Protein AF-0000000083013015 (afdb_homodimer)

Sequence (970 aa):
MKVFNDPIHGHIEIHPLLVRIIDTPQFQRLRYIKQLGGTYFVFPGASHNRFEHSIGVGYLAGCLVRALKERQPELDITQRDILCVEIAGLCHDLGHGPFSHMFDGRFIPLTHPDWKWKHETASVKMFEHLITSNKLEEVMESYGLVLEEDMDFIKEQIGGPTDEAACEISWPYRGRPKEKSFLYEVVANKKNGIDVDKWDYFARDCHHLGIQNNFDYKRLLKFIRVCEVKNQRHICTRDKEVGNLYDMFHTRNCLHRRAYQHKIGNIIEIMITEALLKADKFFKIEGSGGKQYQISTAVEDMEAYTKLTDNIYLEILHSSSPELKEAREILRKIERRELYKFLGETQPKTRSEIVQNNSLAESIAKSKPEKDPPNVELKAEDFVVDVINMDYGMKEQNPIDNVLFYCKADPSKAVKISKEQVSKLLPRTFAEQVIRVYCKHQDPDIVSAAKQYFIQWCIENNFTKPPVTNSLVIFIVLKALHVCPMKVFNDPIHGHIEIHPLLVRIIDTPQFQRLRYIKQLGGTYFVFPGASHNRFEHSIGVGYLAGCLVRALKERQPELDITQRDILCVEIAGLCHDLGHGPFSHMFDGRFIPLTHPDWKWKHETASVKMFEHLITSNKLEEVMESYGLVLEEDMDFIKEQIGGPTDEAACEISWPYRGRPKEKSFLYEVVANKKNGIDVDKWDYFARDCHHLGIQNNFDYKRLLKFIRVCEVKNQRHICTRDKEVGNLYDMFHTRNCLHRRAYQHKIGNIIEIMITEALLKADKFFKIEGSGGKQYQISTAVEDMEAYTKLTDNIYLEILHSSSPELKEAREILRKIERRELYKFLGETQPKTRSEIVQNNSLAESIAKSKPEKDPPNVELKAEDFVVDVINMDYGMKEQNPIDNVLFYCKADPSKAVKISKEQVSKLLPRTFAEQVIRVYCKHQDPDIVSAAKQYFIQWCIENNFTKPPVTNSLVIFIVLKALHVCP

InterPro domains:
  IPR003607 HD/PDEase domain [SM00471] (46-211)
  IPR003607 HD/PDEase domain [cd00077] (48-221)
  IPR006674 HD domain [PF01966] (50-145)
  IPR006674 HD domain [PS51831] (50-202)
  IPR050135 Deoxyguanosinetriphosphate triphosphohydrolase-like [PTHR11373] (2-463)

Structure (mmCIF, N/CA/C/O backbone):
data_AF-0000000083013015-model_v1
#
loop_
_entity.id
_entity.type
_entity.pdbx_description
1 polymer 'Deoxynucleoside triphosphate triphosphohydrolase SAMHD1'
#
loop_
_atom_site.group_PDB
_atom_site.id
_atom_site.type_symbol
_atom_site.label_atom_id
_atom_site.label_alt_id
_atom_site.label_comp_id
_atom_site.label_asym_id
_atom_site.label_entity_id
_atom_site.label_seq_id
_atom_site.pdbx_PDB_ins_code
_atom_site.Cartn_x
_atom_site.Cartn_y
_atom_site.Cartn_z
_atom_site.occupancy
_atom_site.B_iso_or_equiv
_atom_site.auth_seq_id
_atom_site.auth_comp_id
_atom_site.auth_asym_id
_atom_site.auth_atom_id
_atom_site.pdbx_PDB_model_num
ATOM 1 N N . MET A 1 1 ? -24.188 -7.949 -9.523 1 76.38 1 MET A N 1
ATOM 2 C CA . MET A 1 1 ? -22.781 -7.652 -9.797 1 76.38 1 MET A CA 1
ATOM 3 C C . MET A 1 1 ? -22.297 -6.488 -8.938 1 76.38 1 MET A C 1
ATOM 5 O O . MET A 1 1 ? -23.078 -5.594 -8.602 1 76.38 1 MET A O 1
ATOM 9 N N . LYS A 1 2 ? -21.109 -6.68 -8.43 1 86.31 2 LYS A N 1
ATOM 10 C CA . LYS A 1 2 ? -20.484 -5.625 -7.641 1 86.31 2 LYS A CA 1
ATOM 11 C C . LYS A 1 2 ? -19.391 -4.914 -8.438 1 86.31 2 LYS A C 1
ATOM 13 O O . LYS A 1 2 ? -18.625 -5.555 -9.156 1 86.31 2 LYS A O 1
ATOM 18 N N . VAL A 1 3 ? -19.406 -3.678 -8.375 1 89.31 3 VAL A N 1
ATOM 19 C CA . VAL A 1 3 ? -18.438 -2.885 -9.125 1 89.31 3 VAL A CA 1
ATOM 20 C C . VAL A 1 3 ? -17.312 -2.445 -8.203 1 89.31 3 VAL A C 1
ATOM 22 O O . VAL A 1 3 ? -17.547 -1.984 -7.09 1 89.31 3 VAL A O 1
ATOM 25 N N . PHE A 1 4 ? -16.109 -2.713 -8.641 1 91.75 4 PHE A N 1
ATOM 26 C CA . PHE A 1 4 ? -14.898 -2.229 -7.973 1 91.75 4 PHE A CA 1
ATOM 27 C C . PHE A 1 4 ? -14.203 -1.172 -8.82 1 91.75 4 PHE A C 1
ATOM 29 O O . PHE A 1 4 ? -14.172 -1.274 -10.047 1 91.75 4 PHE A O 1
ATOM 36 N N . ASN A 1 5 ? -13.688 -0.189 -8.164 1 91.81 5 ASN A N 1
ATOM 37 C CA . ASN A 1 5 ? -12.859 0.795 -8.852 1 91.81 5 ASN A CA 1
ATOM 38 C C . ASN A 1 5 ? -11.375 0.463 -8.734 1 91.81 5 ASN A C 1
ATOM 40 O O . ASN A 1 5 ? -10.773 0.66 -7.676 1 91.81 5 ASN A O 1
ATOM 44 N N . ASP A 1 6 ? -10.781 0.064 -9.82 1 94.56 6 ASP A N 1
ATOM 45 C CA . ASP A 1 6 ? -9.375 -0.314 -9.898 1 94.56 6 ASP A CA 1
ATOM 46 C C . ASP A 1 6 ? -8.578 0.706 -10.711 1 94.56 6 ASP A C 1
ATOM 48 O O . ASP A 1 6 ? -8.945 1.038 -11.836 1 94.56 6 ASP A O 1
ATOM 52 N N . PRO A 1 7 ? -7.547 1.209 -10.133 1 94.56 7 PRO A N 1
ATOM 53 C CA . PRO A 1 7 ? -6.793 2.236 -10.852 1 94.56 7 PRO A CA 1
ATOM 54 C C . PRO A 1 7 ? -6.141 1.707 -12.125 1 94.56 7 PRO A C 1
ATOM 56 O O . PRO A 1 7 ? -5.77 2.49 -13.008 1 94.56 7 PRO A O 1
ATOM 59 N N . ILE A 1 8 ? -5.992 0.431 -12.281 1 95.75 8 ILE A N 1
ATOM 60 C CA . ILE A 1 8 ? -5.324 -0.16 -13.438 1 95.75 8 ILE A CA 1
ATOM 61 C C . ILE A 1 8 ? -6.359 -0.514 -14.508 1 95.75 8 ILE A C 1
ATOM 63 O O . ILE A 1 8 ? -6.188 -0.176 -15.68 1 95.75 8 ILE A O 1
ATOM 67 N N . HIS A 1 9 ? -7.469 -1.139 -14.055 1 95.94 9 HIS A N 1
ATOM 68 C CA . HIS A 1 9 ? -8.406 -1.72 -15.008 1 95.94 9 HIS A CA 1
ATOM 69 C C . HIS A 1 9 ? -9.703 -0.914 -15.07 1 95.94 9 HIS A C 1
ATOM 71 O O . HIS A 1 9 ? -10.602 -1.229 -15.852 1 95.94 9 HIS A O 1
ATOM 77 N N . GLY A 1 10 ? -9.82 0.135 -14.25 1 93.56 10 GLY A N 1
ATOM 78 C CA . GLY A 1 10 ? -11.023 0.948 -14.25 1 93.56 10 GLY A CA 1
ATOM 79 C C . GLY A 1 10 ? -12.148 0.35 -13.422 1 93.56 10 GLY A C 1
ATOM 80 O O . GLY A 1 10 ? -11.898 -0.246 -12.375 1 93.56 10 GLY A O 1
ATOM 81 N N . HIS A 1 11 ? -13.359 0.567 -13.82 1 91.81 11 HIS A N 1
ATOM 82 C CA . HIS A 1 11 ? -14.516 -0.026 -13.164 1 91.81 11 HIS A CA 1
ATOM 83 C C . HIS A 1 11 ? -14.711 -1.478 -13.586 1 91.81 11 HIS A C 1
ATOM 85 O O . HIS A 1 11 ? -15.062 -1.749 -14.734 1 91.81 11 HIS A O 1
ATOM 91 N N . ILE A 1 12 ? -14.531 -2.318 -12.648 1 94.62 12 ILE A N 1
ATOM 92 C CA . ILE A 1 12 ? -14.641 -3.723 -13.023 1 94.62 12 ILE A CA 1
ATOM 93 C C . ILE A 1 12 ? -15.836 -4.359 -12.32 1 94.62 12 ILE A C 1
ATOM 95 O O . ILE A 1 12 ? -16.109 -4.059 -11.156 1 94.62 12 ILE A O 1
ATOM 99 N N . GLU A 1 13 ? -16.5 -5.145 -13.047 1 94.44 13 GLU A N 1
ATOM 100 C CA . GLU A 1 13 ? -17.641 -5.891 -12.516 1 94.44 13 GLU A CA 1
ATOM 101 C C . GLU A 1 13 ? -17.219 -7.301 -12.094 1 94.44 13 GLU A C 1
ATOM 103 O O . GLU A 1 13 ? -16.594 -8.031 -12.867 1 94.44 13 GLU A O 1
ATOM 108 N N . ILE A 1 14 ? -17.609 -7.648 -10.922 1 96.81 14 ILE A N 1
ATOM 109 C CA . ILE A 1 14 ? -17.234 -8.945 -10.367 1 96.81 14 ILE A CA 1
ATOM 110 C C . ILE A 1 14 ? -18.484 -9.766 -10.078 1 96.81 14 ILE A C 1
ATOM 112 O O . ILE A 1 14 ? -19.469 -9.242 -9.523 1 96.81 14 ILE A O 1
ATOM 116 N N . HIS A 1 15 ? -18.516 -11 -10.5 1 97.25 15 HIS A N 1
ATOM 117 C CA . HIS A 1 15 ? -19.625 -11.914 -10.266 1 97.25 15 HIS A CA 1
ATOM 118 C C . HIS A 1 15 ? -19.938 -12.047 -8.773 1 97.25 15 HIS A C 1
ATOM 120 O O . HIS A 1 15 ? -19.016 -12.094 -7.953 1 97.25 15 HIS A O 1
ATOM 126 N N . PRO A 1 16 ? -21.156 -12.156 -8.375 1 97 16 PRO A N 1
ATOM 127 C CA . PRO A 1 16 ? -21.531 -12.203 -6.957 1 97 16 PRO A CA 1
ATOM 128 C C . PRO A 1 16 ? -20.859 -13.352 -6.203 1 97 16 PRO A C 1
ATOM 130 O O . PRO A 1 16 ? -20.531 -13.211 -5.02 1 97 16 PRO A O 1
ATOM 133 N N . LEU A 1 17 ? -20.703 -14.461 -6.855 1 98.12 17 LEU A N 1
ATOM 134 C CA . LEU A 1 17 ? -20.031 -15.57 -6.191 1 98.12 17 LEU A CA 1
ATOM 135 C C . LEU A 1 17 ? -18.594 -15.203 -5.852 1 98.12 17 LEU A C 1
ATOM 137 O O . LEU A 1 17 ? -18.078 -15.586 -4.797 1 98.12 17 LEU A O 1
ATOM 141 N N . LEU A 1 18 ? -17.922 -14.492 -6.789 1 98.62 18 LEU A N 1
ATOM 142 C CA . LEU A 1 18 ? -16.562 -14.031 -6.512 1 98.62 18 LEU A CA 1
ATOM 143 C C . LEU A 1 18 ? -16.547 -13.07 -5.328 1 98.62 18 LEU A C 1
ATOM 145 O O . LEU A 1 18 ? -15.625 -13.086 -4.516 1 98.62 18 LEU A O 1
ATOM 149 N N . VAL A 1 19 ? -17.547 -12.266 -5.207 1 97.94 19 VAL A N 1
ATOM 150 C CA . VAL A 1 19 ? -17.656 -11.328 -4.09 1 97.94 19 VAL A CA 1
ATOM 151 C C . VAL A 1 19 ? -17.75 -12.102 -2.777 1 97.94 19 VAL A C 1
ATOM 153 O O . VAL A 1 19 ? -17.141 -11.719 -1.776 1 97.94 19 VAL A O 1
ATOM 156 N N . ARG A 1 20 ? -18.516 -13.195 -2.781 1 98 20 ARG A N 1
ATOM 157 C CA . ARG A 1 20 ? -18.625 -14.031 -1.593 1 98 20 ARG A CA 1
ATOM 158 C C . ARG A 1 20 ? -17.266 -14.594 -1.183 1 98 20 ARG A C 1
ATOM 160 O O . ARG A 1 20 ? -17 -14.766 0.007 1 98 20 ARG A O 1
ATOM 167 N N . ILE A 1 21 ? -16.484 -14.891 -2.15 1 98.69 21 ILE A N 1
ATOM 168 C CA . ILE A 1 21 ? -15.148 -15.43 -1.886 1 98.69 21 ILE A CA 1
ATOM 169 C C . ILE A 1 21 ? -14.242 -14.328 -1.352 1 98.69 21 ILE A C 1
ATOM 171 O O . ILE A 1 21 ? -13.484 -14.539 -0.408 1 98.69 21 ILE A O 1
ATOM 175 N N . ILE A 1 22 ? -14.336 -13.148 -1.95 1 98.38 22 ILE A N 1
ATOM 176 C CA . ILE A 1 22 ? -13.547 -12 -1.525 1 98.38 22 ILE A CA 1
ATOM 177 C C . ILE A 1 22 ? -13.859 -11.664 -0.067 1 98.38 22 ILE A C 1
ATOM 179 O O . ILE A 1 22 ? -12.961 -11.297 0.697 1 98.38 22 ILE A O 1
ATOM 183 N N . ASP A 1 23 ? -15.125 -11.883 0.312 1 97.62 23 ASP A N 1
ATOM 184 C CA . ASP A 1 23 ? -15.594 -11.508 1.644 1 97.62 23 ASP A CA 1
ATOM 185 C C . ASP A 1 23 ? -15.352 -12.633 2.645 1 97.62 23 ASP A C 1
ATOM 187 O O . ASP A 1 23 ? -16.266 -13.016 3.391 1 97.62 23 ASP A O 1
ATOM 191 N N . THR A 1 24 ? -14.242 -13.273 2.621 1 98.56 24 THR A N 1
ATOM 192 C CA . THR A 1 24 ? -13.781 -14.273 3.58 1 98.56 24 THR A CA 1
ATOM 193 C C . THR A 1 24 ? -12.469 -13.844 4.223 1 98.56 24 THR A C 1
ATOM 195 O O . THR A 1 24 ? -11.688 -13.109 3.617 1 98.56 24 THR A O 1
ATOM 198 N N . PRO A 1 25 ? -12.242 -14.25 5.484 1 98.12 25 PRO A N 1
ATOM 199 C CA . PRO A 1 25 ? -10.992 -13.883 6.16 1 98.12 25 PRO A CA 1
ATOM 200 C C . PRO A 1 25 ? -9.75 -14.328 5.395 1 98.12 25 PRO A C 1
ATOM 202 O O . PRO A 1 25 ? -8.742 -13.625 5.383 1 98.12 25 PRO A O 1
ATOM 205 N N . GLN A 1 26 ? -9.867 -15.547 4.738 1 98.62 26 GLN A N 1
ATOM 206 C CA . GLN A 1 26 ? -8.719 -16.094 4.023 1 98.62 26 GLN A CA 1
ATOM 207 C C . GLN A 1 26 ? -8.336 -15.211 2.838 1 98.62 26 GLN A C 1
ATOM 209 O O . GLN A 1 26 ? -7.152 -14.977 2.59 1 98.62 26 GLN A O 1
ATOM 214 N N . PHE A 1 27 ? -9.344 -14.703 2.1 1 98.81 27 PHE A N 1
ATOM 215 C CA . PHE A 1 27 ? -9.039 -13.828 0.974 1 98.81 27 PHE A CA 1
ATOM 216 C C . PHE A 1 27 ? -8.625 -12.445 1.459 1 98.81 27 PHE A C 1
ATOM 218 O O . PHE A 1 27 ? -7.684 -11.852 0.928 1 98.81 27 PHE A O 1
ATOM 225 N N . GLN A 1 28 ? -9.328 -11.883 2.486 1 98.5 28 GLN A N 1
ATOM 226 C CA . GLN A 1 28 ? -9.023 -10.562 3.029 1 98.5 28 GLN A CA 1
ATOM 227 C C . GLN A 1 28 ? -7.598 -10.508 3.572 1 98.5 28 GLN A C 1
ATOM 229 O O . GLN A 1 28 ? -6.969 -9.445 3.568 1 98.5 28 GLN A O 1
ATOM 234 N N . ARG A 1 29 ? -7.059 -11.656 3.949 1 98.44 29 ARG A N 1
ATOM 235 C CA . ARG A 1 29 ? -5.684 -11.781 4.422 1 98.44 29 ARG A CA 1
ATOM 236 C C . ARG A 1 29 ? -4.699 -11.203 3.41 1 98.44 29 ARG A C 1
ATOM 238 O O . ARG A 1 29 ? -3.674 -10.633 3.789 1 98.44 29 ARG A O 1
ATOM 245 N N . LEU A 1 30 ? -5.039 -11.273 2.166 1 98.56 30 LEU A N 1
ATOM 246 C CA . LEU A 1 30 ? -4.148 -10.859 1.089 1 98.56 30 LEU A CA 1
ATOM 247 C C . LEU A 1 30 ? -3.91 -9.352 1.133 1 98.56 30 LEU A C 1
ATOM 249 O O . LEU A 1 30 ? -2.951 -8.852 0.538 1 98.56 30 LEU A O 1
ATOM 253 N N . ARG A 1 31 ? -4.746 -8.539 1.916 1 98.12 31 ARG A N 1
ATOM 254 C CA . ARG A 1 31 ? -4.543 -7.109 2.105 1 98.12 31 ARG A CA 1
ATOM 255 C C . ARG A 1 31 ? -3.258 -6.836 2.881 1 98.12 31 ARG A C 1
ATOM 257 O O . ARG A 1 31 ? -2.723 -5.727 2.834 1 98.12 31 ARG A O 1
ATOM 264 N N . TYR A 1 32 ? -2.82 -7.871 3.555 1 98.25 32 TYR A N 1
ATOM 265 C CA . TYR A 1 32 ? -1.729 -7.66 4.496 1 98.25 32 TYR A CA 1
ATOM 266 C C . TYR A 1 32 ? -0.464 -8.375 4.035 1 98.25 32 TYR A C 1
ATOM 268 O O . TYR A 1 32 ? 0.434 -8.641 4.836 1 98.25 32 TYR A O 1
ATOM 276 N N . ILE A 1 33 ? -0.444 -8.734 2.752 1 98.5 33 ILE A N 1
ATOM 277 C CA . ILE A 1 33 ? 0.727 -9.344 2.127 1 98.5 33 ILE A CA 1
ATOM 278 C C . ILE A 1 33 ? 1.158 -8.508 0.922 1 98.5 33 ILE A C 1
ATOM 280 O O . ILE A 1 33 ? 0.434 -8.422 -0.072 1 98.5 33 ILE A O 1
ATOM 284 N N . LYS A 1 34 ? 2.334 -7.926 1.034 1 98.31 34 LYS A N 1
ATOM 285 C CA . LYS A 1 34 ? 2.85 -7.066 -0.03 1 98.31 34 LYS A CA 1
ATOM 286 C C . LYS A 1 34 ? 3.07 -7.859 -1.315 1 98.31 34 LYS A C 1
ATOM 288 O O . LYS A 1 34 ? 3.594 -8.977 -1.281 1 98.31 34 LYS A O 1
ATOM 293 N N . G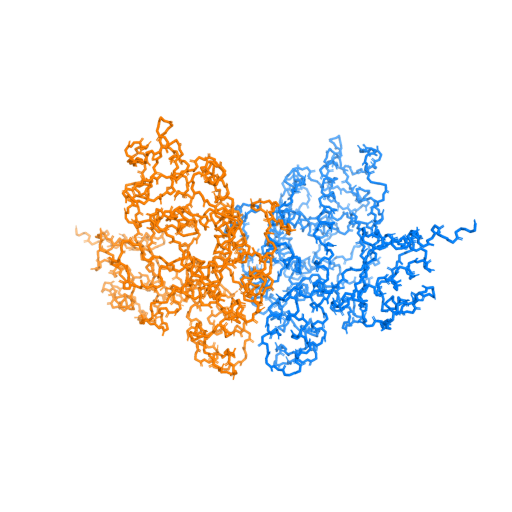LN A 1 35 ? 2.736 -7.23 -2.449 1 97.94 35 GLN A N 1
ATOM 294 C CA . GLN A 1 35 ? 2.961 -7.852 -3.75 1 97.94 35 GLN A CA 1
ATOM 295 C C . GLN A 1 35 ? 4.453 -7.992 -4.043 1 97.94 35 GLN A C 1
ATOM 297 O O . GLN A 1 35 ? 4.887 -8.992 -4.609 1 97.94 35 GLN A O 1
ATOM 302 N N . LEU A 1 36 ? 5.215 -6.957 -3.615 1 97.5 36 LEU A N 1
ATOM 303 C CA . LEU A 1 36 ? 6.629 -6.934 -3.971 1 97.5 36 LEU A CA 1
ATOM 304 C C . LEU A 1 36 ? 7.504 -7.109 -2.734 1 97.5 36 LEU A C 1
ATOM 306 O O . LEU A 1 36 ? 8.656 -6.664 -2.713 1 97.5 36 LEU A O 1
ATOM 310 N N . GLY A 1 37 ? 6.961 -7.609 -1.682 1 96.62 37 GLY A N 1
ATOM 311 C CA . GLY A 1 37 ? 7.707 -7.977 -0.491 1 96.62 37 GLY A CA 1
ATOM 312 C C . GLY A 1 37 ? 8.578 -6.855 0.038 1 96.62 37 GLY A C 1
ATOM 313 O O . GLY A 1 37 ? 8.102 -5.742 0.263 1 96.62 37 GLY A O 1
ATOM 314 N N . GLY A 1 38 ? 9.875 -7.109 0.119 1 95.94 38 GLY A N 1
ATOM 315 C CA . GLY A 1 38 ? 10.828 -6.176 0.693 1 95.94 38 GLY A CA 1
ATOM 316 C C . GLY A 1 38 ? 11.125 -4.992 -0.21 1 95.94 38 GLY A C 1
ATOM 317 O O . GLY A 1 38 ? 11.688 -3.988 0.235 1 95.94 38 GLY A O 1
ATOM 318 N N . THR A 1 39 ? 10.719 -5.051 -1.477 1 95.94 39 THR A N 1
ATOM 319 C CA . THR A 1 39 ? 10.961 -3.975 -2.43 1 95.94 39 THR A CA 1
ATOM 320 C C . THR A 1 39 ? 10.32 -2.674 -1.948 1 95.94 39 THR A C 1
ATOM 322 O O . THR A 1 39 ? 10.805 -1.585 -2.268 1 95.94 39 THR A O 1
ATOM 325 N N . TYR A 1 40 ? 9.305 -2.777 -1.104 1 97.12 40 TYR A N 1
ATOM 326 C CA . TYR A 1 40 ? 8.617 -1.61 -0.563 1 97.12 40 TYR A CA 1
ATOM 327 C C . TYR A 1 40 ? 9.562 -0.759 0.274 1 97.12 40 TYR A C 1
ATOM 329 O O . TYR A 1 40 ? 9.398 0.461 0.355 1 97.12 40 TYR A O 1
ATOM 337 N N . PHE A 1 41 ? 10.586 -1.358 0.828 1 96.62 41 PHE A N 1
ATOM 338 C CA . PHE A 1 41 ? 11.523 -0.641 1.683 1 96.62 41 PHE A CA 1
ATOM 339 C C . PHE A 1 41 ? 12.516 0.164 0.846 1 96.62 41 PHE A C 1
ATOM 341 O O . PHE A 1 41 ? 13.266 0.981 1.38 1 96.62 41 PHE A O 1
ATOM 348 N N . VAL A 1 42 ? 12.5 -0.015 -0.478 1 95.06 42 VAL A N 1
ATOM 349 C CA . VAL A 1 42 ? 13.422 0.679 -1.372 1 95.06 42 VAL A CA 1
ATOM 350 C C . VAL A 1 42 ? 12.641 1.636 -2.273 1 95.06 42 VAL A C 1
ATOM 352 O O . VAL A 1 42 ? 13.078 2.762 -2.518 1 95.06 42 VAL A O 1
ATOM 355 N N . PHE A 1 43 ? 11.523 1.141 -2.787 1 94.75 43 PHE A N 1
ATOM 356 C CA . PHE A 1 43 ? 10.648 1.932 -3.646 1 94.75 43 PHE A CA 1
ATOM 357 C C . PHE A 1 43 ? 9.375 2.336 -2.904 1 94.75 43 PHE A C 1
ATOM 359 O O . PHE A 1 43 ? 8.438 1.55 -2.807 1 94.75 43 PHE A O 1
ATOM 366 N N . PRO A 1 44 ? 9.258 3.525 -2.51 1 93.25 44 PRO A N 1
ATOM 367 C CA . PRO A 1 44 ? 8.109 3.932 -1.693 1 93.25 44 PRO A CA 1
ATOM 368 C C . PRO A 1 44 ? 6.777 3.711 -2.4 1 93.25 44 PRO A C 1
ATOM 370 O O . PRO A 1 44 ? 5.746 3.531 -1.744 1 93.25 44 PRO A O 1
ATOM 373 N N . GLY A 1 45 ? 6.762 3.656 -3.688 1 93.94 45 GLY A N 1
ATOM 374 C CA . GLY A 1 45 ? 5.523 3.451 -4.418 1 93.94 45 GLY A CA 1
ATOM 375 C C . GLY A 1 45 ? 5.066 2.004 -4.418 1 93.94 45 GLY A C 1
ATOM 376 O O . GLY A 1 45 ? 3.914 1.712 -4.754 1 93.94 45 GLY A O 1
ATOM 377 N N . ALA A 1 46 ? 5.898 1.067 -4.062 1 96.44 46 ALA A N 1
ATOM 378 C CA . ALA A 1 46 ? 5.582 -0.358 -4.109 1 96.44 46 ALA A CA 1
ATOM 379 C C . ALA A 1 46 ? 4.762 -0.778 -2.893 1 96.44 46 ALA A C 1
ATOM 381 O O . ALA A 1 46 ? 5.102 -1.751 -2.213 1 96.44 46 ALA A O 1
ATOM 382 N N . SER A 1 47 ? 3.676 -0.084 -2.619 1 97.19 47 SER A N 1
ATOM 383 C CA . SER A 1 47 ? 2.893 -0.277 -1.404 1 97.19 47 SER A CA 1
ATOM 384 C C . SER A 1 47 ? 1.731 -1.237 -1.643 1 97.19 47 SER A C 1
ATOM 386 O O . SER A 1 47 ? 1.074 -1.672 -0.695 1 97.19 47 SER A O 1
ATOM 388 N N . HIS A 1 48 ? 1.466 -1.661 -2.883 1 97.94 48 HIS A N 1
ATOM 389 C CA . HIS A 1 48 ? 0.296 -2.467 -3.211 1 97.94 48 HIS A CA 1
ATOM 390 C C . HIS A 1 48 ? 0.438 -3.889 -2.674 1 97.94 48 HIS A C 1
ATOM 392 O O . HIS A 1 48 ? 1.544 -4.324 -2.346 1 97.94 48 HIS A O 1
ATOM 398 N N . ASN A 1 49 ? -0.688 -4.566 -2.543 1 98.5 49 ASN A N 1
ATOM 399 C CA . ASN A 1 49 ? -0.768 -5.875 -1.905 1 98.5 49 ASN A CA 1
ATOM 400 C C . ASN A 1 49 ? -1.355 -6.922 -2.848 1 98.5 49 ASN A C 1
ATOM 402 O O . ASN A 1 49 ? -1.805 -6.594 -3.947 1 98.5 49 ASN A O 1
ATOM 406 N N . ARG A 1 50 ? -1.305 -8.148 -2.43 1 98.56 50 ARG A N 1
ATOM 407 C CA . ARG A 1 50 ? -1.763 -9.25 -3.264 1 98.56 50 ARG A CA 1
ATOM 408 C C . ARG A 1 50 ? -3.279 -9.234 -3.414 1 98.56 50 ARG A C 1
ATOM 410 O O . ARG A 1 50 ? -3.822 -9.805 -4.363 1 98.56 50 ARG A O 1
ATOM 417 N N . PHE A 1 51 ? -4.02 -8.57 -2.527 1 98.62 51 PHE A N 1
ATOM 418 C CA . PHE A 1 51 ? -5.473 -8.484 -2.588 1 98.62 51 PHE A CA 1
ATOM 419 C C . PHE A 1 51 ? -5.922 -7.879 -3.914 1 98.62 51 PHE A C 1
ATOM 421 O O . PHE A 1 51 ? -6.676 -8.508 -4.664 1 98.62 51 PHE A O 1
ATOM 428 N N . GLU A 1 52 ? -5.5 -6.648 -4.238 1 98.25 52 GLU A N 1
ATOM 429 C CA . GLU A 1 52 ? -5.934 -5.984 -5.465 1 98.25 52 GLU A CA 1
ATOM 430 C C . GLU A 1 52 ? -5.375 -6.691 -6.699 1 98.25 52 GLU A C 1
ATOM 432 O O . GLU A 1 52 ? -6.023 -6.723 -7.746 1 98.25 52 GLU A O 1
ATOM 437 N N . HIS A 1 53 ? -4.176 -7.273 -6.555 1 98.56 53 HIS A N 1
ATOM 438 C CA . HIS A 1 53 ? -3.643 -8.062 -7.652 1 98.56 53 HIS A CA 1
ATOM 439 C C . HIS A 1 53 ? -4.562 -9.234 -7.988 1 98.56 53 HIS A C 1
ATOM 441 O O . HIS A 1 53 ? -4.898 -9.453 -9.156 1 98.56 53 HIS A O 1
ATOM 447 N N . SER A 1 54 ? -4.977 -9.945 -6.973 1 98.75 54 SER A N 1
ATOM 448 C CA . SER A 1 54 ? -5.816 -11.125 -7.164 1 98.75 54 SER A CA 1
ATOM 449 C C . SER A 1 54 ? -7.156 -10.75 -7.789 1 98.75 54 SER A C 1
ATOM 451 O O . SER A 1 54 ? -7.672 -11.469 -8.641 1 98.75 54 SER A O 1
ATOM 453 N N . ILE A 1 55 ? -7.715 -9.648 -7.395 1 98.5 55 ILE A N 1
ATOM 454 C CA . ILE A 1 55 ? -8.969 -9.172 -7.965 1 98.5 55 ILE A CA 1
ATOM 455 C C . ILE A 1 55 ? -8.781 -8.875 -9.453 1 98.5 55 ILE A C 1
ATOM 457 O O . ILE A 1 55 ? -9.609 -9.266 -10.281 1 98.5 55 ILE A O 1
ATOM 461 N N . GLY A 1 56 ? -7.668 -8.195 -9.766 1 98.44 56 GLY A N 1
ATOM 462 C CA . GLY A 1 56 ? -7.367 -7.906 -11.164 1 98.44 56 GLY A CA 1
ATOM 463 C C . GLY A 1 56 ? -7.227 -9.148 -12.016 1 98.44 56 GLY A C 1
ATOM 464 O O . GLY A 1 56 ? -7.727 -9.203 -13.141 1 98.44 56 GLY A O 1
ATOM 465 N N . VAL A 1 57 ? -6.609 -10.156 -11.445 1 98.75 57 VAL A N 1
ATOM 466 C CA . VAL A 1 57 ? -6.387 -11.391 -12.188 1 98.75 57 VAL A CA 1
ATOM 467 C C . VAL A 1 57 ? -7.723 -12.102 -12.422 1 98.75 57 VAL A C 1
ATOM 469 O O . VAL A 1 57 ? -7.977 -12.602 -13.516 1 98.75 57 VAL A O 1
ATOM 472 N N . GLY A 1 58 ? -8.555 -12.195 -11.375 1 98.69 58 GLY A N 1
ATOM 473 C CA . GLY A 1 58 ? -9.883 -12.766 -11.555 1 98.69 58 GLY A CA 1
ATOM 474 C C . GLY A 1 58 ? -10.68 -12.07 -12.648 1 98.69 58 GLY A C 1
ATOM 475 O O . GLY A 1 58 ? -11.312 -12.734 -13.477 1 98.69 58 GLY A O 1
ATOM 476 N N . TYR A 1 59 ? -10.602 -10.766 -12.688 1 98.31 59 TYR A N 1
ATOM 477 C CA . TYR A 1 59 ? -11.297 -9.969 -13.695 1 98.31 59 TYR A CA 1
ATOM 478 C C . TYR A 1 59 ? -10.766 -10.266 -15.094 1 98.31 59 TYR A C 1
ATOM 480 O O . TYR A 1 59 ? -11.539 -10.516 -16.016 1 98.31 59 TYR A O 1
ATOM 488 N N . LEU A 1 60 ? -9.453 -10.266 -15.258 1 98.56 60 LEU A N 1
ATOM 489 C CA . LEU A 1 60 ? -8.828 -10.477 -16.562 1 98.56 60 LEU A CA 1
ATOM 490 C C . LEU A 1 60 ? -9.078 -11.891 -17.062 1 98.56 60 LEU A C 1
ATOM 492 O O . LEU A 1 60 ? -9.219 -12.109 -18.266 1 98.56 60 LEU A O 1
ATOM 496 N N . ALA A 1 61 ? -9.109 -12.844 -16.141 1 98.75 61 ALA A N 1
ATOM 497 C CA . ALA A 1 61 ? -9.422 -14.219 -16.516 1 98.75 61 ALA A CA 1
ATOM 498 C C . ALA A 1 61 ? -10.789 -14.305 -17.188 1 98.75 61 ALA A C 1
ATOM 500 O O . ALA A 1 61 ? -10.945 -14.93 -18.234 1 98.75 61 ALA A O 1
ATOM 501 N N . GLY A 1 62 ? -11.742 -13.641 -16.578 1 98.38 62 GLY A N 1
ATOM 502 C CA . GLY A 1 62 ? -13.07 -13.578 -17.172 1 98.38 62 GLY A CA 1
ATOM 503 C C . GLY A 1 62 ? -13.094 -12.891 -18.516 1 98.38 62 GLY A C 1
ATOM 504 O O . GLY A 1 62 ? -13.742 -13.359 -19.453 1 98.38 62 GLY A O 1
ATOM 505 N N . CYS A 1 63 ? -12.391 -11.82 -18.656 1 97.94 63 CYS A N 1
ATOM 506 C CA . CYS A 1 63 ? -12.32 -11.086 -19.906 1 97.94 63 CYS A CA 1
ATOM 507 C C . CYS A 1 63 ? -11.781 -11.961 -21.031 1 97.94 63 CYS A C 1
ATOM 509 O O . CYS A 1 63 ? -12.336 -11.984 -22.125 1 97.94 63 CYS A O 1
ATOM 511 N N . LEU A 1 64 ? -10.719 -12.672 -20.734 1 98.31 64 LEU A N 1
ATOM 512 C CA . LEU A 1 64 ? -10.07 -13.5 -21.75 1 98.31 64 LEU A CA 1
ATOM 513 C C . LEU A 1 64 ? -11 -14.609 -22.219 1 98.31 64 LEU A C 1
ATOM 515 O O . LEU A 1 64 ? -11.18 -14.805 -23.422 1 98.31 64 LEU A O 1
ATOM 519 N N . VAL A 1 65 ? -11.602 -15.312 -21.312 1 98.5 65 VAL A N 1
ATOM 520 C CA . VAL A 1 65 ? -12.422 -16.469 -21.672 1 98.5 65 VAL A CA 1
ATOM 521 C C . VAL A 1 65 ? -13.695 -16.016 -22.375 1 98.5 65 VAL A C 1
ATOM 523 O O . VAL A 1 65 ? -14.18 -16.672 -23.297 1 98.5 65 VAL A O 1
ATOM 526 N N . ARG A 1 66 ? -14.25 -14.875 -21.969 1 98 66 ARG A N 1
ATOM 527 C CA . ARG A 1 66 ? -15.43 -14.336 -22.641 1 98 66 ARG A CA 1
ATOM 528 C C . ARG A 1 66 ? -15.094 -13.898 -24.062 1 98 66 ARG A C 1
ATOM 530 O O . ARG A 1 66 ? -15.906 -14.055 -24.984 1 98 66 ARG A O 1
ATOM 537 N N . ALA A 1 67 ? -13.945 -13.344 -24.234 1 97.56 67 ALA A N 1
ATOM 538 C CA . ALA A 1 67 ? -13.508 -12.969 -25.578 1 97.56 67 ALA A CA 1
ATOM 539 C C . ALA A 1 67 ? -13.398 -14.195 -26.469 1 97.56 67 ALA A C 1
ATOM 541 O O . ALA A 1 67 ? -13.812 -14.148 -27.641 1 97.56 67 ALA A O 1
ATOM 542 N N . LEU A 1 68 ? -12.859 -15.273 -25.984 1 97.94 68 LEU A N 1
ATOM 543 C CA . LEU A 1 68 ? -12.742 -16.516 -26.75 1 97.94 68 LEU A CA 1
ATOM 544 C C . LEU A 1 68 ? -14.125 -17.078 -27.078 1 97.94 68 LEU A C 1
ATOM 546 O O . LEU A 1 68 ? -14.367 -17.547 -28.188 1 97.94 68 LEU A O 1
ATOM 550 N N . LYS A 1 69 ? -14.961 -17.078 -26.078 1 98.06 69 LYS A N 1
ATOM 551 C CA . LYS A 1 69 ? -16.312 -17.578 -26.266 1 98.06 69 LYS A CA 1
ATOM 552 C C . LYS A 1 69 ? -17.031 -16.828 -27.375 1 98.06 69 LYS A C 1
ATOM 554 O O . LYS A 1 69 ? -17.703 -17.438 -28.219 1 98.06 69 LYS A O 1
ATOM 559 N N . GLU A 1 70 ? -16.906 -15.562 -27.359 1 97.12 70 GLU A N 1
ATOM 560 C CA . GLU A 1 70 ? -17.578 -14.719 -28.344 1 97.12 70 GLU A CA 1
ATOM 561 C C . GLU A 1 70 ? -16.984 -14.938 -29.734 1 97.12 70 GLU A C 1
ATOM 563 O O . GLU A 1 70 ? -17.719 -15.031 -30.719 1 97.12 70 GLU A O 1
ATOM 568 N N . ARG A 1 71 ? -15.766 -15.086 -29.844 1 95.56 71 ARG A N 1
ATOM 569 C CA . ARG A 1 71 ? -15.062 -15.18 -31.125 1 95.56 71 ARG A CA 1
ATOM 570 C C . ARG A 1 71 ? -15.148 -16.594 -31.703 1 95.56 71 ARG A C 1
ATOM 572 O O . ARG A 1 71 ? -15.203 -16.766 -32.906 1 95.56 71 ARG A O 1
ATOM 579 N N . GLN A 1 72 ? -15.141 -17.594 -30.844 1 97.12 72 GLN A N 1
ATOM 580 C CA . GLN A 1 72 ? -15.156 -19 -31.266 1 97.12 72 GLN A CA 1
ATOM 581 C C . GLN A 1 72 ? -16.219 -19.781 -30.5 1 97.12 72 GLN A C 1
ATOM 583 O O . GLN A 1 72 ? -15.906 -20.609 -29.641 1 97.12 72 GLN A O 1
ATOM 588 N N . PRO A 1 73 ? -17.438 -19.594 -30.922 1 96.56 73 PRO A N 1
ATOM 589 C CA . PRO A 1 73 ? -18.531 -20.266 -30.219 1 96.56 73 PRO A CA 1
ATOM 590 C C . PRO A 1 73 ? -18.422 -21.797 -30.266 1 96.56 73 PRO A C 1
ATOM 592 O O . PRO A 1 73 ? -18.953 -22.484 -29.391 1 96.56 73 PRO A O 1
ATOM 595 N N . GLU A 1 74 ? -17.688 -22.312 -31.203 1 95.12 74 GLU A N 1
ATOM 596 C CA . GLU A 1 74 ? -17.547 -23.766 -31.391 1 95.12 74 GLU A CA 1
ATOM 597 C C . GLU A 1 74 ? -16.734 -24.375 -30.266 1 95.12 74 GLU A C 1
ATOM 599 O O . GLU A 1 74 ? -16.734 -25.609 -30.094 1 95.12 74 GLU A O 1
ATOM 604 N N . LEU A 1 75 ? -16.094 -23.547 -29.438 1 96.44 75 LEU A N 1
ATOM 605 C CA . LEU A 1 75 ? -15.297 -24.031 -28.328 1 96.44 75 LEU A CA 1
ATOM 606 C C . LEU A 1 75 ? -16.188 -24.516 -27.188 1 96.44 75 LEU A C 1
ATOM 608 O O . LEU A 1 75 ? -15.727 -25.219 -26.281 1 96.44 75 LEU A O 1
ATOM 612 N N . ASP A 1 76 ? -17.391 -24.125 -27.188 1 96.75 76 ASP A N 1
ATOM 613 C CA . ASP A 1 76 ? -18.406 -24.547 -26.219 1 96.75 76 ASP A CA 1
ATOM 614 C C . ASP A 1 76 ? -18 -24.188 -24.797 1 96.75 76 ASP A C 1
ATOM 616 O O . ASP A 1 76 ? -18 -25.047 -23.906 1 96.75 76 ASP A O 1
ATOM 620 N N . ILE A 1 77 ? -17.547 -23.016 -24.641 1 98.12 77 ILE A N 1
ATOM 621 C CA . ILE A 1 77 ? -17.266 -22.484 -23.312 1 98.12 77 ILE A CA 1
ATOM 622 C C . ILE A 1 77 ? -18.562 -22.203 -22.578 1 98.12 77 ILE A C 1
ATOM 624 O O . ILE A 1 77 ? -19.391 -21.422 -23.031 1 98.12 77 ILE A O 1
ATOM 628 N N . THR A 1 78 ? -18.781 -22.812 -21.438 1 97.56 78 THR A N 1
ATOM 629 C CA . THR A 1 78 ? -20 -22.625 -20.672 1 97.56 78 THR A CA 1
ATOM 630 C C . THR A 1 78 ? -19.828 -21.531 -19.625 1 97.56 78 THR A C 1
ATOM 632 O O . THR A 1 78 ? -18.703 -21.094 -19.344 1 97.56 78 THR A O 1
ATOM 635 N N . GLN A 1 79 ? -20.969 -21.125 -19.078 1 96.5 79 GLN A N 1
ATOM 636 C CA . GLN A 1 79 ? -20.906 -20.156 -17.984 1 96.5 79 GLN A CA 1
ATOM 637 C C . GLN A 1 79 ? -20.172 -20.75 -16.781 1 96.5 79 GLN A C 1
ATOM 639 O O . GLN A 1 79 ? -19.484 -20.016 -16.047 1 96.5 79 GLN A O 1
ATOM 644 N N . ARG A 1 80 ? -20.312 -22.047 -16.609 1 97.12 80 ARG A N 1
ATOM 645 C CA . ARG A 1 80 ? -19.594 -22.734 -15.555 1 97.12 80 ARG A CA 1
ATOM 646 C C . ARG A 1 80 ? -18.094 -22.656 -15.766 1 97.12 80 ARG A C 1
ATOM 648 O O . ARG A 1 80 ? -17.328 -22.438 -14.812 1 97.12 80 ARG A O 1
ATOM 655 N N . ASP A 1 81 ? -17.672 -22.812 -17 1 98.38 81 ASP A N 1
ATOM 656 C CA . ASP A 1 81 ? -16.25 -22.688 -17.328 1 98.38 81 ASP A CA 1
ATOM 657 C C . ASP A 1 81 ? -15.719 -21.297 -16.953 1 98.38 81 ASP A C 1
ATOM 659 O O . ASP A 1 81 ? -14.672 -21.188 -16.312 1 98.38 81 ASP A O 1
ATOM 663 N N . ILE A 1 82 ? -16.469 -20.297 -17.375 1 98.5 82 ILE A N 1
ATOM 664 C CA . ILE A 1 82 ? -16.062 -18.906 -17.156 1 98.5 82 ILE A CA 1
ATOM 665 C C . ILE A 1 82 ? -15.945 -18.641 -15.656 1 98.5 82 ILE A C 1
ATOM 667 O O . ILE A 1 82 ? -14.938 -18.094 -15.203 1 98.5 82 ILE A O 1
ATOM 671 N N . LEU A 1 83 ? -16.922 -19.031 -14.922 1 98.56 83 LEU A N 1
ATOM 672 C CA . LEU A 1 83 ? -16.953 -18.781 -13.484 1 98.56 83 LEU A CA 1
ATOM 673 C C . LEU A 1 83 ? -15.797 -19.484 -12.789 1 98.56 83 LEU A C 1
ATOM 675 O O . LEU A 1 83 ? -15.156 -18.922 -11.906 1 98.56 83 LEU A O 1
ATOM 679 N N . CYS A 1 84 ? -15.531 -20.688 -13.188 1 98.75 84 CYS A N 1
ATOM 680 C CA . CYS A 1 84 ? -14.445 -21.453 -12.586 1 98.75 84 CYS A CA 1
ATOM 681 C C . CYS A 1 84 ? -13.094 -20.812 -12.875 1 98.75 84 CYS A C 1
ATOM 683 O O . CYS A 1 84 ? -12.227 -20.75 -12 1 98.75 84 CYS A O 1
ATOM 685 N N . VAL A 1 85 ? -12.891 -20.359 -14.133 1 98.81 85 VAL A N 1
ATOM 686 C CA . VAL A 1 85 ? -11.625 -19.734 -14.508 1 98.81 85 VAL A CA 1
ATOM 687 C C . VAL A 1 85 ? -11.453 -18.422 -13.734 1 98.81 85 VAL A C 1
ATOM 689 O O . VAL A 1 85 ? -10.344 -18.094 -13.297 1 98.81 85 VAL A O 1
ATOM 692 N N . GLU A 1 86 ? -12.547 -17.688 -13.547 1 98.81 86 GLU A N 1
ATOM 693 C CA . GLU A 1 86 ? -12.516 -16.453 -12.75 1 98.81 86 GLU A CA 1
ATOM 694 C C . GLU A 1 86 ? -12.133 -16.75 -11.305 1 98.81 86 GLU A C 1
ATOM 696 O O . GLU A 1 86 ? -11.328 -16.031 -10.703 1 98.81 86 GLU A O 1
ATOM 701 N N . ILE A 1 87 ? -12.695 -17.781 -10.727 1 98.88 87 ILE A N 1
ATOM 702 C CA . ILE A 1 87 ? -12.398 -18.156 -9.352 1 98.88 87 ILE A CA 1
ATOM 703 C C . ILE A 1 87 ? -10.93 -18.562 -9.227 1 98.88 87 ILE A C 1
ATOM 705 O O . ILE A 1 87 ? -10.258 -18.188 -8.273 1 98.88 87 ILE A O 1
ATOM 709 N N . ALA A 1 88 ? -10.461 -19.344 -10.203 1 98.81 88 ALA A N 1
ATOM 710 C CA . ALA A 1 88 ? -9.062 -19.75 -10.188 1 98.81 88 ALA A CA 1
ATOM 711 C C . ALA A 1 88 ? -8.133 -18.547 -10.227 1 98.81 88 ALA A C 1
ATOM 713 O O . ALA A 1 88 ? -7.145 -18.484 -9.492 1 98.81 88 ALA A O 1
ATOM 714 N N . GLY A 1 89 ? -8.438 -17.609 -11.125 1 98.81 89 GLY A N 1
ATOM 715 C CA . GLY A 1 89 ? -7.656 -16.391 -11.188 1 98.81 89 GLY A CA 1
ATOM 716 C C . GLY A 1 89 ? -7.684 -15.594 -9.891 1 98.81 89 GLY A C 1
ATOM 717 O O . GLY A 1 89 ? -6.648 -15.117 -9.422 1 98.81 89 GLY A O 1
ATOM 718 N N . LEU A 1 90 ? -8.82 -15.492 -9.266 1 98.81 90 LEU A N 1
ATOM 719 C CA . LEU A 1 90 ? -9.023 -14.758 -8.016 1 98.81 90 LEU A CA 1
ATOM 720 C C . LEU A 1 90 ? -8.25 -15.398 -6.875 1 98.81 90 LEU A C 1
ATOM 722 O O . LEU A 1 90 ? -7.703 -14.703 -6.016 1 98.81 90 LEU A O 1
ATOM 726 N N . CYS A 1 91 ? -8.133 -16.719 -6.871 1 98.81 91 CYS A N 1
ATOM 727 C CA . CYS A 1 91 ? -7.672 -17.438 -5.691 1 98.81 91 CYS A CA 1
ATOM 728 C C . CYS A 1 91 ? -6.262 -17.984 -5.898 1 98.81 91 CYS A C 1
ATOM 730 O O . CYS A 1 91 ? -5.719 -18.656 -5.023 1 98.81 91 CYS A O 1
ATOM 732 N N . HIS A 1 92 ? -5.633 -17.719 -7.031 1 98.5 92 HIS A N 1
ATOM 733 C CA . HIS A 1 92 ? -4.375 -18.359 -7.398 1 98.5 92 HIS A CA 1
ATOM 734 C C . HIS A 1 92 ? -3.268 -18 -6.41 1 98.5 92 HIS A C 1
ATOM 736 O O . HIS A 1 92 ? -2.324 -18.766 -6.223 1 98.5 92 HIS A O 1
ATOM 742 N N . ASP A 1 93 ? -3.424 -16.844 -5.711 1 97.94 93 ASP A N 1
ATOM 743 C CA . ASP A 1 93 ? -2.354 -16.312 -4.871 1 97.94 93 ASP A CA 1
ATOM 744 C C . ASP A 1 93 ? -2.695 -16.453 -3.389 1 97.94 93 ASP A C 1
ATOM 746 O O . ASP A 1 93 ? -2.029 -15.875 -2.533 1 97.94 93 ASP A O 1
ATOM 750 N N . LEU A 1 94 ? -3.684 -17.266 -3.004 1 98.62 94 LEU A N 1
ATOM 751 C CA . LEU A 1 94 ? -4.156 -17.391 -1.63 1 98.62 94 LEU A CA 1
ATOM 752 C C . LEU A 1 94 ? -3.049 -17.922 -0.725 1 98.62 94 LEU A C 1
ATOM 754 O O . LEU A 1 94 ? -3.035 -17.641 0.476 1 98.62 94 LEU A O 1
ATOM 758 N N . GLY A 1 95 ? -2.129 -18.609 -1.301 1 98.19 95 GLY A N 1
ATOM 759 C CA . GLY A 1 95 ? -1.184 -19.375 -0.502 1 98.19 95 GLY A CA 1
ATOM 760 C C . GLY A 1 95 ? 0.11 -18.625 -0.235 1 98.19 95 GLY A C 1
ATOM 761 O O . GLY A 1 95 ? 1.017 -19.156 0.41 1 98.19 95 GLY A O 1
ATOM 762 N N . HIS A 1 96 ? 0.253 -17.375 -0.697 1 98.25 96 HIS A N 1
ATOM 763 C CA . HIS A 1 96 ? 1.461 -16.609 -0.417 1 98.25 96 HIS A CA 1
ATOM 764 C C . HIS A 1 96 ? 1.601 -16.328 1.075 1 98.25 96 HIS A C 1
ATOM 766 O O . HIS A 1 96 ? 0.607 -16.062 1.758 1 98.25 96 HIS A O 1
ATOM 772 N N . GLY A 1 97 ? 2.807 -16.453 1.596 1 97.94 97 GLY A N 1
ATOM 773 C CA . GLY A 1 97 ? 3.109 -16.094 2.973 1 97.94 97 GLY A CA 1
ATOM 774 C C . GLY A 1 97 ? 3.652 -14.688 3.119 1 97.94 97 GLY A C 1
ATOM 775 O O . GLY A 1 97 ? 3.557 -13.875 2.193 1 97.94 97 GLY A O 1
ATOM 776 N N . PRO A 1 98 ? 4.195 -14.383 4.336 1 98.12 98 PRO A N 1
ATOM 777 C CA . PRO A 1 98 ? 4.723 -13.047 4.59 1 98.12 98 PRO A CA 1
ATOM 778 C C . PRO A 1 98 ? 5.75 -12.602 3.553 1 98.12 98 PRO A C 1
ATOM 780 O O . PRO A 1 98 ? 6.633 -13.383 3.184 1 98.12 98 PRO A O 1
ATOM 783 N N . PHE A 1 99 ? 5.594 -11.406 3.027 1 97.94 99 PHE A N 1
ATOM 784 C CA . PHE A 1 99 ? 6.496 -10.773 2.074 1 97.94 99 PHE A CA 1
ATOM 785 C C . PHE A 1 99 ? 6.578 -11.586 0.785 1 97.94 99 PHE A C 1
ATOM 787 O O . PHE A 1 99 ? 7.613 -11.594 0.116 1 97.94 99 PHE A O 1
ATOM 794 N N . SER A 1 100 ? 5.527 -12.359 0.502 1 97 100 SER A N 1
ATOM 795 C CA . SER A 1 100 ? 5.27 -13.008 -0.781 1 97 100 SER A CA 1
ATOM 796 C C . SER A 1 100 ? 6.379 -14 -1.13 1 97 100 SER A C 1
ATOM 798 O O . SER A 1 100 ? 6.613 -14.961 -0.395 1 97 100 SER A O 1
ATOM 800 N N . HIS A 1 101 ? 7.203 -13.742 -2.162 1 94.19 101 HIS A N 1
ATOM 801 C CA . HIS A 1 101 ? 8.148 -14.719 -2.689 1 94.19 101 HIS A CA 1
ATOM 802 C C . HIS A 1 101 ? 9.336 -14.891 -1.751 1 94.19 101 HIS A C 1
ATOM 804 O O . HIS A 1 101 ? 10.039 -15.906 -1.811 1 94.19 101 HIS A O 1
ATOM 810 N N . MET A 1 102 ? 9.57 -13.953 -0.895 1 95.69 102 MET A N 1
ATOM 811 C CA . MET A 1 102 ? 10.609 -14.141 0.113 1 95.69 102 MET A CA 1
ATOM 812 C C . MET A 1 102 ? 10.32 -15.375 0.966 1 95.69 102 MET A C 1
ATOM 814 O O . MET A 1 102 ? 11.242 -16.109 1.337 1 95.69 102 MET A O 1
ATOM 818 N N . PHE A 1 103 ? 9.055 -15.625 1.245 1 97.19 103 PHE A N 1
ATOM 819 C CA . PHE A 1 103 ? 8.641 -16.703 2.127 1 97.19 103 PHE A CA 1
ATOM 820 C C . PHE A 1 103 ? 8.906 -18.062 1.481 1 97.19 103 PHE A C 1
ATOM 822 O O . PHE A 1 103 ? 9.547 -18.922 2.082 1 97.19 103 PHE A O 1
ATOM 829 N N . ASP A 1 104 ? 8.453 -18.344 0.271 1 92.75 104 ASP A N 1
ATOM 830 C CA . ASP A 1 104 ? 8.602 -19.641 -0.371 1 92.75 104 ASP A CA 1
ATOM 831 C C . ASP A 1 104 ? 9.984 -19.781 -1.005 1 92.75 104 ASP A C 1
ATOM 833 O O . ASP A 1 104 ? 10.5 -20.891 -1.144 1 92.75 104 ASP A O 1
ATOM 837 N N . GLY A 1 105 ? 10.609 -18.625 -1.35 1 91.56 105 GLY A N 1
ATOM 838 C CA . GLY A 1 105 ? 11.875 -18.688 -2.07 1 91.56 105 GLY A CA 1
ATOM 839 C C . GLY A 1 105 ? 13.086 -18.656 -1.16 1 91.56 105 GLY A C 1
ATOM 840 O O . GLY A 1 105 ? 14.164 -19.109 -1.543 1 91.56 105 GLY A O 1
ATOM 841 N N . ARG A 1 106 ? 12.945 -18.109 0.035 1 93.38 106 ARG A N 1
ATOM 842 C CA . ARG A 1 106 ? 14.094 -17.984 0.924 1 93.38 106 ARG A CA 1
ATOM 843 C C . ARG A 1 106 ? 13.812 -18.641 2.271 1 93.38 106 ARG A C 1
ATOM 845 O O . ARG A 1 106 ? 14.523 -19.562 2.68 1 93.38 106 ARG A O 1
ATOM 852 N N . PHE A 1 107 ? 12.781 -18.328 2.963 1 97 107 PHE A N 1
ATOM 853 C CA . PHE A 1 107 ? 12.547 -18.734 4.344 1 97 107 PHE A CA 1
ATOM 854 C C . PHE A 1 107 ? 12.266 -20.234 4.438 1 97 107 PHE A C 1
ATOM 856 O O . PHE A 1 107 ? 12.914 -20.938 5.211 1 97 107 PHE A O 1
ATOM 863 N N . ILE A 1 108 ? 11.32 -20.734 3.627 1 96.5 108 ILE A N 1
ATOM 864 C CA . ILE A 1 108 ? 10.891 -22.125 3.729 1 96.5 108 ILE A CA 1
ATOM 865 C C . ILE A 1 108 ? 12.039 -23.047 3.332 1 96.5 108 ILE A C 1
ATOM 867 O O . ILE A 1 108 ? 12.336 -24.016 4.039 1 96.5 108 ILE A O 1
ATOM 871 N N . PRO A 1 109 ? 12.75 -22.719 2.227 1 93.12 109 PRO A N 1
ATOM 872 C CA . PRO A 1 109 ? 13.852 -23.609 1.86 1 93.12 109 PRO A CA 1
ATOM 873 C C . PRO A 1 109 ? 14.945 -23.656 2.928 1 93.12 109 PRO A C 1
ATOM 875 O O . PRO A 1 109 ? 15.617 -24.688 3.08 1 93.12 109 PRO A O 1
ATOM 878 N N . LEU A 1 110 ? 15.133 -22.609 3.672 1 92.44 110 LEU A N 1
ATOM 879 C CA . LEU A 1 110 ? 16.156 -22.562 4.703 1 92.44 110 LEU A CA 1
ATOM 880 C C . LEU A 1 110 ? 15.703 -23.297 5.961 1 92.44 110 LEU A C 1
ATOM 882 O O . LEU A 1 110 ? 16.516 -23.906 6.66 1 92.44 110 LEU A O 1
ATOM 886 N N . THR A 1 111 ? 14.414 -23.219 6.254 1 95.44 111 THR A N 1
ATOM 887 C CA . THR A 1 111 ? 13.883 -23.875 7.445 1 95.44 111 THR A CA 1
ATOM 888 C C . THR A 1 111 ? 13.602 -25.344 7.168 1 95.44 111 THR A C 1
ATOM 890 O O . THR A 1 111 ? 13.773 -26.188 8.047 1 95.44 111 THR A O 1
ATOM 893 N N . HIS A 1 112 ? 13.148 -25.609 5.969 1 94.75 112 HIS A N 1
ATOM 894 C CA . HIS A 1 112 ? 12.828 -26.969 5.543 1 94.75 112 HIS A CA 1
ATOM 895 C C . HIS A 1 112 ? 13.406 -27.266 4.164 1 94.75 112 HIS A C 1
ATOM 897 O O . HIS A 1 112 ? 12.672 -27.281 3.174 1 94.75 112 HIS A O 1
ATOM 903 N N . PRO A 1 113 ? 14.633 -27.578 4.102 1 90.38 113 PRO A N 1
ATOM 904 C CA . PRO A 1 113 ? 15.312 -27.766 2.816 1 90.38 113 PRO A CA 1
ATOM 905 C C . PRO A 1 113 ? 14.75 -28.953 2.023 1 90.38 113 PRO A C 1
ATOM 907 O O . PRO A 1 113 ? 14.844 -28.969 0.794 1 90.38 113 PRO A O 1
ATOM 910 N N . ASP A 1 114 ? 14.109 -29.797 2.67 1 91.69 114 ASP A N 1
ATOM 911 C CA . ASP A 1 114 ? 13.625 -31 1.996 1 91.69 114 ASP A CA 1
ATOM 912 C C . ASP A 1 114 ? 12.203 -30.812 1.481 1 91.69 114 ASP A C 1
ATOM 914 O O . ASP A 1 114 ? 11.68 -31.672 0.759 1 91.69 114 ASP A O 1
ATOM 918 N N . TRP A 1 115 ? 11.688 -29.703 1.9 1 90.38 115 TRP A N 1
ATOM 919 C CA . TRP A 1 115 ? 10.32 -29.453 1.466 1 90.38 115 TRP A CA 1
ATOM 920 C C . TRP A 1 115 ? 10.289 -28.875 0.056 1 90.38 115 TRP A C 1
ATOM 922 O O . TRP A 1 115 ? 11.086 -27.984 -0.274 1 90.38 115 TRP A O 1
ATOM 932 N N . LYS A 1 116 ? 9.617 -29.484 -0.872 1 86.38 116 LYS A N 1
ATOM 933 C CA . LYS A 1 116 ? 9.328 -28.859 -2.16 1 86.38 116 LYS A CA 1
ATOM 934 C C . LYS A 1 116 ? 8.039 -28.062 -2.107 1 86.38 116 LYS A C 1
ATOM 936 O O . LYS A 1 116 ? 7.066 -28.391 -2.789 1 86.38 116 LYS A O 1
ATOM 941 N N . TRP A 1 117 ? 8.039 -27.078 -1.346 1 90 117 TRP A N 1
ATOM 942 C CA . TRP A 1 117 ? 6.832 -26.297 -1.08 1 90 117 TRP A CA 1
ATOM 943 C C . TRP A 1 117 ? 6.816 -25.016 -1.916 1 90 117 TRP A C 1
ATOM 945 O O . TRP A 1 117 ? 7.844 -24.344 -2.059 1 90 117 TRP A O 1
ATOM 955 N N . LYS A 1 118 ? 5.699 -24.703 -2.553 1 90.62 118 LYS A N 1
ATOM 956 C CA . LYS A 1 118 ? 5.453 -23.469 -3.291 1 90.62 118 LYS A CA 1
ATOM 957 C C . LYS A 1 118 ? 4.121 -22.844 -2.883 1 90.62 118 LYS A C 1
ATOM 959 O O . LYS A 1 118 ? 3.244 -23.531 -2.354 1 90.62 118 LYS A O 1
ATOM 964 N N . HIS A 1 119 ? 3.975 -21.562 -3.078 1 93.19 119 HIS A N 1
ATOM 965 C CA . HIS A 1 119 ? 2.752 -20.875 -2.688 1 93.19 119 HIS A CA 1
ATOM 966 C C . HIS A 1 119 ? 1.543 -21.422 -3.436 1 93.19 119 HIS A C 1
ATOM 968 O O . HIS A 1 119 ? 0.419 -21.375 -2.932 1 93.19 119 HIS A O 1
ATOM 974 N N . GLU A 1 120 ? 1.739 -22.047 -4.629 1 91.88 120 GLU A N 1
ATOM 975 C CA . GLU A 1 120 ? 0.628 -22.609 -5.387 1 91.88 120 GLU A CA 1
ATOM 976 C C . GLU A 1 120 ? -0.01 -23.781 -4.637 1 91.88 120 GLU A C 1
ATOM 978 O O . GLU A 1 120 ? -1.235 -23.906 -4.605 1 91.88 120 GLU A O 1
ATOM 983 N N . THR A 1 121 ? 0.832 -24.625 -4.082 1 90.62 121 THR A N 1
ATOM 984 C CA . THR A 1 121 ? 0.331 -25.734 -3.281 1 90.62 121 THR A CA 1
ATOM 985 C C . THR A 1 121 ? -0.494 -25.219 -2.102 1 90.62 121 THR A C 1
ATOM 987 O O . THR A 1 121 ? -1.574 -25.75 -1.823 1 90.62 121 THR A O 1
ATOM 990 N N . ALA A 1 122 ? 0.015 -24.234 -1.448 1 95.62 122 ALA A N 1
ATOM 991 C CA . ALA A 1 122 ? -0.694 -23.656 -0.313 1 95.62 122 ALA A CA 1
ATOM 992 C C . ALA A 1 122 ? -1.973 -22.953 -0.767 1 95.62 122 ALA A C 1
ATOM 994 O O . ALA A 1 122 ? -2.969 -22.938 -0.039 1 95.62 122 ALA A O 1
ATOM 995 N N . SER A 1 123 ? -1.94 -22.375 -1.977 1 97.94 123 SER A N 1
ATOM 996 C CA . SER A 1 123 ? -3.131 -21.719 -2.498 1 97.94 123 SER A CA 1
ATOM 997 C C . SER A 1 123 ? -4.281 -22.703 -2.674 1 97.94 123 SER A C 1
ATOM 999 O O . SER A 1 123 ? -5.434 -22.375 -2.377 1 97.94 123 SER A O 1
ATOM 1001 N N . VAL A 1 124 ? -3.953 -23.891 -3.156 1 97.31 124 VAL A N 1
ATOM 1002 C CA . VAL A 1 124 ? -4.973 -24.922 -3.336 1 97.31 124 VAL A CA 1
ATOM 1003 C C . VAL A 1 124 ? -5.559 -25.312 -1.98 1 97.31 124 VAL A C 1
ATOM 1005 O O . VAL A 1 124 ? -6.781 -25.375 -1.82 1 97.31 124 VAL A O 1
ATOM 1008 N N . LYS A 1 125 ? -4.691 -25.547 -1.015 1 97.75 125 LYS A N 1
ATOM 1009 C CA . LYS A 1 125 ? -5.145 -25.922 0.321 1 97.75 125 LYS A CA 1
ATOM 1010 C C . LYS A 1 125 ? -5.957 -24.797 0.963 1 97.75 125 LYS A C 1
ATOM 1012 O O . LYS A 1 125 ? -6.98 -25.062 1.6 1 97.75 125 LYS A O 1
ATOM 1017 N N . MET A 1 126 ? -5.516 -23.594 0.853 1 98.62 126 MET A N 1
ATOM 1018 C CA . MET A 1 126 ? -6.215 -22.453 1.417 1 98.62 126 MET A CA 1
ATOM 1019 C C . MET A 1 126 ? -7.578 -22.266 0.756 1 98.62 126 MET A C 1
ATOM 1021 O O . MET A 1 126 ? -8.547 -21.875 1.415 1 98.62 126 MET A O 1
ATOM 1025 N N . PHE A 1 127 ? -7.625 -22.547 -0.572 1 98.56 127 PHE A N 1
ATOM 1026 C CA . PHE A 1 127 ? -8.891 -22.453 -1.285 1 98.56 127 PHE A CA 1
ATOM 1027 C C . PHE A 1 127 ? -9.906 -23.438 -0.718 1 98.56 127 PHE A C 1
ATOM 1029 O O . PHE A 1 127 ? -11.055 -23.078 -0.458 1 98.56 127 PHE A O 1
ATOM 1036 N N . GLU A 1 128 ? -9.453 -24.609 -0.513 1 97.94 128 GLU A N 1
ATOM 1037 C CA . GLU A 1 128 ? -10.328 -25.609 0.08 1 97.94 128 GLU A CA 1
ATOM 1038 C C . GLU A 1 128 ? -10.797 -25.188 1.471 1 97.94 128 GLU A C 1
ATOM 1040 O O . GLU A 1 128 ? -11.977 -25.312 1.798 1 97.94 128 GLU A O 1
ATOM 1045 N N . HIS A 1 129 ? -9.875 -24.75 2.217 1 98.44 129 HIS A N 1
ATOM 1046 C CA . HIS A 1 129 ? -10.195 -24.281 3.566 1 98.44 129 HIS A CA 1
ATOM 1047 C C . HIS A 1 129 ? -11.172 -23.125 3.539 1 98.44 129 HIS A C 1
ATOM 1049 O O . HIS A 1 129 ? -12.109 -23.078 4.344 1 98.44 129 HIS A O 1
ATOM 1055 N N . LEU A 1 130 ? -10.922 -22.219 2.67 1 98.56 130 LEU A N 1
ATOM 1056 C CA . LEU A 1 130 ? -11.773 -21.047 2.488 1 98.56 130 LEU A CA 1
ATOM 1057 C C . LEU A 1 130 ? -13.211 -21.453 2.207 1 98.56 130 LEU A C 1
ATOM 1059 O O . LEU A 1 130 ? -14.141 -20.922 2.826 1 98.56 130 LEU A O 1
ATOM 1063 N N . ILE A 1 131 ? -13.43 -22.391 1.307 1 98.38 131 ILE A N 1
ATOM 1064 C CA . ILE A 1 131 ? -14.758 -22.844 0.912 1 98.38 131 ILE A CA 1
ATOM 1065 C C . ILE A 1 131 ? -15.43 -23.562 2.084 1 98.38 131 ILE A C 1
ATOM 1067 O O . ILE A 1 131 ? -16.578 -23.25 2.428 1 98.38 131 ILE A O 1
ATOM 1071 N N . THR A 1 132 ? -14.695 -24.438 2.732 1 97.81 132 THR A N 1
ATOM 1072 C CA . THR A 1 132 ? -15.281 -25.281 3.768 1 97.81 132 THR A CA 1
ATOM 1073 C C . THR A 1 132 ? -15.547 -24.484 5.035 1 97.81 132 THR A C 1
ATOM 1075 O O . THR A 1 132 ? -16.625 -24.594 5.637 1 97.81 132 THR A O 1
ATOM 1078 N N . SER A 1 133 ? -14.578 -23.656 5.441 1 97.38 133 SER A N 1
ATOM 1079 C CA . SER A 1 133 ? -14.688 -22.922 6.703 1 97.38 133 SER A CA 1
ATOM 1080 C C . SER A 1 133 ? -15.766 -21.859 6.629 1 97.38 133 SER A C 1
ATOM 1082 O O . SER A 1 133 ? -16.328 -21.469 7.652 1 97.38 133 SER A O 1
ATOM 1084 N N . ASN A 1 134 ? -16.078 -21.438 5.438 1 97.94 134 ASN A N 1
ATOM 1085 C CA . ASN A 1 134 ? -17.109 -20.406 5.277 1 97.94 134 ASN A CA 1
ATOM 1086 C C . ASN A 1 134 ? -18.391 -20.984 4.684 1 97.94 134 ASN A C 1
ATOM 1088 O O . ASN A 1 134 ? -19.312 -20.234 4.352 1 97.94 134 ASN A O 1
ATOM 1092 N N . LYS A 1 135 ? -18.453 -22.281 4.477 1 97.38 135 LYS A N 1
ATOM 1093 C CA . LYS A 1 135 ? -19.625 -23.016 4.008 1 97.38 135 LYS A CA 1
ATOM 1094 C C . LYS A 1 135 ? -20.141 -22.422 2.699 1 97.38 135 LYS A C 1
ATOM 1096 O O . LYS A 1 135 ? -21.328 -22.109 2.58 1 97.38 135 LYS A O 1
ATOM 1101 N N . LEU A 1 136 ? -19.266 -22.312 1.743 1 98.19 136 LEU A N 1
ATOM 1102 C CA . LEU A 1 136 ? -19.625 -21.672 0.485 1 98.19 136 LEU A CA 1
ATOM 1103 C C . LEU A 1 136 ? -20.125 -22.688 -0.529 1 98.19 136 LEU A C 1
ATOM 1105 O O . LEU A 1 136 ? -20.531 -22.328 -1.634 1 98.19 136 LEU A O 1
ATOM 1109 N N . GLU A 1 137 ? -20.172 -23.969 -0.175 1 98.12 137 GLU A N 1
ATOM 1110 C CA . GLU A 1 137 ? -20.531 -25.031 -1.104 1 98.12 137 GLU A CA 1
ATOM 1111 C C . GLU A 1 137 ? -21.938 -24.812 -1.656 1 98.12 137 GLU A C 1
ATOM 1113 O O . GLU A 1 137 ? -22.156 -24.891 -2.869 1 98.12 137 GLU A O 1
ATOM 1118 N N . GLU A 1 138 ? -22.844 -24.516 -0.803 1 97.25 138 GLU A N 1
ATOM 1119 C CA . GLU A 1 138 ? -24.234 -24.359 -1.215 1 97.25 138 GLU A CA 1
ATOM 1120 C C . GLU A 1 138 ? -24.406 -23.172 -2.16 1 97.25 138 GLU A C 1
ATOM 1122 O O . GLU A 1 138 ? -25.156 -23.25 -3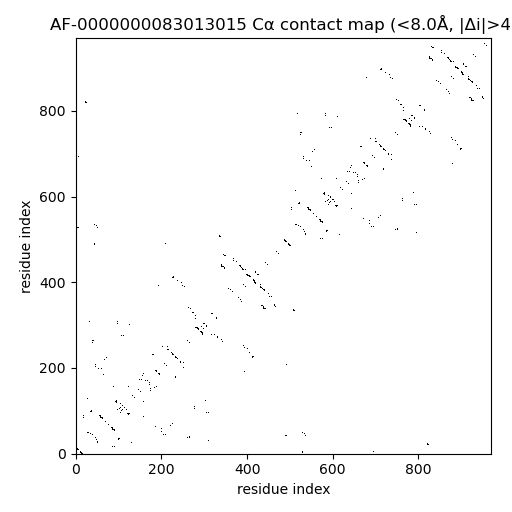.137 1 97.25 138 GLU A O 1
ATOM 1127 N N . VAL A 1 139 ? -23.75 -22.125 -1.8 1 97.19 139 VAL A N 1
ATOM 1128 C CA . VAL A 1 139 ? -23.859 -20.922 -2.633 1 97.19 139 VAL A CA 1
ATOM 1129 C C . VAL A 1 139 ? -23.219 -21.188 -3.998 1 97.19 139 VAL A C 1
ATOM 1131 O O . VAL A 1 139 ? -23.734 -20.734 -5.023 1 97.19 139 VAL A O 1
ATOM 1134 N N . MET A 1 140 ? -22.125 -21.891 -4.074 1 98.19 140 MET A N 1
ATOM 1135 C CA . MET A 1 140 ? -21.5 -22.25 -5.34 1 98.19 140 MET A CA 1
ATOM 1136 C C . MET A 1 140 ? -22.453 -23.062 -6.207 1 98.19 140 MET A C 1
ATOM 1138 O O . MET A 1 140 ? -22.562 -22.812 -7.406 1 98.19 140 MET A O 1
ATOM 1142 N N . GLU A 1 141 ? -23.156 -23.984 -5.598 1 98.19 141 GLU A N 1
ATOM 1143 C CA . GLU A 1 141 ? -24.125 -24.812 -6.316 1 98.19 141 GLU A CA 1
ATOM 1144 C C . GLU A 1 141 ? -25.297 -23.969 -6.812 1 98.19 141 GLU A C 1
ATOM 1146 O O . GLU A 1 141 ? -25.828 -24.219 -7.902 1 98.19 141 GLU A O 1
ATOM 1151 N N . SER A 1 142 ? -25.672 -23.016 -5.992 1 97.75 142 SER A N 1
ATOM 1152 C CA . SER A 1 142 ? -26.797 -22.172 -6.363 1 97.75 142 SER A CA 1
ATOM 1153 C C . SER A 1 142 ? -26.484 -21.328 -7.594 1 97.75 142 SER A C 1
ATOM 1155 O O . SER A 1 142 ? -27.391 -20.906 -8.32 1 97.75 142 SER A O 1
ATOM 1157 N N . TYR A 1 143 ? -25.219 -21.156 -7.863 1 97 143 TYR A N 1
ATOM 1158 C CA . TYR A 1 143 ? -24.812 -20.391 -9.039 1 97 143 TYR A CA 1
ATOM 1159 C C . TYR A 1 143 ? -24.469 -21.328 -10.195 1 97 143 TYR A C 1
ATOM 1161 O O . TYR A 1 143 ? -23.875 -20.906 -11.188 1 97 143 TYR A O 1
ATOM 1169 N N . GLY A 1 144 ? -24.766 -22.641 -10.016 1 96.81 144 GLY A N 1
ATOM 1170 C CA . GLY A 1 144 ? -24.719 -23.562 -11.141 1 96.81 144 GLY A CA 1
ATOM 1171 C C . GLY A 1 144 ? -23.469 -24.422 -11.18 1 96.81 144 GLY A C 1
ATOM 1172 O O . GLY A 1 144 ? -23.266 -25.188 -12.125 1 96.81 144 GLY A O 1
ATOM 1173 N N . LEU A 1 145 ? -22.656 -24.359 -10.227 1 98.06 145 LEU A N 1
ATOM 1174 C CA . LEU A 1 145 ? -21.438 -25.156 -10.219 1 98.06 145 LEU A CA 1
ATOM 1175 C C . LEU A 1 145 ?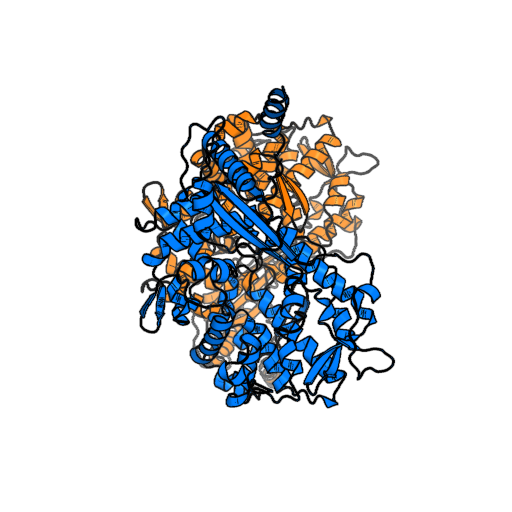 -21.734 -26.594 -9.805 1 98.06 145 LEU A C 1
ATOM 1177 O O . LEU A 1 145 ? -22.625 -26.828 -8.984 1 98.06 145 LEU A O 1
ATOM 1181 N N . VAL A 1 146 ? -21.062 -27.469 -10.422 1 97.94 146 VAL A N 1
ATOM 1182 C CA . VAL A 1 146 ? -21.031 -28.875 -10.031 1 97.94 146 VAL A CA 1
ATOM 1183 C C . VAL A 1 146 ? -19.734 -29.172 -9.266 1 97.94 146 VAL A C 1
ATOM 1185 O O . VAL A 1 146 ? -18.688 -29.391 -9.875 1 97.94 146 VAL A O 1
ATOM 1188 N N . LEU A 1 147 ? -19.828 -29.219 -7.996 1 96.5 147 LEU A N 1
ATOM 1189 C CA . LEU A 1 147 ? -18.672 -29.172 -7.113 1 96.5 147 LEU A CA 1
ATOM 1190 C C . LEU A 1 147 ? -17.734 -30.344 -7.387 1 96.5 147 LEU A C 1
ATOM 1192 O O . LEU A 1 147 ? -16.5 -30.172 -7.371 1 96.5 147 LEU A O 1
ATOM 1196 N N . GLU A 1 148 ? -18.188 -31.531 -7.68 1 92.19 148 GLU A N 1
ATOM 1197 C CA . GLU A 1 148 ? -17.359 -32.719 -7.918 1 92.19 148 GLU A CA 1
ATOM 1198 C C . GLU A 1 148 ? -16.391 -32.469 -9.078 1 92.19 148 GLU A C 1
ATOM 1200 O O . GLU A 1 148 ? -15.258 -32.938 -9.039 1 92.19 148 GLU A O 1
ATOM 1205 N N . GLU A 1 149 ? -16.812 -31.719 -10 1 95.25 149 GLU A N 1
ATOM 1206 C CA . GLU A 1 149 ? -16.016 -31.469 -11.203 1 95.25 149 GLU A CA 1
ATOM 1207 C C . GLU A 1 149 ? -15.32 -30.109 -11.125 1 95.25 149 GLU A C 1
ATOM 1209 O O . GLU A 1 149 ? -14.133 -30 -11.438 1 95.25 149 GLU A O 1
ATOM 1214 N N . ASP A 1 150 ? -16.062 -29.141 -10.711 1 97.75 150 ASP A N 1
ATOM 1215 C CA . ASP A 1 150 ? -15.602 -27.766 -10.812 1 97.75 150 ASP A CA 1
ATOM 1216 C C . ASP A 1 150 ? -14.523 -27.469 -9.773 1 97.75 150 ASP A C 1
ATOM 1218 O O . ASP A 1 150 ? -13.609 -26.672 -10.016 1 97.75 150 ASP A O 1
ATOM 1222 N N . MET A 1 151 ? -14.578 -28.125 -8.617 1 97.5 151 MET A N 1
ATOM 1223 C CA . MET A 1 151 ? -13.539 -27.953 -7.613 1 97.5 151 MET A CA 1
ATOM 1224 C C . MET A 1 151 ? -12.188 -28.438 -8.141 1 97.5 151 MET A C 1
ATOM 1226 O O . MET A 1 151 ? -11.172 -27.766 -7.941 1 97.5 151 MET A O 1
ATOM 1230 N N . ASP A 1 152 ? -12.219 -29.531 -8.781 1 96.25 152 ASP A N 1
ATOM 1231 C CA . ASP A 1 152 ? -10.984 -30.062 -9.383 1 96.25 152 ASP A CA 1
ATOM 1232 C C . ASP A 1 152 ? -10.453 -29.109 -10.453 1 96.25 152 ASP A C 1
ATOM 1234 O O . ASP A 1 152 ? -9.258 -28.828 -10.508 1 96.25 152 ASP A O 1
ATOM 1238 N N . PHE A 1 153 ? -11.352 -28.703 -11.312 1 97.25 153 PHE A N 1
ATOM 1239 C CA . PHE A 1 153 ? -10.977 -27.797 -12.398 1 97.25 153 PHE A CA 1
ATOM 1240 C C . PHE A 1 153 ? -10.312 -26.547 -11.859 1 97.25 153 PHE A C 1
ATOM 1242 O O . PHE A 1 153 ? -9.266 -26.125 -12.344 1 97.25 153 PHE A O 1
ATOM 1249 N N . ILE A 1 154 ? -10.906 -25.922 -10.805 1 98.25 154 ILE A N 1
ATOM 1250 C CA . ILE A 1 154 ? -10.391 -24.688 -10.211 1 98.25 154 ILE A CA 1
ATOM 1251 C C . ILE A 1 154 ? -9.016 -24.953 -9.586 1 98.25 154 ILE A C 1
ATOM 1253 O O . ILE A 1 154 ? -8.055 -24.234 -9.852 1 98.25 154 ILE A O 1
ATOM 1257 N N . LYS A 1 155 ? -8.898 -26.016 -8.805 1 97.25 155 LYS A N 1
ATOM 1258 C CA . LYS A 1 155 ? -7.652 -26.359 -8.125 1 97.25 155 LYS A CA 1
ATOM 1259 C C . LYS A 1 155 ? -6.535 -26.641 -9.125 1 97.25 155 LYS A C 1
ATOM 1261 O O . LYS A 1 155 ? -5.391 -26.234 -8.914 1 97.25 155 LYS A O 1
ATOM 1266 N N . GLU A 1 156 ? -6.859 -27.297 -10.242 1 95.81 156 GLU A N 1
ATOM 1267 C CA . GLU A 1 156 ? -5.875 -27.656 -11.258 1 95.81 156 GLU A CA 1
ATOM 1268 C C . GLU A 1 156 ? -5.332 -26.422 -11.969 1 95.81 156 GLU A C 1
ATOM 1270 O O . GLU A 1 156 ? -4.168 -26.391 -12.375 1 95.81 156 GLU A O 1
ATOM 1275 N N . GLN A 1 157 ? -6.172 -25.422 -12.109 1 96.44 157 GLN A N 1
ATOM 1276 C CA . GLN A 1 157 ? -5.715 -24.172 -12.719 1 96.44 157 GLN A CA 1
ATOM 1277 C C . GLN A 1 157 ? -4.75 -23.438 -11.797 1 96.44 157 GLN A C 1
ATOM 1279 O O . GLN A 1 157 ? -3.855 -22.734 -12.266 1 96.44 157 GLN A O 1
ATOM 1284 N N . ILE A 1 158 ? -4.902 -23.625 -10.477 1 95.5 158 ILE A N 1
ATOM 1285 C CA . ILE A 1 158 ? -4.094 -22.922 -9.484 1 95.5 158 ILE A CA 1
ATOM 1286 C C . ILE A 1 158 ? -2.771 -23.656 -9.289 1 95.5 158 ILE A C 1
ATOM 1288 O O . ILE A 1 158 ? -1.699 -23.062 -9.359 1 95.5 158 ILE A O 1
ATOM 1292 N N . GLY A 1 159 ? -2.818 -24.969 -9.117 1 91.62 159 GLY A N 1
ATOM 1293 C CA . GLY A 1 159 ? -1.648 -25.719 -8.68 1 91.62 159 GLY A CA 1
ATOM 1294 C C . GLY A 1 159 ? -1.151 -26.703 -9.727 1 91.62 159 GLY A C 1
ATOM 1295 O O . GLY A 1 159 ? -0.074 -27.281 -9.57 1 91.62 159 GLY A O 1
ATOM 1296 N N . GLY A 1 160 ? -1.868 -26.859 -10.789 1 87.25 160 GLY A N 1
ATOM 1297 C CA . GLY A 1 160 ? -1.513 -27.891 -11.75 1 87.25 160 GLY A CA 1
ATOM 1298 C C . GLY A 1 160 ? -2.172 -29.234 -11.461 1 87.25 160 GLY A C 1
ATOM 1299 O O . GLY A 1 160 ? -3.033 -29.328 -10.586 1 87.25 160 GLY A O 1
ATOM 1300 N N . PRO A 1 161 ? -1.761 -30.188 -12.25 1 81.38 161 PRO A N 1
ATOM 1301 C CA . PRO A 1 161 ? -2.41 -31.484 -12.078 1 81.38 161 PRO A CA 1
ATOM 1302 C C . PRO A 1 161 ? -2.143 -32.094 -10.703 1 81.38 161 PRO A C 1
ATOM 1304 O O . PRO A 1 161 ? -1.048 -31.953 -10.156 1 81.38 161 PRO A O 1
ATOM 1307 N N . THR A 1 162 ? -3.08 -32.562 -10.039 1 66.75 162 THR A N 1
ATOM 1308 C CA . THR A 1 162 ? -3.021 -33.094 -8.688 1 66.75 162 THR A CA 1
ATOM 1309 C C . THR A 1 162 ? -2.244 -34.406 -8.664 1 66.75 162 THR A C 1
ATOM 1311 O O . THR A 1 162 ? -1.601 -34.75 -7.66 1 66.75 162 THR A O 1
ATOM 1314 N N . ASP A 1 163 ? -2.453 -35.219 -9.695 1 58.81 163 ASP A N 1
ATOM 1315 C CA . ASP A 1 163 ? -1.856 -36.562 -9.688 1 58.81 163 ASP A CA 1
ATOM 1316 C C . ASP A 1 163 ? -0.557 -36.594 -10.484 1 58.81 163 ASP A C 1
ATOM 1318 O O . ASP A 1 163 ? -0.567 -36.375 -11.703 1 58.81 163 ASP A O 1
ATOM 1322 N N . GLU A 1 164 ? 0.577 -36.438 -9.758 1 54.94 164 GLU A N 1
ATOM 1323 C CA . GLU A 1 164 ? 1.904 -36.531 -10.359 1 54.94 164 GLU A CA 1
ATOM 1324 C C . GLU A 1 164 ? 2.01 -37.719 -11.297 1 54.94 164 GLU A C 1
ATOM 1326 O O . GLU A 1 164 ? 2.713 -37.688 -12.312 1 54.94 164 GLU A O 1
ATOM 1331 N N . ALA A 1 165 ? 1.51 -38.844 -10.836 1 50.72 165 ALA A N 1
ATOM 1332 C CA . ALA A 1 165 ? 1.608 -40.125 -11.555 1 50.72 165 ALA A CA 1
ATOM 1333 C C . ALA A 1 165 ? 0.939 -40.031 -12.922 1 50.72 165 ALA A C 1
ATOM 1335 O O . ALA A 1 165 ? 1.234 -40.812 -13.82 1 50.72 165 ALA A O 1
ATOM 1336 N N . ALA A 1 166 ? 0.014 -39.25 -13.039 1 51.44 166 ALA A N 1
ATOM 1337 C CA . ALA A 1 166 ? -0.746 -39.156 -14.281 1 51.44 166 ALA A CA 1
ATOM 1338 C C . ALA A 1 166 ? 0.053 -38.406 -15.344 1 51.44 166 ALA A C 1
ATOM 1340 O O . ALA A 1 166 ? -0.412 -38.219 -16.469 1 51.44 166 ALA A O 1
ATOM 1341 N N . CYS A 1 167 ? 1.136 -37.781 -14.883 1 51.41 167 CYS A N 1
ATOM 1342 C CA . CYS A 1 167 ? 1.949 -37.031 -15.828 1 51.41 167 CYS A CA 1
ATOM 1343 C C . CYS A 1 167 ? 2.305 -37.875 -17.047 1 51.41 167 CYS A C 1
ATOM 1345 O O . CYS A 1 167 ? 2.752 -37.375 -18.062 1 51.41 167 CYS A O 1
ATOM 1347 N N . GLU A 1 168 ? 2.121 -39.219 -16.734 1 50.84 168 GLU A N 1
ATOM 1348 C CA . GLU A 1 168 ? 2.463 -40.094 -17.859 1 50.84 168 GLU A CA 1
ATOM 1349 C C . GLU A 1 168 ? 1.277 -40.25 -18.812 1 50.84 168 GLU A C 1
ATOM 1351 O O . GLU A 1 168 ? 1.427 -40.781 -19.906 1 50.84 168 GLU A O 1
ATOM 1356 N N . ILE A 1 169 ? 0.138 -39.844 -18.297 1 61.94 169 ILE A N 1
ATOM 1357 C CA . ILE A 1 169 ? -1.012 -40.031 -19.172 1 61.94 169 ILE A CA 1
ATOM 1358 C C . ILE A 1 169 ? -1.185 -38.781 -20.047 1 61.94 169 ILE A C 1
ATOM 1360 O O . ILE A 1 169 ? -0.801 -37.656 -19.641 1 61.94 169 ILE A O 1
ATOM 1364 N N . SER A 1 170 ? -1.664 -38.844 -21.281 1 69.38 170 SER A N 1
ATOM 1365 C CA . SER A 1 170 ? -1.787 -37.844 -22.344 1 69.38 170 SER A CA 1
ATOM 1366 C C . SER A 1 170 ? -2.527 -36.594 -21.844 1 69.38 170 SER A C 1
ATOM 1368 O O . SER A 1 170 ? -2.145 -35.469 -22.156 1 69.38 170 SER A O 1
ATOM 1370 N N . TRP A 1 171 ? -3.523 -36.781 -20.891 1 84.69 171 TRP A N 1
ATOM 1371 C CA . TRP A 1 171 ? -4.25 -35.656 -20.312 1 84.69 171 TRP A CA 1
ATOM 1372 C C . TRP A 1 171 ? -4.449 -35.844 -18.812 1 84.69 171 TRP A C 1
ATOM 1374 O O . TRP A 1 171 ? -5.422 -36.469 -18.391 1 84.69 171 TRP A O 1
ATOM 1384 N N . PRO A 1 172 ? -3.629 -35.219 -17.984 1 85.94 172 PRO A N 1
ATOM 1385 C CA . PRO A 1 172 ? -3.586 -35.531 -16.547 1 85.94 172 PRO A CA 1
ATOM 1386 C C . PRO A 1 172 ? -4.633 -34.75 -15.75 1 85.94 172 PRO A C 1
ATOM 1388 O O . PRO A 1 172 ? -4.715 -34.906 -14.531 1 85.94 172 PRO A O 1
ATOM 1391 N N . TYR A 1 173 ? -5.492 -34 -16.375 1 90.31 173 TYR A N 1
ATOM 1392 C CA . TYR A 1 173 ? -6.441 -33.125 -15.68 1 90.31 173 TYR A CA 1
ATOM 1393 C C . TYR A 1 173 ? -7.805 -33.812 -15.578 1 90.31 173 TYR A C 1
ATOM 1395 O O . TYR A 1 173 ? -8.258 -34.469 -16.516 1 90.31 173 TYR A O 1
ATOM 1403 N N . ARG A 1 174 ? -8.5 -33.688 -14.516 1 91.06 174 ARG A N 1
ATOM 1404 C CA . ARG A 1 174 ? -9.789 -34.344 -14.266 1 91.06 174 ARG A CA 1
ATOM 1405 C C . ARG A 1 174 ? -10.93 -33.344 -14.461 1 91.06 174 ARG A C 1
ATOM 1407 O O . ARG A 1 174 ? -12.047 -33.719 -14.812 1 91.06 174 ARG A O 1
ATOM 1414 N N . GLY A 1 175 ? -10.656 -32.125 -14.266 1 94.06 175 GLY A N 1
ATOM 1415 C CA . GLY A 1 175 ? -11.703 -31.109 -14.195 1 94.06 175 GLY A CA 1
ATOM 1416 C C . GLY A 1 175 ? -12.406 -30.891 -15.516 1 94.06 175 GLY A C 1
ATOM 1417 O O . GLY A 1 175 ? -13.617 -30.656 -15.555 1 94.06 175 GLY A O 1
ATOM 1418 N N . ARG A 1 176 ? -11.664 -30.938 -16.547 1 95.25 176 ARG A N 1
ATOM 1419 C CA . ARG A 1 176 ? -12.203 -30.766 -17.891 1 95.25 176 ARG A CA 1
ATOM 1420 C C . ARG A 1 176 ? -11.523 -31.719 -18.875 1 95.25 176 ARG A C 1
ATOM 1422 O O . ARG A 1 176 ? -10.375 -32.125 -18.656 1 95.25 176 ARG A O 1
ATOM 1429 N N . PRO A 1 177 ? -12.266 -32.031 -19.953 1 93.12 177 PRO A N 1
ATOM 1430 C CA . PRO A 1 177 ? -11.656 -32.875 -20.969 1 93.12 177 PRO A CA 1
ATOM 1431 C C . PRO A 1 177 ? -10.609 -32.156 -21.812 1 93.12 177 PRO A C 1
ATOM 1433 O O . PRO A 1 177 ? -10.492 -30.938 -21.734 1 93.12 177 PRO A O 1
ATOM 1436 N N . LYS A 1 178 ? -9.953 -32.875 -22.562 1 92.06 178 LYS A N 1
ATOM 1437 C CA . LYS A 1 178 ? -8.828 -32.406 -23.359 1 92.06 178 LYS A CA 1
ATOM 1438 C C . LYS A 1 178 ? -9.273 -31.344 -24.359 1 92.06 178 LYS A C 1
ATOM 1440 O O . LYS A 1 178 ? -8.5 -30.453 -24.703 1 92.06 178 LYS A O 1
ATOM 1445 N N . GLU A 1 179 ? -10.523 -31.391 -24.812 1 92.56 179 GLU A N 1
ATOM 1446 C CA . GLU A 1 179 ? -11.07 -30.422 -25.75 1 92.56 179 GLU A CA 1
ATOM 1447 C C . GLU A 1 179 ? -11.086 -29.016 -25.156 1 92.56 179 GLU A C 1
ATOM 1449 O O . GLU A 1 179 ? -11.164 -28.016 -25.875 1 92.56 179 GLU A O 1
ATOM 1454 N N . LYS A 1 180 ? -10.938 -28.984 -23.859 1 95.62 180 LYS A N 1
ATOM 1455 C CA . LYS A 1 180 ? -10.938 -27.688 -23.188 1 95.62 180 LYS A CA 1
ATOM 1456 C C . LYS A 1 180 ? -9.57 -27.375 -22.578 1 95.62 180 LYS A C 1
ATOM 1458 O O . LYS A 1 180 ? -9.477 -26.625 -21.609 1 95.62 180 LYS A O 1
ATOM 1463 N N . SER A 1 181 ? -8.531 -27.938 -23.172 1 93.81 181 SER A N 1
ATOM 1464 C CA . SER A 1 181 ? -7.172 -27.812 -22.672 1 93.81 181 SER A CA 1
ATOM 1465 C C . SER A 1 181 ? -6.742 -26.344 -22.625 1 93.81 181 SER A C 1
ATOM 1467 O O . SER A 1 181 ? -5.992 -25.938 -21.719 1 93.81 181 SER A O 1
ATOM 1469 N N . PHE A 1 182 ? -7.254 -25.453 -23.531 1 95.88 182 PHE A N 1
ATOM 1470 C CA . PHE A 1 182 ? -6.863 -24.047 -23.609 1 95.88 182 PHE A CA 1
ATOM 1471 C C . PHE A 1 182 ? -7.266 -23.297 -22.359 1 95.88 182 PHE A C 1
ATOM 1473 O O . PHE A 1 182 ? -6.66 -22.281 -22.016 1 95.88 182 PHE A O 1
ATOM 1480 N N . LEU A 1 183 ? -8.219 -23.781 -21.609 1 97.75 183 LEU A N 1
ATOM 1481 C CA . LEU A 1 183 ? -8.672 -23.109 -20.391 1 97.75 183 LEU A CA 1
ATOM 1482 C C . LEU A 1 183 ? -7.609 -23.172 -19.312 1 97.75 183 LEU A C 1
ATOM 1484 O O . LEU A 1 183 ? -7.551 -22.297 -18.438 1 97.75 183 LEU A O 1
ATOM 1488 N N . TYR A 1 184 ? -6.754 -24.156 -19.344 1 95.88 184 TYR A N 1
ATOM 1489 C CA . TYR A 1 184 ? -5.707 -24.344 -18.344 1 95.88 184 TYR A CA 1
ATOM 1490 C C . TYR A 1 184 ? -4.523 -23.422 -18.625 1 95.88 184 TYR A C 1
ATOM 1492 O O . TYR A 1 184 ? -3.582 -23.359 -17.828 1 95.88 184 TYR A O 1
ATOM 1500 N N . GLU A 1 185 ? -4.582 -22.672 -19.703 1 95.69 185 GLU A N 1
ATOM 1501 C CA . GLU A 1 185 ? -3.512 -21.75 -20.062 1 95.69 185 GLU A CA 1
ATOM 1502 C C . GLU A 1 185 ? -3.855 -20.312 -19.672 1 95.69 185 GLU A C 1
ATOM 1504 O O . GLU A 1 185 ? -3.043 -19.406 -19.859 1 95.69 185 GLU A O 1
ATOM 1509 N N . VAL A 1 186 ? -5.004 -20.109 -19.062 1 97.94 186 VAL A N 1
ATOM 1510 C CA . VAL A 1 186 ? -5.523 -18.766 -18.859 1 97.94 186 VAL A CA 1
ATOM 1511 C C . VAL A 1 186 ? -4.871 -18.141 -17.625 1 97.94 186 VAL A C 1
ATOM 1513 O O . VAL A 1 186 ? -4.297 -17.047 -17.688 1 97.94 186 VAL A O 1
ATOM 1516 N N . VAL A 1 187 ? -4.891 -18.844 -16.5 1 97.56 187 VAL A N 1
ATOM 1517 C CA . VAL A 1 187 ? -4.43 -18.297 -15.234 1 97.56 187 VAL A CA 1
ATOM 1518 C C . VAL A 1 187 ? -2.922 -18.5 -15.094 1 97.56 187 VAL A C 1
ATOM 1520 O O . VAL A 1 187 ? -2.201 -17.594 -14.664 1 97.56 187 VAL A O 1
ATOM 1523 N N . ALA A 1 188 ? -2.473 -19.656 -15.438 1 91.88 188 ALA A N 1
ATOM 1524 C CA . ALA A 1 188 ? -1.059 -20.016 -15.398 1 91.88 188 ALA A CA 1
ATOM 1525 C C . ALA A 1 188 ? -0.66 -20.812 -16.625 1 91.88 188 ALA A C 1
ATOM 1527 O O . ALA A 1 188 ? -0.964 -22 -16.719 1 91.88 188 ALA A O 1
ATOM 1528 N N . ASN A 1 189 ? 0.029 -20.188 -17.484 1 91.06 189 ASN A N 1
ATOM 1529 C CA . ASN A 1 189 ? 0.476 -20.859 -18.703 1 91.06 189 ASN A CA 1
ATOM 1530 C C . ASN A 1 189 ? 1.93 -21.312 -18.578 1 91.06 189 ASN A C 1
ATOM 1532 O O . ASN A 1 189 ? 2.848 -20.531 -18.844 1 91.06 189 ASN A O 1
ATOM 1536 N N . LYS A 1 190 ? 2.125 -22.484 -18.344 1 81 190 LYS A N 1
ATOM 1537 C CA . LYS A 1 190 ? 3.467 -23.031 -18.141 1 81 190 LYS A CA 1
ATOM 1538 C C . LYS A 1 190 ? 4.176 -23.266 -19.469 1 81 190 LYS A C 1
ATOM 1540 O O . LYS A 1 190 ? 5.395 -23.438 -19.5 1 81 190 LYS A O 1
ATOM 1545 N N . LYS A 1 191 ? 3.449 -23.188 -20.516 1 82.19 191 LYS A N 1
ATOM 1546 C CA . LYS A 1 191 ? 4.008 -23.484 -21.844 1 82.19 191 LYS A CA 1
ATOM 1547 C C . LYS A 1 191 ? 4.777 -22.281 -22.391 1 82.19 191 LYS A C 1
ATOM 1549 O O . LYS A 1 191 ? 5.891 -22.438 -22.891 1 82.19 191 LYS A O 1
ATOM 1554 N N . ASN A 1 192 ? 4.145 -21.094 -22.297 1 84.94 192 ASN A N 1
ATOM 1555 C CA . ASN A 1 192 ? 4.805 -19.922 -22.875 1 84.94 192 ASN A CA 1
ATOM 1556 C C . ASN A 1 192 ? 4.871 -18.766 -21.891 1 84.94 192 ASN A C 1
ATOM 1558 O O . ASN A 1 192 ? 5.5 -17.734 -22.188 1 84.94 192 ASN A O 1
ATOM 1562 N N . GLY A 1 193 ? 4.23 -18.906 -20.766 1 86.5 193 GLY A N 1
ATOM 1563 C CA . GLY A 1 193 ? 4.34 -17.906 -19.719 1 86.5 193 GLY A CA 1
ATOM 1564 C C . GLY A 1 193 ? 3.426 -16.719 -19.953 1 86.5 193 GLY A C 1
ATOM 1565 O O . GLY A 1 193 ? 3.49 -15.719 -19.219 1 86.5 193 GLY A O 1
ATOM 1566 N N . ILE A 1 194 ? 2.607 -16.734 -20.953 1 91.38 194 ILE A N 1
ATOM 1567 C CA . ILE A 1 194 ? 1.689 -15.641 -21.234 1 91.38 194 ILE A CA 1
ATOM 1568 C C . ILE A 1 194 ? 0.322 -15.945 -20.625 1 91.38 194 ILE A C 1
ATOM 1570 O O . ILE A 1 194 ? -0.462 -16.703 -21.188 1 91.38 194 ILE A O 1
ATOM 1574 N N . ASP A 1 195 ? 0.067 -15.352 -19.562 1 95.25 195 ASP A N 1
ATOM 1575 C CA . ASP A 1 195 ? -1.188 -15.586 -18.844 1 95.25 195 ASP A CA 1
ATOM 1576 C C . ASP A 1 195 ? -1.685 -14.312 -18.172 1 95.25 195 ASP A C 1
ATOM 1578 O O . ASP A 1 195 ? -1.004 -13.281 -18.203 1 95.25 195 ASP A O 1
ATOM 1582 N N . VAL A 1 196 ? -2.859 -14.352 -17.641 1 98.06 196 VAL A N 1
ATOM 1583 C CA . VAL A 1 196 ? -3.514 -13.141 -17.141 1 98.06 196 VAL A CA 1
ATOM 1584 C C . VAL A 1 196 ? -2.859 -12.695 -15.844 1 98.06 196 VAL A C 1
ATOM 1586 O O . VAL A 1 196 ? -2.938 -11.516 -15.477 1 98.06 196 VAL A O 1
ATOM 1589 N N . ASP A 1 197 ? -2.27 -13.633 -15.055 1 97.31 197 ASP A N 1
ATOM 1590 C CA . ASP A 1 197 ? -1.478 -13.25 -13.891 1 97.31 197 ASP A CA 1
ATOM 1591 C C . ASP A 1 197 ? -0.421 -12.211 -14.266 1 97.31 197 ASP A C 1
ATOM 1593 O O . ASP A 1 197 ? -0.339 -11.148 -13.648 1 97.31 197 ASP A O 1
ATOM 1597 N N . LYS A 1 198 ? 0.298 -12.461 -15.312 1 95.94 198 LYS A N 1
ATOM 1598 C CA . LYS A 1 198 ? 1.363 -11.578 -15.773 1 95.94 198 LYS A CA 1
ATOM 1599 C C . LYS A 1 198 ? 0.792 -10.281 -16.344 1 95.94 198 LYS A C 1
ATOM 1601 O O . LYS A 1 198 ? 1.39 -9.211 -16.188 1 95.94 198 LYS A O 1
ATOM 1606 N N . TRP A 1 199 ? -0.35 -10.445 -17.062 1 97.31 199 TRP A N 1
ATOM 1607 C CA . TRP A 1 199 ? -0.979 -9.234 -17.578 1 97.31 199 TRP A CA 1
ATOM 1608 C C . TRP A 1 199 ? -1.224 -8.234 -16.453 1 97.31 199 TRP A C 1
ATOM 1610 O O . TRP A 1 199 ? -0.926 -7.043 -16.594 1 97.31 199 TRP A O 1
ATOM 1620 N N . ASP A 1 200 ? -1.691 -8.734 -15.391 1 98.06 200 ASP A N 1
ATOM 1621 C CA . ASP A 1 200 ? -2.057 -7.84 -14.297 1 98.06 200 ASP A CA 1
ATOM 1622 C C . ASP A 1 200 ? -0.813 -7.281 -13.609 1 98.06 200 ASP A C 1
ATOM 1624 O O . ASP A 1 200 ? -0.684 -6.07 -13.438 1 98.06 200 ASP A O 1
ATOM 1628 N N . TYR A 1 201 ? 0.123 -8.188 -13.109 1 96.62 201 TYR A N 1
ATOM 1629 C CA . TYR A 1 201 ? 1.172 -7.648 -12.25 1 96.62 201 TYR A CA 1
ATOM 1630 C C . TYR A 1 201 ? 2.166 -6.82 -13.047 1 96.62 201 TYR A C 1
ATOM 1632 O O . TYR A 1 201 ? 2.811 -5.914 -12.508 1 96.62 201 TYR A O 1
ATOM 1640 N N . PHE A 1 202 ? 2.281 -7.023 -14.391 1 96.75 202 PHE A N 1
ATOM 1641 C CA . PHE A 1 202 ? 3.102 -6.105 -15.172 1 96.75 202 PHE A CA 1
ATOM 1642 C C . PHE A 1 202 ? 2.508 -4.699 -15.156 1 96.75 202 PHE A C 1
ATOM 1644 O O . PHE A 1 202 ? 3.221 -3.723 -14.93 1 96.75 202 PHE A O 1
ATOM 1651 N N . ALA A 1 203 ? 1.223 -4.633 -15.43 1 97.5 203 ALA A N 1
ATOM 1652 C CA . ALA A 1 203 ? 0.558 -3.33 -15.445 1 97.5 203 ALA A CA 1
ATOM 1653 C C . ALA A 1 203 ? 0.555 -2.697 -14.055 1 97.5 203 ALA A C 1
ATOM 1655 O O . ALA A 1 203 ? 0.864 -1.514 -13.906 1 97.5 203 ALA A O 1
ATOM 1656 N N . ARG A 1 204 ? 0.244 -3.471 -13.062 1 98 204 ARG A N 1
ATOM 1657 C CA . ARG A 1 204 ? 0.09 -2.979 -11.695 1 98 204 ARG A CA 1
ATOM 1658 C C . ARG A 1 204 ? 1.439 -2.605 -11.094 1 98 204 ARG A C 1
ATOM 1660 O O . ARG A 1 204 ? 1.577 -1.55 -10.477 1 98 204 ARG A O 1
ATOM 1667 N N . ASP A 1 205 ? 2.438 -3.475 -11.188 1 97.88 205 ASP A N 1
ATOM 1668 C CA . ASP A 1 205 ? 3.77 -3.174 -10.672 1 97.88 205 ASP A CA 1
ATOM 1669 C C . ASP A 1 205 ? 4.352 -1.936 -11.344 1 97.88 205 ASP A C 1
ATOM 1671 O O . ASP A 1 205 ? 4.953 -1.085 -10.688 1 97.88 205 ASP A O 1
ATOM 1675 N N . CYS A 1 206 ? 4.223 -1.848 -12.695 1 97.31 206 CYS A N 1
ATOM 1676 C CA . CYS A 1 206 ? 4.699 -0.673 -13.414 1 97.31 206 CYS A CA 1
ATOM 1677 C C . CYS A 1 206 ? 4.043 0.596 -12.883 1 97.31 206 CYS A C 1
ATOM 1679 O O . CYS A 1 206 ? 4.715 1.609 -12.68 1 97.31 206 CYS A O 1
ATOM 1681 N N . HIS A 1 207 ? 2.76 0.522 -12.672 1 96.75 207 HIS A N 1
ATOM 1682 C CA . HIS A 1 207 ? 1.988 1.648 -12.156 1 96.75 207 HIS A CA 1
ATOM 1683 C C . HIS A 1 207 ? 2.521 2.111 -10.805 1 96.75 207 HIS A C 1
ATOM 1685 O O . HIS A 1 207 ? 2.717 3.309 -10.586 1 96.75 207 HIS A O 1
ATOM 1691 N N . HIS A 1 208 ? 2.846 1.244 -9.945 1 97 208 HIS A N 1
ATOM 1692 C CA . HIS A 1 208 ? 3.236 1.563 -8.578 1 97 208 HIS A CA 1
ATOM 1693 C C . HIS A 1 208 ? 4.711 1.946 -8.5 1 97 208 HIS A C 1
ATOM 1695 O O . HIS A 1 208 ? 5.105 2.74 -7.645 1 97 208 HIS A O 1
ATOM 1701 N N . LEU A 1 209 ? 5.504 1.45 -9.398 1 96.44 209 LEU A N 1
ATOM 1702 C CA . LEU A 1 209 ? 6.941 1.706 -9.375 1 96.44 209 LEU A CA 1
ATOM 1703 C C . LEU A 1 209 ? 7.285 2.916 -10.234 1 96.44 209 LEU A C 1
ATOM 1705 O O . LEU A 1 209 ? 8.422 3.404 -10.203 1 96.44 209 LEU A O 1
ATOM 1709 N N . GLY A 1 210 ? 6.344 3.418 -10.992 1 94.38 210 GLY A N 1
ATOM 1710 C CA . GLY A 1 210 ? 6.609 4.52 -11.906 1 94.38 210 GLY A CA 1
ATOM 1711 C C . GLY A 1 210 ? 7.418 4.105 -13.125 1 94.38 210 GLY A C 1
ATOM 1712 O O . GLY A 1 210 ? 8.281 4.852 -13.586 1 94.38 210 GLY A O 1
ATOM 1713 N N . ILE A 1 211 ? 7.207 2.891 -13.523 1 92.94 211 ILE A N 1
ATOM 1714 C CA . ILE A 1 211 ? 7.852 2.354 -14.719 1 92.94 211 ILE A CA 1
ATOM 1715 C C . ILE A 1 211 ? 6.84 2.283 -15.859 1 92.94 211 ILE A C 1
ATOM 1717 O O . ILE A 1 211 ? 5.656 2.031 -15.633 1 92.94 211 ILE A O 1
ATOM 1721 N N . GLN A 1 212 ? 7.281 2.504 -17 1 91.25 212 GLN A N 1
ATOM 1722 C CA . GLN A 1 212 ? 6.395 2.455 -18.156 1 91.25 212 GLN A CA 1
ATOM 1723 C C . GLN A 1 212 ? 6.059 1.014 -18.531 1 91.25 212 GLN A C 1
ATOM 1725 O O . GLN A 1 212 ? 6.945 0.158 -18.578 1 91.25 212 GLN A O 1
ATOM 1730 N N . ASN A 1 213 ? 4.828 0.754 -18.703 1 93 213 ASN A N 1
ATOM 1731 C CA . ASN A 1 213 ? 4.348 -0.531 -19.188 1 93 213 ASN A CA 1
ATOM 1732 C C . ASN A 1 213 ? 4.121 -0.498 -20.703 1 93 213 ASN A C 1
ATOM 1734 O O . ASN A 1 213 ? 3.18 0.14 -21.172 1 93 213 ASN A O 1
ATOM 1738 N N . ASN A 1 214 ? 4.906 -1.225 -21.438 1 90.88 214 ASN A N 1
ATOM 1739 C CA . ASN A 1 214 ? 4.824 -1.18 -22.891 1 90.88 214 ASN A CA 1
ATOM 1740 C C . ASN A 1 214 ? 3.951 -2.307 -23.438 1 90.88 214 ASN A C 1
ATOM 1742 O O . ASN A 1 214 ? 3.729 -2.395 -24.641 1 90.88 214 ASN A O 1
ATOM 1746 N N . PHE A 1 215 ? 3.496 -3.164 -22.609 1 92.94 215 PHE A N 1
ATOM 1747 C CA . PHE A 1 215 ? 2.646 -4.281 -23.016 1 92.94 215 PHE A CA 1
ATOM 1748 C C . PHE A 1 215 ? 1.175 -3.896 -22.938 1 92.94 215 PHE A C 1
ATOM 1750 O O . PHE A 1 215 ? 0.72 -3.373 -21.922 1 92.94 215 PHE A O 1
ATOM 1757 N N . ASP A 1 216 ? 0.474 -4.125 -23.969 1 92.75 216 ASP A N 1
ATOM 1758 C CA . ASP A 1 216 ? -0.95 -3.812 -24.047 1 92.75 216 ASP A CA 1
ATOM 1759 C C . ASP A 1 216 ? -1.788 -5.086 -24.125 1 92.75 216 ASP A C 1
ATOM 1761 O O . ASP A 1 216 ? -2.061 -5.598 -25.203 1 92.75 216 ASP A O 1
ATOM 1765 N N . TYR A 1 217 ? -2.305 -5.523 -23.047 1 93.56 217 TYR A N 1
ATOM 1766 C CA . TYR A 1 217 ? -3.066 -6.77 -23.031 1 93.56 217 TYR A CA 1
ATOM 1767 C C . TYR A 1 217 ? -4.43 -6.582 -23.688 1 93.56 217 TYR A C 1
ATOM 1769 O O . TYR A 1 217 ? -5.047 -7.551 -24.141 1 93.56 217 TYR A O 1
ATOM 1777 N N . LYS A 1 218 ? -4.984 -5.375 -23.719 1 93.38 218 LYS A N 1
ATOM 1778 C CA . LYS A 1 218 ? -6.27 -5.133 -24.359 1 93.38 218 LYS A CA 1
ATOM 1779 C C . LYS A 1 218 ? -6.203 -5.414 -25.859 1 93.38 218 LYS A C 1
ATOM 1781 O O . LYS A 1 218 ? -7.141 -5.965 -26.438 1 93.38 218 LYS A O 1
ATOM 1786 N N . ARG A 1 219 ? -5.094 -4.98 -26.391 1 91.94 219 ARG A N 1
ATOM 1787 C CA . ARG A 1 219 ? -4.883 -5.266 -27.797 1 91.94 219 ARG A CA 1
ATOM 1788 C C . ARG A 1 219 ? -4.738 -6.766 -28.047 1 91.94 219 ARG A C 1
ATOM 1790 O O . ARG A 1 219 ? -5.285 -7.297 -29.016 1 91.94 219 ARG A O 1
ATOM 1797 N N . LEU A 1 220 ? -4.008 -7.418 -27.203 1 92.88 220 LEU A N 1
ATOM 1798 C CA . LEU A 1 220 ? -3.834 -8.859 -27.328 1 92.88 220 LEU A CA 1
ATOM 1799 C C . LEU A 1 220 ? -5.18 -9.578 -27.266 1 92.88 220 LEU A C 1
ATOM 1801 O O . LEU A 1 220 ? -5.414 -10.523 -28.031 1 92.88 220 LEU A O 1
ATOM 1805 N N . LEU A 1 221 ? -6.059 -9.102 -26.453 1 94.88 221 LEU A N 1
ATOM 1806 C CA . LEU A 1 221 ? -7.379 -9.695 -26.25 1 94.88 221 LEU A CA 1
ATOM 1807 C C . LEU A 1 221 ? -8.195 -9.648 -27.547 1 94.88 221 LEU A C 1
ATOM 1809 O O . LEU A 1 221 ? -9.031 -10.523 -27.781 1 94.88 221 LEU A O 1
ATOM 1813 N N . LYS A 1 222 ? -7.895 -8.734 -28.359 1 93.44 222 LYS A N 1
ATOM 1814 C CA . LYS A 1 222 ? -8.641 -8.578 -29.609 1 93.44 222 LYS A CA 1
ATOM 1815 C C . LYS A 1 222 ? -8.211 -9.609 -30.641 1 93.44 222 LYS A C 1
ATOM 1817 O O . LYS A 1 222 ? -8.945 -9.891 -31.594 1 93.44 222 LYS A O 1
ATOM 1822 N N . PHE A 1 223 ? -7.043 -10.203 -30.406 1 92.62 223 PHE A N 1
ATOM 1823 C CA . PHE A 1 223 ? -6.5 -11.039 -31.469 1 92.62 223 PHE A CA 1
ATOM 1824 C C . PHE A 1 223 ? -6.215 -12.445 -30.969 1 92.62 223 PHE A C 1
ATOM 1826 O O . PHE A 1 223 ? -5.512 -13.219 -31.625 1 92.62 223 PHE A O 1
ATOM 1833 N N . ILE A 1 224 ? -6.703 -12.789 -29.812 1 94.44 224 ILE A N 1
ATOM 1834 C CA . ILE A 1 224 ? -6.449 -14.125 -29.266 1 94.44 224 ILE A CA 1
ATOM 1835 C C . ILE A 1 224 ? -7.453 -15.117 -29.844 1 94.44 224 ILE A C 1
ATOM 1837 O O . ILE A 1 224 ? -8.609 -14.766 -30.094 1 94.44 224 ILE A O 1
ATOM 1841 N N . ARG A 1 225 ? -7 -16.312 -30.156 1 95.12 225 ARG A N 1
ATOM 1842 C CA . ARG A 1 225 ? -7.82 -17.406 -30.641 1 95.12 225 ARG A CA 1
ATOM 1843 C C . ARG A 1 225 ? -7.281 -18.75 -30.156 1 95.12 225 ARG A C 1
ATOM 1845 O O . ARG A 1 225 ? -6.137 -18.844 -29.703 1 95.12 225 ARG A O 1
ATOM 1852 N N . VAL A 1 226 ? -8.141 -19.75 -30.188 1 96.19 226 VAL A N 1
ATOM 1853 C CA . VAL A 1 226 ? -7.723 -21.109 -29.844 1 96.19 226 VAL A CA 1
ATOM 1854 C C . VAL A 1 226 ? -7.488 -21.906 -31.125 1 96.19 226 VAL A C 1
ATOM 1856 O O . VAL A 1 226 ? -8.328 -21.922 -32.031 1 96.19 226 VAL A O 1
ATOM 1859 N N . CYS A 1 227 ? -6.359 -22.484 -31.219 1 94.25 227 CYS A N 1
ATOM 1860 C CA . CYS A 1 227 ? -6.02 -23.344 -32.344 1 94.25 227 CYS A CA 1
ATOM 1861 C C . CYS A 1 227 ? -5.688 -24.75 -31.875 1 94.25 227 CYS A C 1
ATOM 1863 O O . CYS A 1 227 ? -5.289 -24.953 -30.734 1 94.25 227 CYS A O 1
ATOM 1865 N N . GLU A 1 228 ? -5.898 -25.672 -32.75 1 91.06 228 GLU A N 1
ATOM 1866 C CA . GLU A 1 228 ? -5.578 -27.062 -32.438 1 91.06 228 GLU A CA 1
ATOM 1867 C C . GLU A 1 228 ? -4.188 -27.438 -32.938 1 91.06 228 GLU A C 1
ATOM 1869 O O . GLU A 1 228 ? -3.877 -27.25 -34.125 1 91.06 228 GLU A O 1
ATOM 1874 N N . VAL A 1 229 ? -3.393 -27.781 -32 1 87 229 VAL A N 1
ATOM 1875 C CA . VAL A 1 229 ? -2.043 -28.25 -32.312 1 87 229 VAL A CA 1
ATOM 1876 C C . VAL A 1 229 ? -1.801 -29.594 -31.641 1 87 229 VAL A C 1
ATOM 1878 O O . VAL A 1 229 ? -1.922 -29.734 -30.422 1 87 229 VAL A O 1
ATOM 1881 N N . LYS A 1 230 ? -1.386 -30.609 -32.438 1 82.38 230 LYS A N 1
ATOM 1882 C CA . LYS A 1 230 ? -1.083 -31.953 -31.922 1 82.38 230 LYS A CA 1
ATOM 1883 C C . LYS A 1 230 ? -2.199 -32.469 -31.016 1 82.38 230 LYS A C 1
ATOM 1885 O O . LYS A 1 230 ? -1.944 -32.875 -29.891 1 82.38 230 LYS A O 1
ATOM 1890 N N . ASN A 1 231 ? -3.34 -32.312 -31.359 1 82.81 231 ASN A N 1
ATOM 1891 C CA . ASN A 1 231 ? -4.535 -32.844 -30.719 1 82.81 231 ASN A CA 1
ATOM 1892 C C . ASN A 1 231 ? -4.824 -32.156 -29.391 1 82.81 231 ASN A C 1
ATOM 1894 O O . ASN A 1 231 ? -5.398 -32.75 -28.484 1 82.81 231 ASN A O 1
ATOM 1898 N N . GLN A 1 232 ? -4.285 -31 -29.281 1 87.56 232 GLN A N 1
ATOM 1899 C CA . GLN A 1 232 ? -4.609 -30.172 -28.141 1 87.56 232 GLN A CA 1
ATOM 1900 C C . GLN A 1 232 ? -4.945 -28.75 -28.578 1 87.56 232 GLN A C 1
ATOM 1902 O O . GLN A 1 232 ? -4.457 -28.266 -29.594 1 87.56 232 GLN A O 1
ATOM 1907 N N . ARG A 1 233 ? -5.789 -28.172 -27.875 1 93.12 233 ARG A N 1
ATOM 1908 C CA . ARG A 1 233 ? -6.176 -26.797 -28.172 1 93.12 233 ARG A CA 1
ATOM 1909 C C . ARG A 1 233 ? -5.363 -25.812 -27.344 1 93.12 233 ARG A C 1
ATOM 1911 O O . ARG A 1 233 ? -5.191 -26 -26.125 1 93.12 233 ARG A O 1
ATOM 1918 N N . HIS A 1 234 ? -4.836 -24.844 -28.016 1 93.75 234 HIS A N 1
ATOM 1919 C CA . HIS A 1 234 ? -3.975 -23.844 -27.391 1 93.75 234 HIS A CA 1
ATOM 1920 C C . HIS A 1 234 ? -4.422 -22.438 -27.719 1 93.75 234 HIS A C 1
ATOM 1922 O O . HIS A 1 234 ? -4.953 -22.188 -28.797 1 93.75 234 HIS A O 1
ATOM 1928 N N . ILE A 1 235 ? -4.207 -21.547 -26.75 1 94.81 235 ILE A N 1
ATOM 1929 C CA . ILE A 1 235 ? -4.438 -20.125 -27.016 1 94.81 235 ILE A CA 1
ATOM 1930 C C . ILE A 1 235 ? -3.318 -19.562 -27.891 1 94.81 235 ILE A C 1
ATOM 1932 O O . ILE A 1 235 ? -2.137 -19.734 -27.578 1 94.81 235 ILE A O 1
ATOM 1936 N N . CYS A 1 236 ? -3.666 -18.969 -28.953 1 93.69 236 CYS A N 1
ATOM 1937 C CA . CYS A 1 236 ? -2.736 -18.375 -29.906 1 93.69 236 CYS A CA 1
ATOM 1938 C C . CYS A 1 236 ? -3.066 -16.906 -30.141 1 93.69 236 CYS A C 1
ATOM 1940 O O . CYS A 1 236 ? -4.152 -16.453 -29.797 1 93.69 236 CYS A O 1
ATOM 1942 N N . THR A 1 237 ? -2.1 -16.203 -30.578 1 91.5 237 THR A N 1
ATOM 1943 C CA . THR A 1 237 ? -2.326 -14.812 -30.938 1 91.5 237 THR A CA 1
ATOM 1944 C C . THR A 1 237 ? -1.908 -14.562 -32.375 1 91.5 237 THR A C 1
ATOM 1946 O O . THR A 1 237 ? -1.239 -15.398 -33 1 91.5 237 THR A O 1
ATOM 1949 N N . ARG A 1 238 ? -2.396 -13.562 -32.969 1 91.5 238 ARG A N 1
ATOM 1950 C CA . ARG A 1 238 ? -2.094 -13.211 -34.344 1 91.5 238 ARG A CA 1
ATOM 1951 C C . ARG A 1 238 ? -0.61 -12.898 -34.5 1 91.5 238 ARG A C 1
ATOM 1953 O O . ARG A 1 238 ? 0.017 -12.32 -33.625 1 91.5 238 ARG A O 1
ATOM 1960 N N . ASP A 1 239 ? -0.082 -13.188 -35.625 1 88.5 239 ASP A N 1
ATOM 1961 C CA . ASP A 1 239 ? 1.333 -13 -35.906 1 88.5 239 ASP A CA 1
ATOM 1962 C C . ASP A 1 239 ? 1.728 -11.531 -35.812 1 88.5 239 ASP A C 1
ATOM 1964 O O . ASP A 1 239 ? 2.832 -11.211 -35.375 1 88.5 239 ASP A O 1
ATOM 1968 N N . LYS A 1 240 ? 0.888 -10.641 -36.125 1 86.81 240 LYS A N 1
ATOM 1969 C CA . LYS A 1 240 ? 1.196 -9.211 -36.094 1 86.81 240 LYS A CA 1
ATOM 1970 C C . LYS A 1 240 ? 1.428 -8.727 -34.656 1 86.81 240 LYS A C 1
ATOM 1972 O O . LYS A 1 240 ? 1.973 -7.645 -34.438 1 86.81 240 LYS A O 1
ATOM 1977 N N . GLU A 1 241 ? 0.98 -9.523 -33.688 1 90.12 241 GLU A N 1
ATOM 1978 C CA . GLU A 1 241 ? 1.1 -9.133 -32.281 1 90.12 241 GLU A CA 1
ATOM 1979 C C . GLU A 1 241 ? 2.451 -9.539 -31.719 1 90.12 241 GLU A C 1
ATOM 1981 O O . GLU A 1 241 ? 2.693 -9.391 -30.516 1 90.12 241 GLU A O 1
ATOM 1986 N N . VAL A 1 242 ? 3.307 -10.023 -32.531 1 87.44 242 VAL A N 1
ATOM 1987 C CA . VAL A 1 242 ? 4.605 -10.5 -32.062 1 87.44 242 VAL A CA 1
ATOM 1988 C C . VAL A 1 242 ? 5.371 -9.359 -31.406 1 87.44 242 VAL A C 1
ATOM 1990 O O . VAL A 1 242 ? 6.07 -9.562 -30.406 1 87.44 242 VAL A O 1
ATOM 1993 N N . GLY A 1 243 ? 5.27 -8.164 -31.953 1 86.06 243 GLY A N 1
ATOM 1994 C CA . GLY A 1 243 ? 5.906 -7.008 -31.344 1 86.06 243 GLY A CA 1
ATOM 1995 C C . GLY A 1 243 ? 5.398 -6.707 -29.953 1 86.06 243 GLY A C 1
ATOM 1996 O O . GLY A 1 243 ? 6.188 -6.398 -29.047 1 86.06 243 GLY A O 1
ATOM 1997 N N . ASN A 1 244 ? 4.145 -6.809 -29.797 1 91 244 ASN A N 1
ATOM 1998 C CA . ASN A 1 244 ? 3.516 -6.598 -28.484 1 91 244 ASN A CA 1
ATOM 1999 C C . ASN A 1 244 ? 4 -7.613 -27.453 1 91 244 ASN A C 1
ATOM 2001 O O . ASN A 1 244 ? 4.223 -7.266 -26.297 1 91 244 ASN A O 1
ATOM 2005 N N . LEU A 1 245 ? 4.188 -8.797 -27.859 1 89.56 245 LEU A N 1
ATOM 2006 C CA . LEU A 1 245 ? 4.668 -9.836 -26.953 1 89.56 245 LEU A CA 1
ATOM 2007 C C . LEU A 1 245 ? 6.125 -9.602 -26.578 1 89.56 245 LEU A C 1
ATOM 2009 O O . LEU A 1 245 ? 6.523 -9.844 -25.438 1 89.56 245 LEU A O 1
ATOM 2013 N N . TYR A 1 246 ? 6.906 -9.164 -27.516 1 85.56 246 TYR A N 1
ATOM 2014 C CA . TYR A 1 246 ? 8.281 -8.797 -27.188 1 85.56 246 TYR A CA 1
ATOM 2015 C C . TYR A 1 246 ? 8.305 -7.66 -26.172 1 85.56 246 TYR A C 1
ATOM 2017 O O . TYR A 1 246 ? 9.156 -7.637 -25.281 1 85.56 246 TYR A O 1
ATOM 2025 N N . ASP A 1 247 ? 7.391 -6.711 -26.328 1 89.31 247 ASP A N 1
ATOM 2026 C CA . ASP A 1 247 ? 7.27 -5.633 -25.359 1 89.31 247 ASP A CA 1
ATOM 2027 C C . ASP A 1 247 ? 6.941 -6.18 -23.969 1 89.31 247 ASP A C 1
ATOM 2029 O O . ASP A 1 247 ? 7.414 -5.652 -22.953 1 89.31 247 ASP A O 1
ATOM 2033 N N . MET A 1 248 ? 6.145 -7.176 -23.953 1 91.25 248 MET A N 1
ATOM 2034 C CA . MET A 1 248 ? 5.801 -7.816 -22.688 1 91.25 248 MET A CA 1
ATOM 2035 C C . MET A 1 248 ? 7.043 -8.383 -22 1 91.25 248 MET A C 1
ATOM 2037 O O . MET A 1 248 ? 7.27 -8.141 -20.812 1 91.25 248 MET A O 1
ATOM 2041 N N . PHE A 1 249 ? 7.77 -9.156 -22.719 1 85.06 249 PHE A N 1
ATOM 2042 C CA . PHE A 1 249 ? 8.961 -9.781 -22.156 1 85.06 249 PHE A CA 1
ATOM 2043 C C . PHE A 1 249 ? 10.008 -8.727 -21.797 1 85.06 249 PHE A C 1
ATOM 2045 O O . PHE A 1 249 ? 10.75 -8.891 -20.828 1 85.06 249 PHE A O 1
ATOM 2052 N N . HIS A 1 250 ? 10.039 -7.641 -22.547 1 85.19 250 HIS A N 1
ATOM 2053 C CA . HIS A 1 250 ? 10.914 -6.523 -22.203 1 85.19 250 HIS A CA 1
ATOM 2054 C C . HIS A 1 250 ? 10.492 -5.891 -20.875 1 85.19 250 HIS A C 1
ATOM 2056 O O . HIS A 1 250 ? 11.352 -5.543 -20.062 1 85.19 250 HIS A O 1
ATOM 2062 N N . THR A 1 251 ? 9.219 -5.719 -20.75 1 91.5 251 THR A N 1
ATOM 2063 C CA . THR A 1 251 ? 8.695 -5.191 -19.5 1 91.5 251 THR A CA 1
ATOM 2064 C C . THR A 1 251 ? 9.094 -6.082 -18.328 1 91.5 251 THR A C 1
ATOM 2066 O O . THR A 1 251 ? 9.5 -5.586 -17.281 1 91.5 251 THR A O 1
ATOM 2069 N N . ARG A 1 252 ? 9.016 -7.359 -18.484 1 89.75 252 ARG A N 1
ATOM 2070 C CA . ARG A 1 252 ? 9.438 -8.305 -17.469 1 89.75 252 ARG A CA 1
ATOM 2071 C C . ARG A 1 252 ? 10.906 -8.102 -17.109 1 89.75 252 ARG A C 1
ATOM 2073 O O . ARG A 1 252 ? 11.266 -8.07 -15.922 1 89.75 252 ARG A O 1
ATOM 2080 N N . ASN A 1 253 ? 11.68 -8.031 -18.094 1 84 253 ASN A N 1
ATOM 2081 C CA . ASN A 1 253 ? 13.109 -7.844 -17.875 1 84 253 ASN A CA 1
ATOM 2082 C C . ASN A 1 253 ? 13.398 -6.543 -17.141 1 84 253 ASN A C 1
ATOM 2084 O O . ASN A 1 253 ? 14.258 -6.504 -16.25 1 84 253 ASN A O 1
ATOM 2088 N N . CYS A 1 254 ? 12.734 -5.5 -17.547 1 87.81 254 CYS A N 1
ATOM 2089 C CA . CYS A 1 254 ? 12.906 -4.203 -16.922 1 87.81 254 CYS A CA 1
ATOM 2090 C C . CYS A 1 254 ? 12.531 -4.262 -15.438 1 87.81 254 CYS A C 1
ATOM 2092 O O . CYS A 1 254 ? 13.258 -3.752 -14.586 1 87.81 254 CYS A O 1
ATOM 2094 N N . LEU A 1 255 ? 11.461 -4.883 -15.172 1 93 255 LEU A N 1
ATOM 2095 C CA . LEU A 1 255 ? 11 -5.008 -13.797 1 93 255 LEU A CA 1
ATOM 2096 C C . LEU A 1 255 ? 11.977 -5.824 -12.961 1 93 255 LEU A C 1
ATOM 2098 O O . LEU A 1 255 ? 12.242 -5.492 -11.805 1 93 255 LEU A O 1
ATOM 2102 N N . HIS A 1 256 ? 12.484 -6.859 -13.508 1 88.81 256 HIS A N 1
ATOM 2103 C CA . HIS A 1 256 ? 13.438 -7.699 -12.789 1 88.81 256 HIS A CA 1
ATOM 2104 C C . HIS A 1 256 ? 14.727 -6.941 -12.5 1 88.81 256 HIS A C 1
ATOM 2106 O O . HIS A 1 256 ? 15.227 -6.965 -11.367 1 88.81 256 HIS A O 1
ATOM 2112 N N . ARG A 1 257 ? 15.195 -6.234 -13.422 1 83.69 257 ARG A N 1
ATOM 2113 C CA . ARG A 1 257 ? 16.469 -5.535 -13.289 1 83.69 257 ARG A CA 1
ATOM 2114 C C . ARG A 1 257 ? 16.344 -4.328 -12.367 1 83.69 257 ARG A C 1
ATOM 2116 O O . ARG A 1 257 ? 17.234 -4.059 -11.562 1 83.69 257 ARG A O 1
ATOM 2123 N N . ARG A 1 258 ? 15.289 -3.73 -12.477 1 88.31 258 ARG A N 1
ATOM 2124 C CA . ARG A 1 258 ? 15.172 -2.447 -11.797 1 88.31 258 ARG A CA 1
ATOM 2125 C C . ARG A 1 258 ? 14.586 -2.619 -10.398 1 88.31 258 ARG A C 1
ATOM 2127 O O . ARG A 1 258 ? 14.898 -1.85 -9.484 1 88.31 258 ARG A O 1
ATOM 2134 N N . ALA A 1 259 ? 13.742 -3.656 -10.281 1 93.25 259 ALA A N 1
ATOM 2135 C CA . ALA A 1 259 ? 13 -3.682 -9.023 1 93.25 259 ALA A CA 1
ATOM 2136 C C . ALA A 1 259 ? 13.109 -5.051 -8.352 1 93.25 259 ALA A C 1
ATOM 2138 O O . ALA A 1 259 ? 13.609 -5.164 -7.234 1 93.25 259 ALA A O 1
ATOM 2139 N N . TYR A 1 260 ? 12.727 -6.125 -9.047 1 93.06 260 TYR A N 1
ATOM 2140 C CA . TYR A 1 260 ? 12.594 -7.438 -8.422 1 93.06 260 TYR A CA 1
ATOM 2141 C C . TYR A 1 260 ? 13.93 -7.91 -7.859 1 93.06 260 TYR A C 1
ATOM 2143 O O . TYR A 1 260 ? 13.969 -8.586 -6.828 1 93.06 260 TYR A O 1
ATOM 2151 N N . GLN A 1 261 ? 15.016 -7.523 -8.531 1 90.69 261 GLN A N 1
ATOM 2152 C CA . GLN A 1 261 ? 16.328 -8 -8.117 1 90.69 261 GLN A CA 1
ATOM 2153 C C . GLN A 1 261 ? 17.219 -6.848 -7.648 1 90.69 261 GLN A C 1
ATOM 2155 O O . GLN A 1 261 ? 18.438 -6.914 -7.758 1 90.69 261 GLN A O 1
ATOM 2160 N N . HIS A 1 262 ? 16.578 -5.785 -7.25 1 91.44 262 HIS A N 1
ATOM 2161 C CA . HIS A 1 262 ? 17.328 -4.664 -6.707 1 91.44 262 HIS A CA 1
ATOM 2162 C C . HIS A 1 262 ? 18.188 -5.098 -5.527 1 91.44 262 HIS A C 1
ATOM 2164 O O . HIS A 1 262 ? 17.719 -5.789 -4.625 1 91.44 262 HIS A O 1
ATOM 2170 N N . LYS A 1 263 ? 19.438 -4.758 -5.512 1 90.06 263 LYS A N 1
ATOM 2171 C CA . LYS A 1 263 ? 20.406 -5.262 -4.543 1 90.06 263 LYS A CA 1
ATOM 2172 C C . LYS A 1 263 ? 19.984 -4.926 -3.117 1 90.06 263 LYS A C 1
ATOM 2174 O O . LYS A 1 263 ? 20.125 -5.754 -2.213 1 90.06 263 LYS A O 1
ATOM 2179 N N . ILE A 1 264 ? 19.484 -3.676 -2.922 1 93.25 264 ILE A N 1
ATOM 2180 C CA . ILE A 1 264 ? 19.109 -3.258 -1.577 1 93.25 264 ILE A CA 1
ATOM 2181 C C . ILE A 1 264 ? 17.828 -3.99 -1.15 1 93.25 264 ILE A C 1
ATOM 2183 O O . ILE A 1 264 ? 17.688 -4.383 0.011 1 93.25 264 ILE A O 1
ATOM 2187 N N . GLY A 1 265 ? 16.875 -4.168 -2.08 1 94.38 265 GLY A N 1
ATOM 2188 C CA . GLY A 1 265 ? 15.688 -4.949 -1.787 1 94.38 265 GLY A CA 1
ATOM 2189 C C . GLY A 1 265 ? 16 -6.375 -1.369 1 94.38 265 GLY A C 1
ATOM 2190 O O . GLY A 1 265 ? 15.414 -6.883 -0.41 1 94.38 265 GLY A O 1
ATOM 2191 N N . ASN A 1 266 ? 16.906 -6.941 -2.041 1 93.94 266 ASN A N 1
ATOM 2192 C CA . ASN A 1 266 ? 17.312 -8.312 -1.744 1 93.94 266 ASN A CA 1
ATOM 2193 C C . ASN A 1 266 ? 17.969 -8.422 -0.37 1 93.94 266 ASN A C 1
ATOM 2195 O O . ASN A 1 266 ? 17.719 -9.375 0.367 1 93.94 266 ASN A O 1
ATOM 2199 N N . ILE A 1 267 ? 18.781 -7.422 -0.046 1 95.31 267 ILE A N 1
ATOM 2200 C CA . ILE A 1 267 ? 19.469 -7.43 1.246 1 95.31 267 ILE A CA 1
ATOM 2201 C C . ILE A 1 267 ? 18.438 -7.328 2.369 1 95.31 267 ILE A C 1
ATOM 2203 O O . ILE A 1 267 ? 18.562 -8.008 3.393 1 95.31 267 ILE A O 1
ATOM 2207 N N . ILE A 1 268 ? 17.5 -6.531 2.195 1 97.5 268 ILE A N 1
ATOM 2208 C CA . ILE A 1 268 ? 16.469 -6.359 3.207 1 97.5 268 ILE A CA 1
ATOM 2209 C C . ILE A 1 268 ? 15.688 -7.664 3.375 1 97.5 268 ILE A C 1
ATOM 2211 O O . ILE A 1 268 ? 15.414 -8.094 4.5 1 97.5 268 ILE A O 1
ATOM 2215 N N . GLU A 1 269 ? 15.375 -8.32 2.287 1 97.56 269 GLU A N 1
ATOM 2216 C CA . GLU A 1 269 ? 14.664 -9.594 2.363 1 97.56 269 GLU A CA 1
ATOM 2217 C C . GLU A 1 269 ? 15.523 -10.664 3.041 1 97.56 269 GLU A C 1
ATOM 2219 O O . GLU A 1 269 ? 15 -11.5 3.781 1 97.56 269 GLU A O 1
ATOM 2224 N N . ILE A 1 270 ? 16.797 -10.625 2.76 1 96.56 270 ILE A N 1
ATOM 2225 C CA . ILE A 1 270 ? 17.703 -11.562 3.406 1 96.56 270 ILE A CA 1
ATOM 2226 C C . ILE A 1 270 ? 17.719 -11.312 4.914 1 96.56 270 ILE A C 1
ATOM 2228 O O . ILE A 1 270 ? 17.641 -12.258 5.703 1 96.56 270 ILE A O 1
ATOM 2232 N N . MET A 1 271 ? 17.828 -10.07 5.301 1 98 271 MET A N 1
ATOM 2233 C CA . MET A 1 271 ? 17.844 -9.711 6.719 1 98 271 MET A CA 1
ATOM 2234 C C . MET A 1 271 ? 16.516 -10.086 7.387 1 98 271 MET A C 1
ATOM 2236 O O . MET A 1 271 ? 16.516 -10.609 8.5 1 98 271 MET A O 1
ATOM 2240 N N . ILE A 1 272 ? 15.359 -9.836 6.719 1 98.75 272 ILE A N 1
ATOM 2241 C CA . ILE A 1 272 ? 14.062 -10.242 7.258 1 98.75 272 ILE A CA 1
ATOM 2242 C C . ILE A 1 272 ? 14.023 -11.758 7.418 1 98.75 272 ILE A C 1
ATOM 2244 O O . ILE A 1 272 ? 13.539 -12.266 8.43 1 98.75 272 ILE A O 1
ATOM 2248 N N . THR A 1 273 ? 14.5 -12.461 6.402 1 98.25 273 THR A N 1
ATOM 2249 C CA . THR A 1 273 ? 14.539 -13.914 6.461 1 98.25 273 THR A CA 1
ATOM 2250 C C . THR A 1 273 ? 15.336 -14.391 7.672 1 98.25 273 THR A C 1
ATOM 2252 O O . THR A 1 273 ? 14.891 -15.289 8.398 1 98.25 273 THR A O 1
ATOM 2255 N N . GLU A 1 274 ? 16.531 -13.781 7.875 1 97.56 274 GLU A N 1
ATOM 2256 C CA . GLU A 1 274 ? 17.344 -14.133 9.023 1 97.56 274 GLU A CA 1
ATOM 2257 C C . GLU A 1 274 ? 16.609 -13.883 10.336 1 97.56 274 GLU A C 1
ATOM 2259 O O . GLU A 1 274 ? 16.688 -14.688 11.266 1 97.56 274 GLU A O 1
ATOM 2264 N N . ALA A 1 275 ? 15.914 -12.758 10.406 1 98.62 275 ALA A N 1
ATOM 2265 C CA . ALA A 1 275 ? 15.141 -12.445 11.609 1 98.62 275 ALA A CA 1
ATOM 2266 C C . ALA A 1 275 ? 14.055 -13.492 11.852 1 98.62 275 ALA A C 1
ATOM 2268 O O . ALA A 1 275 ? 13.852 -13.938 12.984 1 98.62 275 ALA A O 1
ATOM 2269 N N . LEU A 1 276 ? 13.344 -13.914 10.82 1 98.69 276 LEU A N 1
ATOM 2270 C CA . LEU A 1 276 ? 12.281 -14.906 10.945 1 98.69 276 LEU A CA 1
ATOM 2271 C C . LEU A 1 276 ? 12.844 -16.266 11.359 1 98.69 276 LEU A C 1
ATOM 2273 O O . LEU A 1 276 ? 12.203 -16.984 12.117 1 98.69 276 LEU A O 1
ATOM 2277 N N . LEU A 1 277 ? 14.031 -16.578 10.797 1 98.25 277 LEU A N 1
ATOM 2278 C CA . LEU A 1 277 ? 14.68 -17.828 11.172 1 98.25 277 LEU A CA 1
ATOM 2279 C C . LEU A 1 277 ? 14.977 -17.859 12.664 1 98.25 277 LEU A C 1
ATOM 2281 O O . LEU A 1 277 ? 14.727 -18.875 13.336 1 98.25 277 LEU A O 1
ATOM 2285 N N . LYS A 1 278 ? 15.508 -16.75 13.156 1 98.19 278 LYS A N 1
ATOM 2286 C CA . LYS A 1 278 ? 15.859 -16.656 14.578 1 98.19 278 LYS A CA 1
ATOM 2287 C C . LYS A 1 278 ? 14.602 -16.656 15.445 1 98.19 278 LYS A C 1
ATOM 2289 O O . LYS A 1 278 ? 14.656 -17.062 16.609 1 98.19 278 LYS A O 1
ATOM 2294 N N . ALA A 1 279 ? 13.445 -16.219 14.891 1 98.56 279 ALA A N 1
ATOM 2295 C CA . ALA A 1 279 ? 12.203 -16.125 15.648 1 98.56 279 ALA A CA 1
ATOM 2296 C C . ALA A 1 279 ? 11.383 -17.406 15.539 1 98.56 279 ALA A C 1
ATOM 2298 O O . ALA A 1 279 ? 10.453 -17.625 16.328 1 98.56 279 ALA A O 1
ATOM 2299 N N . ASP A 1 280 ? 11.625 -18.297 14.602 1 98.38 280 ASP A N 1
ATOM 2300 C CA . ASP A 1 280 ? 10.758 -19.391 14.164 1 98.38 280 ASP A CA 1
ATOM 2301 C C . ASP A 1 280 ? 10.391 -20.297 15.336 1 98.38 280 ASP A C 1
ATOM 2303 O O . ASP A 1 280 ? 9.211 -20.625 15.523 1 98.38 280 ASP A O 1
ATOM 2307 N N . LYS A 1 281 ? 11.344 -20.625 16.188 1 96.19 281 LYS A N 1
ATOM 2308 C CA . LYS A 1 281 ? 11.109 -21.578 17.266 1 96.19 281 LYS A CA 1
ATOM 2309 C C . LYS A 1 281 ? 10.336 -20.953 18.406 1 96.19 281 LYS A C 1
ATOM 2311 O O . LYS A 1 281 ? 9.727 -21.656 19.219 1 96.19 281 LYS A O 1
ATOM 2316 N N . PHE A 1 282 ? 10.312 -19.641 18.469 1 97.12 282 PHE A N 1
ATOM 2317 C CA . PHE A 1 282 ? 9.797 -18.969 19.656 1 97.12 282 PHE A CA 1
ATOM 2318 C C . PHE A 1 282 ? 8.461 -18.297 19.359 1 97.12 282 PHE A C 1
ATOM 2320 O O . PHE A 1 282 ? 7.672 -18.047 20.266 1 97.12 282 PHE A O 1
ATOM 2327 N N . PHE A 1 283 ? 8.227 -17.984 18.125 1 95.5 283 PHE A N 1
ATOM 2328 C CA . PHE A 1 283 ? 6.98 -17.328 17.734 1 95.5 283 PHE A CA 1
ATOM 2329 C C . PHE A 1 283 ? 5.875 -18.359 17.531 1 95.5 283 PHE A C 1
ATOM 2331 O O . PHE A 1 283 ? 6.031 -19.312 16.766 1 95.5 283 PHE A O 1
ATOM 2338 N N . LYS A 1 284 ? 4.785 -18.172 18.203 1 95.31 284 LYS A N 1
ATOM 2339 C CA . LYS A 1 284 ? 3.725 -19.172 18.156 1 95.31 284 LYS A CA 1
ATOM 2340 C C . LYS A 1 284 ? 2.465 -18.625 17.5 1 95.31 284 LYS A C 1
ATOM 2342 O O . LYS A 1 284 ? 2.074 -17.484 17.766 1 95.31 284 LYS A O 1
ATOM 2347 N N . ILE A 1 285 ? 1.861 -19.422 16.641 1 96.56 285 ILE A N 1
ATOM 2348 C CA . ILE A 1 285 ? 0.625 -19.094 15.938 1 96.56 285 ILE A CA 1
ATOM 2349 C C . ILE A 1 285 ? -0.428 -20.156 16.219 1 96.56 285 ILE A C 1
ATOM 2351 O O . ILE A 1 285 ? -0.212 -21.344 15.945 1 96.56 285 ILE A O 1
ATOM 2355 N N . GLU A 1 286 ? -1.514 -19.797 16.734 1 96.25 286 GLU A N 1
ATOM 2356 C CA . GLU A 1 286 ? -2.57 -20.75 17.078 1 96.25 286 GLU A CA 1
ATOM 2357 C C . GLU A 1 286 ? -3.33 -21.188 15.828 1 96.25 286 GLU A C 1
ATOM 2359 O O . GLU A 1 286 ? -3.729 -20.359 15.008 1 96.25 286 GLU A O 1
ATOM 2364 N N . GLY A 1 287 ? -3.473 -22.484 15.641 1 96.75 287 GLY A N 1
ATOM 2365 C CA . GLY A 1 287 ? -4.207 -23.031 14.516 1 96.75 287 GLY A CA 1
ATOM 2366 C C . GLY A 1 287 ? -5.438 -23.812 14.938 1 96.75 287 GLY A C 1
ATOM 2367 O O . GLY A 1 287 ? -6.121 -23.438 15.891 1 96.75 287 GLY A O 1
ATOM 2368 N N . SER A 1 288 ? -5.801 -24.797 14.141 1 96.56 288 SER A N 1
ATOM 2369 C CA . SER A 1 288 ? -6.984 -25.625 14.375 1 96.56 288 SER A CA 1
ATOM 2370 C C . SER A 1 288 ? -6.895 -26.359 15.703 1 96.56 288 SER A C 1
ATOM 2372 O O . SER A 1 288 ? -5.844 -26.922 16.031 1 96.56 288 SER A O 1
ATOM 2374 N N . GLY A 1 289 ? -7.984 -26.359 16.469 1 94.5 289 GLY A N 1
ATOM 2375 C CA . GLY A 1 289 ? -8.055 -27.062 17.734 1 94.5 289 GLY A CA 1
ATOM 2376 C C . GLY A 1 289 ? -7.184 -26.453 18.812 1 94.5 289 GLY A C 1
ATOM 2377 O O . GLY A 1 289 ? -6.918 -27.094 19.828 1 94.5 289 GLY A O 1
ATOM 2378 N N . GLY A 1 290 ? -6.574 -25.297 18.562 1 93.69 290 GLY A N 1
ATOM 2379 C CA . GLY A 1 290 ? -5.758 -24.625 19.547 1 93.69 290 GLY A CA 1
ATOM 2380 C C . GLY A 1 290 ? -4.297 -25.016 19.5 1 93.69 290 GLY A C 1
ATOM 2381 O O . GLY A 1 290 ? -3.484 -24.531 20.281 1 93.69 290 GLY A O 1
ATOM 2382 N N . LYS A 1 291 ? -4.004 -25.844 18.516 1 96.81 291 LYS A N 1
ATOM 2383 C CA . LYS A 1 291 ? -2.617 -26.266 18.359 1 96.81 291 LYS A CA 1
ATOM 2384 C C . LYS A 1 291 ? -1.722 -25.094 17.984 1 96.81 291 LYS A C 1
ATOM 2386 O O . LYS A 1 291 ? -2.115 -24.234 17.188 1 96.81 291 LYS A O 1
ATOM 2391 N N . GLN A 1 292 ? -0.522 -25.047 18.578 1 96.94 292 GLN A N 1
ATOM 2392 C CA . GLN A 1 292 ? 0.423 -23.969 18.328 1 96.94 292 GLN A CA 1
ATOM 2393 C C . GLN A 1 292 ? 1.422 -24.359 17.234 1 96.94 292 GLN A C 1
ATOM 2395 O O . GLN A 1 292 ? 1.94 -25.484 17.234 1 96.94 292 GLN A O 1
ATOM 2400 N N . TYR A 1 293 ? 1.651 -23.5 16.328 1 98 293 TYR A N 1
ATOM 2401 C CA . TYR A 1 293 ? 2.6 -23.703 15.242 1 98 293 TYR A CA 1
ATOM 2402 C C . TYR A 1 293 ? 3.689 -22.625 15.258 1 98 293 TYR A C 1
ATOM 2404 O O . TYR A 1 293 ? 3.516 -21.562 15.859 1 98 293 TYR A O 1
ATOM 2412 N N . GLN A 1 294 ? 4.789 -22.969 14.68 1 97.88 294 GLN A N 1
ATOM 2413 C CA . GLN A 1 294 ? 5.844 -22 14.414 1 97.88 294 GLN A CA 1
ATOM 2414 C C . GLN A 1 294 ? 5.586 -21.25 13.109 1 97.88 294 GLN A C 1
ATOM 2416 O O . GLN A 1 294 ? 4.594 -21.5 12.422 1 97.88 294 GLN A O 1
ATOM 2421 N N . ILE A 1 295 ? 6.445 -20.297 12.836 1 98.19 295 ILE A N 1
ATOM 2422 C CA . ILE A 1 295 ? 6.305 -19.547 11.586 1 98.19 295 ILE A CA 1
ATOM 2423 C C . ILE A 1 295 ? 6.438 -20.516 10.398 1 98.19 295 ILE A C 1
ATOM 2425 O O . ILE A 1 295 ? 5.617 -20.484 9.484 1 98.19 295 ILE A O 1
ATOM 2429 N N . SER A 1 296 ? 7.414 -21.422 10.398 1 97.56 296 SER A N 1
ATOM 2430 C CA . SER A 1 296 ? 7.746 -22.312 9.289 1 97.56 296 SER A CA 1
ATOM 2431 C C . SER A 1 296 ? 6.742 -23.453 9.18 1 97.56 296 SER A C 1
ATOM 2433 O O . SER A 1 296 ? 6.523 -23.984 8.086 1 97.56 296 SER A O 1
ATOM 2435 N N . THR A 1 297 ? 6.086 -23.812 10.25 1 97.62 297 THR A N 1
ATOM 2436 C CA . THR A 1 297 ? 5.199 -24.969 10.219 1 97.62 297 THR A CA 1
ATOM 2437 C C . THR A 1 297 ? 3.744 -24.531 10.086 1 97.62 297 THR A C 1
ATOM 2439 O O . THR A 1 297 ? 2.854 -25.359 9.906 1 97.62 297 THR A O 1
ATOM 2442 N N . ALA A 1 298 ? 3.49 -23.25 10.164 1 97.44 298 ALA A N 1
ATOM 2443 C CA . ALA A 1 298 ? 2.127 -22.734 10.039 1 97.44 298 ALA A CA 1
ATOM 2444 C C . ALA A 1 298 ? 1.506 -23.141 8.703 1 97.44 298 ALA A C 1
ATOM 2446 O O . ALA A 1 298 ? 0.284 -23.266 8.594 1 97.44 298 ALA A O 1
ATOM 2447 N N . VAL A 1 299 ? 2.283 -23.406 7.668 1 96.81 299 VAL A N 1
ATOM 2448 C CA . VAL A 1 299 ? 1.807 -23.75 6.332 1 96.81 299 VAL A CA 1
ATOM 2449 C C . VAL A 1 299 ? 1.103 -25.094 6.363 1 96.81 299 VAL A C 1
ATOM 2451 O O . VAL A 1 299 ? 0.357 -25.438 5.441 1 96.81 299 VAL A O 1
ATOM 2454 N N . GLU A 1 300 ? 1.288 -25.844 7.406 1 96.25 300 GLU A N 1
ATOM 2455 C CA . GLU A 1 300 ? 0.689 -27.172 7.531 1 96.25 300 GLU A CA 1
ATOM 2456 C C . GLU A 1 300 ? -0.765 -27.078 7.988 1 96.25 300 GLU A C 1
ATOM 2458 O O . GLU A 1 300 ? -1.513 -28.047 7.891 1 96.25 300 GLU A O 1
ATOM 2463 N N . ASP A 1 301 ? -1.145 -25.953 8.5 1 98.25 301 ASP A N 1
ATOM 2464 C CA . ASP A 1 301 ? -2.496 -25.719 9 1 98.25 301 ASP A CA 1
ATOM 2465 C C . ASP A 1 301 ? -3.057 -24.406 8.484 1 98.25 301 ASP A C 1
ATOM 2467 O O . ASP A 1 301 ? -2.584 -23.328 8.859 1 98.25 301 ASP A O 1
ATOM 2471 N N . MET A 1 302 ? -4.113 -24.469 7.715 1 98.31 302 MET A N 1
ATOM 2472 C CA . MET A 1 302 ? -4.613 -23.281 7.016 1 98.31 302 MET A CA 1
ATOM 2473 C C . MET A 1 302 ? -5.258 -22.297 7.988 1 98.31 302 MET A C 1
ATOM 2475 O O . MET A 1 302 ? -5.355 -21.109 7.703 1 98.31 302 MET A O 1
ATOM 2479 N N . GLU A 1 303 ? -5.746 -22.781 9.125 1 97.94 303 GLU A N 1
ATOM 2480 C CA . GLU A 1 303 ? -6.23 -21.859 10.141 1 97.94 303 GLU A CA 1
ATOM 2481 C C . GLU A 1 303 ? -5.09 -21 10.695 1 97.94 303 GLU A C 1
ATOM 2483 O O . GLU A 1 303 ? -5.234 -19.797 10.852 1 97.94 303 GLU A O 1
ATOM 2488 N N . ALA A 1 304 ? -3.982 -21.672 11.047 1 98.25 304 ALA A N 1
ATOM 2489 C CA . ALA A 1 304 ? -2.793 -20.953 11.492 1 98.25 304 ALA A CA 1
ATOM 2490 C C . ALA A 1 304 ? -2.24 -20.062 10.383 1 98.25 304 ALA A C 1
ATOM 2492 O O . ALA A 1 304 ? -1.891 -18.906 10.617 1 98.25 304 ALA A O 1
ATOM 2493 N N . TYR A 1 305 ? -2.209 -20.641 9.18 1 98.31 305 TYR A N 1
ATOM 2494 C CA . TYR A 1 305 ? -1.6 -19.953 8.047 1 98.31 305 TYR A CA 1
ATOM 2495 C C . TYR A 1 305 ? -2.396 -18.703 7.684 1 98.31 305 TYR A C 1
ATOM 2497 O O . TYR A 1 305 ? -1.83 -17.719 7.207 1 98.31 305 TYR A O 1
ATOM 2505 N N . THR A 1 306 ? -3.715 -18.672 7.922 1 98.19 306 THR A N 1
ATOM 2506 C CA . THR A 1 306 ? -4.574 -17.516 7.645 1 98.19 306 THR A CA 1
ATOM 2507 C C . THR A 1 306 ? -4.176 -16.328 8.5 1 98.19 306 THR A C 1
ATOM 2509 O O . THR A 1 306 ? -4.457 -15.18 8.148 1 98.19 306 THR A O 1
ATOM 2512 N N . LYS A 1 307 ? -3.459 -16.578 9.586 1 97.81 307 LYS A N 1
ATOM 2513 C CA . LYS A 1 307 ? -3.086 -15.508 10.516 1 97.81 307 LYS A CA 1
ATOM 2514 C C . LYS A 1 307 ? -1.695 -14.969 10.195 1 97.81 307 LYS A C 1
ATOM 2516 O O . LYS A 1 307 ? -1.273 -13.953 10.766 1 97.81 307 LYS A O 1
ATOM 2521 N N . LEU A 1 308 ? -0.99 -15.641 9.32 1 97.88 308 LEU A N 1
ATOM 2522 C CA . LEU A 1 308 ? 0.398 -15.297 9.047 1 97.88 308 LEU A CA 1
ATOM 2523 C C . LEU A 1 308 ? 0.488 -14.312 7.875 1 97.88 308 LEU A C 1
ATOM 2525 O O . LEU A 1 308 ? 0.157 -14.664 6.742 1 97.88 308 LEU A O 1
ATOM 2529 N N . THR A 1 309 ? 0.871 -13.086 8.102 1 98.12 309 THR A N 1
ATOM 2530 C CA . THR A 1 309 ? 1 -12.016 7.117 1 98.12 309 THR A CA 1
ATOM 2531 C C . THR A 1 309 ? 2.279 -11.219 7.352 1 98.12 309 THR A C 1
ATOM 2533 O O . THR A 1 309 ? 3.104 -11.594 8.195 1 98.12 309 THR A O 1
ATOM 2536 N N . ASP A 1 310 ? 2.484 -10.102 6.641 1 98.38 310 ASP A N 1
ATOM 2537 C CA . ASP A 1 310 ? 3.66 -9.25 6.809 1 98.38 310 ASP A CA 1
ATOM 2538 C C . ASP A 1 310 ? 3.709 -8.656 8.211 1 98.38 310 ASP A C 1
ATOM 2540 O O . ASP A 1 310 ? 4.758 -8.18 8.656 1 98.38 310 ASP A O 1
ATOM 2544 N N . ASN A 1 311 ? 2.623 -8.742 8.883 1 97.19 311 ASN A N 1
ATOM 2545 C CA . ASN A 1 311 ? 2.502 -8.133 10.203 1 97.19 311 ASN A CA 1
ATOM 2546 C C . ASN A 1 311 ? 3.426 -8.797 11.219 1 97.19 311 ASN A C 1
ATOM 2548 O O . ASN A 1 311 ? 3.699 -8.234 12.281 1 97.19 311 ASN A O 1
ATOM 2552 N N . ILE A 1 312 ? 3.861 -9.984 10.906 1 97.94 312 ILE A N 1
ATOM 2553 C CA . ILE A 1 312 ? 4.777 -10.703 11.789 1 97.94 312 ILE A CA 1
ATOM 2554 C C . ILE A 1 312 ? 6.035 -9.859 12.016 1 97.94 312 ILE A C 1
ATOM 2556 O O . ILE A 1 312 ? 6.652 -9.93 13.078 1 97.94 312 ILE A O 1
ATOM 2560 N N . TYR A 1 313 ? 6.426 -9.062 11.008 1 98.38 313 TYR A N 1
ATOM 2561 C CA . TYR A 1 313 ? 7.559 -8.148 11.102 1 98.38 313 TYR A CA 1
ATOM 2562 C C . TYR A 1 313 ? 7.43 -7.238 12.32 1 98.38 313 TYR A C 1
ATOM 2564 O O . TYR A 1 313 ? 8.344 -7.172 13.148 1 98.38 313 TYR A O 1
ATOM 2572 N N . LEU A 1 314 ? 6.301 -6.582 12.469 1 98 314 LEU A N 1
ATOM 2573 C CA . LEU A 1 314 ? 6.086 -5.621 13.547 1 98 314 LEU A CA 1
ATOM 2574 C C . LEU A 1 314 ? 5.887 -6.34 14.875 1 98 314 LEU A C 1
ATOM 2576 O O . LEU A 1 314 ? 6.289 -5.828 15.93 1 98 314 LEU A O 1
ATOM 2580 N N . GLU A 1 315 ? 5.242 -7.52 14.836 1 96.88 315 GLU A N 1
ATOM 2581 C CA . GLU A 1 315 ? 5.043 -8.289 16.062 1 96.88 315 GLU A CA 1
ATOM 2582 C C . GLU A 1 315 ? 6.379 -8.664 16.688 1 96.88 315 GLU A C 1
ATOM 2584 O O . GLU A 1 315 ? 6.527 -8.617 17.922 1 96.88 315 GLU A O 1
ATOM 2589 N N . ILE A 1 316 ? 7.285 -9.047 15.836 1 98 316 ILE A N 1
ATOM 2590 C CA . ILE A 1 316 ? 8.617 -9.391 16.328 1 98 316 ILE A CA 1
ATOM 2591 C C . ILE A 1 316 ? 9.352 -8.125 16.75 1 98 316 ILE A C 1
ATOM 2593 O O . ILE A 1 316 ? 9.938 -8.062 17.844 1 98 316 ILE A O 1
ATOM 2597 N N . LEU A 1 317 ? 9.312 -7.074 15.938 1 98.06 317 LEU A N 1
ATOM 2598 C CA . LEU A 1 317 ? 10.031 -5.82 16.141 1 98.06 317 LEU A CA 1
ATOM 2599 C C . LEU A 1 317 ? 9.672 -5.207 17.5 1 98.06 317 LEU A C 1
ATOM 2601 O O . LEU A 1 317 ? 10.531 -4.656 18.188 1 98.06 317 LEU A O 1
ATOM 2605 N N . HIS A 1 318 ? 8.383 -5.328 17.891 1 95.56 318 HIS A N 1
ATOM 2606 C CA . HIS A 1 318 ? 7.926 -4.617 19.078 1 95.56 318 HIS A CA 1
ATOM 2607 C C . HIS A 1 318 ? 7.695 -5.574 20.25 1 95.56 318 HIS A C 1
ATOM 2609 O O . HIS A 1 318 ? 7.156 -5.18 21.281 1 95.56 318 HIS A O 1
ATOM 2615 N N . SER A 1 319 ? 8.086 -6.816 20.062 1 94.19 319 SER A N 1
ATOM 2616 C CA . SER A 1 319 ? 7.973 -7.797 21.141 1 94.19 319 SER A CA 1
ATOM 2617 C C . SER A 1 319 ? 8.945 -7.484 22.266 1 94.19 319 SER A C 1
ATOM 2619 O O . SER A 1 319 ? 10.016 -6.926 22.047 1 94.19 319 SER A O 1
ATOM 2621 N N . SER A 1 320 ? 8.57 -7.828 23.453 1 91.69 320 SER A N 1
ATOM 2622 C CA . SER A 1 320 ? 9.445 -7.664 24.609 1 91.69 320 SER A CA 1
ATOM 2623 C C . SER A 1 320 ? 10.047 -9 25.047 1 91.69 320 SER A C 1
ATOM 2625 O O . SER A 1 320 ? 10.812 -9.055 26.016 1 91.69 320 SER A O 1
ATOM 2627 N N . SER A 1 321 ? 9.727 -10.094 24.344 1 93.94 321 SER A N 1
ATOM 2628 C CA . SER A 1 321 ? 10.234 -11.414 24.703 1 93.94 321 SER A CA 1
ATOM 2629 C C . SER A 1 321 ? 11.75 -11.492 24.562 1 93.94 321 SER A C 1
ATOM 2631 O O . SER A 1 321 ? 12.289 -11.141 23.5 1 93.94 321 SER A O 1
ATOM 2633 N N . PRO A 1 322 ? 12.43 -11.969 25.547 1 96.56 322 PRO A N 1
ATOM 2634 C CA . PRO A 1 322 ? 13.883 -12.086 25.438 1 96.56 322 PRO A CA 1
ATOM 2635 C C . PRO A 1 322 ? 14.32 -13.062 24.359 1 96.56 322 PRO A C 1
ATOM 2637 O O . PRO A 1 322 ? 15.383 -12.883 23.75 1 96.56 322 PRO A O 1
ATOM 2640 N N . GLU A 1 323 ? 13.477 -14.039 24.109 1 97.44 323 GLU A N 1
ATOM 2641 C CA . GLU A 1 323 ? 13.805 -15.062 23.125 1 97.44 323 GLU A CA 1
ATOM 2642 C C . GLU A 1 323 ? 13.844 -14.484 21.703 1 97.44 323 GLU A C 1
ATOM 2644 O O . GLU A 1 323 ? 14.508 -15.039 20.828 1 97.44 323 GLU A O 1
ATOM 2649 N N . LEU A 1 324 ? 13.203 -13.352 21.516 1 97.88 324 LEU A N 1
ATOM 2650 C CA . LEU A 1 324 ? 13.125 -12.766 20.172 1 97.88 324 LEU A CA 1
ATOM 2651 C C . LEU A 1 324 ? 14.117 -11.625 20.031 1 97.88 324 LEU A C 1
ATOM 2653 O O . LEU A 1 324 ? 14.062 -10.867 19.062 1 97.88 324 LEU A O 1
ATOM 2657 N N . LYS A 1 325 ? 15.031 -11.469 20.969 1 97.88 325 LYS A N 1
ATOM 2658 C CA . LYS A 1 325 ? 15.961 -10.344 21 1 97.88 325 LYS A CA 1
ATOM 2659 C C . LYS A 1 325 ? 16.812 -10.297 19.734 1 97.88 325 LYS A C 1
ATOM 2661 O O . LYS A 1 325 ? 16.969 -9.234 19.125 1 97.88 325 LYS A O 1
ATOM 2666 N N . GLU A 1 326 ? 17.391 -11.445 19.359 1 97.44 326 GLU A N 1
ATOM 2667 C CA . GLU A 1 326 ? 18.25 -11.477 18.188 1 97.44 326 GLU A CA 1
ATOM 2668 C C . GLU A 1 326 ? 17.484 -11.094 16.922 1 97.44 326 GLU A C 1
ATOM 2670 O O . GLU A 1 326 ? 18 -10.344 16.078 1 97.44 326 GLU A O 1
ATOM 2675 N N . ALA A 1 327 ? 16.281 -11.664 16.75 1 98.5 327 ALA A N 1
ATOM 2676 C CA . ALA A 1 327 ? 15.438 -11.328 15.617 1 98.5 327 ALA A CA 1
ATOM 2677 C C . ALA A 1 327 ? 15.078 -9.844 15.617 1 98.5 327 ALA A C 1
ATOM 2679 O O . ALA A 1 327 ? 15.148 -9.18 14.586 1 98.5 327 ALA A O 1
ATOM 2680 N N . ARG A 1 328 ? 14.719 -9.32 16.75 1 98.19 328 ARG A N 1
ATOM 2681 C CA . ARG A 1 328 ? 14.336 -7.926 16.922 1 98.19 328 ARG A CA 1
ATOM 2682 C C . ARG A 1 328 ? 15.484 -6.992 16.547 1 98.19 328 ARG A C 1
ATOM 2684 O O . ARG A 1 328 ? 15.258 -5.961 15.906 1 98.19 328 ARG A O 1
ATOM 2691 N N . GLU A 1 329 ? 16.703 -7.344 16.938 1 97.81 329 GLU A N 1
ATOM 2692 C CA . GLU A 1 329 ? 17.875 -6.512 16.656 1 97.81 329 GLU A CA 1
ATOM 2693 C C . GLU A 1 329 ? 18.109 -6.391 15.148 1 97.81 329 GLU A C 1
ATOM 2695 O O . GLU A 1 329 ? 18.469 -5.324 14.656 1 97.81 329 GLU A O 1
ATOM 2700 N N . ILE A 1 330 ? 17.922 -7.465 14.43 1 98.12 330 ILE A N 1
ATOM 2701 C CA . ILE A 1 330 ? 18.094 -7.434 12.984 1 98.12 330 ILE A CA 1
ATOM 2702 C C . ILE A 1 330 ? 17.047 -6.5 12.367 1 98.12 330 ILE A C 1
ATOM 2704 O O . ILE A 1 330 ? 17.375 -5.688 11.5 1 98.12 330 ILE A O 1
ATOM 2708 N N . LEU A 1 331 ? 15.789 -6.625 12.812 1 98.69 331 LEU A N 1
ATOM 2709 C CA . LEU A 1 331 ? 14.719 -5.789 12.273 1 98.69 331 LEU A CA 1
ATOM 2710 C C . LEU A 1 331 ? 14.945 -4.324 12.641 1 98.69 331 LEU A C 1
ATOM 2712 O O . LEU A 1 331 ? 14.641 -3.43 11.844 1 98.69 331 LEU A O 1
ATOM 2716 N N . ARG A 1 332 ? 15.461 -4.039 13.844 1 98.06 332 ARG A N 1
ATOM 2717 C CA . ARG A 1 332 ? 15.797 -2.676 14.242 1 98.06 332 ARG A CA 1
ATOM 2718 C C . ARG A 1 332 ? 16.859 -2.082 13.32 1 98.06 332 ARG A C 1
ATOM 2720 O O . ARG A 1 332 ? 16.812 -0.892 13 1 98.06 332 ARG A O 1
ATOM 2727 N N . LYS A 1 333 ? 17.828 -2.922 12.914 1 97.94 333 LYS A N 1
ATOM 2728 C CA . LYS A 1 333 ? 18.844 -2.475 11.953 1 97.94 333 LYS A CA 1
ATOM 2729 C C . LYS A 1 333 ? 18.188 -2.047 10.641 1 97.94 333 LYS A C 1
ATOM 2731 O O . LYS A 1 333 ? 18.609 -1.052 10.039 1 97.94 333 LYS A O 1
ATOM 2736 N N . ILE A 1 334 ? 17.219 -2.789 10.18 1 98.06 334 ILE A N 1
ATOM 2737 C CA . ILE A 1 334 ? 16.516 -2.447 8.945 1 98.06 334 ILE A CA 1
ATOM 2738 C C . ILE A 1 334 ? 15.82 -1.094 9.102 1 98.06 334 ILE A C 1
ATOM 2740 O O . ILE A 1 334 ? 15.922 -0.235 8.219 1 98.06 334 ILE A O 1
ATOM 2744 N N . GLU A 1 335 ? 15.156 -0.867 10.297 1 97.31 335 GLU A N 1
ATOM 2745 C CA . GLU A 1 335 ? 14.438 0.378 10.555 1 97.31 335 GLU A CA 1
ATOM 2746 C C . GLU A 1 335 ? 15.391 1.572 10.562 1 97.31 335 GLU A C 1
ATOM 2748 O O . GLU A 1 335 ? 15 2.686 10.203 1 97.31 335 GLU A O 1
ATOM 2753 N N . ARG A 1 336 ? 16.609 1.336 10.914 1 96.81 336 ARG A N 1
ATOM 2754 C CA . ARG A 1 336 ? 17.609 2.398 10.984 1 96.81 336 ARG A CA 1
ATOM 2755 C C . ARG A 1 336 ? 18.453 2.43 9.727 1 96.81 336 ARG A C 1
ATOM 2757 O O . ARG A 1 336 ? 19.438 3.186 9.648 1 96.81 336 ARG A O 1
ATOM 2764 N N . ARG A 1 337 ? 18.172 1.553 8.812 1 96 337 ARG A N 1
ATOM 2765 C CA . ARG A 1 337 ? 18.875 1.427 7.531 1 96 337 ARG A CA 1
ATOM 2766 C C . ARG A 1 337 ? 20.328 1.039 7.734 1 96 337 ARG A C 1
ATOM 2768 O O . ARG A 1 337 ? 21.203 1.513 7.012 1 96 337 ARG A O 1
ATOM 2775 N N . GLU A 1 338 ? 20.594 0.328 8.789 1 96.75 338 GLU A N 1
ATOM 2776 C CA . GLU A 1 338 ? 21.891 -0.307 8.992 1 96.75 338 GLU A CA 1
ATOM 2777 C C . GLU A 1 338 ? 21.938 -1.676 8.32 1 96.75 338 GLU A C 1
ATOM 2779 O O . GLU A 1 338 ? 22.062 -2.701 8.992 1 96.75 338 GLU A O 1
ATOM 2784 N N . LEU A 1 339 ? 22.016 -1.614 7.012 1 96.88 339 LEU A N 1
ATOM 2785 C CA . LEU A 1 339 ? 21.891 -2.818 6.195 1 96.88 339 LEU A CA 1
ATOM 2786 C C . LEU A 1 339 ? 23.25 -3.467 5.977 1 96.88 339 LEU A C 1
ATOM 2788 O O . LEU A 1 339 ? 24.281 -2.807 6.102 1 96.88 339 LEU A O 1
ATOM 2792 N N . TYR A 1 340 ? 23.203 -4.73 5.73 1 96.31 340 TYR A N 1
ATOM 2793 C CA . TYR A 1 340 ? 24.438 -5.398 5.328 1 96.31 340 TYR A CA 1
ATOM 2794 C C . TYR A 1 340 ? 25.062 -4.703 4.125 1 96.31 340 TYR A C 1
ATOM 2796 O O . TYR A 1 340 ? 24.344 -4.242 3.227 1 96.31 340 TYR A O 1
ATOM 2804 N N . LYS A 1 341 ? 26.328 -4.645 4.113 1 95.06 341 LYS A N 1
ATOM 2805 C CA . LYS A 1 341 ? 27.031 -3.852 3.111 1 95.06 341 LYS A CA 1
ATOM 2806 C C . LYS A 1 341 ? 27.281 -4.664 1.845 1 95.06 341 LYS A C 1
ATOM 2808 O O . LYS A 1 341 ? 27.75 -5.801 1.915 1 95.06 341 LYS A O 1
ATOM 2813 N N . PHE A 1 342 ? 26.969 -4.082 0.732 1 92.62 342 PHE A N 1
ATOM 2814 C CA . PHE A 1 342 ? 27.188 -4.699 -0.57 1 92.62 342 PHE A CA 1
ATOM 2815 C C . PHE A 1 342 ? 28.672 -4.672 -0.932 1 92.62 342 PHE A C 1
ATOM 2817 O O . PHE A 1 342 ? 29.281 -3.602 -1.012 1 92.62 342 PHE A O 1
ATOM 2824 N N . LEU A 1 343 ? 29.281 -5.77 -1.204 1 92.38 343 LEU A N 1
ATOM 2825 C CA . LEU A 1 343 ? 30.703 -5.844 -1.505 1 92.38 343 LEU A CA 1
ATOM 2826 C C . LEU A 1 343 ? 30.938 -5.801 -3.01 1 92.38 343 LEU A C 1
ATOM 2828 O O . LEU A 1 343 ? 31.984 -5.309 -3.463 1 92.38 343 LEU A O 1
ATOM 2832 N N . GLY A 1 344 ? 30.031 -6.336 -3.732 1 90.5 344 GLY A N 1
ATOM 2833 C CA . GLY A 1 344 ? 30.156 -6.379 -5.18 1 90.5 344 GLY A CA 1
ATOM 2834 C C . GLY A 1 344 ? 29.375 -7.52 -5.812 1 90.5 344 GLY A C 1
ATOM 2835 O O . GLY A 1 344 ? 28.703 -8.281 -5.117 1 90.5 344 GLY A O 1
ATOM 2836 N N . GLU A 1 345 ? 29.391 -7.523 -7.082 1 90.5 345 GLU A N 1
ATOM 2837 C CA . GLU A 1 345 ? 28.734 -8.586 -7.84 1 90.5 345 GLU A CA 1
ATOM 2838 C C . GLU A 1 345 ? 29.688 -9.211 -8.852 1 90.5 345 GLU A C 1
ATOM 2840 O O . GLU A 1 345 ? 30.641 -8.562 -9.297 1 90.5 345 GLU A O 1
ATOM 2845 N N . THR A 1 346 ? 29.578 -10.453 -9.109 1 87.25 346 THR A N 1
ATOM 2846 C CA . THR A 1 346 ? 30.406 -11.164 -10.078 1 87.25 346 THR A CA 1
ATOM 2847 C C . THR A 1 346 ? 29.547 -12.141 -10.891 1 87.25 346 THR A C 1
ATOM 2849 O O . THR A 1 346 ? 28.359 -12.32 -10.609 1 87.25 346 THR A O 1
ATOM 2852 N N . GLN A 1 347 ? 30.109 -12.562 -11.977 1 85.19 347 GLN A N 1
ATOM 2853 C CA . GLN A 1 347 ? 29.453 -13.539 -12.844 1 85.19 347 GLN A CA 1
ATOM 2854 C C . GLN A 1 347 ? 30.406 -14.672 -13.211 1 85.19 347 GLN A C 1
ATOM 2856 O O . GLN A 1 347 ? 31.609 -14.445 -13.43 1 85.19 347 GLN A O 1
ATOM 2861 N N . PRO A 1 348 ? 29.828 -15.836 -13.172 1 79.31 348 PRO A N 1
ATOM 2862 C CA . PRO A 1 348 ? 30.672 -16.938 -13.656 1 79.31 348 PRO A CA 1
ATOM 2863 C C . PRO A 1 348 ? 30.984 -16.828 -15.141 1 79.31 348 PRO A C 1
ATOM 2865 O O . PRO A 1 348 ? 30.141 -16.375 -15.93 1 79.31 348 PRO A O 1
ATOM 2868 N N . LYS A 1 349 ? 32.25 -17 -15.562 1 68.88 349 LYS A N 1
ATOM 2869 C CA . LYS A 1 349 ? 32.625 -16.922 -16.969 1 68.88 349 LYS A CA 1
ATOM 2870 C C . LYS A 1 349 ? 32.094 -18.109 -17.766 1 68.88 349 LYS A C 1
ATOM 2872 O O . LYS A 1 349 ? 31.781 -17.984 -18.938 1 68.88 349 LYS A O 1
ATOM 2877 N N . THR A 1 350 ? 32.062 -19.219 -17.016 1 63.06 350 THR A N 1
ATOM 2878 C CA . THR A 1 350 ? 31.562 -20.406 -17.719 1 63.06 350 THR A CA 1
ATOM 2879 C C . THR A 1 350 ? 30.078 -20.625 -17.438 1 63.06 350 THR A C 1
ATOM 2881 O O . THR A 1 350 ? 29.531 -20.078 -16.469 1 63.06 350 THR A O 1
ATOM 2884 N N . ARG A 1 351 ? 29.375 -21.188 -18.422 1 60.69 351 ARG A N 1
ATOM 2885 C CA . ARG A 1 351 ? 27.922 -21.422 -18.422 1 60.69 351 ARG A CA 1
ATOM 2886 C C . ARG A 1 351 ? 27.516 -22.281 -17.234 1 60.69 351 ARG A C 1
ATOM 2888 O O . ARG A 1 351 ? 26.359 -22.719 -17.141 1 60.69 351 ARG A O 1
ATOM 2895 N N . SER A 1 352 ? 28.406 -22.5 -16.281 1 61.78 352 SER A N 1
ATOM 2896 C CA . SER A 1 352 ? 27.984 -23.375 -15.188 1 61.78 352 SER A CA 1
ATOM 2897 C C . SER A 1 352 ? 27.156 -22.625 -14.156 1 61.78 352 SER A C 1
ATOM 2899 O O . SER A 1 352 ? 27.531 -21.531 -13.727 1 61.78 352 SER A O 1
ATOM 2901 N N . GLU A 1 353 ? 26 -23.062 -13.969 1 70.31 353 GLU A N 1
ATOM 2902 C CA . GLU A 1 353 ? 25.062 -22.5 -13.008 1 70.31 353 GLU A CA 1
ATOM 2903 C C . GLU A 1 353 ? 25.531 -22.734 -11.57 1 70.31 353 GLU A C 1
ATOM 2905 O O . GLU A 1 353 ? 25.844 -23.875 -11.203 1 70.31 353 GLU A O 1
ATOM 2910 N N . ILE A 1 354 ? 25.891 -21.672 -10.875 1 75.06 354 ILE A N 1
ATOM 2911 C CA . ILE A 1 354 ? 26.234 -21.75 -9.461 1 75.06 354 ILE A CA 1
ATOM 2912 C C . ILE A 1 354 ? 24.953 -21.891 -8.625 1 75.06 354 ILE A C 1
ATOM 2914 O O . ILE A 1 354 ? 23.984 -21.156 -8.844 1 75.06 354 ILE A O 1
ATOM 2918 N N . VAL A 1 355 ? 24.984 -22.922 -7.859 1 74.75 355 VAL A N 1
ATOM 2919 C CA . VAL A 1 355 ? 23.828 -23.172 -7.008 1 74.75 355 VAL A CA 1
ATOM 2920 C C . VAL A 1 355 ? 24.031 -22.484 -5.656 1 74.75 355 VAL A C 1
ATOM 2922 O O . VAL A 1 355 ? 25.109 -22.547 -5.07 1 74.75 355 VAL A O 1
ATOM 2925 N N . GLN A 1 356 ? 23 -21.797 -5.242 1 77 356 GLN A N 1
ATOM 2926 C CA . GLN A 1 356 ? 23.016 -21.172 -3.918 1 77 356 GLN A CA 1
ATOM 2927 C C . GLN A 1 356 ? 23.234 -22.219 -2.826 1 77 356 GLN A C 1
ATOM 2929 O O . GLN A 1 356 ? 22.5 -23.203 -2.734 1 77 356 GLN A O 1
ATOM 2934 N N . ASN A 1 357 ? 24.359 -22.047 -2.152 1 77.19 357 ASN A N 1
ATOM 2935 C CA . ASN A 1 357 ? 24.641 -22.953 -1.044 1 77.19 357 ASN A CA 1
ATOM 2936 C C . ASN A 1 357 ? 25.469 -22.281 0.04 1 77.19 357 ASN A C 1
ATOM 2938 O O . ASN A 1 357 ? 26.078 -21.234 -0.202 1 77.19 357 ASN A O 1
ATOM 2942 N N . ASN A 1 358 ? 25.375 -22.812 1.141 1 75.62 358 ASN A N 1
ATOM 2943 C CA . ASN A 1 358 ? 26.094 -22.281 2.291 1 75.62 358 ASN A CA 1
ATOM 2944 C C . ASN A 1 358 ? 27.609 -22.375 2.098 1 75.62 358 ASN A C 1
ATOM 2946 O O . ASN A 1 358 ? 28.359 -21.656 2.754 1 75.62 358 ASN A O 1
ATOM 2950 N N . SER A 1 359 ? 28.016 -23.062 1.195 1 84.12 359 SER A N 1
ATOM 2951 C CA . SER A 1 359 ? 29.438 -23.297 1 1 84.12 359 SER A CA 1
ATOM 2952 C C . SER A 1 359 ? 30.109 -22.094 0.323 1 84.12 359 SER A C 1
ATOM 2954 O O . SER A 1 359 ? 31.328 -21.938 0.392 1 84.12 359 SER A O 1
ATOM 2956 N N . LEU A 1 360 ? 29.312 -21.344 -0.238 1 89.62 360 LEU A N 1
ATOM 2957 C CA . LEU A 1 360 ? 29.875 -20.203 -0.945 1 89.62 360 LEU A CA 1
ATOM 2958 C C . LEU A 1 360 ? 30.469 -19.203 0.034 1 89.62 360 LEU A C 1
ATOM 2960 O O . LEU A 1 360 ? 31.578 -18.703 -0.191 1 89.62 360 LEU A O 1
ATOM 2964 N N . ALA A 1 361 ? 29.781 -18.969 1.058 1 92.12 361 ALA A N 1
ATOM 2965 C CA . ALA A 1 361 ? 30.281 -18.047 2.076 1 92.12 361 ALA A CA 1
ATOM 2966 C C . ALA A 1 361 ? 31.562 -18.594 2.717 1 92.12 361 ALA A C 1
ATOM 2968 O O . ALA A 1 361 ? 32.469 -17.828 3.021 1 92.12 361 ALA A O 1
ATOM 2969 N N . GLU A 1 362 ? 31.562 -19.859 2.932 1 93.06 362 GLU A N 1
ATOM 2970 C CA . GLU A 1 362 ? 32.75 -20.5 3.48 1 93.06 362 GLU A CA 1
ATOM 2971 C C . GLU A 1 362 ? 33.938 -20.359 2.531 1 93.06 362 GLU A C 1
ATOM 2973 O O . GLU A 1 362 ? 35.062 -20.141 2.971 1 93.06 362 GLU A O 1
ATOM 2978 N N . SER A 1 363 ? 33.625 -20.562 1.287 1 93.06 363 SER A N 1
ATOM 2979 C CA . SER A 1 363 ? 34.656 -20.453 0.276 1 93.06 363 SER A CA 1
ATOM 2980 C C . SER A 1 363 ? 35.25 -19.047 0.244 1 93.06 363 SER A C 1
ATOM 2982 O O . SER A 1 363 ? 36.469 -18.875 0.059 1 93.06 363 SER A O 1
ATOM 2984 N N . ILE A 1 364 ? 34.469 -18.078 0.469 1 94 364 ILE A N 1
ATOM 2985 C CA . ILE A 1 364 ? 34.938 -16.688 0.477 1 94 364 ILE A CA 1
ATOM 2986 C C . ILE A 1 364 ? 35.781 -16.438 1.721 1 94 364 ILE A C 1
ATOM 2988 O O . ILE A 1 364 ? 36.844 -15.805 1.642 1 94 364 ILE A O 1
ATOM 2992 N N . ALA A 1 365 ? 35.344 -16.938 2.805 1 94.38 365 ALA A N 1
ATOM 2993 C CA . ALA A 1 365 ? 36.031 -16.766 4.066 1 94.38 365 ALA A CA 1
ATOM 2994 C C . ALA A 1 365 ? 37.406 -17.422 4.023 1 94.38 365 ALA A C 1
ATOM 2996 O O . ALA A 1 365 ? 38.344 -16.984 4.719 1 94.38 365 ALA A O 1
ATOM 2997 N N . LYS A 1 366 ? 37.562 -18.391 3.223 1 93.12 366 LYS A N 1
ATOM 2998 C CA . LYS A 1 366 ? 38.812 -19.109 3.098 1 93.12 366 LYS A CA 1
ATOM 2999 C C . LYS A 1 366 ? 39.75 -18.438 2.094 1 93.12 366 LYS A C 1
ATOM 3001 O O . LYS A 1 366 ? 40.906 -18.781 1.997 1 93.12 366 LYS A O 1
ATOM 3006 N N . SER A 1 367 ? 39.25 -17.469 1.387 1 93.25 367 SER A N 1
ATOM 3007 C CA . SER A 1 367 ? 40 -16.797 0.349 1 93.25 367 SER A CA 1
ATOM 3008 C C . SER A 1 367 ? 40.688 -15.539 0.89 1 93.25 367 SER A C 1
ATOM 3010 O O . SER A 1 367 ? 40.562 -14.461 0.305 1 93.25 367 SER A O 1
ATOM 3012 N N . LYS A 1 368 ? 41.344 -15.711 1.964 1 91.56 368 LYS A N 1
ATOM 3013 C CA . LYS A 1 368 ? 42.125 -14.594 2.473 1 91.56 368 LYS A CA 1
ATOM 3014 C C . LYS A 1 368 ? 43.312 -14.281 1.55 1 91.56 368 LYS A C 1
ATOM 3016 O O . LYS A 1 368 ? 44.062 -15.172 1.175 1 91.56 368 LYS A O 1
ATOM 3021 N N . PRO A 1 369 ? 43.344 -12.977 1.191 1 90.25 369 PRO A N 1
ATOM 3022 C CA . PRO A 1 369 ? 44.5 -12.641 0.318 1 90.25 369 PRO A CA 1
ATOM 3023 C C . PRO A 1 369 ? 45.844 -12.977 0.942 1 90.25 369 PRO A C 1
ATOM 3025 O O . PRO A 1 369 ? 46.031 -12.773 2.143 1 90.25 369 PRO A O 1
ATOM 3028 N N . GLU A 1 370 ? 46.75 -13.461 0.107 1 86.38 370 GLU A N 1
ATOM 3029 C CA . GLU A 1 370 ? 48.094 -13.828 0.574 1 86.38 370 GLU A CA 1
ATOM 3030 C C . GLU A 1 370 ? 49.031 -12.617 0.577 1 86.38 370 GLU A C 1
ATOM 3032 O O . GLU A 1 370 ? 49.844 -12.461 1.482 1 86.38 370 GLU A O 1
ATOM 3037 N N . LYS A 1 371 ? 48.75 -11.891 -0.461 1 82.44 371 LYS A N 1
ATOM 3038 C CA . LYS A 1 371 ? 49.562 -10.688 -0.567 1 82.44 371 LYS A CA 1
ATOM 3039 C C . LYS A 1 371 ? 48.938 -9.539 0.228 1 82.44 371 LYS A C 1
ATOM 3041 O O . LYS A 1 371 ? 47.844 -9.07 -0.09 1 82.44 371 LYS A O 1
ATOM 3046 N N . ASP A 1 372 ? 49.531 -9.016 1.3 1 84 372 ASP A N 1
ATOM 3047 C CA . ASP A 1 372 ? 49.094 -7.906 2.135 1 84 372 ASP A CA 1
ATOM 3048 C C . ASP A 1 372 ? 47.719 -8.195 2.75 1 84 372 ASP A C 1
ATOM 3050 O O . ASP A 1 372 ? 46.75 -7.465 2.51 1 84 372 ASP A O 1
ATOM 3054 N N . PRO A 1 373 ? 47.75 -9.25 3.451 1 86.62 373 PRO A N 1
ATOM 3055 C CA . PRO A 1 373 ? 46.438 -9.641 4.039 1 86.62 373 PRO A CA 1
ATOM 3056 C C . PRO A 1 373 ? 45.906 -8.594 5 1 86.62 373 PRO A C 1
ATOM 3058 O O . PRO A 1 373 ? 46.656 -7.957 5.73 1 86.62 373 PRO A O 1
ATOM 3061 N N . PRO A 1 374 ? 44.625 -8.367 4.863 1 89.88 374 PRO A N 1
ATOM 3062 C CA . PRO A 1 374 ? 44.031 -7.449 5.836 1 89.88 374 PRO A CA 1
ATOM 3063 C C . PRO A 1 374 ? 44.188 -7.938 7.273 1 89.88 374 PRO A C 1
ATOM 3065 O O . PRO A 1 374 ? 44.312 -9.141 7.512 1 89.88 374 PRO A O 1
ATOM 3068 N N . ASN A 1 375 ? 44.125 -7.039 8.227 1 88.06 375 ASN A N 1
ATOM 3069 C CA . ASN A 1 375 ? 44.312 -7.34 9.641 1 88.06 375 ASN A CA 1
ATOM 3070 C C . ASN A 1 375 ? 43.031 -7.855 10.289 1 88.06 375 ASN A C 1
ATOM 3072 O O . ASN A 1 375 ? 42.969 -7.957 11.516 1 88.06 375 ASN A O 1
ATOM 3076 N N . VAL A 1 376 ? 42.062 -8.211 9.555 1 91.75 376 VAL A N 1
ATOM 3077 C CA . VAL A 1 376 ? 40.781 -8.695 10.07 1 91.75 376 VAL A CA 1
ATOM 3078 C C . VAL A 1 376 ? 40.531 -10.117 9.586 1 91.75 376 VAL A C 1
ATOM 3080 O O . VAL A 1 376 ? 40.75 -10.43 8.414 1 91.75 376 VAL A O 1
ATOM 3083 N N . GLU A 1 377 ? 40.281 -10.977 10.516 1 92 377 GLU A N 1
ATOM 3084 C CA . GLU A 1 377 ? 39.875 -12.336 10.164 1 92 377 GLU A CA 1
ATOM 3085 C C . GLU A 1 377 ? 38.375 -12.453 10.039 1 92 377 GLU A C 1
ATOM 3087 O O . GLU A 1 377 ? 37.625 -12.141 10.984 1 92 377 GLU A O 1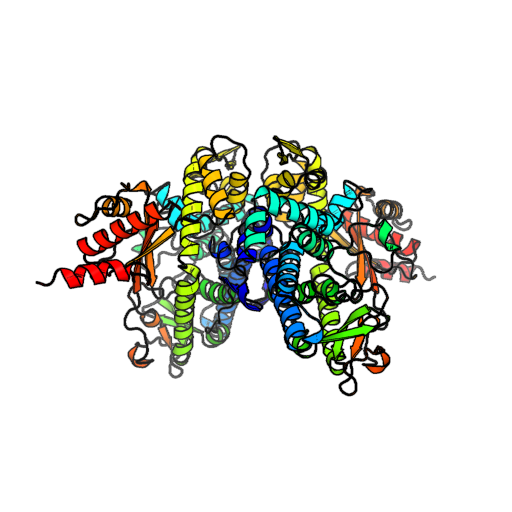
ATOM 3092 N N . LEU A 1 378 ? 38 -12.875 8.906 1 94.56 378 LEU A N 1
ATOM 3093 C CA . LEU A 1 378 ? 36.562 -12.977 8.648 1 94.56 378 LEU A CA 1
ATOM 3094 C C . LEU A 1 378 ? 36.125 -14.43 8.531 1 94.56 378 LEU A C 1
ATOM 3096 O O . LEU A 1 378 ? 36.906 -15.281 8.086 1 94.56 378 LEU A O 1
ATOM 3100 N N . LYS A 1 379 ? 34.969 -14.672 9.055 1 94.69 379 LYS A N 1
ATOM 3101 C CA . LYS A 1 379 ? 34.375 -16 9 1 94.69 379 LYS A CA 1
ATOM 3102 C C . LYS A 1 379 ? 33.219 -16.047 8.008 1 94.69 379 LYS A C 1
ATOM 3104 O O . LYS A 1 379 ? 32.781 -15.016 7.5 1 94.69 379 LYS A O 1
ATOM 3109 N N . ALA A 1 380 ? 32.781 -17.266 7.746 1 94.19 380 ALA A N 1
ATOM 3110 C CA . ALA A 1 380 ? 31.703 -17.469 6.785 1 94.19 380 ALA A CA 1
ATOM 3111 C C . ALA A 1 380 ? 30.438 -16.688 7.191 1 94.19 380 ALA A C 1
ATOM 3113 O O . ALA A 1 380 ? 29.719 -16.172 6.336 1 94.19 380 ALA A O 1
ATOM 3114 N N . GLU A 1 381 ? 30.25 -16.547 8.477 1 91.69 381 GLU A N 1
ATOM 3115 C CA . GLU A 1 381 ? 29.031 -15.922 9.008 1 91.69 381 GLU A CA 1
ATOM 3116 C C . GLU A 1 381 ? 29.031 -14.414 8.75 1 91.69 381 GLU A C 1
ATOM 3118 O O . GLU A 1 381 ? 28 -13.766 8.844 1 91.69 381 GLU A O 1
ATOM 3123 N N . ASP A 1 382 ? 30.156 -13.938 8.406 1 94.56 382 ASP A N 1
ATOM 3124 C CA . ASP A 1 382 ? 30.281 -12.5 8.164 1 94.56 382 ASP A CA 1
ATOM 3125 C C . ASP A 1 382 ? 29.812 -12.148 6.75 1 94.56 382 ASP A C 1
ATOM 3127 O O . ASP A 1 382 ? 29.609 -10.969 6.434 1 94.56 382 ASP A O 1
ATOM 3131 N N . PHE A 1 383 ? 29.656 -13.195 5.941 1 94.5 383 PHE A N 1
ATOM 3132 C CA . PHE A 1 383 ? 29.328 -12.977 4.535 1 94.5 383 PHE A CA 1
ATOM 3133 C C . PHE A 1 383 ? 27.922 -13.477 4.223 1 94.5 383 PHE A C 1
ATOM 3135 O O . PHE A 1 383 ? 27.453 -14.43 4.848 1 94.5 383 PHE A O 1
ATOM 3142 N N . VAL A 1 384 ? 27.297 -12.812 3.363 1 93.25 384 VAL A N 1
ATOM 3143 C CA . VAL A 1 384 ? 26.047 -13.266 2.76 1 93.25 384 VAL A CA 1
ATOM 3144 C C . VAL A 1 384 ? 26.203 -13.336 1.241 1 93.25 384 VAL A C 1
ATOM 3146 O O . VAL A 1 384 ? 26.641 -12.375 0.612 1 93.25 384 VAL A O 1
ATOM 3149 N N . VAL A 1 385 ? 25.953 -14.469 0.66 1 92.56 385 VAL A N 1
ATOM 3150 C CA . VAL A 1 385 ? 26.031 -14.648 -0.786 1 92.56 385 VAL A CA 1
ATOM 3151 C C . VAL A 1 385 ? 24.641 -14.812 -1.373 1 92.56 385 VAL A C 1
ATOM 3153 O O . VAL A 1 385 ? 23.844 -15.609 -0.875 1 92.56 385 VAL A O 1
ATOM 3156 N N . ASP A 1 386 ? 24.312 -14.016 -2.354 1 91.12 386 ASP A N 1
ATOM 3157 C CA . ASP A 1 386 ? 23.016 -14.055 -3.047 1 91.12 386 ASP A CA 1
ATOM 3158 C C . ASP A 1 386 ? 23.203 -14.398 -4.523 1 91.12 386 ASP A C 1
ATOM 3160 O O . ASP A 1 386 ? 23.766 -13.602 -5.285 1 91.12 386 ASP A O 1
ATOM 3164 N N . VAL A 1 387 ? 22.766 -15.547 -4.918 1 89 387 VAL A N 1
ATOM 3165 C CA . VAL A 1 387 ? 22.844 -15.961 -6.316 1 89 387 VAL A CA 1
ATOM 3166 C C . VAL A 1 387 ? 21.531 -15.633 -7.023 1 89 387 VAL A C 1
ATOM 3168 O O . VAL A 1 387 ? 20.469 -16.141 -6.645 1 89 387 VAL A O 1
ATOM 3171 N N . ILE A 1 388 ? 21.578 -14.844 -7.973 1 86 388 ILE A N 1
ATOM 3172 C CA . ILE A 1 388 ? 20.391 -14.344 -8.656 1 86 388 ILE A CA 1
ATOM 3173 C C . ILE A 1 388 ? 20.375 -14.852 -10.102 1 86 388 ILE A C 1
ATOM 3175 O O . ILE A 1 388 ? 21.359 -14.711 -10.82 1 86 388 ILE A O 1
ATOM 3179 N N . ASN A 1 389 ? 19.312 -15.359 -10.469 1 79.06 389 ASN A N 1
ATOM 3180 C CA . ASN A 1 389 ? 19.094 -15.766 -11.852 1 79.06 389 ASN A CA 1
ATOM 3181 C C . ASN A 1 389 ? 18.094 -14.852 -12.547 1 79.06 389 ASN A C 1
ATOM 3183 O O . ASN A 1 389 ? 16.969 -14.68 -12.07 1 79.06 389 ASN A O 1
ATOM 3187 N N . MET A 1 390 ? 18.547 -14.219 -13.578 1 74.88 390 MET A N 1
ATOM 3188 C CA . MET A 1 390 ? 17.672 -13.352 -14.352 1 74.88 390 MET A CA 1
ATOM 3189 C C . MET A 1 390 ? 17.422 -13.922 -15.742 1 74.88 390 MET A C 1
ATOM 3191 O O . MET A 1 390 ? 18.375 -14.352 -16.422 1 74.88 390 MET A O 1
ATOM 3195 N N . ASP A 1 391 ? 16.203 -14.094 -16.047 1 72.75 391 ASP A N 1
ATOM 3196 C CA . ASP A 1 391 ? 15.898 -14.594 -17.391 1 72.75 391 ASP A CA 1
ATOM 3197 C C . ASP A 1 391 ? 14.648 -13.93 -17.938 1 72.75 391 ASP A C 1
ATOM 3199 O O . ASP A 1 391 ? 14 -13.125 -17.266 1 72.75 391 ASP A O 1
ATOM 3203 N N . TYR A 1 392 ? 14.445 -14.133 -19.172 1 67.44 392 TYR A N 1
ATOM 3204 C CA . TYR A 1 392 ? 13.289 -13.57 -19.859 1 67.44 392 TYR A CA 1
ATOM 3205 C C . TYR A 1 392 ? 12.062 -14.453 -19.672 1 67.44 392 TYR A C 1
ATOM 3207 O O . TYR A 1 392 ? 11.148 -14.445 -20.5 1 67.44 392 TYR A O 1
ATOM 3215 N N . GLY A 1 393 ? 12.07 -15.25 -18.656 1 66.56 393 GLY A N 1
ATOM 3216 C CA . GLY A 1 393 ? 10.883 -16.016 -18.312 1 66.56 393 GLY A CA 1
ATOM 3217 C C . GLY A 1 393 ? 11.008 -17.484 -18.656 1 66.56 393 GLY A C 1
ATOM 3218 O O . GLY A 1 393 ? 10.242 -18.312 -18.156 1 66.56 393 GLY A O 1
ATOM 3219 N N . MET A 1 394 ? 11.875 -17.797 -19.562 1 69.69 394 MET A N 1
ATOM 3220 C CA . MET A 1 394 ? 12.055 -19.188 -19.969 1 69.69 394 MET A CA 1
ATOM 3221 C C . MET A 1 394 ? 13.531 -19.578 -19.922 1 69.69 394 MET A C 1
ATOM 3223 O O . MET A 1 394 ? 14.062 -20.125 -20.891 1 69.69 394 MET A O 1
ATOM 3227 N N . LYS A 1 395 ? 14.102 -19.172 -18.844 1 66.12 395 LYS A N 1
ATOM 3228 C CA . LYS A 1 395 ? 15.508 -19.516 -18.625 1 66.12 395 LYS A CA 1
ATOM 3229 C C . LYS A 1 395 ? 16.359 -19.078 -19.828 1 66.12 395 LYS A C 1
ATOM 3231 O O . LYS A 1 395 ? 16.281 -17.938 -20.266 1 66.12 395 LYS A O 1
ATOM 3236 N N . GLU A 1 396 ? 17.016 -19.969 -20.453 1 68.31 396 GLU A N 1
ATOM 3237 C CA . GLU A 1 396 ? 17.953 -19.625 -21.516 1 68.31 396 GLU A CA 1
ATOM 3238 C C . GLU A 1 396 ? 17.25 -19.547 -22.859 1 68.31 396 GLU A C 1
ATOM 3240 O O . GLU A 1 396 ? 17.797 -19 -23.828 1 68.31 396 GLU A O 1
ATOM 3245 N N . GLN A 1 397 ? 15.984 -19.844 -22.859 1 72.5 397 GLN A N 1
ATOM 3246 C CA . GLN A 1 397 ? 15.281 -19.922 -24.141 1 72.5 397 GLN A CA 1
ATOM 3247 C C . GLN A 1 397 ? 14.57 -18.609 -24.453 1 72.5 397 GLN A C 1
ATOM 3249 O O . GLN A 1 397 ? 14.227 -17.859 -23.547 1 72.5 397 GLN A O 1
ATOM 3254 N N . ASN A 1 398 ? 14.562 -18.359 -25.75 1 72.88 398 ASN A N 1
ATOM 3255 C CA . ASN A 1 398 ? 13.688 -17.281 -26.219 1 72.88 398 ASN A CA 1
ATOM 3256 C C . ASN A 1 398 ? 12.219 -17.578 -25.922 1 72.88 398 ASN A C 1
ATOM 3258 O O . ASN A 1 398 ? 11.68 -18.578 -26.406 1 72.88 398 ASN A O 1
ATOM 3262 N N . PRO A 1 399 ? 11.641 -16.766 -25.156 1 77.5 399 PRO A N 1
ATOM 3263 C CA . PRO A 1 399 ? 10.266 -17.078 -24.766 1 77.5 399 PRO A CA 1
ATOM 3264 C C . PRO A 1 399 ? 9.297 -17.094 -25.953 1 77.5 399 PRO A C 1
ATOM 3266 O O . PRO A 1 399 ? 8.281 -17.781 -25.906 1 77.5 399 PRO A O 1
ATOM 3269 N N . ILE A 1 400 ? 9.586 -16.359 -26.953 1 79.06 400 ILE A N 1
ATOM 3270 C CA . ILE A 1 400 ? 8.703 -16.25 -28.109 1 79.06 400 ILE A CA 1
ATOM 3271 C C . ILE A 1 400 ? 8.695 -17.578 -28.875 1 79.06 400 ILE A C 1
ATOM 3273 O O . ILE A 1 400 ? 7.723 -17.891 -29.562 1 79.06 400 ILE A O 1
ATOM 3277 N N . ASP A 1 401 ? 9.75 -18.297 -28.672 1 78.94 401 ASP A N 1
ATOM 3278 C CA . ASP A 1 401 ? 9.852 -19.578 -29.391 1 78.94 401 ASP A CA 1
ATOM 3279 C C . ASP A 1 401 ? 8.773 -20.547 -28.922 1 78.94 401 ASP A C 1
ATOM 3281 O O . ASP A 1 401 ? 8.445 -21.5 -29.625 1 78.94 401 ASP A O 1
ATOM 3285 N N . ASN A 1 402 ? 8.25 -20.281 -27.859 1 78.19 402 ASN A N 1
ATOM 3286 C CA . ASN A 1 402 ? 7.238 -21.172 -27.312 1 78.19 402 ASN A CA 1
ATOM 3287 C C . ASN A 1 402 ? 5.828 -20.625 -27.5 1 78.19 402 ASN A C 1
ATOM 3289 O O . ASN A 1 402 ? 4.867 -21.172 -26.969 1 78.19 402 ASN A O 1
ATOM 3293 N N . VAL A 1 403 ? 5.773 -19.609 -28.297 1 85.12 403 VAL A N 1
ATOM 3294 C CA . VAL A 1 403 ? 4.473 -18.984 -28.531 1 85.12 403 VAL A CA 1
ATOM 3295 C C . VAL A 1 403 ? 3.91 -19.438 -29.875 1 85.12 403 VAL A C 1
ATOM 3297 O O . VAL A 1 403 ? 4.648 -19.547 -30.859 1 85.12 403 VAL A O 1
ATOM 3300 N N . LEU A 1 404 ? 2.637 -19.75 -29.891 1 85.88 404 LEU A N 1
ATOM 3301 C CA . LEU A 1 404 ? 1.943 -20.109 -31.125 1 85.88 404 LEU A CA 1
ATOM 3302 C C . LEU A 1 404 ? 1.177 -18.906 -31.688 1 85.88 404 LEU A C 1
ATOM 3304 O O . LEU A 1 404 ? 0.445 -18.25 -30.953 1 85.88 404 LEU A O 1
ATOM 3308 N N . PHE A 1 405 ? 1.423 -18.734 -32.969 1 86.38 405 PHE A N 1
ATOM 3309 C CA . PHE A 1 405 ? 0.76 -17.641 -33.656 1 86.38 405 PHE A CA 1
ATOM 3310 C C . PHE A 1 405 ? -0.196 -18.172 -34.719 1 86.38 405 PHE A C 1
ATOM 3312 O O . PHE A 1 405 ? -0.133 -19.359 -35.094 1 86.38 405 PHE A O 1
ATOM 3319 N N . TYR A 1 406 ? -1.148 -17.453 -35.031 1 85.06 406 TYR A N 1
ATOM 3320 C CA . TYR A 1 406 ? -1.923 -17.734 -36.25 1 85.06 406 TYR A CA 1
ATOM 3321 C C . TYR A 1 406 ? -1.849 -16.578 -37.25 1 85.06 406 TYR A C 1
ATOM 3323 O O . TYR A 1 406 ? -1.445 -15.469 -36.875 1 85.06 406 TYR A O 1
ATOM 3331 N N . CYS A 1 407 ? -2.146 -16.844 -38.531 1 84.44 407 CYS A N 1
ATOM 3332 C CA . CYS A 1 407 ? -2.125 -15.812 -39.562 1 84.44 407 CYS A CA 1
ATOM 3333 C C . CYS A 1 407 ? -3.535 -15.492 -40.031 1 84.44 407 CYS A C 1
ATOM 3335 O O . CYS A 1 407 ? -4.441 -16.312 -39.906 1 84.44 407 CYS A O 1
ATOM 3337 N N . LYS A 1 408 ? -3.674 -14.352 -40.594 1 80.75 408 LYS A N 1
ATOM 3338 C CA . LYS A 1 408 ? -4.969 -13.898 -41.094 1 80.75 408 LYS A CA 1
ATOM 3339 C C . LYS A 1 408 ? -5.492 -14.836 -42.188 1 80.75 408 LYS A C 1
ATOM 3341 O O . LYS A 1 408 ? -6.699 -15.07 -42.281 1 80.75 408 LYS A O 1
ATOM 3346 N N . ALA A 1 409 ? -4.605 -15.414 -42.875 1 79.31 409 ALA A N 1
ATOM 3347 C CA . ALA A 1 409 ? -4.965 -16.281 -44 1 79.31 409 ALA A CA 1
ATOM 3348 C C . ALA A 1 409 ? -5.566 -17.594 -43.531 1 79.31 409 ALA A C 1
ATOM 3350 O O . ALA A 1 409 ? -6.473 -18.141 -44.156 1 79.31 409 ALA A O 1
ATOM 3351 N N . ASP A 1 410 ? -5.039 -18.062 -42.406 1 81.75 410 ASP A N 1
ATOM 3352 C CA . ASP A 1 410 ? -5.57 -19.297 -41.812 1 81.75 410 ASP A CA 1
ATOM 3353 C C . ASP A 1 410 ? -5.625 -19.203 -40.312 1 81.75 410 ASP A C 1
ATOM 3355 O O . ASP A 1 410 ? -4.727 -19.688 -39.594 1 81.75 410 ASP A O 1
ATOM 3359 N N . PRO A 1 411 ? -6.656 -18.766 -39.844 1 83.69 411 PRO A N 1
ATOM 3360 C CA . PRO A 1 411 ? -6.781 -18.516 -38.406 1 83.69 411 PRO A CA 1
ATOM 3361 C C . PRO A 1 411 ? -6.871 -19.812 -37.594 1 83.69 411 PRO A C 1
ATOM 3363 O O . PRO A 1 411 ? -6.805 -19.766 -36.344 1 83.69 411 PRO A O 1
ATOM 3366 N N . SER A 1 412 ? -6.984 -20.891 -38.219 1 82.69 412 SER A N 1
ATOM 3367 C CA . SER A 1 412 ? -7.145 -22.156 -37.5 1 82.69 412 SER A CA 1
ATOM 3368 C C . SER A 1 412 ? -5.805 -22.859 -37.312 1 82.69 412 SER A C 1
ATOM 3370 O O . SER A 1 412 ? -5.691 -23.781 -36.5 1 82.69 412 SER A O 1
ATOM 3372 N N . LYS A 1 413 ? -4.836 -22.312 -38.062 1 82.94 413 LYS A N 1
ATOM 3373 C CA . LYS A 1 413 ? -3.537 -22.984 -38.031 1 82.94 413 LYS A CA 1
ATOM 3374 C C . LYS A 1 413 ? -2.535 -22.188 -37.188 1 82.94 413 LYS A C 1
ATOM 3376 O O . LYS A 1 413 ? -2.363 -20.984 -37.406 1 82.94 413 LYS A O 1
ATOM 3381 N N . ALA A 1 414 ? -1.946 -22.922 -36.312 1 87.44 414 ALA A N 1
ATOM 3382 C CA . ALA A 1 414 ? -0.927 -22.297 -35.469 1 87.44 414 ALA A CA 1
ATOM 3383 C C . ALA A 1 414 ? 0.445 -22.359 -36.125 1 87.44 414 ALA A C 1
ATOM 3385 O O . ALA A 1 414 ? 0.786 -23.359 -36.781 1 87.44 414 ALA A O 1
ATOM 3386 N N . VAL A 1 415 ? 1.193 -21.344 -36.062 1 83.06 415 VAL A N 1
ATOM 3387 C CA . VAL A 1 415 ? 2.547 -21.281 -36.594 1 83.06 415 VAL A CA 1
ATOM 3388 C C . VAL A 1 415 ? 3.504 -20.734 -35.531 1 83.06 415 VAL A C 1
ATOM 3390 O O . VAL A 1 415 ? 3.078 -20.094 -34.594 1 83.06 415 VAL A O 1
ATOM 3393 N N . LYS A 1 416 ? 4.738 -21.094 -35.656 1 83.06 416 LYS A N 1
ATOM 3394 C CA . LYS A 1 416 ? 5.781 -20.531 -34.812 1 83.06 416 LYS A CA 1
ATOM 3395 C C . LYS A 1 416 ? 6.566 -19.453 -35.562 1 83.06 416 LYS A C 1
ATOM 3397 O O . LYS A 1 416 ? 6.73 -19.531 -36.781 1 83.06 416 LYS A O 1
ATOM 3402 N N . ILE A 1 417 ? 6.875 -18.469 -34.875 1 77.81 417 ILE A N 1
ATOM 3403 C CA . ILE A 1 417 ? 7.676 -17.391 -35.469 1 77.81 417 ILE A CA 1
ATOM 3404 C C . ILE A 1 417 ? 9.055 -17.375 -34.812 1 77.81 417 ILE A C 1
ATOM 3406 O O . ILE A 1 417 ? 9.172 -17.406 -33.594 1 77.81 417 ILE A O 1
ATOM 3410 N N . SER A 1 418 ? 10.078 -17.406 -35.594 1 70.56 418 SER A N 1
ATOM 3411 C CA . SER A 1 418 ? 11.438 -17.375 -35.094 1 70.56 418 SER A CA 1
ATOM 3412 C C . SER A 1 418 ? 11.922 -15.938 -34.875 1 70.56 418 SER A C 1
ATOM 3414 O O . SER A 1 418 ? 11.367 -15.008 -35.469 1 70.56 418 SER A O 1
ATOM 3416 N N . LYS A 1 419 ? 12.914 -15.812 -34.062 1 69.19 419 LYS A N 1
ATOM 3417 C CA . LYS A 1 419 ? 13.5 -14.516 -33.719 1 69.19 419 LYS A CA 1
ATOM 3418 C C . LYS A 1 419 ? 13.969 -13.789 -34.969 1 69.19 419 LYS A C 1
ATOM 3420 O O . LYS A 1 419 ? 13.828 -12.57 -35.094 1 69.19 419 LYS A O 1
ATOM 3425 N N . GLU A 1 420 ? 14.469 -14.531 -35.844 1 62.06 420 GLU A N 1
ATOM 3426 C CA . GLU A 1 420 ? 15.031 -13.969 -37.062 1 62.06 420 GLU A CA 1
ATOM 3427 C C . GLU A 1 420 ? 13.938 -13.328 -37.906 1 62.06 420 GLU A C 1
ATOM 3429 O O . GLU A 1 420 ? 14.211 -12.406 -38.688 1 62.06 420 GLU A O 1
ATOM 3434 N N . GLN A 1 421 ? 12.82 -13.727 -37.656 1 61.62 421 GLN A N 1
ATOM 3435 C CA . GLN A 1 421 ? 11.688 -13.234 -38.438 1 61.62 421 GLN A CA 1
ATOM 3436 C C . GLN A 1 421 ? 11.156 -11.93 -37.844 1 61.62 421 GLN A C 1
ATOM 3438 O O . GLN A 1 421 ? 10.398 -11.211 -38.5 1 61.62 421 GLN A O 1
ATOM 3443 N N . VAL A 1 422 ? 11.602 -11.703 -36.656 1 61.12 422 VAL A N 1
ATOM 3444 C CA . VAL A 1 422 ? 11.039 -10.531 -36 1 61.12 422 VAL A CA 1
ATOM 3445 C C . VAL A 1 422 ? 12.016 -9.359 -36.094 1 61.12 422 VAL A C 1
ATOM 3447 O O . VAL A 1 422 ? 11.672 -8.297 -36.625 1 61.12 422 VAL A O 1
ATOM 3450 N N . SER A 1 423 ? 13.125 -9.398 -35.375 1 54.41 423 SER A N 1
ATOM 3451 C CA . SER A 1 423 ? 14.109 -8.328 -35.406 1 54.41 423 SER A CA 1
ATOM 3452 C C . SER A 1 423 ? 15.516 -8.859 -35.125 1 54.41 423 SER A C 1
ATOM 3454 O O . SER A 1 423 ? 15.688 -9.812 -34.344 1 54.41 423 SER A O 1
ATOM 3456 N N . LYS A 1 424 ? 16.438 -8.398 -35.719 1 48.84 424 LYS A N 1
ATOM 3457 C CA . LYS A 1 424 ? 17.844 -8.695 -35.469 1 48.84 424 LYS A CA 1
ATOM 3458 C C . LYS A 1 424 ? 18.328 -8.016 -34.188 1 48.84 424 LYS A C 1
ATOM 3460 O O . LYS A 1 424 ? 19.438 -8.273 -33.75 1 48.84 424 LYS A O 1
ATOM 3465 N N . LEU A 1 425 ? 17.516 -7.199 -33.594 1 46.62 425 LEU A N 1
ATOM 3466 C CA . LEU A 1 425 ? 17.938 -6.387 -32.469 1 46.62 425 LEU A CA 1
ATOM 3467 C C . LEU A 1 425 ? 17.531 -7.039 -31.156 1 46.62 425 LEU A C 1
ATOM 3469 O O . LEU A 1 425 ? 17.656 -6.434 -30.094 1 46.62 425 LEU A O 1
ATOM 3473 N N . LEU A 1 426 ? 17.172 -8.305 -31.297 1 58.44 426 LEU A N 1
ATOM 3474 C CA . LEU A 1 426 ? 16.766 -8.984 -30.062 1 58.44 426 LEU A CA 1
ATOM 3475 C C . LEU A 1 426 ? 17.984 -9.523 -29.312 1 58.44 426 LEU A C 1
ATOM 3477 O O . LEU A 1 426 ? 19.047 -9.758 -29.922 1 58.44 426 LEU A O 1
ATOM 3481 N N . PRO A 1 427 ? 17.891 -9.641 -27.938 1 60.31 427 PRO A N 1
ATOM 3482 C CA . PRO A 1 427 ? 19.016 -10.117 -27.141 1 60.31 427 PRO A CA 1
ATOM 3483 C C . PRO A 1 427 ? 19.5 -11.492 -27.578 1 60.31 427 PRO A C 1
ATOM 3485 O O . PRO A 1 427 ? 18.719 -12.32 -28.031 1 60.31 427 PRO A O 1
ATOM 3488 N N . ARG A 1 428 ? 20.828 -11.641 -27.516 1 56.94 428 ARG A N 1
ATOM 3489 C CA . ARG A 1 428 ? 21.438 -12.922 -27.844 1 56.94 428 ARG A CA 1
ATOM 3490 C C . ARG A 1 428 ? 21.234 -13.93 -26.719 1 56.94 428 ARG A C 1
ATOM 3492 O O . ARG A 1 428 ? 21.062 -15.125 -26.969 1 56.94 428 ARG A O 1
ATOM 3499 N N . THR A 1 429 ? 21.297 -13.445 -25.484 1 66.25 429 THR A N 1
ATOM 3500 C CA . THR A 1 429 ? 21.109 -14.32 -24.328 1 66.25 429 THR A CA 1
ATOM 3501 C C . THR A 1 429 ? 19.906 -13.867 -23.5 1 66.25 429 THR A C 1
ATOM 3503 O O . THR A 1 429 ? 19.672 -12.664 -23.344 1 66.25 429 THR A O 1
ATOM 3506 N N . PHE A 1 430 ? 19.312 -14.953 -23.047 1 67.88 430 PHE A N 1
ATOM 3507 C CA . PHE A 1 430 ? 18.047 -14.641 -22.391 1 67.88 430 PHE A CA 1
ATOM 3508 C C . PHE A 1 430 ? 18.141 -14.914 -20.891 1 67.88 430 PHE A C 1
ATOM 3510 O O . PHE A 1 430 ? 17.125 -14.906 -20.203 1 67.88 430 PHE A O 1
ATOM 3517 N N . ALA A 1 431 ? 19.406 -15.297 -20.469 1 72.25 431 ALA A N 1
ATOM 3518 C CA . ALA A 1 431 ? 19.562 -15.562 -19.031 1 72.25 431 ALA A CA 1
ATOM 3519 C C . ALA A 1 431 ? 20.938 -15.117 -18.547 1 72.25 431 ALA A C 1
ATOM 3521 O O . ALA A 1 431 ? 21.906 -15.086 -19.312 1 72.25 431 ALA A O 1
ATOM 3522 N N . GLU A 1 432 ? 20.984 -14.609 -17.406 1 77.19 432 GLU A N 1
ATOM 3523 C CA . GLU A 1 432 ? 22.219 -14.227 -16.734 1 77.19 432 GLU A CA 1
ATOM 3524 C C . GLU A 1 432 ? 22.172 -14.523 -15.25 1 77.19 432 GLU A C 1
ATOM 3526 O O . GLU A 1 432 ? 21.109 -14.43 -14.633 1 77.19 432 GLU A O 1
ATOM 3531 N N . GLN A 1 433 ? 23.25 -15.125 -14.82 1 83 433 GLN A N 1
ATOM 3532 C CA . GLN A 1 433 ? 23.359 -15.352 -13.383 1 83 433 GLN A CA 1
ATOM 3533 C C . GLN A 1 433 ? 24.359 -14.383 -12.742 1 83 433 GLN A C 1
ATOM 3535 O O . GLN A 1 433 ? 25.438 -14.141 -13.289 1 83 433 GLN A O 1
ATOM 3540 N N . VAL A 1 434 ? 23.953 -13.805 -11.68 1 85.81 434 VAL A N 1
ATOM 3541 C CA . VAL A 1 434 ? 24.797 -12.852 -10.961 1 85.81 434 VAL A CA 1
ATOM 3542 C C . VAL A 1 434 ? 24.938 -13.281 -9.508 1 85.81 434 VAL A C 1
ATOM 3544 O O . VAL A 1 434 ? 23.969 -13.742 -8.883 1 85.81 434 VAL A O 1
ATOM 3547 N N . ILE A 1 435 ? 26.156 -13.266 -9.047 1 89.25 435 ILE A N 1
ATOM 3548 C CA . ILE A 1 435 ? 26.422 -13.562 -7.645 1 89.25 435 ILE A CA 1
ATOM 3549 C C . ILE A 1 435 ? 26.766 -12.273 -6.898 1 89.25 435 ILE A C 1
ATOM 3551 O O . ILE A 1 435 ? 27.719 -11.578 -7.254 1 89.25 435 ILE A O 1
ATOM 3555 N N . ARG A 1 436 ? 25.984 -12.008 -5.914 1 92.44 436 ARG A N 1
ATOM 3556 C CA . ARG A 1 436 ? 26.219 -10.828 -5.086 1 92.44 436 ARG A CA 1
ATOM 3557 C C . ARG A 1 436 ? 26.672 -11.227 -3.686 1 92.44 436 ARG A C 1
ATOM 3559 O O . ARG A 1 436 ? 26.172 -12.203 -3.123 1 92.44 436 ARG A O 1
ATOM 3566 N N . VAL A 1 437 ? 27.641 -10.523 -3.205 1 93.81 437 VAL A N 1
ATOM 3567 C CA . VAL A 1 437 ? 28.188 -10.82 -1.881 1 93.81 437 VAL A CA 1
ATOM 3568 C C . VAL A 1 437 ? 28.047 -9.602 -0.978 1 93.81 437 VAL A C 1
ATOM 3570 O O . VAL A 1 437 ? 28.25 -8.469 -1.421 1 93.81 437 VAL A O 1
ATOM 3573 N N . TYR A 1 438 ? 27.656 -9.891 0.268 1 94.31 438 TYR A N 1
ATOM 3574 C CA . TYR A 1 438 ? 27.453 -8.836 1.253 1 94.31 438 TYR A CA 1
ATOM 3575 C C . TYR A 1 438 ? 28.219 -9.133 2.535 1 94.31 438 TYR A C 1
ATOM 3577 O O . TYR A 1 438 ? 28.562 -10.289 2.811 1 94.31 438 TYR A O 1
ATOM 3585 N N . CYS A 1 439 ? 28.562 -8.102 3.227 1 95.75 439 CYS A N 1
ATOM 3586 C CA . CYS A 1 439 ? 29.172 -8.188 4.543 1 95.75 439 CYS A CA 1
ATOM 3587 C C . CYS A 1 439 ? 28.203 -7.742 5.633 1 95.75 439 CYS A C 1
ATOM 3589 O O . CYS A 1 439 ? 27.594 -6.684 5.52 1 95.75 439 CYS A O 1
ATOM 3591 N N . LYS A 1 440 ? 28.078 -8.477 6.723 1 94.25 440 LYS A N 1
ATOM 3592 C CA . LYS A 1 440 ? 27.109 -8.195 7.773 1 94.25 440 LYS A CA 1
ATOM 3593 C C . LYS A 1 440 ? 27.578 -7.059 8.672 1 94.25 440 LYS A C 1
ATOM 3595 O O . LYS A 1 440 ? 26.797 -6.496 9.445 1 94.25 440 LYS A O 1
ATOM 3600 N N . HIS A 1 441 ? 28.812 -6.688 8.508 1 92.56 441 HIS A N 1
ATOM 3601 C CA . HIS A 1 441 ? 29.391 -5.664 9.375 1 92.56 441 HIS A CA 1
ATOM 3602 C C . HIS A 1 441 ? 29.281 -4.281 8.75 1 92.56 441 HIS A C 1
ATOM 3604 O O . HIS A 1 441 ? 29.203 -4.152 7.523 1 92.56 441 HIS A O 1
ATOM 3610 N N . GLN A 1 442 ? 29.312 -3.281 9.68 1 91.38 442 GLN A N 1
ATOM 3611 C CA . GLN A 1 442 ? 29.219 -1.897 9.227 1 91.38 442 GLN A CA 1
ATOM 3612 C C . GLN A 1 442 ? 30.578 -1.208 9.297 1 91.38 442 GLN A C 1
ATOM 3614 O O . GLN A 1 442 ? 30.797 -0.185 8.648 1 91.38 442 GLN A O 1
ATOM 3619 N N . ASP A 1 443 ? 31.438 -1.758 10.062 1 92.44 443 ASP A N 1
ATOM 3620 C CA . ASP A 1 443 ? 32.75 -1.165 10.242 1 92.44 443 ASP A CA 1
ATOM 3621 C C . ASP A 1 443 ? 33.5 -1.091 8.922 1 92.44 443 ASP A C 1
ATOM 3623 O O . ASP A 1 443 ? 33.719 -2.111 8.266 1 92.44 443 ASP A O 1
ATOM 3627 N N . PRO A 1 444 ? 33.969 0.096 8.578 1 92.31 444 PRO A N 1
ATOM 3628 C CA . PRO A 1 444 ? 34.594 0.283 7.277 1 92.31 444 PRO A CA 1
ATOM 3629 C C . PRO A 1 444 ? 35.844 -0.587 7.098 1 92.31 444 PRO A C 1
ATOM 3631 O O . PRO A 1 444 ? 36.125 -1.041 5.984 1 92.31 444 PRO A O 1
ATOM 3634 N N . ASP A 1 445 ? 36.562 -0.805 8.18 1 92.88 445 ASP A N 1
ATOM 3635 C CA . ASP A 1 445 ? 37.75 -1.624 8.094 1 92.88 445 ASP A CA 1
ATOM 3636 C C . ASP A 1 445 ? 37.406 -3.084 7.812 1 92.88 445 ASP A C 1
ATOM 3638 O O . ASP A 1 445 ? 38.094 -3.746 7.02 1 92.88 445 ASP A O 1
ATOM 3642 N N . ILE A 1 446 ? 36.406 -3.469 8.461 1 93.81 446 ILE A N 1
ATOM 3643 C CA . ILE A 1 446 ? 35.969 -4.848 8.266 1 93.81 446 ILE A CA 1
ATOM 3644 C C . ILE A 1 446 ? 35.406 -5.012 6.859 1 93.81 446 ILE A C 1
ATOM 3646 O O . ILE A 1 446 ? 35.656 -6.016 6.191 1 93.81 446 ILE A O 1
ATOM 3650 N N . VAL A 1 447 ? 34.656 -4.062 6.418 1 94.31 447 VAL A N 1
ATOM 3651 C CA . VAL A 1 447 ? 34.062 -4.098 5.094 1 94.31 447 VAL A CA 1
ATOM 3652 C C . VAL A 1 447 ? 35.125 -4.113 4.02 1 94.31 447 VAL A C 1
ATOM 3654 O O . VAL A 1 447 ? 35.031 -4.836 3.029 1 94.31 447 VAL A O 1
ATOM 3657 N N . SER A 1 448 ? 36.125 -3.295 4.25 1 92.44 448 SER A N 1
ATOM 3658 C CA . SER A 1 448 ? 37.25 -3.26 3.314 1 92.44 448 SER A CA 1
ATOM 3659 C C . SER A 1 448 ? 37.969 -4.609 3.248 1 92.44 448 SER A C 1
ATOM 3661 O O . SER A 1 448 ? 38.312 -5.074 2.164 1 92.44 448 SER A O 1
ATOM 3663 N N . ALA A 1 449 ? 38.156 -5.152 4.391 1 94.12 449 ALA A N 1
ATOM 3664 C CA . ALA A 1 449 ? 38.781 -6.48 4.441 1 94.12 449 ALA A CA 1
ATOM 3665 C C . ALA A 1 449 ? 37.906 -7.508 3.717 1 94.12 449 ALA A C 1
ATOM 3667 O O . ALA A 1 449 ? 38.406 -8.352 2.975 1 94.12 449 ALA A O 1
ATOM 3668 N N . ALA A 1 450 ? 36.656 -7.469 3.988 1 95 450 ALA A N 1
ATOM 3669 C CA . ALA A 1 450 ? 35.688 -8.391 3.363 1 95 450 ALA A CA 1
ATOM 3670 C C . ALA A 1 450 ? 35.75 -8.273 1.843 1 95 450 ALA A C 1
ATOM 3672 O O . ALA A 1 450 ? 35.625 -9.273 1.134 1 95 450 ALA A O 1
ATOM 3673 N N . LYS A 1 451 ? 35.875 -7.078 1.377 1 93.19 451 LYS A N 1
ATOM 3674 C CA . LYS A 1 451 ? 35.969 -6.848 -0.062 1 93.19 451 LYS A CA 1
ATOM 3675 C C . LYS A 1 451 ? 37.219 -7.516 -0.644 1 93.19 451 LYS A C 1
ATOM 3677 O O . LYS A 1 451 ? 37.156 -8.07 -1.745 1 93.19 451 LYS A O 1
ATOM 3682 N N . GLN A 1 452 ? 38.281 -7.422 0.08 1 92.06 452 GLN A N 1
ATOM 3683 C CA . GLN A 1 452 ? 39.5 -8.062 -0.365 1 92.06 452 GLN A CA 1
ATOM 3684 C C . GLN A 1 452 ? 39.344 -9.578 -0.436 1 92.06 452 GLN A C 1
ATOM 3686 O O . GLN A 1 452 ? 39.844 -10.211 -1.376 1 92.06 452 GLN A O 1
ATOM 3691 N N . TYR A 1 453 ? 38.688 -10.117 0.594 1 94.12 453 TYR A N 1
ATOM 3692 C CA . TYR A 1 453 ? 38.406 -11.547 0.582 1 94.12 453 TYR A CA 1
ATOM 3693 C C . TYR A 1 453 ? 37.594 -11.93 -0.66 1 94.12 453 TYR A C 1
ATOM 3695 O O . TYR A 1 453 ? 37.906 -12.93 -1.315 1 94.12 453 TYR A O 1
ATOM 3703 N N . PHE A 1 454 ? 36.625 -11.18 -0.954 1 93.62 454 PHE A N 1
ATOM 3704 C CA . PHE A 1 454 ? 35.719 -11.438 -2.078 1 93.62 454 PHE A CA 1
ATOM 3705 C C . PHE A 1 454 ? 36.5 -11.367 -3.398 1 93.62 454 PHE A C 1
ATOM 3707 O O . PHE A 1 454 ? 36.312 -12.227 -4.266 1 93.62 454 PHE A O 1
ATOM 3714 N N . ILE A 1 455 ? 37.281 -10.352 -3.58 1 90 455 ILE A N 1
ATOM 3715 C CA . ILE A 1 455 ? 38.062 -10.18 -4.797 1 90 455 ILE A CA 1
ATOM 3716 C C . ILE A 1 455 ? 39 -11.383 -4.992 1 90 455 ILE A C 1
ATOM 3718 O O . ILE A 1 455 ? 39.094 -11.922 -6.098 1 90 455 ILE A O 1
ATOM 3722 N N . GLN A 1 456 ? 39.656 -11.766 -3.936 1 91.19 456 GLN A N 1
ATOM 3723 C CA . GLN A 1 456 ? 40.5 -12.938 -3.998 1 91.19 456 GLN A CA 1
ATOM 3724 C C . GLN A 1 456 ? 39.75 -14.18 -4.406 1 91.19 456 GLN A C 1
ATOM 3726 O O . GLN A 1 456 ? 40.219 -14.992 -5.195 1 91.19 456 GLN A O 1
ATOM 3731 N N . TRP A 1 457 ? 38.562 -14.305 -3.832 1 92.75 457 TRP A N 1
ATOM 3732 C CA . TRP A 1 457 ? 37.688 -15.43 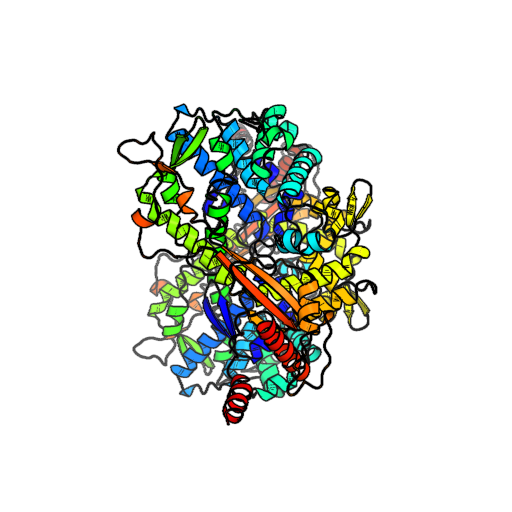-4.156 1 92.75 457 TRP A CA 1
ATOM 3733 C C . TRP A 1 457 ? 37.344 -15.43 -5.637 1 92.75 457 TRP A C 1
ATOM 3735 O O . TRP A 1 457 ? 37.312 -16.484 -6.273 1 92.75 457 TRP A O 1
ATOM 3745 N N . CYS A 1 458 ? 37.094 -14.312 -6.191 1 90.19 458 CYS A N 1
ATOM 3746 C CA . CYS A 1 458 ? 36.75 -14.188 -7.609 1 90.19 458 CYS A CA 1
ATOM 3747 C C . CYS A 1 458 ? 37.938 -14.594 -8.477 1 90.19 458 CYS A C 1
ATOM 3749 O O . CYS A 1 458 ? 37.781 -15.242 -9.508 1 90.19 458 CYS A O 1
ATOM 3751 N N . ILE A 1 459 ? 39.094 -14.203 -8.031 1 86 459 ILE A N 1
ATOM 3752 C CA . ILE A 1 459 ? 40.312 -14.523 -8.766 1 86 459 ILE A CA 1
ATOM 3753 C C . ILE A 1 459 ? 40.531 -16.031 -8.758 1 86 459 ILE A C 1
ATOM 3755 O O . ILE A 1 459 ? 40.812 -16.641 -9.797 1 86 459 ILE A O 1
ATOM 3759 N N . GLU A 1 460 ? 40.344 -16.594 -7.652 1 89 460 GLU A N 1
ATOM 3760 C CA . GLU A 1 460 ? 40.594 -18.031 -7.484 1 89 460 GLU A CA 1
ATOM 3761 C C . GLU A 1 460 ? 39.594 -18.859 -8.281 1 89 460 GLU A C 1
ATOM 3763 O O . GLU A 1 460 ? 39.906 -19.953 -8.734 1 89 460 GLU A O 1
ATOM 3768 N N . ASN A 1 461 ? 38.406 -18.391 -8.438 1 87.31 461 ASN A N 1
ATOM 3769 C CA . ASN A 1 461 ? 37.344 -19.141 -9.117 1 87.31 461 ASN A CA 1
ATOM 3770 C C . ASN A 1 461 ? 37.156 -18.672 -10.555 1 87.31 461 ASN A C 1
ATOM 3772 O O . ASN A 1 461 ? 36.25 -19.109 -11.242 1 87.31 461 ASN A O 1
ATOM 3776 N N . ASN A 1 462 ? 37.906 -17.75 -11.031 1 83.56 462 ASN A N 1
ATOM 3777 C CA . ASN A 1 462 ? 37.906 -17.219 -12.383 1 83.56 462 ASN A CA 1
ATOM 3778 C C . ASN A 1 462 ? 36.562 -16.547 -12.711 1 83.56 462 ASN A C 1
ATOM 3780 O O . ASN A 1 462 ? 35.969 -16.844 -13.742 1 83.56 462 ASN A O 1
ATOM 3784 N N . PHE A 1 463 ? 36.062 -15.859 -11.734 1 85.12 463 PHE A N 1
ATOM 3785 C CA . PHE A 1 463 ? 34.844 -15.047 -11.93 1 85.12 463 PHE A CA 1
ATOM 3786 C C . PHE A 1 463 ? 35.219 -13.625 -12.336 1 85.12 463 PHE A C 1
ATOM 3788 O O . PHE A 1 463 ? 36.375 -13.227 -12.227 1 85.12 463 PHE A O 1
ATOM 3795 N N . THR A 1 464 ? 34.281 -12.93 -12.867 1 79.5 464 THR A N 1
ATOM 3796 C CA . THR A 1 464 ? 34.562 -11.539 -13.219 1 79.5 464 THR A CA 1
ATOM 3797 C C . THR A 1 464 ? 34.812 -10.711 -11.969 1 79.5 464 THR A C 1
ATOM 3799 O O . THR A 1 464 ? 34.188 -10.93 -10.93 1 79.5 464 THR A O 1
ATOM 3802 N N . LYS A 1 465 ? 35.812 -9.75 -12.055 1 73.69 465 LYS A N 1
ATOM 3803 C CA . LYS A 1 465 ? 36.125 -8.891 -10.922 1 73.69 465 LYS A CA 1
ATOM 3804 C C . LYS A 1 465 ? 35.094 -7.805 -10.727 1 73.69 465 LYS A C 1
ATOM 3806 O O . LYS A 1 465 ? 34.656 -7.18 -11.695 1 73.69 465 LYS A O 1
ATOM 3811 N N . PRO A 1 466 ? 34.594 -7.781 -9.578 1 75.25 466 PRO A N 1
ATOM 3812 C CA . PRO A 1 466 ? 33.625 -6.711 -9.32 1 75.25 466 PRO A CA 1
ATOM 3813 C C . PRO A 1 466 ? 34.188 -5.324 -9.641 1 75.25 466 PRO A C 1
ATOM 3815 O O . PRO A 1 466 ? 35.344 -5.066 -9.414 1 75.25 466 PRO A O 1
ATOM 3818 N N . PRO A 1 467 ? 33.344 -4.555 -10.547 1 56.56 467 PRO A N 1
ATOM 3819 C CA . PRO A 1 467 ? 33.875 -3.217 -10.852 1 56.56 467 PRO A CA 1
ATOM 3820 C C . PRO A 1 467 ? 34.281 -2.445 -9.602 1 56.56 467 PRO A C 1
ATOM 3822 O O . PRO A 1 467 ? 33.625 -2.516 -8.57 1 56.56 467 PRO A O 1
ATOM 3825 N N . VAL A 1 468 ? 35.562 -2.338 -9.453 1 48.03 468 VAL A N 1
ATOM 3826 C CA . VAL A 1 468 ? 36.094 -1.586 -8.328 1 48.03 468 VAL A CA 1
ATOM 3827 C C . VAL A 1 468 ? 35.5 -0.184 -8.297 1 48.03 468 VAL A C 1
ATOM 3829 O O . VAL A 1 468 ? 35.531 0.53 -9.305 1 48.03 468 VAL A O 1
ATOM 3832 N N . THR A 1 469 ? 34.531 -0.024 -7.715 1 44.31 469 THR A N 1
ATOM 3833 C CA . THR A 1 469 ? 34.25 1.39 -7.516 1 44.31 469 THR A CA 1
ATOM 3834 C C . THR A 1 469 ? 35.5 2.178 -7.23 1 44.31 469 THR A C 1
ATOM 3836 O O . THR A 1 469 ? 36.5 1.616 -6.758 1 44.31 469 THR A O 1
ATOM 3839 N N . ASN A 1 470 ? 35.625 3.434 -7.742 1 36.44 470 ASN A N 1
ATOM 3840 C CA . ASN A 1 470 ? 36.781 4.336 -7.781 1 36.44 470 ASN A CA 1
ATOM 3841 C C . ASN A 1 470 ? 37.625 4.223 -6.52 1 36.44 470 ASN A C 1
ATOM 3843 O O . ASN A 1 470 ? 38.781 4.594 -6.52 1 36.44 470 ASN A O 1
ATOM 3847 N N . SER A 1 471 ? 37.156 3.996 -5.355 1 35.44 471 SER A N 1
ATOM 3848 C CA . SER A 1 471 ? 38.156 4.277 -4.348 1 35.44 471 SER A CA 1
ATOM 3849 C C . SER A 1 471 ? 39.219 3.176 -4.309 1 35.44 471 SER A C 1
ATOM 3851 O O . SER A 1 471 ? 40.344 3.395 -3.824 1 35.44 471 SER A O 1
ATOM 3853 N N . LEU A 1 472 ? 38.875 1.929 -4.59 1 34.88 472 LEU A N 1
ATOM 3854 C CA . LEU A 1 472 ? 39.875 0.888 -4.352 1 34.88 472 LEU A CA 1
ATOM 3855 C C . LEU A 1 472 ? 40.688 0.624 -5.605 1 34.88 472 LEU A C 1
ATOM 3857 O O . LEU A 1 472 ? 41.656 -0.162 -5.574 1 34.88 472 LEU A O 1
ATOM 3861 N N . VAL A 1 473 ? 40.312 0.966 -6.785 1 34.56 473 VAL A N 1
ATOM 3862 C CA . VAL A 1 473 ? 41.156 0.747 -7.957 1 34.56 473 VAL A CA 1
ATOM 3863 C C . VAL A 1 473 ? 42.5 1.426 -7.758 1 34.56 473 VAL A C 1
ATOM 3865 O O . VAL A 1 473 ? 43.531 0.988 -8.312 1 34.56 473 VAL A O 1
ATOM 3868 N N . ILE A 1 474 ? 42.469 2.547 -7.031 1 33.59 474 ILE A N 1
ATOM 3869 C CA . ILE A 1 474 ? 43.781 3.215 -6.957 1 33.59 474 ILE A CA 1
ATOM 3870 C C . ILE A 1 474 ? 44.781 2.293 -6.285 1 33.59 474 ILE A C 1
ATOM 3872 O O . ILE A 1 474 ? 45.938 2.219 -6.715 1 33.59 474 ILE A O 1
ATOM 3876 N N . PHE A 1 475 ? 44.281 1.472 -5.379 1 31.81 475 PHE A N 1
ATOM 3877 C CA . PHE A 1 475 ? 45.344 0.805 -4.641 1 31.81 475 PHE A CA 1
ATOM 3878 C C . PHE A 1 475 ? 45.875 -0.407 -5.406 1 31.81 475 PHE A C 1
ATOM 3880 O O . PHE A 1 475 ? 47.062 -0.684 -5.406 1 31.81 475 PHE A O 1
ATOM 3887 N N . ILE A 1 476 ? 44.969 -1.104 -6.113 1 34.12 476 ILE A N 1
ATOM 3888 C CA . ILE A 1 476 ? 45.469 -2.338 -6.703 1 34.12 476 ILE A CA 1
ATOM 3889 C C . ILE A 1 476 ? 46.219 -2.021 -7.996 1 34.12 476 ILE A C 1
ATOM 3891 O O . ILE A 1 476 ? 47.281 -2.598 -8.266 1 34.12 476 ILE A O 1
ATOM 3895 N N . VAL A 1 477 ? 45.719 -1.104 -8.805 1 33.12 477 VAL A N 1
ATOM 3896 C CA . VAL A 1 477 ? 46.438 -0.808 -10.031 1 33.12 477 VAL A CA 1
ATOM 3897 C C . VAL A 1 477 ? 47.812 -0.191 -9.688 1 33.12 477 VAL A C 1
ATOM 3899 O O . VAL A 1 477 ? 48.812 -0.49 -10.336 1 33.12 477 VAL A O 1
ATOM 3902 N N . LEU A 1 478 ? 47.812 0.581 -8.625 1 32.31 478 LEU A N 1
ATOM 3903 C CA . LEU A 1 478 ? 49.125 1.163 -8.312 1 32.31 478 LEU A CA 1
ATOM 3904 C C . LEU A 1 478 ? 50.125 0.085 -7.883 1 32.31 478 LEU A C 1
ATOM 3906 O O . LEU A 1 478 ? 51.312 0.246 -8.055 1 32.31 478 LEU A O 1
ATOM 3910 N N . LYS A 1 479 ? 49.594 -0.874 -7.262 1 33.69 479 LYS A N 1
ATOM 3911 C CA . LYS A 1 479 ? 50.594 -1.875 -6.844 1 33.69 479 LYS A CA 1
ATOM 3912 C C . LYS A 1 479 ? 50.938 -2.82 -7.992 1 33.69 479 LYS A C 1
ATOM 3914 O O . LYS A 1 479 ? 52 -3.402 -8.016 1 33.69 479 LYS A O 1
ATOM 3919 N N . ALA A 1 480 ? 50 -3.064 -8.891 1 31.97 480 ALA A N 1
ATOM 3920 C CA . ALA A 1 480 ? 50.344 -3.959 -9.992 1 31.97 480 ALA A CA 1
ATOM 3921 C C . ALA A 1 480 ? 51.312 -3.297 -10.953 1 31.97 480 ALA A C 1
ATOM 3923 O O . ALA A 1 480 ? 52.094 -3.979 -11.617 1 31.97 480 ALA A O 1
ATOM 3924 N N . LEU A 1 481 ? 51.219 -2.006 -11.156 1 33.75 481 LEU A N 1
ATOM 3925 C CA . LEU A 1 481 ? 52.219 -1.387 -12 1 33.75 481 LEU A CA 1
ATOM 3926 C C . LEU A 1 481 ? 53.625 -1.521 -11.375 1 33.75 481 LEU A C 1
ATOM 3928 O O . LEU A 1 481 ? 54.625 -1.449 -12.07 1 33.75 481 LEU A O 1
ATOM 3932 N N . HIS A 1 482 ? 53.688 -1.578 -10.047 1 30.67 482 HIS A N 1
ATOM 3933 C CA . HIS A 1 482 ? 55.062 -1.596 -9.555 1 30.67 482 HIS A CA 1
ATOM 3934 C C . HIS A 1 482 ? 55.656 -2.99 -9.664 1 30.67 482 HIS A C 1
ATOM 3936 O O . HIS A 1 482 ? 56.812 -3.193 -9.312 1 30.67 482 HIS A O 1
ATOM 3942 N N . VAL A 1 483 ? 54.844 -4.051 -9.891 1 28.05 483 VAL A N 1
ATOM 3943 C CA . VAL A 1 483 ? 55.562 -5.324 -9.844 1 28.05 483 VAL A CA 1
ATOM 3944 C C . VAL A 1 483 ? 56.062 -5.676 -11.234 1 28.05 483 VAL A C 1
ATOM 3946 O O . VAL A 1 483 ? 56.562 -6.789 -11.461 1 28.05 483 VAL A O 1
ATOM 3949 N N . CYS A 1 484 ? 55.719 -4.855 -12.227 1 26.53 484 CYS A N 1
ATOM 3950 C CA . CYS A 1 484 ? 56.5 -5.277 -13.383 1 26.53 484 CYS A CA 1
ATOM 3951 C C . CYS A 1 484 ? 57.969 -4.961 -13.18 1 26.53 484 CYS A C 1
ATOM 3953 O O . CYS A 1 484 ? 58.312 -3.83 -12.852 1 26.53 484 CYS A O 1
ATOM 3955 N N . PRO A 1 485 ? 58.875 -5.953 -13.055 1 28.44 485 PRO A N 1
ATOM 3956 C CA . PRO A 1 485 ? 60.281 -5.578 -13.258 1 28.44 485 PRO A CA 1
ATOM 3957 C C . PRO A 1 485 ? 60.469 -4.793 -14.547 1 28.44 485 PRO A C 1
ATOM 3959 O O . PRO A 1 485 ? 59.719 -4.945 -15.508 1 28.44 485 PRO A O 1
ATOM 3962 N N . MET B 1 1 ? 23.453 13.258 -2.074 1 76.38 1 MET B N 1
ATOM 3963 C CA . MET B 1 1 ? 22.031 13.227 -2.359 1 76.38 1 MET B CA 1
ATOM 3964 C C . MET B 1 1 ? 21.562 11.812 -2.701 1 76.38 1 MET B C 1
ATOM 3966 O O . MET B 1 1 ? 22.328 11.023 -3.258 1 76.38 1 MET B O 1
ATOM 3970 N N . LYS B 1 2 ? 20.438 11.492 -2.143 1 86.31 2 LYS B N 1
ATOM 3971 C CA . LYS B 1 2 ? 19.844 10.188 -2.424 1 86.31 2 LYS B CA 1
ATOM 3972 C C . LYS B 1 2 ? 18.641 10.328 -3.363 1 86.31 2 LYS B C 1
ATOM 3974 O O . LYS B 1 2 ? 17.844 11.258 -3.232 1 86.31 2 LYS B O 1
ATOM 3979 N N . VAL B 1 3 ? 18.609 9.508 -4.293 1 89.38 3 VAL B N 1
ATOM 3980 C CA . VAL B 1 3 ? 17.531 9.562 -5.281 1 89.38 3 VAL B CA 1
ATOM 3981 C C . VAL B 1 3 ? 16.469 8.516 -4.949 1 89.38 3 VAL B C 1
ATOM 3983 O O . VAL B 1 3 ? 16.797 7.367 -4.652 1 89.38 3 VAL B O 1
ATOM 3986 N N . PHE B 1 4 ? 15.25 8.969 -4.875 1 91.94 4 PHE B N 1
ATOM 3987 C CA . PHE B 1 4 ? 14.094 8.086 -4.73 1 91.94 4 PHE B CA 1
ATOM 3988 C C . PHE B 1 4 ? 13.266 8.07 -6.008 1 91.94 4 PHE B C 1
ATOM 3990 O O . PHE B 1 4 ? 13.117 9.094 -6.672 1 91.94 4 PHE B O 1
ATOM 3997 N N . ASN B 1 5 ? 12.766 6.918 -6.332 1 92 5 ASN B N 1
ATOM 3998 C CA . ASN B 1 5 ? 11.828 6.809 -7.445 1 92 5 ASN B CA 1
ATOM 3999 C C . ASN B 1 5 ? 10.383 6.852 -6.965 1 92 5 ASN B C 1
ATOM 4001 O O . ASN B 1 5 ? 9.883 5.871 -6.406 1 92 5 ASN B O 1
ATOM 4005 N N . ASP B 1 6 ? 9.703 7.922 -7.273 1 94.56 6 ASP B N 1
ATOM 4006 C CA . ASP B 1 6 ? 8.312 8.148 -6.887 1 94.56 6 ASP B CA 1
ATOM 4007 C C . ASP B 1 6 ? 7.395 8.109 -8.102 1 94.56 6 ASP B C 1
ATOM 4009 O O . ASP B 1 6 ? 7.633 8.805 -9.094 1 94.56 6 ASP B O 1
ATOM 4013 N N . PRO B 1 7 ? 6.406 7.301 -8.039 1 94.62 7 PRO B N 1
ATOM 4014 C CA . PRO B 1 7 ? 5.531 7.191 -9.211 1 94.62 7 PRO B CA 1
ATOM 4015 C C . PRO B 1 7 ? 4.781 8.484 -9.508 1 94.62 7 PRO B C 1
ATOM 4017 O O . PRO B 1 7 ? 4.293 8.672 -10.625 1 94.62 7 PRO B O 1
ATOM 4020 N N . ILE B 1 8 ? 4.68 9.398 -8.586 1 95.81 8 ILE B N 1
ATOM 4021 C CA . ILE B 1 8 ? 3.932 10.633 -8.766 1 95.81 8 ILE B CA 1
ATOM 4022 C C . ILE B 1 8 ? 4.867 11.742 -9.25 1 95.81 8 ILE B C 1
ATOM 4024 O O . ILE B 1 8 ? 4.566 12.445 -10.219 1 95.81 8 ILE B O 1
ATOM 4028 N N . HIS B 1 9 ? 6.055 11.828 -8.602 1 95.94 9 HIS B N 1
ATOM 4029 C CA . HIS B 1 9 ? 6.922 12.977 -8.828 1 95.94 9 HIS B CA 1
ATOM 4030 C C . HIS B 1 9 ? 8.164 12.586 -9.617 1 95.94 9 HIS B C 1
ATOM 4032 O O . HIS B 1 9 ? 8.992 13.438 -9.938 1 95.94 9 HIS B O 1
ATOM 4038 N N . GLY B 1 10 ? 8.312 11.289 -9.953 1 93.69 10 GLY B N 1
ATOM 4039 C CA . GLY B 1 10 ? 9.477 10.844 -10.703 1 93.69 10 GLY B CA 1
ATOM 4040 C C . GLY B 1 10 ? 10.703 10.625 -9.836 1 93.69 10 GLY B C 1
ATOM 4041 O O . GLY B 1 10 ? 10.586 10.156 -8.703 1 93.69 10 GLY B O 1
ATOM 4042 N N . HIS B 1 11 ? 11.859 10.867 -10.367 1 91.94 11 HIS B N 1
ATOM 4043 C CA . HIS B 1 11 ? 13.102 10.773 -9.609 1 91.94 11 HIS B CA 1
ATOM 4044 C C . HIS B 1 11 ? 13.32 12.023 -8.75 1 91.94 11 HIS B C 1
ATOM 4046 O O . HIS B 1 11 ? 13.57 13.109 -9.281 1 91.94 11 HIS B O 1
ATOM 4052 N N . ILE B 1 12 ? 13.273 11.789 -7.496 1 94.69 12 ILE B N 1
ATOM 4053 C CA . ILE B 1 12 ? 13.406 12.961 -6.637 1 94.69 12 ILE B CA 1
ATOM 4054 C C . ILE B 1 12 ? 14.695 12.859 -5.824 1 94.69 12 ILE B C 1
ATOM 4056 O O . ILE B 1 12 ? 15.062 11.773 -5.367 1 94.69 12 ILE B O 1
ATOM 4060 N N . GLU B 1 13 ? 15.32 13.953 -5.73 1 94.38 13 GLU B N 1
ATOM 4061 C CA . GLU B 1 13 ? 16.531 14.047 -4.93 1 94.38 13 GLU B CA 1
ATOM 4062 C C . GLU B 1 13 ? 16.234 14.57 -3.529 1 94.38 13 GLU B C 1
ATOM 4064 O O . GLU B 1 13 ? 15.578 15.602 -3.375 1 94.38 13 GLU B O 1
ATOM 4069 N N . ILE B 1 14 ? 16.75 13.891 -2.57 1 96.75 14 ILE B N 1
ATOM 4070 C CA . ILE B 1 14 ? 16.5 14.25 -1.178 1 96.75 14 ILE B CA 1
ATOM 4071 C C . ILE B 1 14 ? 17.812 14.586 -0.485 1 96.75 14 ILE B C 1
ATOM 4073 O O . ILE B 1 14 ? 18.812 13.875 -0.655 1 96.75 14 ILE B O 1
ATOM 4077 N N . HIS B 1 15 ? 17.859 15.688 0.222 1 97.25 15 HIS B N 1
ATOM 4078 C CA . HIS B 1 15 ? 19.031 16.125 0.971 1 97.25 15 HIS B CA 1
ATOM 4079 C C . HIS B 1 15 ? 19.484 15.055 1.955 1 97.25 15 HIS B C 1
ATOM 4081 O O . HIS B 1 15 ? 18.656 14.391 2.586 1 97.25 15 HIS B O 1
ATOM 4087 N N . PRO B 1 16 ? 20.75 14.859 2.174 1 97 16 PRO B N 1
ATOM 4088 C CA . PRO B 1 16 ? 21.266 13.797 3.041 1 97 16 PRO B CA 1
ATOM 4089 C C . PRO B 1 16 ? 20.734 13.883 4.465 1 97 16 PRO B C 1
ATOM 4091 O O . PRO B 1 16 ? 20.516 12.852 5.113 1 97 16 PRO B O 1
ATOM 4094 N N . LEU B 1 17 ? 20.562 15.078 4.953 1 98.12 17 LEU B N 1
ATOM 4095 C CA . LEU B 1 17 ? 20 15.211 6.293 1 98.12 17 LEU B CA 1
ATOM 4096 C C . LEU B 1 17 ? 18.594 14.641 6.359 1 98.12 17 LEU B C 1
ATOM 4098 O O . LEU B 1 17 ? 18.203 14.039 7.359 1 98.12 17 LEU B O 1
ATOM 4102 N N . LEU B 1 18 ? 17.797 14.914 5.297 1 98.62 18 LEU B N 1
ATOM 4103 C CA . LEU B 1 18 ? 16.469 14.344 5.238 1 98.62 18 LEU B CA 1
ATOM 4104 C C . LEU B 1 18 ? 16.516 12.82 5.207 1 98.62 18 LEU B C 1
ATOM 4106 O O . LEU B 1 18 ? 15.68 12.148 5.816 1 98.62 18 LEU B O 1
ATOM 4110 N N . VAL B 1 19 ? 17.484 12.273 4.547 1 97.94 19 VAL B N 1
ATOM 4111 C CA . VAL B 1 19 ? 17.641 10.82 4.492 1 97.94 19 VAL B CA 1
ATOM 4112 C C . VAL B 1 19 ? 17.922 10.273 5.891 1 97.94 19 VAL B C 1
ATOM 4114 O O . VAL B 1 19 ? 17.391 9.227 6.27 1 97.94 19 VAL B O 1
ATOM 4117 N N . ARG B 1 20 ? 18.734 10.992 6.676 1 98 20 ARG B N 1
ATOM 4118 C CA . ARG B 1 20 ? 19 10.594 8.055 1 98 20 ARG B CA 1
ATOM 4119 C C . ARG B 1 20 ? 17.719 10.555 8.875 1 98 20 ARG B C 1
ATOM 4121 O O . ARG B 1 20 ? 17.578 9.711 9.766 1 98 20 ARG B O 1
ATOM 4128 N N . ILE B 1 21 ? 16.844 11.461 8.602 1 98.69 21 ILE B N 1
ATOM 4129 C CA . ILE B 1 21 ? 15.578 11.523 9.312 1 98.69 21 ILE B CA 1
ATOM 4130 C C . ILE B 1 21 ? 14.68 10.375 8.867 1 98.69 21 ILE B C 1
ATOM 4132 O O . ILE B 1 21 ? 14.023 9.734 9.688 1 98.69 21 ILE B O 1
ATOM 4136 N N . ILE B 1 22 ? 14.664 10.117 7.57 1 98.38 22 ILE B N 1
ATOM 4137 C CA . ILE B 1 22 ? 13.859 9.031 7.012 1 98.38 22 ILE B CA 1
ATOM 4138 C C . ILE B 1 22 ? 14.305 7.699 7.617 1 98.38 22 ILE B C 1
ATOM 4140 O O . ILE B 1 22 ? 13.469 6.828 7.887 1 98.38 22 ILE B O 1
ATOM 4144 N N . ASP B 1 23 ? 15.617 7.594 7.879 1 97.62 23 ASP B N 1
ATOM 4145 C CA . ASP B 1 23 ? 16.203 6.344 8.359 1 97.62 23 ASP B CA 1
ATOM 4146 C C . ASP B 1 23 ? 16.109 6.25 9.883 1 97.62 23 ASP B C 1
ATOM 4148 O O . ASP B 1 23 ? 17.094 5.953 10.555 1 97.62 23 ASP B O 1
ATOM 4152 N N . THR B 1 24 ? 15.031 6.594 10.484 1 98.56 24 THR B N 1
ATOM 4153 C CA . THR B 1 24 ? 14.719 6.441 11.898 1 98.56 24 THR B CA 1
ATOM 4154 C C . THR B 1 24 ? 13.453 5.605 12.086 1 98.56 24 THR B C 1
ATOM 4156 O O . THR B 1 24 ? 12.578 5.586 11.219 1 98.56 24 THR B O 1
ATOM 4159 N N . PRO B 1 25 ? 13.367 4.863 13.203 1 98.12 25 PRO B N 1
ATOM 4160 C CA . PRO B 1 25 ? 12.18 4.047 13.453 1 98.12 25 PRO B CA 1
ATOM 4161 C C . PRO B 1 25 ? 10.891 4.867 13.461 1 98.12 25 PRO B C 1
ATOM 4163 O O . PRO B 1 25 ? 9.844 4.387 13 1 98.12 25 PRO B O 1
ATOM 4166 N N . GLN B 1 26 ? 11 6.137 13.992 1 98.62 26 GLN B N 1
ATOM 4167 C CA . GLN B 1 26 ? 9.812 6.984 14.094 1 98.62 26 GLN B CA 1
ATOM 4168 C C . GLN B 1 26 ? 9.273 7.348 12.719 1 98.62 26 GLN B C 1
ATOM 4170 O O . GLN B 1 26 ? 8.062 7.336 12.492 1 98.62 26 GLN B O 1
ATOM 4175 N N . PHE B 1 27 ? 10.18 7.656 11.766 1 98.81 27 PHE B N 1
ATOM 4176 C CA . PHE B 1 27 ? 9.719 7.984 10.414 1 98.81 27 PHE B CA 1
ATOM 4177 C C . PHE B 1 27 ? 9.289 6.727 9.672 1 98.81 27 PHE B C 1
ATOM 4179 O O . PHE B 1 27 ? 8.273 6.73 8.977 1 98.81 27 PHE B O 1
ATOM 4186 N N . GLN B 1 28 ? 10.062 5.605 9.789 1 98.44 28 GLN B N 1
ATOM 4187 C CA . GLN B 1 28 ? 9.75 4.348 9.117 1 98.44 28 GLN B CA 1
ATOM 4188 C C . GLN B 1 28 ? 8.383 3.82 9.547 1 98.44 28 GLN B C 1
ATOM 4190 O O . GLN B 1 28 ? 7.707 3.139 8.773 1 98.44 28 GLN B O 1
ATOM 4195 N N . ARG B 1 29 ? 7.941 4.211 10.734 1 98.44 29 ARG B N 1
ATOM 4196 C CA . ARG B 1 29 ? 6.629 3.848 11.258 1 98.44 29 ARG B CA 1
ATOM 4197 C C . ARG B 1 29 ? 5.523 4.234 10.281 1 98.44 29 ARG B C 1
ATOM 4199 O O . ARG B 1 29 ? 4.512 3.541 10.172 1 98.44 29 ARG B O 1
ATOM 4206 N N . LEU B 1 30 ? 5.734 5.277 9.539 1 98.56 30 LEU B N 1
ATOM 4207 C CA . LEU B 1 30 ? 4.719 5.82 8.648 1 98.56 30 LEU B CA 1
ATOM 4208 C C . LEU B 1 30 ? 4.41 4.844 7.516 1 98.56 30 LEU B C 1
ATOM 4210 O O . LEU B 1 30 ? 3.375 4.957 6.855 1 98.56 30 LEU B O 1
ATOM 4214 N N . ARG B 1 31 ? 5.281 3.771 7.27 1 98.12 31 ARG B N 1
ATOM 4215 C CA . ARG B 1 31 ? 5.031 2.727 6.281 1 98.12 31 ARG B CA 1
ATOM 4216 C C . ARG B 1 31 ? 3.818 1.888 6.672 1 98.12 31 ARG B C 1
ATOM 4218 O O . ARG B 1 31 ? 3.229 1.21 5.828 1 98.12 31 ARG B O 1
ATOM 4225 N N . TYR B 1 32 ? 3.498 1.976 7.941 1 98.25 32 TYR B N 1
ATOM 4226 C CA . TYR B 1 32 ? 2.496 1.054 8.469 1 98.25 32 TYR B CA 1
ATOM 4227 C C . TYR B 1 32 ? 1.228 1.798 8.867 1 98.25 32 TYR B C 1
ATOM 4229 O O . TYR B 1 32 ? 0.43 1.293 9.664 1 98.25 32 TYR B O 1
ATOM 4237 N N . ILE B 1 33 ? 1.099 3.025 8.367 1 98.5 33 ILE B N 1
ATOM 4238 C CA . ILE B 1 33 ? -0.099 3.83 8.578 1 98.5 33 ILE B CA 1
ATOM 4239 C C . ILE B 1 33 ? -0.688 4.242 7.23 1 98.5 33 ILE B C 1
ATOM 4241 O O . ILE B 1 33 ? -0.07 5.004 6.48 1 98.5 33 ILE B O 1
ATOM 4245 N N . LYS B 1 34 ? -1.869 3.736 6.949 1 98.31 34 LYS B N 1
ATOM 4246 C CA . LYS B 1 34 ? -2.531 4.012 5.676 1 98.31 34 LYS B CA 1
ATOM 4247 C C . LYS B 1 34 ? -2.84 5.5 5.531 1 98.31 34 LYS B C 1
ATOM 4249 O O . LYS B 1 34 ? -3.297 6.141 6.48 1 98.31 34 LYS B O 1
ATOM 4254 N N . GLN B 1 35 ? -2.656 6.02 4.309 1 97.94 35 GLN B N 1
ATOM 4255 C CA . GLN B 1 35 ? -2.98 7.41 4.02 1 97.94 35 GLN B CA 1
ATOM 4256 C C . GLN B 1 35 ? -4.484 7.656 4.102 1 97.94 35 GLN B C 1
ATOM 4258 O O . GLN B 1 35 ? -4.922 8.703 4.59 1 97.94 35 GLN B O 1
ATOM 4263 N N . LEU B 1 36 ? -5.246 6.637 3.633 1 97.44 36 LEU B N 1
ATOM 4264 C CA . LEU B 1 36 ? -6.691 6.832 3.539 1 97.44 36 LEU B CA 1
ATOM 4265 C C . LEU B 1 36 ? -7.426 5.93 4.523 1 97.44 36 LEU B C 1
ATOM 4267 O O . LEU B 1 36 ? -8.586 5.574 4.297 1 97.44 36 LEU B O 1
ATOM 4271 N N . GLY B 1 37 ? -6.754 5.441 5.508 1 96.62 37 GLY B N 1
ATOM 4272 C CA . GLY B 1 37 ? -7.359 4.699 6.602 1 96.62 37 GLY B CA 1
ATOM 4273 C C . GLY B 1 37 ? -8.227 3.547 6.133 1 96.62 37 GLY B C 1
ATOM 4274 O O . GLY B 1 37 ? -7.781 2.705 5.348 1 96.62 37 GLY B O 1
ATOM 4275 N N . GLY B 1 38 ? -9.492 3.576 6.516 1 96 38 GLY B N 1
ATOM 4276 C CA . GLY B 1 38 ? -10.43 2.5 6.23 1 96 38 GLY B CA 1
ATOM 4277 C C . GLY B 1 38 ? -10.867 2.465 4.777 1 96 38 GLY B C 1
ATOM 4278 O O . GLY B 1 38 ? -11.43 1.468 4.32 1 96 38 GLY B O 1
ATOM 4279 N N . THR B 1 39 ? -10.594 3.514 4.012 1 95.94 39 THR B N 1
ATOM 4280 C CA . THR B 1 39 ? -10.984 3.582 2.604 1 95.94 39 THR B CA 1
ATOM 4281 C C . THR B 1 39 ? -10.359 2.43 1.817 1 95.94 39 THR B C 1
ATOM 4283 O O . THR B 1 39 ? -10.922 1.984 0.814 1 95.94 39 THR B O 1
ATOM 4286 N N . TYR B 1 40 ? -9.258 1.881 2.301 1 97.19 40 TYR B N 1
ATOM 4287 C CA . TYR B 1 40 ? -8.57 0.768 1.647 1 97.19 40 TYR B CA 1
ATOM 4288 C C . TYR B 1 40 ? -9.477 -0.461 1.587 1 97.19 40 TYR B C 1
ATOM 4290 O O . TYR B 1 40 ? -9.367 -1.271 0.664 1 97.19 40 TYR B O 1
ATOM 4298 N N . PHE B 1 41 ? -10.414 -0.574 2.502 1 96.62 41 PHE B N 1
ATOM 4299 C CA . PHE B 1 41 ? -11.297 -1.734 2.557 1 96.62 41 PHE B CA 1
ATOM 4300 C C . PHE B 1 41 ? -12.398 -1.626 1.511 1 96.62 41 PHE B C 1
ATOM 4302 O O . PHE B 1 41 ? -13.133 -2.588 1.271 1 96.62 41 PHE B O 1
ATOM 4309 N N . VAL B 1 42 ? -12.508 -0.471 0.843 1 95.06 42 VAL B N 1
ATOM 4310 C CA . VAL B 1 42 ? -13.547 -0.246 -0.161 1 95.06 42 VAL B CA 1
ATOM 4311 C C . VAL B 1 42 ? -12.906 -0.095 -1.539 1 95.06 42 VAL B C 1
ATOM 4313 O O . VAL B 1 42 ? -13.422 -0.624 -2.529 1 95.06 42 VAL B O 1
ATOM 4316 N N . PHE B 1 43 ? -11.82 0.663 -1.576 1 94.75 43 PHE B N 1
ATOM 4317 C CA . PHE B 1 43 ? -11.07 0.889 -2.807 1 94.75 43 PHE B CA 1
ATOM 4318 C C . PHE B 1 43 ? -9.75 0.12 -2.791 1 94.75 43 PHE B C 1
ATOM 4320 O O . PHE B 1 43 ? -8.773 0.576 -2.203 1 94.75 43 PHE B O 1
ATOM 4327 N N . PRO B 1 44 ? -9.648 -0.918 -3.494 1 93.25 44 PRO B N 1
ATOM 4328 C CA . PRO B 1 44 ? -8.445 -1.754 -3.424 1 93.25 44 PRO B CA 1
ATOM 4329 C C . PRO B 1 44 ? -7.184 -1 -3.82 1 93.25 44 PRO B C 1
ATOM 4331 O O . PRO B 1 44 ? -6.082 -1.359 -3.389 1 93.25 44 PRO B O 1
ATOM 4334 N N . GLY B 1 45 ? -7.297 0.049 -4.566 1 94 45 GLY B N 1
ATOM 4335 C CA . GLY B 1 45 ? -6.125 0.807 -4.977 1 94 45 GLY B CA 1
ATOM 4336 C C . GLY B 1 45 ? -5.598 1.726 -3.891 1 94 45 GLY B C 1
ATOM 4337 O O . GLY B 1 45 ? -4.473 2.223 -3.982 1 94 45 GLY B O 1
ATOM 4338 N N . ALA B 1 46 ? -6.344 1.976 -2.844 1 96.44 46 ALA B N 1
ATOM 4339 C CA . ALA B 1 46 ? -5.969 2.908 -1.786 1 96.44 46 ALA B CA 1
ATOM 4340 C C . ALA B 1 46 ? -5.012 2.254 -0.792 1 96.44 46 ALA B C 1
ATOM 4342 O O . ALA B 1 46 ? -5.234 2.311 0.42 1 96.44 46 ALA B O 1
ATOM 4343 N N . SER B 1 47 ? -3.932 1.673 -1.288 1 97.19 47 SER B N 1
ATOM 4344 C CA . SER B 1 47 ? -3.02 0.881 -0.469 1 97.19 47 SER B CA 1
ATOM 4345 C C . SER B 1 47 ? -1.846 1.722 0.022 1 97.19 47 SER B C 1
ATOM 4347 O O . SER B 1 47 ? -1.079 1.284 0.882 1 97.19 47 SER B O 1
ATOM 4349 N N . HIS B 1 48 ? -1.688 2.967 -0.433 1 98 48 HIS B N 1
ATOM 4350 C CA . HIS B 1 48 ? -0.52 3.781 -0.119 1 98 48 HIS B CA 1
ATOM 4351 C C . HIS B 1 48 ? -0.539 4.234 1.337 1 98 48 HIS B C 1
ATOM 4353 O O . HIS B 1 48 ? -1.585 4.195 1.989 1 98 48 HIS B O 1
ATOM 4359 N N . ASN B 1 49 ? 0.622 4.605 1.834 1 98.5 49 ASN B N 1
ATOM 4360 C CA . ASN B 1 49 ? 0.83 4.918 3.244 1 98.5 49 ASN B CA 1
ATOM 4361 C C . ASN B 1 49 ? 1.37 6.336 3.43 1 98.5 49 ASN B C 1
ATOM 4363 O O . ASN B 1 49 ? 1.696 7.012 2.453 1 98.5 49 ASN B O 1
ATOM 4367 N N . ARG B 1 50 ? 1.416 6.758 4.652 1 98.56 50 ARG B N 1
ATOM 4368 C CA . ARG B 1 50 ? 1.843 8.117 4.961 1 98.56 50 ARG B CA 1
ATOM 4369 C C . ARG B 1 50 ? 3.334 8.297 4.699 1 98.56 50 ARG B C 1
ATOM 4371 O O . ARG B 1 50 ? 3.807 9.422 4.512 1 98.56 50 ARG B O 1
ATOM 4378 N N . PHE B 1 51 ? 4.121 7.234 4.652 1 98.62 51 PHE B N 1
ATOM 4379 C CA . PHE B 1 51 ? 5.555 7.297 4.398 1 98.62 51 PHE B CA 1
ATOM 4380 C C . PHE B 1 51 ? 5.84 7.98 3.068 1 98.62 51 PHE B C 1
ATOM 4382 O O . PHE B 1 51 ? 6.551 8.992 3.023 1 98.62 51 PHE B O 1
ATOM 4389 N N . GLU B 1 52 ? 5.324 7.449 1.946 1 98.25 52 GLU B N 1
ATOM 4390 C CA . GLU B 1 52 ? 5.602 8.023 0.633 1 98.25 52 GLU B CA 1
ATOM 4391 C C . GLU B 1 52 ? 4.965 9.398 0.485 1 98.25 52 GLU B C 1
ATOM 4393 O O . GLU B 1 52 ? 5.504 10.273 -0.199 1 98.25 52 GLU B O 1
ATOM 4398 N N . HIS B 1 53 ? 3.818 9.594 1.152 1 98.56 53 HIS B N 1
ATOM 4399 C CA . HIS B 1 53 ? 3.215 10.922 1.152 1 98.56 53 HIS B CA 1
ATOM 4400 C C . HIS B 1 53 ? 4.152 11.953 1.772 1 98.56 53 HIS B C 1
ATOM 4402 O O . HIS B 1 53 ? 4.379 13.016 1.195 1 98.56 53 HIS B O 1
ATOM 4408 N N . SER B 1 54 ? 4.703 11.609 2.904 1 98.75 54 SER B N 1
ATOM 4409 C CA . SER B 1 54 ? 5.578 12.531 3.625 1 98.75 54 SER B CA 1
ATOM 4410 C C . SER B 1 54 ? 6.832 12.844 2.816 1 98.75 54 SER B C 1
ATOM 4412 O O . SER B 1 54 ? 7.293 13.992 2.803 1 98.75 54 SER B O 1
ATOM 4414 N N . ILE B 1 55 ? 7.363 11.891 2.145 1 98.5 55 ILE B N 1
ATOM 4415 C CA . ILE B 1 55 ? 8.531 12.102 1.297 1 98.5 55 ILE B CA 1
ATOM 4416 C C . ILE B 1 55 ? 8.18 13.07 0.172 1 98.5 55 ILE B C 1
ATOM 4418 O O . ILE B 1 55 ? 8.945 14 -0.115 1 98.5 55 ILE B O 1
ATOM 4422 N N . GLY B 1 56 ? 7.016 12.844 -0.444 1 98.44 56 GLY B N 1
ATOM 4423 C CA . GLY B 1 56 ? 6.566 13.742 -1.497 1 98.44 56 GLY B CA 1
ATOM 4424 C C . GLY B 1 56 ? 6.406 15.18 -1.03 1 98.44 56 GLY B C 1
ATOM 4425 O O . GLY B 1 56 ? 6.793 16.109 -1.733 1 98.44 56 GLY B O 1
ATOM 4426 N N . VAL B 1 57 ? 5.906 15.32 0.166 1 98.75 57 VAL B N 1
ATOM 4427 C CA . VAL B 1 57 ? 5.672 16.656 0.705 1 98.75 57 VAL B CA 1
ATOM 4428 C C . VAL B 1 57 ? 7.008 17.344 0.979 1 98.75 57 VAL B C 1
ATOM 4430 O O . VAL B 1 57 ? 7.176 18.531 0.682 1 98.75 57 VAL B O 1
ATOM 4433 N N . GLY B 1 58 ? 7.945 16.625 1.61 1 98.62 58 GLY B N 1
ATOM 4434 C CA . GLY B 1 58 ? 9.273 17.188 1.811 1 98.62 58 GLY B CA 1
ATOM 4435 C C . GLY B 1 58 ? 9.93 17.641 0.522 1 98.62 58 GLY B C 1
ATOM 4436 O O . GLY B 1 58 ? 10.516 18.734 0.469 1 98.62 58 GLY B O 1
ATOM 4437 N N . TYR B 1 59 ? 9.789 16.906 -0.528 1 98.19 59 TYR B N 1
ATOM 4438 C CA . TYR B 1 59 ? 10.344 17.234 -1.838 1 98.19 59 TYR B CA 1
ATOM 4439 C C . TYR B 1 59 ? 9.695 18.484 -2.412 1 98.19 59 TYR B C 1
ATOM 4441 O O . TYR B 1 59 ? 10.391 19.406 -2.861 1 98.19 59 TYR B O 1
ATOM 4449 N N . LEU B 1 60 ? 8.352 18.531 -2.369 1 98.56 60 LEU B N 1
ATOM 4450 C CA . LEU B 1 60 ? 7.605 19.656 -2.939 1 98.56 60 LEU B CA 1
ATOM 4451 C C . LEU B 1 60 ? 7.875 20.938 -2.166 1 98.56 60 LEU B C 1
ATOM 4453 O O . LEU B 1 60 ? 7.898 22.031 -2.75 1 98.56 60 LEU B O 1
ATOM 4457 N N . ALA B 1 61 ? 8.047 20.797 -0.857 1 98.75 61 ALA B N 1
ATOM 4458 C CA . ALA B 1 61 ? 8.383 21.953 -0.047 1 98.75 61 ALA B CA 1
ATOM 4459 C C . ALA B 1 61 ? 9.688 22.594 -0.522 1 98.75 61 ALA B C 1
ATOM 4461 O O . ALA B 1 61 ? 9.766 23.812 -0.685 1 98.75 61 ALA B O 1
ATOM 4462 N N . GLY B 1 62 ? 10.656 21.75 -0.772 1 98.31 62 GLY B N 1
ATOM 4463 C CA . GLY B 1 62 ? 11.914 22.25 -1.309 1 98.31 62 GLY B CA 1
ATOM 4464 C C . GLY B 1 62 ? 11.773 22.875 -2.684 1 98.31 62 GLY B C 1
ATOM 4465 O O . GLY B 1 62 ? 12.352 23.922 -2.953 1 98.31 62 GLY B O 1
ATOM 4466 N N . CYS B 1 63 ? 11.008 22.281 -3.531 1 97.88 63 CYS B N 1
ATOM 4467 C CA . CYS B 1 63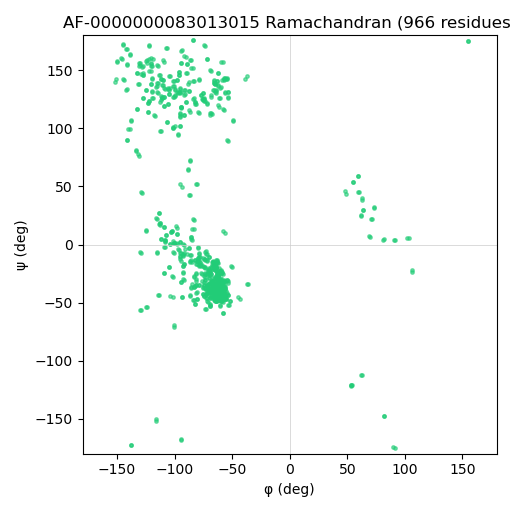 ? 10.781 22.812 -4.875 1 97.88 63 CYS B CA 1
ATOM 4468 C C . CYS B 1 63 ? 10.18 24.203 -4.824 1 97.88 63 CYS B C 1
ATOM 4470 O O . CYS B 1 63 ? 10.625 25.109 -5.539 1 97.88 63 CYS B O 1
ATOM 4472 N N . LEU B 1 64 ? 9.195 24.359 -3.98 1 98.31 64 LEU B N 1
ATOM 4473 C CA . LEU B 1 64 ? 8.484 25.641 -3.891 1 98.31 64 LEU B CA 1
ATOM 4474 C C . LEU B 1 64 ? 9.414 26.734 -3.4 1 98.31 64 LEU B C 1
ATOM 4476 O O . LEU B 1 64 ? 9.492 27.812 -4.008 1 98.31 64 LEU B O 1
ATOM 4480 N N . VAL B 1 65 ? 10.141 26.5 -2.369 1 98.5 65 VAL B N 1
ATOM 4481 C CA . VAL B 1 65 ? 10.977 27.531 -1.759 1 98.5 65 VAL B CA 1
ATOM 4482 C C . VAL B 1 65 ? 12.156 27.844 -2.676 1 98.5 65 VAL B C 1
ATOM 4484 O O . VAL B 1 65 ? 12.578 29 -2.768 1 98.5 65 VAL B O 1
ATOM 4487 N N . ARG B 1 66 ? 12.68 26.859 -3.361 1 98 66 ARG B N 1
ATOM 4488 C CA . ARG B 1 66 ? 13.758 27.109 -4.312 1 98 66 ARG B CA 1
ATOM 4489 C C . ARG B 1 66 ? 13.258 27.938 -5.496 1 98 66 ARG B C 1
ATOM 4491 O O . ARG B 1 66 ? 13.984 28.781 -6.012 1 98 66 ARG B O 1
ATOM 4498 N N . ALA B 1 67 ? 12.078 27.656 -5.922 1 97.5 67 ALA B N 1
ATOM 4499 C CA . ALA B 1 67 ? 11.5 28.453 -7 1 97.5 67 ALA B CA 1
ATOM 4500 C C . ALA B 1 67 ? 11.359 29.922 -6.586 1 97.5 67 ALA B C 1
ATOM 4502 O O . ALA B 1 67 ? 11.648 30.828 -7.371 1 97.5 67 ALA B O 1
ATOM 4503 N N . LEU B 1 68 ? 10.93 30.188 -5.387 1 97.88 68 LEU B N 1
ATOM 4504 C CA . LEU B 1 68 ? 10.797 31.547 -4.871 1 97.88 68 LEU B CA 1
ATOM 4505 C C . LEU B 1 68 ? 12.164 32.219 -4.758 1 97.88 68 LEU B C 1
ATOM 4507 O O . LEU B 1 68 ? 12.312 33.406 -5.109 1 97.88 68 LEU B O 1
ATOM 4511 N N . LYS B 1 69 ? 13.078 31.484 -4.238 1 98.06 69 LYS B N 1
ATOM 4512 C CA . LYS B 1 69 ? 14.43 32 -4.086 1 98.06 69 LYS B CA 1
ATOM 4513 C C . LYS B 1 69 ? 15 32.438 -5.426 1 98.06 69 LYS B C 1
ATOM 4515 O O . LYS B 1 69 ? 15.617 33.531 -5.523 1 98.06 69 LYS B O 1
ATOM 4520 N N . GLU B 1 70 ? 14.82 31.641 -6.387 1 97.12 70 GLU B N 1
ATOM 4521 C CA . GLU B 1 70 ? 15.344 31.922 -7.719 1 97.12 70 GLU B CA 1
ATOM 4522 C C . GLU B 1 70 ? 14.633 33.125 -8.344 1 97.12 70 GLU B C 1
ATOM 4524 O O . GLU B 1 70 ? 15.273 34 -8.945 1 97.12 70 GLU B O 1
ATOM 4529 N N . ARG B 1 71 ? 13.422 33.25 -8.195 1 95.44 71 ARG B N 1
ATOM 4530 C CA . ARG B 1 71 ? 12.602 34.281 -8.836 1 95.44 71 ARG B CA 1
ATOM 4531 C C . ARG B 1 71 ? 12.695 35.594 -8.086 1 95.44 71 ARG B C 1
ATOM 4533 O O . ARG B 1 71 ? 12.648 36.656 -8.703 1 95.44 71 ARG B O 1
ATOM 4540 N N . GLN B 1 72 ? 12.812 35.562 -6.77 1 97.12 72 GLN B N 1
ATOM 4541 C CA . GLN B 1 72 ? 12.859 36.75 -5.926 1 97.12 72 GLN B CA 1
ATOM 4542 C C . GLN B 1 72 ? 14.031 36.688 -4.949 1 97.12 72 GLN B C 1
ATOM 4544 O O . GLN B 1 72 ? 13.836 36.5 -3.746 1 97.12 72 GLN B O 1
ATOM 4549 N N . PRO B 1 73 ? 15.188 36.938 -5.484 1 96.5 73 PRO B N 1
ATOM 4550 C CA . PRO B 1 73 ? 16.375 36.875 -4.641 1 96.5 73 PRO B CA 1
ATOM 4551 C C . PRO B 1 73 ? 16.328 37.844 -3.465 1 96.5 73 PRO B C 1
ATOM 4553 O O . PRO B 1 73 ? 16.984 37.625 -2.439 1 96.5 73 PRO B O 1
ATOM 4556 N N . GLU B 1 74 ? 15.531 38.875 -3.555 1 95.12 74 GLU B N 1
ATOM 4557 C CA . GLU B 1 74 ? 15.445 39.906 -2.525 1 95.12 74 GLU B CA 1
ATOM 4558 C C . GLU B 1 74 ? 14.773 39.375 -1.265 1 95.12 74 GLU B C 1
ATOM 4560 O O . GLU B 1 74 ? 14.852 40 -0.203 1 95.12 74 GLU B O 1
ATOM 4565 N N . LEU B 1 75 ? 14.18 38.188 -1.349 1 96.44 75 LEU B N 1
ATOM 4566 C CA . LEU B 1 75 ? 13.523 37.562 -0.194 1 96.44 75 LEU B CA 1
ATOM 4567 C C . LEU B 1 75 ? 14.547 37.031 0.793 1 96.44 75 LEU B C 1
ATOM 4569 O O . LEU B 1 75 ? 14.211 36.719 1.938 1 96.44 75 LEU B O 1
ATOM 4573 N N . ASP B 1 76 ? 15.727 36.844 0.366 1 96.75 76 ASP B N 1
ATOM 4574 C CA . ASP B 1 76 ? 16.844 36.406 1.19 1 96.75 76 ASP B CA 1
ATOM 4575 C C . ASP B 1 76 ? 16.562 35.031 1.824 1 96.75 76 ASP B C 1
ATOM 4577 O O . ASP B 1 76 ? 16.703 34.875 3.037 1 96.75 76 ASP B O 1
ATOM 4581 N N . ILE B 1 77 ? 16.078 34.156 1.049 1 98.19 77 ILE B N 1
ATOM 4582 C CA . ILE B 1 77 ? 15.898 32.781 1.482 1 98.19 77 ILE B CA 1
ATOM 4583 C C . ILE B 1 77 ? 17.25 32.094 1.588 1 98.19 77 ILE B C 1
ATOM 4585 O O . ILE B 1 77 ? 18 32 0.606 1 98.19 77 ILE B O 1
ATOM 4589 N N . THR B 1 78 ? 17.609 31.578 2.727 1 97.62 78 THR B N 1
ATOM 4590 C CA . THR B 1 78 ? 18.891 30.922 2.936 1 97.62 78 THR B CA 1
ATOM 4591 C C . THR B 1 78 ? 18.766 29.422 2.742 1 97.62 78 THR B C 1
ATOM 4593 O O . THR B 1 78 ? 17.656 28.891 2.672 1 97.62 78 THR B O 1
ATOM 4596 N N . GLN B 1 79 ? 19.938 28.797 2.637 1 96.5 79 GLN B N 1
ATOM 4597 C CA . GLN B 1 79 ? 19.938 27.344 2.561 1 96.5 79 GLN B CA 1
ATOM 4598 C C . GLN B 1 79 ? 19.359 26.719 3.828 1 96.5 79 GLN B C 1
ATOM 4600 O O . GLN B 1 79 ? 18.719 25.672 3.773 1 96.5 79 GLN B O 1
ATOM 4605 N N . ARG B 1 80 ? 19.578 27.391 4.926 1 97.12 80 ARG B N 1
ATOM 4606 C CA . ARG B 1 80 ? 19 26.969 6.195 1 97.12 80 ARG B CA 1
ATOM 4607 C C . ARG B 1 80 ? 17.484 27 6.148 1 97.12 80 ARG B C 1
ATOM 4609 O O . ARG B 1 80 ? 16.812 26.094 6.641 1 97.12 80 ARG B O 1
ATOM 4616 N N . ASP B 1 81 ? 16.938 28.047 5.551 1 98.38 81 ASP B N 1
ATOM 4617 C CA . ASP B 1 81 ? 15.5 28.156 5.398 1 98.38 81 ASP B CA 1
ATOM 4618 C C . ASP B 1 81 ? 14.938 26.984 4.594 1 98.38 81 ASP B C 1
ATOM 4620 O O . ASP B 1 81 ? 13.953 26.359 5 1 98.38 81 ASP B O 1
ATOM 4624 N N . ILE B 1 82 ? 15.602 26.719 3.49 1 98.5 82 ILE B N 1
ATOM 4625 C CA . ILE B 1 82 ? 15.148 25.672 2.578 1 98.5 82 ILE B CA 1
ATOM 4626 C C . ILE B 1 82 ? 15.156 24.328 3.291 1 98.5 82 ILE B C 1
ATOM 4628 O O . ILE B 1 82 ? 14.172 23.578 3.246 1 98.5 82 ILE B O 1
ATOM 4632 N N . LEU B 1 83 ? 16.219 24.047 3.951 1 98.5 83 LEU B N 1
ATOM 4633 C CA . LEU B 1 83 ? 16.391 22.766 4.633 1 98.5 83 LEU B CA 1
ATOM 4634 C C . LEU B 1 83 ? 15.336 22.609 5.734 1 98.5 83 LEU B C 1
ATOM 4636 O O . LEU B 1 83 ? 14.758 21.531 5.891 1 98.5 83 LEU B O 1
ATOM 4640 N N . CYS B 1 84 ? 15.086 23.641 6.445 1 98.75 84 CYS B N 1
ATOM 4641 C CA . CYS B 1 84 ? 14.102 23.594 7.523 1 98.75 84 CYS B CA 1
ATOM 4642 C C . CYS B 1 84 ? 12.703 23.359 6.977 1 98.75 84 CYS B C 1
ATOM 4644 O O . CYS B 1 84 ? 11.922 22.594 7.551 1 98.75 84 CYS B O 1
ATOM 4646 N N . VAL B 1 85 ? 12.359 24.062 5.883 1 98.81 85 VAL B N 1
ATOM 4647 C CA . VAL B 1 85 ? 11.039 23.906 5.285 1 98.81 85 VAL B CA 1
ATOM 4648 C C . VAL B 1 85 ? 10.875 22.469 4.754 1 98.81 85 VAL B C 1
ATOM 4650 O O . VAL B 1 85 ? 9.805 21.875 4.879 1 98.81 85 VAL B O 1
ATOM 4653 N N . GLU B 1 86 ? 11.953 21.922 4.18 1 98.81 86 GLU B N 1
ATOM 4654 C CA . GLU B 1 86 ? 11.938 20.531 3.711 1 98.81 86 GLU B CA 1
ATOM 4655 C C . GLU B 1 86 ? 11.711 19.562 4.867 1 98.81 86 GLU B C 1
ATOM 4657 O O . GLU B 1 86 ? 10.938 18.609 4.746 1 98.81 86 GLU B O 1
ATOM 4662 N N . ILE B 1 87 ? 12.383 19.781 5.973 1 98.88 87 ILE B N 1
ATOM 4663 C CA . ILE B 1 87 ? 12.242 18.938 7.145 1 98.88 87 ILE B CA 1
ATOM 4664 C C . ILE B 1 87 ? 10.82 19.016 7.68 1 98.88 87 ILE B C 1
ATOM 4666 O O . ILE B 1 87 ? 10.219 18 8.031 1 98.88 87 ILE B O 1
ATOM 4670 N N . ALA B 1 88 ? 10.289 20.234 7.734 1 98.81 88 ALA B N 1
ATOM 4671 C CA . ALA B 1 88 ? 8.922 20.406 8.203 1 98.81 88 ALA B CA 1
ATOM 4672 C C . ALA B 1 88 ? 7.938 19.641 7.324 1 98.81 88 ALA B C 1
ATOM 4674 O O . ALA B 1 88 ? 7.023 18.984 7.828 1 98.81 88 ALA B O 1
ATOM 4675 N N . GLY B 1 89 ? 8.109 19.781 6.016 1 98.81 89 GLY B N 1
ATOM 4676 C CA . GLY B 1 89 ? 7.266 19.031 5.102 1 98.81 89 GLY B CA 1
ATOM 4677 C C . GLY B 1 89 ? 7.383 17.531 5.277 1 98.81 89 GLY B C 1
ATOM 4678 O O . GLY B 1 89 ? 6.371 16.828 5.293 1 98.81 89 GLY B O 1
ATOM 4679 N N . LEU B 1 90 ? 8.57 17.031 5.461 1 98.81 90 LEU B N 1
ATOM 4680 C CA . LEU B 1 90 ? 8.852 15.609 5.629 1 98.81 90 LEU B CA 1
ATOM 4681 C C . LEU B 1 90 ? 8.227 15.078 6.91 1 98.81 90 LEU B C 1
ATOM 4683 O O . LEU B 1 90 ? 7.738 13.945 6.945 1 98.81 90 LEU B O 1
ATOM 4687 N N . CYS B 1 91 ? 8.18 15.898 7.961 1 98.81 91 CYS B N 1
ATOM 4688 C CA . CYS B 1 91 ? 7.871 15.391 9.297 1 98.81 91 CYS B CA 1
ATOM 4689 C C . CYS B 1 91 ? 6.477 15.828 9.734 1 98.81 91 CYS B C 1
ATOM 4691 O O . CYS B 1 91 ? 6.055 15.531 10.852 1 98.81 91 CYS B O 1
ATOM 4693 N N . HIS B 1 92 ? 5.727 16.516 8.898 1 98.5 92 HIS B N 1
ATOM 4694 C CA . HIS B 1 92 ? 4.469 17.141 9.297 1 98.5 92 HIS B CA 1
ATOM 4695 C C . HIS B 1 92 ? 3.451 16.078 9.734 1 98.5 92 HIS B C 1
ATOM 4697 O O . HIS B 1 92 ? 2.57 16.375 10.547 1 98.5 92 HIS B O 1
ATOM 4703 N N . ASP B 1 93 ? 3.621 14.82 9.234 1 97.94 93 ASP B N 1
ATOM 4704 C CA . ASP B 1 93 ? 2.617 13.789 9.445 1 97.94 93 ASP B CA 1
ATOM 4705 C C . ASP B 1 93 ? 3.111 12.727 10.43 1 97.94 93 ASP B C 1
ATOM 4707 O O . ASP B 1 93 ? 2.51 11.664 10.555 1 97.94 93 ASP B O 1
ATOM 4711 N N . LEU B 1 94 ? 4.172 12.977 11.195 1 98.62 94 LEU B N 1
ATOM 4712 C CA . LEU B 1 94 ? 4.781 12 12.094 1 98.62 94 LEU B CA 1
ATOM 4713 C C . LEU B 1 94 ? 3.801 11.562 13.172 1 98.62 94 LEU B C 1
ATOM 4715 O O . LEU B 1 94 ? 3.895 10.445 13.688 1 98.62 94 LEU B O 1
ATOM 4719 N N . GLY B 1 95 ? 2.861 12.391 13.445 1 98.19 95 GLY B N 1
ATOM 4720 C CA . GLY B 1 95 ? 2.041 12.188 14.633 1 98.19 95 GLY B CA 1
ATOM 4721 C C . GLY B 1 95 ? 0.746 11.453 14.344 1 98.19 95 GLY B C 1
ATOM 4722 O O . GLY B 1 95 ? -0.063 11.234 15.242 1 98.19 95 GLY B O 1
ATOM 4723 N N . HIS B 1 96 ? 0.5 11.031 13.094 1 98.31 96 HIS B N 1
ATOM 4724 C CA . HIS B 1 96 ? -0.711 10.281 12.781 1 98.31 96 HIS B CA 1
ATOM 4725 C C . HIS B 1 96 ? -0.718 8.93 13.484 1 98.31 96 HIS B C 1
ATOM 4727 O O . HIS B 1 96 ? 0.323 8.281 13.602 1 98.31 96 HIS B O 1
ATOM 4733 N N . GLY B 1 97 ? -1.867 8.547 14.023 1 97.94 97 GLY B N 1
ATOM 4734 C CA . GLY B 1 97 ? -2.051 7.234 14.617 1 97.94 97 GLY B CA 1
ATOM 4735 C C . GLY B 1 97 ? -2.643 6.219 13.664 1 97.94 97 GLY B C 1
ATOM 4736 O O . GLY B 1 97 ? -2.678 6.445 12.453 1 97.94 97 GLY B O 1
ATOM 4737 N N . PRO B 1 98 ? -3.074 5.051 14.227 1 98.19 98 PRO B N 1
ATOM 4738 C CA . PRO B 1 98 ? -3.637 3.992 13.383 1 98.19 98 PRO B CA 1
ATOM 4739 C C . PRO B 1 98 ? -4.785 4.484 12.5 1 98.19 98 PRO B C 1
ATOM 4741 O O . PRO B 1 98 ? -5.664 5.211 12.977 1 98.19 98 PRO B O 1
ATOM 4744 N N . PHE B 1 99 ? -4.742 4.168 11.227 1 97.94 99 PHE B N 1
ATOM 4745 C CA . PHE B 1 99 ? -5.766 4.477 10.234 1 97.94 99 PHE B CA 1
ATOM 4746 C C . PHE B 1 99 ? -5.934 5.984 10.086 1 97.94 99 PHE B C 1
ATOM 4748 O O . PHE B 1 99 ? -7.031 6.465 9.797 1 97.94 99 PHE B O 1
ATOM 4755 N N . SER B 1 100 ? -4.883 6.738 10.422 1 97 100 SER B N 1
ATOM 4756 C CA . SER B 1 100 ? -4.727 8.156 10.117 1 97 100 SER B CA 1
ATOM 4757 C C . SER B 1 100 ? -5.812 8.984 10.789 1 97 100 SER B C 1
ATOM 4759 O O . SER B 1 100 ? -5.934 8.984 12.016 1 97 100 SER B O 1
ATOM 4761 N N . HIS B 1 101 ? -6.742 9.602 10.039 1 94.12 101 HIS B N 1
ATOM 4762 C CA . HIS B 1 101 ? -7.688 10.578 10.578 1 94.12 101 HIS B CA 1
ATOM 4763 C C . HIS B 1 101 ? -8.766 9.891 11.414 1 94.12 101 HIS B C 1
ATOM 4765 O O . HIS B 1 101 ? -9.414 10.531 12.242 1 94.12 101 HIS B O 1
ATOM 4771 N N . MET B 1 102 ? -8.961 8.625 11.219 1 95.75 102 MET B N 1
ATOM 4772 C CA . MET B 1 102 ? -9.883 7.902 12.094 1 95.75 102 MET B CA 1
ATOM 4773 C C . MET B 1 102 ? -9.453 8.008 13.547 1 95.75 102 MET B C 1
ATOM 4775 O O . MET B 1 102 ? -10.297 8.133 14.438 1 95.75 102 MET B O 1
ATOM 4779 N N . PHE B 1 103 ? -8.148 8.008 13.789 1 97.19 103 PHE B N 1
ATOM 4780 C CA . PHE B 1 103 ? -7.594 8.008 15.141 1 97.19 103 PHE B CA 1
ATOM 4781 C C . PHE B 1 103 ? -7.855 9.344 15.836 1 97.19 103 PHE B C 1
ATOM 4783 O O . PHE B 1 103 ? -8.383 9.375 16.953 1 97.19 103 PHE B O 1
ATOM 4790 N N . ASP B 1 104 ? -7.512 10.477 15.266 1 92.81 104 ASP B N 1
ATOM 4791 C CA . ASP B 1 104 ? -7.668 11.781 15.906 1 92.81 104 ASP B CA 1
ATOM 4792 C C . ASP B 1 104 ? -9.094 12.297 15.766 1 92.81 104 ASP B C 1
ATOM 4794 O O . ASP B 1 104 ? -9.57 13.07 16.609 1 92.81 104 ASP B O 1
ATOM 4798 N N . GLY B 1 105 ? -9.812 11.82 14.711 1 91.56 105 GLY B N 1
ATOM 4799 C CA . GLY B 1 105 ? -11.133 12.367 14.445 1 91.56 105 GLY B CA 1
ATOM 4800 C C . GLY B 1 105 ? -12.242 11.578 15.109 1 91.56 105 GLY B C 1
ATOM 4801 O O . GLY B 1 105 ? -13.336 12.102 15.336 1 91.56 105 GLY B O 1
ATOM 4802 N N . ARG B 1 106 ? -12.008 10.305 15.391 1 93.38 106 ARG B N 1
ATOM 4803 C CA . ARG B 1 106 ? -13.062 9.477 15.961 1 93.38 106 ARG B CA 1
ATOM 4804 C C . ARG B 1 106 ? -12.625 8.844 17.266 1 93.38 106 ARG B C 1
ATOM 4806 O O . ARG B 1 106 ? -13.242 9.062 18.312 1 93.38 106 ARG B O 1
ATOM 4813 N N . PHE B 1 107 ? -11.547 8.156 17.344 1 97.06 107 PHE B N 1
ATOM 4814 C CA . PHE B 1 107 ? -11.156 7.336 18.469 1 97.06 107 PHE B CA 1
ATOM 4815 C C . PHE B 1 107 ? -10.797 8.203 19.672 1 97.06 107 PHE B C 1
ATOM 4817 O O . PHE B 1 107 ? -11.336 8.008 20.766 1 97.06 107 PHE B O 1
ATOM 4824 N N . ILE B 1 108 ? -9.906 9.195 19.484 1 96.5 108 ILE B N 1
ATOM 4825 C CA . ILE B 1 108 ? -9.406 9.992 20.594 1 96.5 108 ILE B CA 1
ATOM 4826 C C . ILE B 1 108 ? -10.547 10.82 21.188 1 96.5 108 ILE B C 1
ATOM 4828 O O . ILE B 1 108 ? -10.727 10.852 22.406 1 96.5 108 ILE B O 1
ATOM 4832 N N . PRO B 1 109 ? -11.375 11.445 20.328 1 93.12 109 PRO B N 1
ATOM 4833 C CA . PRO B 1 109 ? -12.469 12.234 20.906 1 93.12 109 PRO B CA 1
ATOM 4834 C C . PRO B 1 109 ? -13.445 11.375 21.719 1 93.12 109 PRO B C 1
ATOM 4836 O O . PRO B 1 109 ? -14.047 11.859 22.672 1 93.12 109 PRO B O 1
ATOM 4839 N N . LEU B 1 110 ? -13.602 10.133 21.359 1 92.38 110 LEU B N 1
ATOM 4840 C CA . LEU B 1 110 ? -14.523 9.25 22.062 1 92.38 110 LEU B CA 1
ATOM 4841 C C . LEU B 1 110 ? -13.906 8.742 23.359 1 92.38 110 LEU B C 1
ATOM 4843 O O . LEU B 1 110 ? -14.617 8.531 24.344 1 92.38 110 LEU B O 1
ATOM 4847 N N . THR B 1 111 ? -12.602 8.523 23.359 1 95.44 111 THR B N 1
ATOM 4848 C CA . THR B 1 111 ? -11.93 8.016 24.547 1 95.44 111 THR B CA 1
ATOM 4849 C C . THR B 1 111 ? -11.609 9.156 25.516 1 95.44 111 THR B C 1
ATOM 4851 O O . THR B 1 111 ? -11.641 8.984 26.734 1 95.44 111 THR B O 1
ATOM 4854 N N . HIS B 1 112 ? -11.258 10.281 24.922 1 94.75 112 HIS B N 1
ATOM 4855 C CA . HIS B 1 112 ? -10.922 11.469 25.703 1 94.75 112 HIS B CA 1
ATOM 4856 C C . HIS B 1 112 ? -11.617 12.711 25.141 1 94.75 112 HIS B C 1
ATOM 4858 O O . HIS B 1 112 ? -10.984 13.531 24.484 1 94.75 112 HIS B O 1
ATOM 4864 N N . PRO B 1 113 ? -12.836 12.891 25.469 1 90.38 113 PRO B N 1
ATOM 4865 C CA . PRO B 1 113 ? -13.625 13.984 24.906 1 90.38 113 PRO B CA 1
ATOM 4866 C C . PRO B 1 113 ? -13.086 15.359 25.281 1 90.38 113 PRO B C 1
ATOM 4868 O O . PRO B 1 113 ? -13.305 16.328 24.547 1 90.38 113 PRO B O 1
ATOM 4871 N N . ASP B 1 114 ? -12.344 15.414 26.297 1 91.62 114 ASP B N 1
ATOM 4872 C CA . ASP B 1 114 ? -11.875 16.703 26.781 1 91.62 114 ASP B CA 1
ATOM 4873 C C . ASP B 1 114 ? -10.523 17.062 26.172 1 91.62 114 ASP B C 1
ATOM 4875 O O . ASP B 1 114 ? -10.031 18.188 26.344 1 91.62 114 ASP B O 1
ATOM 4879 N N . TRP B 1 115 ? -10.031 16.078 25.484 1 90.38 115 TRP B N 1
ATOM 4880 C CA . TRP B 1 115 ? -8.727 16.328 24.875 1 90.38 115 TRP B CA 1
ATOM 4881 C C . TRP B 1 115 ? -8.867 17.078 23.562 1 90.38 115 TRP B C 1
ATOM 4883 O O . TRP B 1 115 ? -9.742 16.75 22.75 1 90.38 115 TRP B O 1
ATOM 4893 N N . LYS B 1 116 ? -8.258 18.203 23.422 1 86.38 116 LYS B N 1
ATOM 4894 C CA . LYS B 1 116 ? -8.133 18.844 22.109 1 86.38 116 LYS B CA 1
ATOM 4895 C C . LYS B 1 116 ? -6.887 18.359 21.375 1 86.38 116 LYS B C 1
ATOM 4897 O O . LYS B 1 116 ? -5.973 19.156 21.125 1 86.38 116 LYS B O 1
ATOM 4902 N N . TRP B 1 117 ? -6.852 17.156 21.062 1 90 117 TRP B N 1
ATOM 4903 C CA . TRP B 1 117 ? -5.668 16.516 20.5 1 90 117 TRP B CA 1
ATOM 4904 C C . TRP B 1 117 ? -5.793 16.391 18.984 1 90 117 TRP B C 1
ATOM 4906 O O . TRP B 1 117 ? -6.859 16.047 18.469 1 90 117 TRP B O 1
ATOM 4916 N N . LYS B 1 118 ? -4.758 16.766 18.25 1 90.75 118 LYS B N 1
ATOM 4917 C CA . LYS B 1 118 ? -4.645 16.594 16.797 1 90.75 118 LYS B CA 1
ATOM 4918 C C . LYS B 1 118 ? -3.309 15.953 16.422 1 90.75 118 LYS B C 1
ATOM 4920 O O . LYS B 1 118 ? -2.348 16.016 17.203 1 90.75 118 LYS B O 1
ATOM 4925 N N . HIS B 1 119 ? -3.242 15.32 15.281 1 93.12 119 HIS B N 1
ATOM 4926 C CA . HIS B 1 119 ? -2.02 14.648 14.859 1 93.12 119 HIS B CA 1
ATOM 4927 C C . HIS B 1 119 ? -0.869 15.641 14.711 1 93.12 119 HIS B C 1
ATOM 4929 O O . HIS B 1 119 ? 0.297 15.273 14.875 1 93.12 119 HIS B O 1
ATOM 4935 N N . GLU B 1 120 ? -1.157 16.953 14.484 1 91.81 120 GLU B N 1
ATOM 4936 C CA . GLU B 1 120 ? -0.103 17.953 14.352 1 91.81 120 GLU B CA 1
ATOM 4937 C C . GLU B 1 120 ? 0.663 18.125 15.664 1 91.81 120 GLU B C 1
ATOM 4939 O O . GLU B 1 120 ? 1.891 18.234 15.656 1 91.81 120 GLU B O 1
ATOM 4944 N N . THR B 1 121 ? -0.069 18.156 16.75 1 90.69 121 THR B N 1
ATOM 4945 C CA . THR B 1 121 ? 0.562 18.234 18.062 1 90.69 121 THR B CA 1
ATOM 4946 C C . THR B 1 121 ? 1.475 17.047 18.297 1 90.69 121 THR B C 1
ATOM 4948 O O . THR B 1 121 ? 2.602 17.203 18.781 1 90.69 121 THR B O 1
ATOM 4951 N N . ALA B 1 122 ? 0.983 15.883 17.984 1 95.62 122 ALA B N 1
ATOM 4952 C CA . ALA B 1 122 ? 1.773 14.672 18.141 1 95.62 122 ALA B CA 1
ATOM 4953 C C . ALA B 1 122 ? 2.965 14.656 17.188 1 95.62 122 ALA B C 1
ATOM 4955 O O . ALA B 1 122 ? 4.027 14.125 17.531 1 95.62 122 ALA B O 1
ATOM 4956 N N . SER B 1 123 ? 2.783 15.25 16 1 97.94 123 SER B N 1
ATOM 4957 C CA . SER B 1 123 ? 3.885 15.305 15.047 1 97.94 123 SER B CA 1
ATOM 4958 C C . SER B 1 123 ? 5.055 16.109 15.594 1 97.94 123 SER B C 1
ATOM 4960 O O . SER B 1 123 ? 6.215 15.742 15.414 1 97.94 123 SER B O 1
ATOM 4962 N N . VAL B 1 124 ? 4.738 17.219 16.266 1 97.31 124 VAL B N 1
ATOM 4963 C CA . VAL B 1 124 ? 5.781 18.047 16.859 1 97.31 124 VAL B CA 1
ATOM 4964 C C . VAL B 1 124 ? 6.516 17.25 17.938 1 97.31 124 VAL B C 1
ATOM 4966 O O . VAL B 1 124 ? 7.75 17.234 17.969 1 97.31 124 VAL B O 1
ATOM 4969 N N . LYS B 1 125 ? 5.762 16.594 18.797 1 97.75 125 LYS B N 1
ATOM 4970 C CA . LYS B 1 125 ? 6.363 15.812 19.875 1 97.75 125 LYS B CA 1
ATOM 4971 C C . LYS B 1 125 ? 7.184 14.656 19.312 1 97.75 125 LYS B C 1
ATOM 4973 O O . LYS B 1 125 ? 8.273 14.359 19.797 1 97.75 125 LYS B O 1
ATOM 4978 N N . MET B 1 126 ? 6.672 13.961 18.344 1 98.62 126 MET B N 1
ATOM 4979 C CA . MET B 1 126 ? 7.367 12.844 17.719 1 98.62 126 MET B CA 1
ATOM 4980 C C . MET B 1 126 ? 8.648 13.312 17.031 1 98.62 126 MET B C 1
ATOM 4982 O O . MET B 1 126 ? 9.656 12.602 17.031 1 98.62 126 MET B O 1
ATOM 4986 N N . PHE B 1 127 ? 8.578 14.531 16.438 1 98.56 127 PHE B N 1
ATOM 4987 C CA . PHE B 1 127 ? 9.766 15.094 15.797 1 98.56 127 PHE B CA 1
ATOM 4988 C C . PHE B 1 127 ? 10.875 15.312 16.812 1 98.56 127 PHE B C 1
ATOM 4990 O O . PHE B 1 127 ? 12.023 14.945 16.578 1 98.56 127 PHE B O 1
ATOM 4997 N N . GLU B 1 128 ? 10.5 15.859 17.906 1 97.94 128 GLU B N 1
ATOM 4998 C CA . GLU B 1 128 ? 11.477 16.062 18.969 1 97.94 128 GLU B CA 1
ATOM 4999 C C . GLU B 1 128 ? 12.055 14.734 19.453 1 97.94 128 GLU B C 1
ATOM 5001 O O . GLU B 1 128 ? 13.273 14.609 19.625 1 97.94 128 GLU B O 1
ATOM 5006 N N . HIS B 1 129 ? 11.203 13.82 19.656 1 98.44 129 HIS B N 1
ATOM 5007 C CA . HIS B 1 129 ? 11.625 12.5 20.094 1 98.44 129 HIS B CA 1
ATOM 5008 C C . HIS B 1 129 ? 12.539 11.844 19.062 1 98.44 129 HIS B C 1
ATOM 5010 O O . HIS B 1 129 ? 13.547 11.227 19.422 1 98.44 129 HIS B O 1
ATOM 5016 N N . LEU B 1 130 ? 12.164 11.953 17.844 1 98.56 130 LEU B N 1
ATOM 5017 C CA . LEU B 1 130 ? 12.93 11.414 16.734 1 98.56 130 LEU B CA 1
ATOM 5018 C C . LEU B 1 130 ? 14.359 11.961 16.734 1 98.56 130 LEU B C 1
ATOM 5020 O O . LEU B 1 130 ? 15.32 11.195 16.609 1 98.56 130 LEU B O 1
ATOM 5024 N N . ILE B 1 131 ? 14.523 13.258 16.906 1 98.38 131 ILE B N 1
ATOM 5025 C CA . ILE B 1 131 ? 15.828 13.914 16.875 1 98.38 131 ILE B CA 1
ATOM 5026 C C . ILE B 1 131 ? 16.641 13.469 18.094 1 98.38 131 ILE B C 1
ATOM 5028 O O . ILE B 1 131 ? 17.812 13.07 17.953 1 98.38 131 ILE B O 1
ATOM 5032 N N . THR B 1 132 ? 16.016 13.469 19.25 1 97.75 132 THR B N 1
ATOM 5033 C CA . THR B 1 132 ? 16.75 13.211 20.484 1 97.75 132 THR B CA 1
ATOM 5034 C C . THR B 1 132 ? 17.094 11.734 20.609 1 97.75 132 THR B C 1
ATOM 5036 O O . THR B 1 132 ? 18.234 11.383 20.969 1 97.75 132 THR B O 1
ATOM 5039 N N . SER B 1 133 ? 16.141 10.852 20.312 1 97.31 133 SER B N 1
ATOM 5040 C CA . SER B 1 133 ? 16.344 9.422 20.5 1 97.31 133 SER B CA 1
ATOM 5041 C C . SER B 1 133 ? 17.359 8.867 19.516 1 97.31 133 SER B C 1
ATOM 5043 O O . SER B 1 133 ? 18 7.855 19.797 1 97.31 133 SER B O 1
ATOM 5045 N N . ASN B 1 134 ? 17.531 9.555 18.422 1 97.94 134 ASN B N 1
ATOM 5046 C CA . ASN B 1 134 ? 18.484 9.094 17.422 1 97.94 134 ASN B CA 1
ATOM 5047 C C . ASN B 1 134 ? 19.734 9.977 17.375 1 97.94 134 ASN B C 1
ATOM 5049 O O . ASN B 1 134 ? 20.578 9.82 16.5 1 97.94 134 ASN B O 1
ATOM 5053 N N . LYS B 1 135 ? 19.828 10.945 18.266 1 97.38 135 LYS B N 1
ATOM 5054 C CA . LYS B 1 135 ? 20.984 11.82 18.438 1 97.38 135 LYS B CA 1
ATOM 5055 C C . LYS B 1 135 ? 21.344 12.508 17.109 1 97.38 135 LYS B C 1
ATOM 5057 O O . LYS B 1 135 ? 22.5 12.469 16.688 1 97.38 135 LYS B O 1
ATOM 5062 N N . LEU B 1 136 ? 20.359 13.148 16.531 1 98.19 136 LEU B N 1
ATOM 5063 C CA . LEU B 1 136 ? 20.562 13.75 15.211 1 98.19 136 LEU B CA 1
ATOM 5064 C C . LEU B 1 136 ? 21 15.203 15.336 1 98.19 136 LEU B C 1
ATOM 5066 O O . LEU B 1 136 ? 21.281 15.859 14.336 1 98.19 136 LEU B O 1
ATOM 5070 N N . GLU B 1 137 ? 21.141 15.719 16.547 1 98.06 137 GLU B N 1
ATOM 5071 C CA . GLU B 1 137 ? 21.469 17.125 16.781 1 98.06 137 GLU B CA 1
ATOM 5072 C C . GLU B 1 137 ? 22.797 17.5 16.141 1 98.06 137 GLU B C 1
ATOM 5074 O O . GLU B 1 137 ? 22.891 18.5 15.422 1 98.06 137 GLU B O 1
ATOM 5079 N N . GLU B 1 138 ? 23.766 16.688 16.328 1 97.19 138 GLU B N 1
ATOM 5080 C CA . GLU B 1 138 ? 25.109 16.969 15.812 1 97.19 138 GLU B CA 1
ATOM 5081 C C . GLU B 1 138 ? 25.109 16.984 14.281 1 97.19 138 GLU B C 1
ATOM 5083 O O . GLU B 1 138 ? 25.766 17.828 13.672 1 97.19 138 GLU B O 1
ATOM 5088 N N . VAL B 1 139 ? 24.453 16.031 13.758 1 97.19 139 VAL B N 1
ATOM 5089 C CA . VAL B 1 139 ? 24.422 15.938 12.305 1 97.19 139 VAL B CA 1
ATOM 5090 C C . VAL B 1 139 ? 23.672 17.141 11.727 1 97.19 139 VAL B C 1
ATOM 5092 O O . VAL B 1 139 ? 24.062 17.688 10.695 1 97.19 139 VAL B O 1
ATOM 5095 N N . MET B 1 140 ? 22.609 17.578 12.336 1 98.19 140 MET B N 1
ATOM 5096 C CA . MET B 1 140 ? 21.875 18.766 11.914 1 98.19 140 MET B CA 1
ATOM 5097 C C . MET B 1 140 ? 22.766 19.984 11.922 1 98.19 140 MET B C 1
ATOM 5099 O O . MET B 1 140 ? 22.766 20.781 10.984 1 98.19 140 MET B O 1
ATOM 5103 N N . GLU B 1 141 ? 23.578 20.109 12.945 1 98.19 141 GLU B N 1
ATOM 5104 C CA . GLU B 1 141 ? 24.516 21.234 13.055 1 98.19 141 GLU B CA 1
ATOM 5105 C C . GLU B 1 141 ? 25.594 21.172 11.984 1 98.19 141 GLU B C 1
ATOM 5107 O O . GLU B 1 141 ? 26.016 22.203 11.453 1 98.19 141 GLU B O 1
ATOM 5112 N N . SER B 1 142 ? 26 19.953 11.703 1 97.75 142 SER B N 1
ATOM 5113 C CA . SER B 1 142 ? 27.031 19.781 10.703 1 97.75 142 SER B CA 1
ATOM 5114 C C . SER B 1 142 ? 26.562 20.203 9.32 1 97.75 142 SER B C 1
ATOM 5116 O O . SER B 1 142 ? 27.359 20.547 8.453 1 97.75 142 SER B O 1
ATOM 5118 N N . TYR B 1 143 ? 25.266 20.234 9.133 1 96.94 143 TYR B N 1
ATOM 5119 C CA . TYR B 1 143 ? 24.719 20.672 7.852 1 96.94 143 TYR B CA 1
ATOM 5120 C C . TYR B 1 143 ? 24.297 22.141 7.906 1 96.94 143 TYR B C 1
ATOM 5122 O O . TYR B 1 143 ? 23.578 22.625 7.027 1 96.94 143 TYR B O 1
ATOM 5130 N N . GLY B 1 144 ? 24.656 22.828 9.023 1 96.75 144 GLY B N 1
ATOM 5131 C CA . GLY B 1 144 ? 24.562 24.281 9.047 1 96.75 144 GLY B CA 1
ATOM 5132 C C . GLY B 1 144 ? 23.359 24.781 9.828 1 96.75 144 GLY B C 1
ATOM 5133 O O . GLY B 1 144 ? 23.094 25.984 9.867 1 96.75 144 GLY B O 1
ATOM 5134 N N . LEU B 1 145 ? 22.641 23.953 10.445 1 98.06 145 LEU B N 1
ATOM 5135 C CA . LEU B 1 145 ? 21.469 24.375 11.203 1 98.06 145 LEU B CA 1
ATOM 5136 C C . LEU B 1 145 ? 21.875 24.953 12.555 1 98.06 145 LEU B C 1
ATOM 5138 O O . LEU B 1 145 ? 22.859 24.5 13.156 1 98.06 145 LEU B O 1
ATOM 5142 N N . VAL B 1 146 ? 21.188 25.953 12.914 1 97.94 146 VAL B N 1
ATOM 5143 C CA . VAL B 1 146 ? 21.266 26.516 14.258 1 97.94 146 VAL B CA 1
ATOM 5144 C C . VAL B 1 146 ? 20.062 26.047 15.086 1 97.94 146 VAL B C 1
ATOM 5146 O O . VAL B 1 146 ? 18.969 26.609 14.992 1 97.94 146 VAL B O 1
ATOM 5149 N N . LEU B 1 147 ? 20.281 25.078 15.906 1 96.5 147 LEU B N 1
ATOM 5150 C CA . LEU B 1 147 ? 19.219 24.297 16.531 1 96.5 147 LEU B CA 1
ATOM 5151 C C . LEU B 1 147 ? 18.312 25.188 17.359 1 96.5 147 LEU B C 1
ATOM 5153 O O . LEU B 1 147 ? 17.094 25.016 17.375 1 96.5 147 LEU B O 1
ATOM 5157 N N . GLU B 1 148 ? 18.797 26.188 18.062 1 92.12 148 GLU B N 1
ATOM 5158 C CA . GLU B 1 148 ? 18.031 27.062 18.922 1 92.12 148 GLU B CA 1
ATOM 5159 C C . GLU B 1 148 ? 16.938 27.797 18.141 1 92.12 148 GLU B C 1
ATOM 5161 O O . GLU B 1 148 ? 15.836 28.016 18.656 1 92.12 148 GLU B O 1
ATOM 5166 N N . GLU B 1 149 ? 17.203 28.047 16.906 1 95.25 149 GLU B N 1
ATOM 5167 C CA . GLU B 1 149 ? 16.281 28.797 16.062 1 95.25 149 GLU B CA 1
ATOM 5168 C C . GLU B 1 149 ? 15.531 27.859 15.117 1 95.25 149 GLU B C 1
ATOM 5170 O O . GLU B 1 149 ? 14.312 27.969 14.961 1 95.25 149 GLU B O 1
ATOM 5175 N N . ASP B 1 150 ? 16.266 26.969 14.539 1 97.75 150 ASP B N 1
ATOM 5176 C CA . ASP B 1 150 ? 15.727 26.172 13.445 1 97.75 150 ASP B CA 1
ATOM 5177 C C . ASP B 1 150 ? 14.742 25.125 13.961 1 97.75 150 ASP B C 1
ATOM 5179 O O . ASP B 1 150 ? 13.773 24.781 13.281 1 97.75 150 ASP B O 1
ATOM 5183 N N . MET B 1 151 ? 14.953 24.641 15.188 1 97.44 151 MET B N 1
ATOM 5184 C CA . MET B 1 151 ? 14.008 23.688 15.766 1 97.44 151 MET B CA 1
ATOM 5185 C C . MET B 1 151 ? 12.633 24.328 15.953 1 97.44 151 MET B C 1
ATOM 5187 O O . MET B 1 151 ? 11.609 23.719 15.648 1 97.44 151 MET B O 1
ATOM 5191 N N . ASP B 1 152 ? 12.656 25.531 16.422 1 96.25 152 ASP B N 1
ATOM 5192 C CA . ASP B 1 152 ? 11.398 26.25 16.578 1 96.25 152 ASP B CA 1
ATOM 5193 C C . ASP B 1 152 ? 10.719 26.484 15.234 1 96.25 152 ASP B C 1
ATOM 5195 O O . ASP B 1 152 ? 9.508 26.297 15.102 1 96.25 152 ASP B O 1
ATOM 5199 N N . PHE B 1 153 ? 11.508 26.953 14.289 1 97.25 153 PHE B N 1
ATOM 5200 C CA . PHE B 1 153 ? 10.984 27.219 12.961 1 97.25 153 PHE B CA 1
ATOM 5201 C C . PHE B 1 153 ? 10.328 25.984 12.367 1 97.25 153 PHE B C 1
ATOM 5203 O O . PHE B 1 153 ? 9.211 26.062 11.844 1 97.25 153 PHE B O 1
ATOM 5210 N N . ILE B 1 154 ? 10.984 24.797 12.461 1 98.25 154 ILE B N 1
ATOM 5211 C CA . ILE B 1 154 ? 10.469 23.547 11.922 1 98.25 154 ILE B CA 1
ATOM 5212 C C . ILE B 1 154 ? 9.18 23.156 12.648 1 98.25 154 ILE B C 1
ATOM 5214 O O . ILE B 1 154 ? 8.164 22.875 12.008 1 98.25 154 ILE B O 1
ATOM 5218 N N . LYS B 1 155 ? 9.188 23.203 13.977 1 97.25 155 LYS B N 1
ATOM 5219 C CA . LYS B 1 155 ? 8.031 22.812 14.781 1 97.25 155 LYS B CA 1
ATOM 5220 C C . LYS B 1 155 ? 6.84 23.719 14.5 1 97.25 155 LYS B C 1
ATOM 5222 O O . LYS B 1 155 ? 5.703 23.25 14.422 1 97.25 155 LYS B O 1
ATOM 5227 N N . GLU B 1 156 ? 7.078 25.016 14.289 1 95.88 156 GLU B N 1
ATOM 5228 C CA . GLU B 1 156 ? 6.02 25.984 14.047 1 95.88 156 GLU B CA 1
ATOM 5229 C C . GLU B 1 156 ? 5.344 25.75 12.695 1 95.88 156 GLU B C 1
ATOM 5231 O O . GLU B 1 156 ? 4.145 26 12.547 1 95.88 156 GLU B O 1
ATOM 5236 N N . GLN B 1 157 ? 6.117 25.281 11.75 1 96.56 157 GLN B N 1
ATOM 5237 C CA . GLN B 1 157 ? 5.539 24.969 10.445 1 96.56 157 GLN B CA 1
ATOM 5238 C C . GLN B 1 157 ? 4.637 23.75 10.523 1 96.56 157 GLN B C 1
ATOM 5240 O O . GLN B 1 157 ? 3.67 23.625 9.766 1 96.56 157 GLN B O 1
ATOM 5245 N N . ILE B 1 158 ? 4.93 22.844 11.461 1 95.5 158 ILE B N 1
ATOM 5246 C CA . ILE B 1 158 ? 4.188 21.594 11.609 1 95.5 158 ILE B CA 1
ATOM 5247 C C . ILE B 1 158 ? 2.93 21.828 12.438 1 95.5 158 ILE B C 1
ATOM 5249 O O . ILE B 1 158 ? 1.826 21.453 12.023 1 95.5 158 ILE B O 1
ATOM 5253 N N . GLY B 1 159 ? 3.053 22.5 13.555 1 91.62 159 GLY B N 1
ATOM 5254 C CA . GLY B 1 159 ? 1.968 22.578 14.523 1 91.62 159 GLY B CA 1
ATOM 5255 C C . GLY B 1 159 ? 1.424 23.984 14.703 1 91.62 159 GLY B C 1
ATOM 5256 O O . GLY B 1 159 ? 0.398 24.172 15.359 1 91.62 159 GLY B O 1
ATOM 5257 N N . GLY B 1 160 ? 2.045 24.953 14.125 1 87.12 160 GLY B N 1
ATOM 5258 C CA . GLY B 1 160 ? 1.649 26.328 14.375 1 87.12 160 GLY B CA 1
ATOM 5259 C C . GLY B 1 160 ? 2.402 26.953 15.523 1 87.12 160 GLY B C 1
ATOM 5260 O O . GLY B 1 160 ? 3.346 26.375 16.062 1 87.12 160 GLY B O 1
ATOM 5261 N N . PRO B 1 161 ? 1.974 28.156 15.82 1 81 161 PRO B N 1
ATOM 5262 C CA . PRO B 1 161 ? 2.703 28.859 16.875 1 81 161 PRO B CA 1
ATOM 5263 C C . PRO B 1 161 ? 2.598 28.156 18.234 1 81 161 PRO B C 1
ATOM 5265 O O . PRO B 1 161 ? 1.555 27.594 18.562 1 81 161 PRO B O 1
ATOM 5268 N N . THR B 1 162 ? 3.609 27.953 18.922 1 66.62 162 THR B N 1
ATOM 5269 C CA . THR B 1 162 ? 3.707 27.234 20.188 1 66.62 162 THR B CA 1
ATOM 5270 C C . THR B 1 162 ? 2.996 28.016 21.297 1 66.62 162 THR B C 1
ATOM 5272 O O . THR B 1 162 ? 2.457 27.406 22.234 1 66.62 162 THR B O 1
ATOM 5275 N N . ASP B 1 163 ? 3.158 29.344 21.297 1 58.81 163 ASP B N 1
ATOM 5276 C CA . ASP B 1 163 ? 2.639 30.141 22.406 1 58.81 163 ASP B CA 1
ATOM 5277 C C . ASP B 1 163 ? 1.271 30.734 22.062 1 58.81 163 ASP B C 1
ATOM 5279 O O . ASP B 1 163 ? 1.149 31.531 21.125 1 58.81 163 ASP B O 1
ATOM 5283 N N . GLU B 1 164 ? 0.197 30 22.484 1 54.72 164 GLU B N 1
ATOM 5284 C CA . GLU B 1 164 ? -1.177 30.469 22.328 1 54.72 164 GLU B CA 1
ATOM 5285 C C . GLU B 1 164 ? -1.302 31.953 22.703 1 54.72 164 GLU B C 1
ATOM 5287 O O . GLU B 1 164 ? -2.104 32.688 22.109 1 54.72 164 GLU B O 1
ATOM 5292 N N . ALA B 1 165 ? -0.737 32.312 23.828 1 51.28 165 ALA B N 1
ATOM 5293 C CA . ALA B 1 165 ? -0.838 33.656 24.391 1 51.28 165 ALA B CA 1
ATOM 5294 C C . ALA B 1 165 ? -0.325 34.688 23.406 1 51.28 165 ALA B C 1
ATOM 5296 O O . ALA B 1 165 ? -0.675 35.875 23.5 1 51.28 165 ALA B O 1
ATOM 5297 N N . ALA B 1 166 ? 0.544 34.406 22.656 1 50.91 166 ALA B N 1
ATOM 5298 C CA . ALA B 1 166 ? 1.168 35.344 21.719 1 50.91 166 ALA B CA 1
ATOM 5299 C C . ALA B 1 166 ? 0.231 35.656 20.562 1 50.91 166 ALA B C 1
ATOM 5301 O O . ALA B 1 166 ? 0.586 36.438 19.672 1 50.91 166 ALA B O 1
ATOM 5302 N N . CYS B 1 167 ? -0.82 34.844 20.484 1 51.06 167 CYS B N 1
ATOM 5303 C CA . CYS B 1 167 ? -1.763 35.094 19.391 1 51.06 167 CYS B CA 1
ATOM 5304 C C . CYS B 1 167 ? -2.178 36.562 19.328 1 51.06 167 CYS B C 1
ATOM 5306 O O . CYS B 1 167 ? -2.752 37 18.344 1 51.06 167 CYS B O 1
ATOM 5308 N N . GLU B 1 168 ? -1.903 37.156 20.547 1 50.47 168 GLU B N 1
ATOM 5309 C CA . GLU B 1 168 ? -2.297 38.562 20.562 1 50.47 168 GLU B CA 1
ATOM 5310 C C . GLU B 1 168 ? -1.196 39.438 20 1 50.47 168 GLU B C 1
ATOM 5312 O O . GLU B 1 168 ? -1.416 40.625 19.75 1 50.47 168 GLU B O 1
ATOM 5317 N N . ILE B 1 169 ? -0.027 38.844 19.875 1 61.81 169 ILE B N 1
ATOM 5318 C CA . ILE B 1 169 ? 1.041 39.688 19.359 1 61.81 169 ILE B CA 1
ATOM 5319 C C . ILE B 1 169 ? 1.069 39.594 17.828 1 61.81 169 ILE B C 1
ATOM 5321 O O . ILE B 1 169 ? 0.667 38.594 17.25 1 61.81 169 ILE B O 1
ATOM 5325 N N . SER B 1 170 ? 1.431 40.625 17.047 1 69.31 170 SER B N 1
ATOM 5326 C CA . SER B 1 170 ? 1.397 40.844 15.609 1 69.31 170 SER B CA 1
ATOM 5327 C C . SER B 1 170 ? 2.115 39.719 14.867 1 69.31 170 SER B C 1
ATOM 5329 O O . SER B 1 170 ? 1.646 39.25 13.828 1 69.31 170 SER B O 1
ATOM 5331 N N . TRP B 1 171 ? 3.197 39.094 15.5 1 84.75 171 TRP B N 1
ATOM 5332 C CA . TRP B 1 171 ? 3.916 37.969 14.898 1 84.75 171 TRP B CA 1
ATOM 5333 C C . TRP B 1 171 ? 4.27 36.938 15.953 1 84.75 171 TRP B C 1
ATOM 5335 O O . TRP B 1 171 ? 5.309 37.031 16.609 1 84.75 171 TRP B O 1
ATOM 5345 N N . PRO B 1 172 ? 3.502 35.844 16.078 1 85.94 172 PRO B N 1
ATOM 5346 C CA . PRO B 1 172 ? 3.615 34.906 17.188 1 85.94 172 PRO B CA 1
ATOM 5347 C C . PRO B 1 172 ? 4.695 33.844 16.969 1 85.94 172 PRO B C 1
ATOM 5349 O O . PRO B 1 172 ? 4.895 32.969 17.828 1 85.94 172 PRO B O 1
ATOM 5352 N N . TYR B 1 173 ? 5.445 33.906 15.914 1 90.25 173 TYR B N 1
ATOM 5353 C CA . TYR B 1 173 ? 6.418 32.875 15.578 1 90.25 173 TYR B CA 1
ATOM 5354 C C . TYR B 1 173 ? 7.816 33.281 16.031 1 90.25 173 TYR B C 1
ATOM 5356 O O . TYR B 1 173 ? 8.203 34.438 15.93 1 90.25 173 TYR B O 1
ATOM 5364 N N . ARG B 1 174 ? 8.609 32.438 16.516 1 91 174 ARG B N 1
ATOM 5365 C CA . ARG B 1 174 ? 9.945 32.688 17.047 1 91 174 ARG B CA 1
ATOM 5366 C C . ARG B 1 174 ? 11.016 32.281 16.031 1 91 174 ARG B C 1
ATOM 5368 O O . ARG B 1 174 ? 12.102 32.844 16.016 1 91 174 ARG B O 1
ATOM 5375 N N . GLY B 1 175 ? 10.695 31.344 15.219 1 94.06 175 GLY B N 1
ATOM 5376 C CA . GLY B 1 175 ? 11.688 30.703 14.367 1 94.06 175 GLY B CA 1
ATOM 5377 C C . GLY B 1 175 ? 12.25 31.641 13.312 1 94.06 175 GLY B C 1
ATOM 5378 O O . GLY B 1 175 ? 13.445 31.594 13 1 94.06 175 GLY B O 1
ATOM 5379 N N . ARG B 1 176 ? 11.406 32.438 12.805 1 95.31 176 ARG B N 1
ATOM 5380 C CA . ARG B 1 176 ? 11.805 33.406 11.797 1 95.31 176 ARG B CA 1
ATOM 5381 C C . ARG B 1 176 ? 11.07 34.75 12 1 95.31 176 ARG B C 1
ATOM 5383 O O . ARG B 1 176 ? 9.961 34.75 12.555 1 95.31 176 ARG B O 1
ATOM 5390 N N . PRO B 1 177 ? 11.719 35.812 11.5 1 93.06 177 PRO B N 1
ATOM 5391 C CA . PRO B 1 177 ? 11.047 37.125 11.617 1 93.06 177 PRO B CA 1
ATOM 5392 C C . PRO B 1 177 ? 9.891 37.281 10.633 1 93.06 177 PRO B C 1
ATOM 5394 O O . PRO B 1 177 ? 9.719 36.438 9.742 1 93.06 177 PRO B O 1
ATOM 5397 N N . LYS B 1 178 ? 9.203 38.281 10.805 1 92 178 LYS B N 1
ATOM 5398 C CA . LYS B 1 178 ? 7.98 38.562 10.055 1 92 178 LYS B CA 1
ATOM 5399 C C . LYS B 1 178 ? 8.273 38.719 8.562 1 92 178 LYS B C 1
ATOM 5401 O O . LYS B 1 178 ? 7.422 38.375 7.727 1 92 178 LYS B O 1
ATOM 5406 N N . GLU B 1 179 ? 9.484 39.156 8.195 1 92.44 179 GLU B N 1
ATOM 5407 C CA . GLU B 1 179 ? 9.883 39.312 6.801 1 92.44 179 GLU B CA 1
ATOM 5408 C C . GLU B 1 179 ? 9.891 37.969 6.07 1 92.44 179 GLU B C 1
ATOM 5410 O O . GLU B 1 179 ? 9.852 37.938 4.836 1 92.44 179 GLU B O 1
ATOM 5415 N N . LYS B 1 180 ? 9.867 36.938 6.848 1 95.62 180 LYS B N 1
ATOM 5416 C CA . LYS B 1 180 ? 9.875 35.594 6.242 1 95.62 180 LYS B CA 1
ATOM 5417 C C . LYS B 1 180 ? 8.562 34.875 6.504 1 95.62 180 LYS B C 1
ATOM 5419 O O . LYS B 1 180 ? 8.516 33.625 6.512 1 95.62 180 LYS B O 1
ATOM 5424 N N . SER B 1 181 ? 7.496 35.625 6.684 1 93.75 181 SER B N 1
ATOM 5425 C CA . SER B 1 181 ? 6.184 35.094 7.023 1 93.75 181 SER B CA 1
ATOM 5426 C C . SER B 1 181 ? 5.695 34.125 5.957 1 93.75 181 SER B C 1
ATOM 5428 O O . SER B 1 181 ? 5.02 33.125 6.266 1 93.75 181 SER B O 1
ATOM 5430 N N . PHE B 1 182 ? 6.074 34.312 4.656 1 95.81 182 PHE B N 1
ATOM 5431 C CA . PHE B 1 182 ? 5.613 33.5 3.543 1 95.81 182 PHE B CA 1
ATOM 5432 C C . PHE B 1 182 ? 6.102 32.062 3.684 1 95.81 182 PHE B C 1
ATOM 5434 O O . PHE B 1 182 ? 5.488 31.125 3.154 1 95.81 182 PHE B O 1
ATOM 5441 N N . LEU B 1 183 ? 7.145 31.812 4.434 1 97.75 183 LEU B N 1
ATOM 5442 C CA . LEU B 1 183 ? 7.684 30.469 4.598 1 97.75 183 LEU B CA 1
ATOM 5443 C C . LEU B 1 183 ? 6.738 29.594 5.418 1 97.75 183 LEU B C 1
ATOM 5445 O O . LEU B 1 183 ? 6.727 28.375 5.266 1 97.75 183 LEU B O 1
ATOM 5449 N N . TYR B 1 184 ? 5.93 30.203 6.254 1 95.88 184 TYR B N 1
ATOM 5450 C CA . TYR B 1 184 ? 4.996 29.484 7.113 1 95.88 184 TYR B CA 1
ATOM 5451 C C . TYR B 1 184 ? 3.748 29.078 6.34 1 95.88 184 TYR B C 1
ATOM 5453 O O . TYR B 1 184 ? 2.889 28.359 6.863 1 95.88 184 TYR B O 1
ATOM 5461 N N . GLU B 1 185 ? 3.664 29.453 5.078 1 95.69 185 GLU B N 1
ATOM 5462 C CA . GLU B 1 185 ? 2.518 29.125 4.238 1 95.69 185 GLU B CA 1
ATOM 5463 C C . GLU B 1 185 ? 2.832 27.938 3.32 1 95.69 185 GLU B C 1
ATOM 5465 O O . GLU B 1 185 ? 1.965 27.469 2.578 1 95.69 185 GLU B O 1
ATOM 5470 N N . VAL B 1 186 ? 4.023 27.391 3.422 1 97.94 186 VAL B N 1
ATOM 5471 C CA . VAL B 1 186 ? 4.5 26.422 2.447 1 97.94 186 VAL B CA 1
ATOM 5472 C C . VAL B 1 186 ? 3.943 25.031 2.787 1 97.94 186 VAL B C 1
ATOM 5474 O O . VAL B 1 186 ? 3.311 24.391 1.948 1 97.94 186 VAL B O 1
ATOM 5477 N N . VAL B 1 187 ? 4.105 24.594 4.023 1 97.56 187 VAL B N 1
ATOM 5478 C CA . VAL B 1 187 ? 3.746 23.234 4.418 1 97.56 187 VAL B CA 1
ATOM 5479 C C . VAL B 1 187 ? 2.271 23.188 4.812 1 97.56 187 VAL B C 1
ATOM 5481 O O . VAL B 1 187 ? 1.554 22.266 4.434 1 97.56 187 VAL B O 1
ATOM 5484 N N . ALA B 1 188 ? 1.854 24.141 5.551 1 91.81 188 ALA B N 1
ATOM 5485 C CA . ALA B 1 188 ? 0.467 24.266 5.996 1 91.81 188 ALA B CA 1
ATOM 5486 C C . ALA B 1 188 ? -0.011 25.703 5.906 1 91.81 188 ALA B C 1
ATOM 5488 O O . ALA B 1 188 ? 0.341 26.547 6.75 1 91.81 188 ALA B O 1
ATOM 5489 N N . ASN B 1 189 ? -0.826 25.953 4.969 1 91 189 ASN B N 1
ATOM 5490 C CA . ASN B 1 189 ? -1.357 27.297 4.789 1 91 189 ASN B CA 1
ATOM 5491 C C . ASN B 1 189 ? -2.771 27.422 5.348 1 91 189 ASN B C 1
ATOM 5493 O O . ASN B 1 189 ? -3.744 27.094 4.668 1 91 189 ASN B O 1
ATOM 5497 N N . LYS B 1 190 ? -2.887 27.953 6.445 1 80.81 190 LYS B N 1
ATOM 5498 C CA . LYS B 1 190 ? -4.176 28.062 7.121 1 80.81 190 LYS B CA 1
ATOM 5499 C C . LYS B 1 190 ? -5 29.219 6.555 1 80.81 190 LYS B C 1
ATOM 5501 O O . LYS B 1 190 ? -6.211 29.281 6.781 1 80.81 190 LYS B O 1
ATOM 5506 N N . LYS B 1 191 ? -4.391 30.031 5.785 1 81.94 191 LYS B N 1
ATOM 5507 C CA . LYS B 1 191 ? -5.059 31.219 5.262 1 81.94 191 LYS B CA 1
ATOM 5508 C C . LYS B 1 191 ? -5.934 30.875 4.059 1 81.94 191 LYS B C 1
ATOM 5510 O O . LYS B 1 191 ? -7.082 31.312 3.975 1 81.94 191 LYS B O 1
ATOM 5515 N N . ASN B 1 192 ? -5.34 30.078 3.123 1 84.69 192 ASN B N 1
ATOM 5516 C CA . ASN B 1 192 ? -6.109 29.797 1.919 1 84.69 192 ASN B CA 1
ATOM 5517 C C . ASN B 1 192 ? -6.129 28.297 1.613 1 84.69 192 ASN B C 1
ATOM 5519 O O . ASN B 1 192 ? -6.824 27.859 0.696 1 84.69 192 ASN B O 1
ATOM 5523 N N . GLY B 1 193 ? -5.371 27.531 2.367 1 86.31 193 GLY B N 1
ATOM 5524 C CA . GLY B 1 193 ? -5.426 26.094 2.221 1 86.31 193 GLY B CA 1
ATOM 5525 C C . GLY B 1 193 ? -4.594 25.578 1.06 1 86.31 193 GLY B C 1
ATOM 5526 O O . GLY B 1 193 ? -4.625 24.391 0.747 1 86.31 193 GLY B O 1
ATOM 5527 N N . ILE B 1 194 ? -3.879 26.422 0.382 1 91.31 194 ILE B N 1
ATOM 5528 C CA . ILE B 1 194 ? -3.047 26 -0.739 1 91.31 194 ILE B CA 1
ATOM 5529 C C . ILE B 1 194 ? -1.612 25.766 -0.262 1 91.31 194 ILE B C 1
ATOM 5531 O O . ILE B 1 194 ? -0.853 26.734 -0.092 1 91.31 194 ILE B O 1
ATOM 5535 N N . ASP B 1 195 ? -1.288 24.594 -0.096 1 95.19 195 ASP B N 1
ATOM 5536 C CA . ASP B 1 195 ? 0.04 24.234 0.402 1 95.19 195 ASP B CA 1
ATOM 5537 C C . ASP B 1 195 ? 0.54 22.938 -0.23 1 95.19 195 ASP B C 1
ATOM 5539 O O . ASP B 1 195 ? -0.188 22.297 -0.981 1 95.19 195 ASP B O 1
ATOM 5543 N N . VAL B 1 196 ? 1.764 22.594 0.017 1 98 196 VAL B N 1
ATOM 5544 C CA . VAL B 1 196 ? 2.406 21.5 -0.689 1 98 196 VAL B CA 1
ATOM 5545 C C . VAL B 1 196 ? 1.86 20.156 -0.176 1 98 196 VAL B C 1
ATOM 5547 O O . VAL B 1 196 ? 1.921 19.156 -0.875 1 98 196 VAL B O 1
ATOM 5550 N N . ASP B 1 197 ? 1.396 20.109 1.098 1 97.25 197 ASP B N 1
ATOM 5551 C CA . ASP B 1 197 ? 0.704 18.922 1.588 1 97.25 197 ASP B CA 1
ATOM 5552 C C . ASP B 1 197 ? -0.432 18.516 0.649 1 97.25 197 ASP B C 1
ATOM 5554 O O . ASP B 1 197 ? -0.501 17.359 0.207 1 97.25 197 ASP B O 1
ATOM 5558 N N . LYS B 1 198 ? -1.24 19.453 0.277 1 95.94 198 LYS B N 1
ATOM 5559 C CA . LYS B 1 198 ? -2.387 19.219 -0.594 1 95.94 198 LYS B CA 1
ATOM 5560 C C . LYS B 1 198 ? -1.938 18.891 -2.016 1 95.94 198 LYS B C 1
ATOM 5562 O O . LYS B 1 198 ? -2.568 18.078 -2.701 1 95.94 198 LYS B O 1
ATOM 5567 N N . TRP B 1 199 ? -0.863 19.609 -2.439 1 97.31 199 TRP B N 1
ATOM 5568 C CA . TRP B 1 199 ? -0.347 19.281 -3.766 1 97.31 199 TRP B CA 1
ATOM 5569 C C . TRP B 1 199 ? -0.043 17.797 -3.889 1 97.31 199 TRP B C 1
ATOM 5571 O O . TRP B 1 199 ? -0.414 17.156 -4.879 1 97.31 199 TRP B O 1
ATOM 5581 N N . ASP B 1 200 ? 0.551 17.297 -2.893 1 98.06 200 ASP B N 1
ATOM 5582 C CA . ASP B 1 200 ? 0.976 15.906 -2.963 1 98.06 200 ASP B CA 1
ATOM 5583 C C . ASP B 1 200 ? -0.219 14.961 -2.85 1 98.06 200 ASP B C 1
ATOM 5585 O O . ASP B 1 200 ? -0.39 14.062 -3.678 1 98.06 200 ASP B O 1
ATOM 5589 N N . TYR B 1 201 ? -1.053 15.078 -1.736 1 96.62 201 TYR B N 1
ATOM 5590 C CA . TYR B 1 201 ? -2.037 14.023 -1.523 1 96.62 201 TYR B CA 1
ATOM 5591 C C . TYR B 1 201 ? -3.145 14.094 -2.566 1 96.62 201 TYR B C 1
ATOM 5593 O O . TYR B 1 201 ? -3.781 13.086 -2.875 1 96.62 201 TYR B O 1
ATOM 5601 N N . PHE B 1 202 ? -3.381 15.273 -3.215 1 96.69 202 PHE B N 1
ATOM 5602 C CA . PHE B 1 202 ? -4.316 15.273 -4.332 1 96.69 202 PHE B CA 1
ATOM 5603 C C . PHE B 1 202 ? -3.795 14.422 -5.48 1 96.69 202 PHE B C 1
ATOM 5605 O O . PHE B 1 202 ? -4.527 13.602 -6.031 1 96.69 202 PHE B O 1
ATOM 5612 N N . ALA B 1 203 ? -2.551 14.648 -5.836 1 97.5 203 ALA B N 1
ATOM 5613 C CA . ALA B 1 203 ? -1.957 13.883 -6.93 1 97.5 203 ALA B CA 1
ATOM 5614 C C . ALA B 1 203 ? -1.849 12.406 -6.574 1 97.5 203 ALA B C 1
ATOM 5616 O O . ALA B 1 203 ? -2.201 11.539 -7.379 1 97.5 203 ALA B O 1
ATOM 5617 N N . ARG B 1 204 ? -1.406 12.117 -5.387 1 98 204 ARG B N 1
ATOM 5618 C CA . ARG B 1 204 ? -1.142 10.75 -4.953 1 98 204 ARG B CA 1
ATOM 5619 C C . ARG B 1 204 ? -2.441 9.984 -4.738 1 98 204 ARG B C 1
ATOM 5621 O O . ARG B 1 204 ? -2.568 8.836 -5.172 1 98 204 ARG B O 1
ATOM 5628 N N . ASP B 1 205 ? -3.398 10.547 -4.012 1 97.88 205 ASP B N 1
ATOM 5629 C CA . ASP B 1 205 ? -4.684 9.891 -3.801 1 97.88 205 ASP B CA 1
ATOM 5630 C C . ASP B 1 205 ? -5.391 9.625 -5.129 1 97.88 205 ASP B C 1
ATOM 5632 O O . ASP B 1 205 ? -5.961 8.555 -5.332 1 97.88 205 ASP B O 1
ATOM 5636 N N . CYS B 1 206 ? -5.387 10.641 -6.031 1 97.31 206 CYS B N 1
ATOM 5637 C CA . CYS B 1 206 ? -5.988 10.453 -7.348 1 97.31 206 CYS B CA 1
ATOM 5638 C C . CYS B 1 206 ? -5.344 9.281 -8.078 1 97.31 206 CYS B C 1
ATOM 5640 O O . CYS B 1 206 ? -6.039 8.461 -8.68 1 97.31 206 CYS B O 1
ATOM 5642 N N . HIS B 1 207 ? -4.051 9.219 -8.023 1 96.75 207 HIS B N 1
ATOM 5643 C CA . HIS B 1 207 ? -3.289 8.148 -8.664 1 96.75 207 HIS B CA 1
ATOM 5644 C C . HIS B 1 207 ? -3.709 6.781 -8.148 1 96.75 207 HIS B C 1
ATOM 5646 O O . HIS B 1 207 ? -3.932 5.855 -8.93 1 96.75 207 HIS B O 1
ATOM 5652 N N . HIS B 1 208 ? -3.904 6.629 -6.906 1 97 208 HIS B N 1
ATOM 5653 C CA . HIS B 1 208 ? -4.176 5.34 -6.277 1 97 208 HIS B CA 1
ATOM 5654 C C . HIS B 1 208 ? -5.652 4.973 -6.391 1 97 208 HIS B C 1
ATOM 5656 O O . HIS B 1 208 ? -5.996 3.789 -6.449 1 97 208 HIS B O 1
ATOM 5662 N N . LEU B 1 209 ? -6.508 5.949 -6.469 1 96.5 209 LEU B N 1
ATOM 5663 C CA . LEU B 1 209 ? -7.945 5.703 -6.52 1 96.5 209 LEU B CA 1
ATOM 5664 C C . LEU B 1 209 ? -8.43 5.613 -7.961 1 96.5 209 LEU B C 1
ATOM 5666 O O . LEU B 1 209 ? -9.578 5.23 -8.211 1 96.5 209 LEU B O 1
ATOM 5670 N N . GLY B 1 210 ? -7.586 5.941 -8.914 1 94.31 210 GLY B N 1
ATOM 5671 C CA . GLY B 1 210 ? -7.992 5.961 -10.305 1 94.31 210 GLY B CA 1
ATOM 5672 C C . GLY B 1 210 ? -8.891 7.133 -10.648 1 94.31 210 GLY B C 1
ATOM 5673 O O . GLY B 1 210 ? -9.836 6.988 -11.438 1 94.31 210 GLY B O 1
ATOM 5674 N N . ILE B 1 211 ? -8.672 8.211 -9.961 1 92.94 211 ILE B N 1
ATOM 5675 C CA . ILE B 1 211 ? -9.398 9.445 -10.211 1 92.94 211 ILE B CA 1
ATOM 5676 C C . ILE B 1 211 ? -8.508 10.43 -10.961 1 92.94 211 ILE B C 1
ATOM 5678 O O . ILE B 1 211 ? -7.293 10.469 -10.734 1 92.94 211 ILE B O 1
ATOM 5682 N N . GLN B 1 212 ? -9.07 11.164 -11.789 1 91.19 212 GLN B N 1
ATOM 5683 C CA . GLN B 1 212 ? -8.297 12.141 -12.555 1 91.19 212 GLN B CA 1
ATOM 5684 C C . GLN B 1 212 ? -7.93 13.344 -11.688 1 91.19 212 GLN B C 1
ATOM 5686 O O . GLN B 1 212 ? -8.773 13.875 -10.961 1 91.19 212 GLN B O 1
ATOM 5691 N N . ASN B 1 213 ? -6.719 13.688 -11.711 1 93.06 213 ASN B N 1
ATOM 5692 C CA . ASN B 1 213 ? -6.227 14.891 -11.055 1 93.06 213 ASN B CA 1
ATOM 5693 C C . ASN B 1 213 ? -6.145 16.062 -12.031 1 93.06 213 ASN B C 1
ATOM 5695 O O . ASN B 1 213 ? -5.289 16.078 -12.914 1 93.06 213 ASN B O 1
ATOM 5699 N N . ASN B 1 214 ? -6.957 17.062 -11.836 1 90.94 214 ASN B N 1
ATOM 5700 C CA . ASN B 1 214 ? -7.02 18.172 -12.773 1 90.94 214 ASN B CA 1
ATOM 5701 C C . ASN B 1 214 ? -6.152 19.344 -12.305 1 90.94 214 ASN B C 1
ATOM 5703 O O . ASN B 1 214 ? -6.047 20.359 -13 1 90.94 214 ASN B O 1
ATOM 5707 N N . PHE B 1 215 ? -5.566 19.25 -11.18 1 93 215 PHE B N 1
ATOM 5708 C CA . PHE B 1 215 ? -4.711 20.297 -10.633 1 93 215 PHE B CA 1
ATOM 5709 C C . PHE B 1 215 ? -3.258 20.062 -11.031 1 93 215 PHE B C 1
ATOM 5711 O O . PHE B 1 215 ? -2.729 18.969 -10.859 1 93 215 PHE B O 1
ATOM 5718 N N . ASP B 1 216 ? -2.658 21.047 -11.562 1 92.69 216 ASP B N 1
ATOM 5719 C CA . ASP B 1 216 ? -1.264 20.984 -11.992 1 92.69 216 ASP B CA 1
ATOM 5720 C C . ASP B 1 216 ? -0.38 21.875 -11.117 1 92.69 216 ASP B C 1
ATOM 5722 O O . ASP B 1 216 ? -0.196 23.062 -11.414 1 92.69 216 ASP B O 1
ATOM 5726 N N . TYR B 1 217 ? 0.258 21.328 -10.172 1 93.5 217 TYR B N 1
ATOM 5727 C CA . TYR B 1 217 ? 1.075 22.125 -9.258 1 93.5 217 TYR B CA 1
ATOM 5728 C C . TYR B 1 217 ? 2.355 22.594 -9.945 1 93.5 217 TYR B C 1
ATOM 5730 O O . TYR B 1 217 ? 2.969 23.578 -9.523 1 93.5 217 TYR B O 1
ATOM 5738 N N . LYS B 1 218 ? 2.832 21.906 -10.969 1 93.38 218 LYS B N 1
ATOM 5739 C CA . LYS B 1 218 ? 4.039 22.312 -11.68 1 93.38 218 LYS B CA 1
ATOM 5740 C C . LYS B 1 218 ? 3.836 23.656 -12.375 1 93.38 218 LYS B C 1
ATOM 5742 O O . LYS B 1 218 ? 4.738 24.5 -12.391 1 93.38 218 LYS B O 1
ATOM 5747 N N . ARG B 1 219 ? 2.672 23.75 -12.922 1 91.88 219 ARG B N 1
ATOM 5748 C CA . ARG B 1 219 ? 2.334 25.031 -13.547 1 91.88 219 ARG B CA 1
ATOM 5749 C C . ARG B 1 219 ? 2.24 26.141 -12.5 1 91.88 219 ARG B C 1
ATOM 5751 O O . ARG B 1 219 ? 2.711 27.25 -12.734 1 91.88 219 ARG B O 1
ATOM 5758 N N . LEU B 1 220 ? 1.632 25.859 -11.414 1 92.75 220 LEU B N 1
ATOM 5759 C CA . LEU B 1 220 ? 1.519 26.828 -10.328 1 92.75 220 LEU B CA 1
ATOM 5760 C C . LEU B 1 220 ? 2.896 27.297 -9.875 1 92.75 220 LEU B C 1
ATOM 5762 O O . LEU B 1 220 ? 3.1 28.484 -9.617 1 92.75 220 LEU B O 1
ATOM 5766 N N . LEU B 1 221 ? 3.82 26.406 -9.828 1 94.81 221 LEU B N 1
ATOM 5767 C CA . LEU B 1 221 ? 5.18 26.688 -9.375 1 94.81 221 LEU B CA 1
ATOM 5768 C C . LEU B 1 221 ? 5.859 27.703 -10.281 1 94.81 221 LEU B C 1
ATOM 5770 O O . LEU B 1 221 ? 6.703 28.469 -9.828 1 94.81 221 LEU B O 1
ATOM 5774 N N . LYS B 1 222 ? 5.438 27.75 -11.477 1 93.38 222 LYS B N 1
ATOM 5775 C CA . LYS B 1 222 ? 6.047 28.672 -12.438 1 93.38 222 LYS B CA 1
ATOM 5776 C C . LYS B 1 222 ? 5.566 30.094 -12.227 1 93.38 222 LYS B C 1
ATOM 5778 O O . LYS B 1 222 ? 6.215 31.047 -12.664 1 93.38 222 LYS B O 1
ATOM 5783 N N . PHE B 1 223 ? 4.457 30.234 -11.492 1 92.5 223 PHE B N 1
ATOM 5784 C CA . PHE B 1 223 ? 3.852 31.547 -11.445 1 92.5 223 PHE B CA 1
ATOM 5785 C C . PHE B 1 223 ? 3.686 32.031 -10 1 92.5 223 PHE B C 1
ATOM 5787 O O . PHE B 1 223 ? 2.969 33 -9.742 1 92.5 223 PHE B O 1
ATOM 5794 N N . ILE B 1 224 ? 4.293 31.344 -9.07 1 94.31 224 ILE B N 1
ATOM 5795 C CA . ILE B 1 224 ? 4.16 31.734 -7.672 1 94.31 224 ILE B CA 1
ATOM 5796 C C . ILE B 1 224 ? 5.152 32.844 -7.352 1 94.31 224 ILE B C 1
ATOM 5798 O O . ILE B 1 224 ? 6.262 32.875 -7.891 1 94.31 224 ILE B O 1
ATOM 5802 N N . ARG B 1 225 ? 4.727 33.812 -6.566 1 95.06 225 ARG B N 1
ATOM 5803 C CA . ARG B 1 225 ? 5.547 34.938 -6.082 1 95.06 225 ARG B CA 1
ATOM 5804 C C . ARG B 1 225 ? 5.125 35.344 -4.68 1 95.06 225 ARG B C 1
ATOM 5806 O O . ARG B 1 225 ? 4.039 35 -4.219 1 95.06 225 ARG B O 1
ATOM 5813 N N . VAL B 1 226 ? 6.016 36.031 -3.996 1 96.12 226 VAL B N 1
ATOM 5814 C CA . VAL B 1 226 ? 5.699 36.562 -2.684 1 96.12 226 VAL B CA 1
ATOM 5815 C C . VAL B 1 226 ? 5.379 38.062 -2.809 1 96.12 226 VAL B C 1
ATOM 5817 O O . VAL B 1 226 ? 6.133 38.812 -3.436 1 96.12 226 VAL B O 1
ATOM 5820 N N . CYS B 1 227 ? 4.289 38.438 -2.322 1 94.12 227 CYS B N 1
ATOM 5821 C CA . CYS B 1 227 ? 3.879 39.844 -2.307 1 94.12 227 CYS B CA 1
ATOM 5822 C C . CYS B 1 227 ? 3.662 40.344 -0.88 1 94.12 227 CYS B C 1
ATOM 5824 O O . CYS B 1 227 ? 3.393 39.531 0.02 1 94.12 227 CYS B O 1
ATOM 5826 N N . GLU B 1 228 ? 3.822 41.594 -0.713 1 91 228 GLU B N 1
ATOM 5827 C CA . GLU B 1 228 ? 3.602 42.219 0.597 1 91 228 GLU B CA 1
ATOM 5828 C C . GLU B 1 228 ? 2.188 42.781 0.716 1 91 228 GLU B C 1
ATOM 5830 O O . GLU B 1 228 ? 1.754 43.562 -0.125 1 91 228 GLU B O 1
ATOM 5835 N N . VAL B 1 229 ? 1.507 42.219 1.629 1 86.88 229 VAL B N 1
ATOM 5836 C CA . VAL B 1 229 ? 0.157 42.688 1.94 1 86.88 229 VAL B CA 1
ATOM 5837 C C . VAL B 1 229 ? 0.046 42.969 3.434 1 86.88 229 VAL B C 1
ATOM 5839 O O . VAL B 1 229 ? 0.293 42.094 4.27 1 86.88 229 VAL B O 1
ATOM 5842 N N . LYS B 1 230 ? -0.392 44.188 3.793 1 82.25 230 LYS B N 1
ATOM 5843 C CA . LYS B 1 230 ? -0.582 44.625 5.18 1 82.25 230 LYS B CA 1
ATOM 5844 C C . LYS B 1 230 ? 0.641 44.281 6.027 1 82.25 230 LYS B C 1
ATOM 5846 O O . LYS B 1 230 ? 0.521 43.625 7.07 1 82.25 230 LYS B O 1
ATOM 5851 N N . ASN B 1 231 ? 1.735 44.531 5.578 1 82.62 231 ASN B N 1
ATOM 5852 C CA . ASN B 1 231 ? 3.012 44.406 6.277 1 82.62 231 ASN B CA 1
ATOM 5853 C C . ASN B 1 231 ? 3.396 42.938 6.516 1 82.62 231 ASN B C 1
ATOM 5855 O O . ASN B 1 231 ? 4.078 42.625 7.492 1 82.62 231 ASN B O 1
ATOM 5859 N N . GLN B 1 232 ? 2.822 42.125 5.734 1 87.44 232 GLN B N 1
ATOM 5860 C CA . GLN B 1 232 ? 3.217 40.719 5.758 1 87.44 232 GLN B CA 1
ATOM 5861 C C . GLN B 1 232 ? 3.438 40.188 4.344 1 87.44 232 GLN B C 1
ATOM 5863 O O . GLN B 1 232 ? 2.82 40.656 3.391 1 87.44 232 GLN B O 1
ATOM 5868 N N . ARG B 1 233 ? 4.324 39.312 4.246 1 93.06 233 ARG B N 1
ATOM 5869 C CA . ARG B 1 233 ? 4.613 38.719 2.949 1 93.06 233 ARG B CA 1
ATOM 5870 C C . ARG B 1 233 ? 3.84 37.406 2.766 1 93.06 233 ARG B C 1
ATOM 5872 O O . ARG B 1 233 ? 3.793 36.594 3.672 1 93.06 233 ARG B O 1
ATOM 5879 N N . HIS B 1 234 ? 3.203 37.344 1.639 1 93.62 234 HIS B N 1
ATOM 5880 C CA . HIS B 1 234 ? 2.363 36.188 1.344 1 93.62 234 HIS B CA 1
ATOM 5881 C C . HIS B 1 234 ? 2.709 35.562 -0.015 1 93.62 234 HIS B C 1
ATOM 5883 O O . HIS B 1 234 ? 3.117 36.281 -0.929 1 93.62 234 HIS B O 1
ATOM 5889 N N . ILE B 1 235 ? 2.547 34.25 -0.095 1 94.69 235 ILE B N 1
ATOM 5890 C CA . ILE B 1 235 ? 2.682 33.594 -1.385 1 94.69 235 ILE B CA 1
ATOM 5891 C C . ILE B 1 235 ? 1.455 33.875 -2.248 1 94.69 235 ILE B C 1
ATOM 5893 O O . ILE B 1 235 ? 0.32 33.688 -1.812 1 94.69 235 ILE B O 1
ATOM 5897 N N . CYS B 1 236 ? 1.667 34.375 -3.398 1 93.62 236 CYS B N 1
ATOM 5898 C CA . CYS B 1 236 ? 0.618 34.719 -4.355 1 93.62 236 CYS B CA 1
ATOM 5899 C C . CYS B 1 236 ? 0.852 34 -5.688 1 93.62 236 CYS B C 1
ATOM 5901 O O . CYS B 1 236 ? 1.942 33.5 -5.938 1 93.62 236 CYS B O 1
ATOM 5903 N N . THR B 1 237 ? -0.19 33.844 -6.406 1 91.44 237 THR B N 1
ATOM 5904 C CA . THR B 1 237 ? -0.069 33.281 -7.746 1 91.44 237 THR B CA 1
ATOM 5905 C C . THR B 1 237 ? -0.636 34.25 -8.789 1 91.44 237 THR B C 1
ATOM 5907 O O . THR B 1 237 ? -1.319 35.219 -8.445 1 91.44 237 THR B O 1
ATOM 5910 N N . ARG B 1 238 ? -0.251 34.094 -9.977 1 91.5 238 ARG B N 1
ATOM 5911 C CA . ARG B 1 238 ? -0.705 34.938 -11.07 1 91.5 238 ARG B CA 1
ATOM 5912 C C . ARG B 1 238 ? -2.211 34.812 -11.273 1 91.5 238 ARG B C 1
ATOM 5914 O O . ARG B 1 238 ? -2.775 33.719 -11.117 1 91.5 238 ARG B O 1
ATOM 5921 N N . ASP B 1 239 ? -2.824 35.812 -11.672 1 88.31 239 ASP B N 1
ATOM 5922 C CA . ASP B 1 239 ? -4.27 35.875 -11.867 1 88.31 239 ASP B CA 1
ATOM 5923 C C . ASP B 1 239 ? -4.723 34.875 -12.914 1 88.31 239 ASP B C 1
ATOM 5925 O O . ASP B 1 239 ? -5.797 34.281 -12.781 1 88.31 239 ASP B O 1
ATOM 5929 N N . LYS B 1 240 ? -3.953 34.594 -13.875 1 86.69 240 LYS B N 1
ATOM 5930 C CA . LYS B 1 240 ? -4.328 33.656 -14.938 1 86.69 240 LYS B CA 1
ATOM 5931 C C . LYS B 1 240 ? -4.445 32.219 -14.414 1 86.69 240 LYS B C 1
ATOM 5933 O O . LYS B 1 240 ? -5.023 31.359 -15.078 1 86.69 240 LYS B O 1
ATOM 5938 N N . GLU B 1 241 ? -3.865 32 -13.258 1 90.06 241 GLU B N 1
ATOM 5939 C CA . GLU B 1 241 ? -3.865 30.656 -12.688 1 90.06 241 GLU B CA 1
ATOM 5940 C C . GLU B 1 241 ? -5.137 30.391 -11.883 1 90.06 241 GLU B C 1
ATOM 5942 O O . GLU B 1 241 ? -5.266 29.344 -11.242 1 90.06 241 GLU B O 1
ATOM 5947 N N . VAL B 1 242 ? -6.051 31.281 -11.922 1 87.25 242 VAL B N 1
ATOM 5948 C CA . VAL B 1 242 ? -7.277 31.156 -11.141 1 87.25 242 VAL B CA 1
ATOM 5949 C C . VAL B 1 242 ? -8.023 29.891 -11.555 1 87.25 242 VAL B C 1
ATOM 5951 O O . VAL B 1 242 ? -8.609 29.203 -10.719 1 87.25 242 VAL B O 1
ATOM 5954 N N . GLY B 1 243 ? -8.016 29.578 -12.844 1 85.94 243 GLY B N 1
ATOM 5955 C CA . GLY B 1 243 ? -8.641 28.359 -13.32 1 85.94 243 GLY B CA 1
ATOM 5956 C C . GLY B 1 243 ? -8.016 27.109 -12.742 1 85.94 243 GLY B C 1
ATOM 5957 O O . GLY B 1 243 ? -8.719 26.172 -12.352 1 85.94 243 GLY B O 1
ATOM 5958 N N . ASN B 1 244 ? -6.746 27.094 -12.68 1 90.88 244 ASN B N 1
ATOM 5959 C CA . ASN B 1 244 ? -6.004 25.984 -12.109 1 90.88 244 ASN B CA 1
ATOM 5960 C C . ASN B 1 244 ? -6.34 25.781 -10.633 1 90.88 244 ASN B C 1
ATOM 5962 O O . ASN B 1 244 ? -6.457 24.641 -10.164 1 90.88 244 ASN B O 1
ATOM 5966 N N . LEU B 1 245 ? -6.516 26.828 -9.93 1 89.44 245 LEU B N 1
ATOM 5967 C CA . LEU B 1 245 ? -6.855 26.75 -8.516 1 89.44 245 LEU B CA 1
ATOM 5968 C C . LEU B 1 245 ? -8.281 26.234 -8.328 1 89.44 245 LEU B C 1
ATOM 5970 O O . LEU B 1 245 ? -8.547 25.469 -7.395 1 89.44 245 LEU B O 1
ATOM 5974 N N . TYR B 1 246 ? -9.164 26.656 -9.172 1 85.31 246 TYR B N 1
ATOM 5975 C CA . TYR B 1 246 ? -10.508 26.094 -9.125 1 85.31 246 TYR B CA 1
ATOM 5976 C C . TYR B 1 246 ? -10.484 24.594 -9.383 1 85.31 246 TYR B C 1
ATOM 5978 O O . TYR B 1 246 ? -11.25 23.844 -8.773 1 85.31 246 TYR B O 1
ATOM 5986 N N . ASP B 1 247 ? -9.641 24.172 -10.312 1 89.31 247 ASP B N 1
ATOM 5987 C CA . ASP B 1 247 ? -9.469 22.75 -10.562 1 89.31 247 ASP B CA 1
ATOM 5988 C C . ASP B 1 247 ? -8.984 22.016 -9.312 1 89.31 247 ASP B C 1
ATOM 5990 O O . ASP B 1 247 ? -9.383 20.891 -9.062 1 89.31 247 ASP B O 1
ATOM 5994 N N . MET B 1 248 ? -8.141 22.656 -8.602 1 91.12 248 MET B N 1
ATOM 5995 C CA . MET B 1 248 ? -7.645 22.078 -7.355 1 91.12 248 MET B CA 1
ATOM 5996 C C . MET B 1 248 ? -8.789 21.844 -6.375 1 91.12 248 MET B C 1
ATOM 5998 O O . MET B 1 248 ? -8.906 20.766 -5.805 1 91.12 248 MET B O 1
ATOM 6002 N N . PHE B 1 249 ? -9.547 22.844 -6.145 1 84.94 249 PHE B N 1
ATOM 6003 C CA . PHE B 1 249 ? -10.648 22.75 -5.195 1 84.94 249 PHE B CA 1
ATOM 6004 C C . PHE B 1 249 ? -11.695 21.766 -5.691 1 84.94 249 PHE B C 1
ATOM 6006 O O . PHE B 1 249 ? -12.336 21.078 -4.891 1 84.94 249 PHE B O 1
ATOM 6013 N N . HIS B 1 250 ? -11.859 21.672 -6.992 1 85.06 250 HIS B N 1
ATOM 6014 C CA . HIS B 1 250 ? -12.75 20.656 -7.566 1 85.06 250 HIS B CA 1
ATOM 6015 C C . HIS B 1 250 ? -12.234 19.25 -7.289 1 85.06 250 HIS B C 1
ATOM 6017 O O . HIS B 1 250 ? -13.016 18.359 -6.969 1 85.06 250 HIS B O 1
ATOM 6023 N N . THR B 1 251 ? -10.961 19.109 -7.473 1 91.38 251 THR B N 1
ATOM 6024 C CA . THR B 1 251 ? -10.344 17.828 -7.168 1 91.38 251 THR B CA 1
ATOM 6025 C C . THR B 1 251 ? -10.586 17.438 -5.711 1 91.38 251 THR B C 1
ATOM 6027 O O . THR B 1 251 ? -10.906 16.297 -5.41 1 91.38 251 THR B O 1
ATOM 6030 N N . ARG B 1 252 ? -10.453 18.375 -4.824 1 89.62 252 ARG B N 1
ATOM 6031 C CA . ARG B 1 252 ? -10.727 18.125 -3.412 1 89.62 252 ARG B CA 1
ATOM 6032 C C . ARG B 1 252 ? -12.156 17.656 -3.201 1 89.62 252 ARG B C 1
ATOM 6034 O O . ARG B 1 252 ? -12.398 16.703 -2.469 1 89.62 252 ARG B O 1
ATOM 6041 N N . ASN B 1 253 ? -13.039 18.344 -3.789 1 83.94 253 ASN B N 1
ATOM 6042 C CA . ASN B 1 253 ? -14.445 18 -3.66 1 83.94 253 ASN B CA 1
ATOM 6043 C C . ASN B 1 253 ? -14.727 16.594 -4.195 1 83.94 253 ASN B C 1
ATOM 6045 O O . ASN B 1 253 ? -15.492 15.844 -3.596 1 83.94 253 ASN B O 1
ATOM 6049 N N . CYS B 1 254 ? -14.148 16.297 -5.324 1 87.81 254 CYS B N 1
ATOM 6050 C CA . CYS B 1 254 ? -14.328 14.984 -5.93 1 87.81 254 CYS B CA 1
ATOM 6051 C C . CYS B 1 254 ? -13.805 13.891 -5.012 1 87.81 254 CYS B C 1
ATOM 6053 O O . CYS B 1 254 ? -14.469 12.867 -4.816 1 87.81 254 CYS B O 1
ATOM 6055 N N . LEU B 1 255 ? -12.688 14.117 -4.469 1 93 255 LEU B N 1
ATOM 6056 C CA . LEU B 1 255 ? -12.078 13.141 -3.572 1 93 255 LEU B CA 1
ATOM 6057 C C . LEU B 1 255 ? -12.93 12.945 -2.324 1 93 255 LEU B C 1
ATOM 6059 O O . LEU B 1 255 ? -13.102 11.82 -1.85 1 93 255 LEU B O 1
ATOM 6063 N N . HIS B 1 256 ? -13.445 13.984 -1.796 1 88.69 256 HIS B N 1
ATOM 6064 C CA . HIS B 1 256 ? -14.281 13.891 -0.605 1 88.69 256 HIS B CA 1
ATOM 6065 C C . HIS B 1 256 ? -15.578 13.133 -0.895 1 88.69 256 HIS B C 1
ATOM 6067 O O . HIS B 1 256 ? -15.961 12.242 -0.139 1 88.69 256 HIS B O 1
ATOM 6073 N N . ARG B 1 257 ? -16.172 13.398 -1.972 1 83.56 257 ARG B N 1
ATOM 6074 C CA . ARG B 1 257 ? -17.453 12.805 -2.312 1 83.56 257 ARG B CA 1
ATOM 6075 C C . ARG B 1 257 ? -17.297 11.336 -2.699 1 83.56 257 ARG B C 1
ATOM 6077 O O . ARG B 1 257 ? -18.109 10.492 -2.328 1 83.56 257 ARG B O 1
ATOM 6084 N N . ARG B 1 258 ? -16.281 11.102 -3.332 1 88.31 258 ARG B N 1
ATOM 6085 C CA . ARG B 1 258 ? -16.156 9.773 -3.93 1 88.31 258 ARG B CA 1
ATOM 6086 C C . ARG B 1 258 ? -15.43 8.812 -2.996 1 88.31 258 ARG B C 1
ATOM 6088 O O . ARG B 1 258 ? -15.688 7.609 -3.012 1 88.31 258 ARG B O 1
ATOM 6095 N N . ALA B 1 259 ? -14.539 9.406 -2.193 1 93.19 259 ALA B N 1
ATOM 6096 C CA . ALA B 1 259 ? -13.672 8.477 -1.476 1 93.19 259 ALA B CA 1
ATOM 6097 C C . ALA B 1 259 ? -13.641 8.789 0.017 1 93.19 259 ALA B C 1
ATOM 6099 O O . ALA B 1 259 ? -14.039 7.961 0.842 1 93.19 259 ALA B O 1
ATOM 6100 N N . TYR B 1 260 ? -13.281 10.023 0.394 1 93 260 TYR B N 1
ATOM 6101 C CA . TYR B 1 260 ? -13.016 10.352 1.791 1 93 260 TYR B CA 1
ATOM 6102 C C . TYR B 1 260 ? -14.266 10.148 2.643 1 93 260 TYR B C 1
ATOM 6104 O O . TYR B 1 260 ? -14.172 9.758 3.809 1 93 260 TYR B O 1
ATOM 6112 N N . GLN B 1 261 ? -15.438 10.383 2.035 1 90.62 261 GLN B N 1
ATOM 6113 C CA . GLN B 1 261 ? -16.688 10.297 2.791 1 90.62 261 GLN B CA 1
ATOM 6114 C C . GLN B 1 261 ? -17.562 9.172 2.268 1 90.62 261 GLN B C 1
ATOM 6116 O O . GLN B 1 261 ? -18.797 9.234 2.381 1 90.62 261 GLN B O 1
ATOM 6121 N N . HIS B 1 262 ? -16.953 8.227 1.615 1 91.5 262 HIS B N 1
ATOM 6122 C CA . HIS B 1 262 ? -17.703 7.066 1.144 1 91.5 262 HIS B CA 1
ATOM 6123 C C . HIS B 1 262 ? -18.422 6.371 2.295 1 91.5 262 HIS B C 1
ATOM 6125 O O . HIS B 1 262 ? -17.828 6.117 3.344 1 91.5 262 HIS B O 1
ATOM 6131 N N . LYS B 1 263 ? -19.672 6.082 2.166 1 90.25 263 LYS B N 1
ATOM 6132 C CA . LYS B 1 263 ? -20.516 5.59 3.256 1 90.25 263 LYS B CA 1
ATOM 6133 C C . LYS B 1 263 ? -19.969 4.285 3.826 1 90.25 263 LYS B C 1
ATOM 6135 O O . LYS B 1 263 ? -19.969 4.086 5.043 1 90.25 263 LYS B O 1
ATOM 6140 N N . ILE B 1 264 ? -19.5 3.387 2.912 1 93.31 264 ILE B N 1
ATOM 6141 C CA . ILE B 1 264 ? -19.016 2.092 3.373 1 93.31 264 ILE B CA 1
ATOM 6142 C C . ILE B 1 264 ? -17.672 2.273 4.082 1 93.31 264 ILE B C 1
ATOM 6144 O O . ILE B 1 264 ? -17.406 1.615 5.09 1 93.31 264 ILE B O 1
ATOM 6148 N N . GLY B 1 265 ? -16.812 3.154 3.557 1 94.38 265 GLY B N 1
ATOM 6149 C CA . GLY B 1 265 ? -15.555 3.467 4.23 1 94.38 265 GLY B CA 1
ATOM 6150 C C . GLY B 1 265 ? -15.758 4.008 5.633 1 94.38 265 GLY B C 1
ATOM 6151 O O . GLY B 1 265 ? -15.055 3.6 6.566 1 94.38 265 GLY B O 1
ATOM 6152 N N . ASN B 1 266 ? -16.703 4.84 5.758 1 93.94 266 ASN B N 1
ATOM 6153 C CA . ASN B 1 266 ? -17 5.438 7.055 1 93.94 266 ASN B CA 1
ATOM 6154 C C . ASN B 1 266 ? -17.516 4.398 8.047 1 93.94 266 ASN B C 1
ATOM 6156 O O . ASN B 1 266 ? -17.141 4.422 9.227 1 93.94 266 ASN B O 1
ATOM 6160 N N . ILE B 1 267 ? -18.344 3.482 7.551 1 95.31 267 ILE B N 1
ATOM 6161 C CA . ILE B 1 267 ? -18.891 2.447 8.422 1 95.31 267 ILE B CA 1
ATOM 6162 C C . ILE B 1 267 ? -17.75 1.55 8.922 1 95.31 267 ILE B C 1
ATOM 6164 O O . ILE B 1 267 ? -17.75 1.157 10.094 1 95.31 267 ILE B O 1
ATOM 6168 N N . ILE B 1 268 ? -16.891 1.234 8.094 1 97.56 268 ILE B N 1
ATOM 6169 C CA . ILE B 1 268 ? -15.766 0.384 8.477 1 97.56 268 ILE B CA 1
ATOM 6170 C C . ILE B 1 268 ? -14.914 1.095 9.523 1 97.56 268 ILE B C 1
ATOM 6172 O O . ILE B 1 268 ? -14.508 0.489 10.516 1 97.56 268 ILE B O 1
ATOM 6176 N N . GLU B 1 269 ? -14.68 2.375 9.336 1 97.56 269 GLU B N 1
ATOM 6177 C CA . GLU B 1 269 ? -13.906 3.139 10.312 1 97.56 269 GLU B CA 1
ATOM 6178 C C . GLU B 1 269 ? -14.641 3.229 11.648 1 97.56 269 GLU B C 1
ATOM 6180 O O . GLU B 1 269 ? -14.008 3.189 12.711 1 97.56 269 GLU B O 1
ATOM 6185 N N . ILE B 1 270 ? -15.922 3.365 11.578 1 96.56 270 ILE B N 1
ATOM 6186 C CA . ILE B 1 270 ? -16.719 3.395 12.797 1 96.56 270 ILE B CA 1
ATOM 6187 C C . ILE B 1 270 ? -16.594 2.061 13.523 1 96.56 270 ILE B C 1
ATOM 6189 O O . ILE B 1 270 ? -16.391 2.027 14.742 1 96.56 270 ILE B O 1
ATOM 6193 N N . MET B 1 271 ? -16.734 0.976 12.797 1 98.06 271 MET B N 1
ATOM 6194 C CA . MET B 1 271 ? -16.625 -0.355 13.391 1 98.06 271 MET B CA 1
ATOM 6195 C C . MET B 1 271 ? -15.234 -0.584 13.961 1 98.06 271 MET B C 1
ATOM 6197 O O . MET B 1 271 ? -15.086 -1.13 15.055 1 98.06 271 MET B O 1
ATOM 6201 N N . ILE B 1 272 ? -14.164 -0.163 13.242 1 98.75 272 ILE B N 1
ATOM 6202 C CA . ILE B 1 272 ? -12.797 -0.274 13.758 1 98.75 272 ILE B CA 1
ATOM 6203 C C . ILE B 1 272 ? -12.664 0.542 15.039 1 98.75 272 ILE B C 1
ATOM 6205 O O . ILE B 1 272 ? -12.062 0.085 16.016 1 98.75 272 ILE B O 1
ATOM 6209 N N . THR B 1 273 ? -13.211 1.751 15.016 1 98.25 273 THR B N 1
ATOM 6210 C CA . THR B 1 273 ? -13.164 2.609 16.188 1 98.25 273 THR B CA 1
ATOM 6211 C C . THR B 1 273 ? -13.812 1.916 17.391 1 98.25 273 THR B C 1
ATOM 6213 O O . THR B 1 273 ? -13.266 1.927 18.484 1 98.25 273 THR B O 1
ATOM 6216 N N . GLU B 1 274 ? -15 1.322 17.156 1 97.56 274 GLU B N 1
ATOM 6217 C CA . GLU B 1 274 ? -15.688 0.6 18.219 1 97.56 274 GLU B CA 1
ATOM 6218 C C . GLU B 1 274 ? -14.828 -0.548 18.75 1 97.56 274 GLU B C 1
ATOM 6220 O O . GLU B 1 274 ? -14.773 -0.781 19.953 1 97.56 274 GLU B O 1
ATOM 6225 N N . ALA B 1 275 ? -14.195 -1.267 17.844 1 98.62 275 ALA B N 1
ATOM 6226 C CA . ALA B 1 275 ? -13.32 -2.363 18.25 1 98.62 275 ALA B CA 1
ATOM 6227 C C . ALA B 1 275 ? -12.172 -1.855 19.109 1 98.62 275 ALA B C 1
ATOM 6229 O O . ALA B 1 275 ? -11.836 -2.459 20.141 1 98.62 275 ALA B O 1
ATOM 6230 N N . LEU B 1 276 ? -11.547 -0.751 18.734 1 98.69 276 LEU B N 1
ATOM 6231 C CA . LEU B 1 276 ? -10.422 -0.186 19.484 1 98.69 276 LEU B CA 1
ATOM 6232 C C . LEU B 1 276 ? -10.875 0.298 20.859 1 98.69 276 LEU B C 1
ATOM 6234 O O . LEU B 1 276 ? -10.133 0.186 21.844 1 98.69 276 LEU B O 1
ATOM 6238 N N . LEU B 1 277 ? -12.094 0.874 20.891 1 98.25 277 LEU B N 1
ATOM 6239 C CA . LEU B 1 277 ? -12.641 1.321 22.172 1 98.25 277 LEU B CA 1
ATOM 6240 C C . LEU B 1 277 ? -12.797 0.152 23.141 1 98.25 277 LEU B C 1
ATOM 6242 O O . LEU B 1 277 ? -12.43 0.262 24.312 1 98.25 277 LEU B O 1
ATOM 6246 N N . LYS B 1 278 ? -13.328 -0.938 22.609 1 98.19 278 LYS B N 1
ATOM 6247 C CA . LYS B 1 278 ? -13.539 -2.127 23.438 1 98.19 278 LYS B CA 1
ATOM 6248 C C . LYS B 1 278 ? -12.211 -2.754 23.844 1 98.19 278 LYS B C 1
ATOM 6250 O O . LYS B 1 278 ? -12.125 -3.424 24.875 1 98.19 278 LYS B O 1
ATOM 6255 N N . ALA B 1 279 ? -11.141 -2.529 23.047 1 98.62 279 ALA B N 1
ATOM 6256 C CA . ALA B 1 279 ? -9.828 -3.131 23.312 1 98.62 279 ALA B CA 1
ATOM 6257 C C . ALA B 1 279 ? -8.961 -2.209 24.172 1 98.62 279 ALA B C 1
ATOM 6259 O O . ALA B 1 279 ? -7.957 -2.643 24.734 1 98.62 279 ALA B O 1
ATOM 6260 N N . ASP B 1 280 ? -9.25 -0.938 24.312 1 98.38 280 ASP B N 1
ATOM 6261 C CA . ASP B 1 280 ? -8.383 0.122 24.828 1 98.38 280 ASP B CA 1
ATOM 6262 C C . ASP B 1 280 ? -7.855 -0.219 26.219 1 98.38 280 ASP B C 1
ATOM 6264 O O . ASP B 1 280 ? -6.652 -0.107 26.469 1 98.38 280 ASP B O 1
ATOM 6268 N N . LYS B 1 281 ? -8.695 -0.725 27.094 1 96.19 281 LYS B N 1
ATOM 6269 C CA . LYS B 1 281 ? -8.312 -0.958 28.484 1 96.19 281 LYS B CA 1
ATOM 6270 C C . LYS B 1 281 ? -7.465 -2.217 28.609 1 96.19 281 LYS B C 1
ATOM 6272 O O . LYS B 1 281 ? -6.742 -2.385 29.594 1 96.19 281 LYS B O 1
ATOM 6277 N N . PHE B 1 282 ? -7.504 -3.07 27.609 1 97.25 282 PHE B N 1
ATOM 6278 C CA . PHE B 1 282 ? -6.898 -4.387 27.766 1 97.25 282 PHE B CA 1
ATOM 6279 C C . PHE B 1 282 ? -5.633 -4.504 26.922 1 97.25 282 PHE B C 1
ATOM 6281 O O . PHE B 1 282 ? -4.77 -5.34 27.219 1 97.25 282 PHE B O 1
ATOM 6288 N N . PHE B 1 283 ? -5.547 -3.725 25.891 1 95.62 283 PHE B N 1
ATOM 6289 C CA . PHE B 1 283 ? -4.375 -3.76 25.031 1 95.62 283 PHE B CA 1
ATOM 6290 C C . PHE B 1 283 ? -3.248 -2.912 25.594 1 95.62 283 PHE B C 1
ATOM 6292 O O . PHE B 1 283 ? -3.434 -1.723 25.875 1 95.62 283 PHE B O 1
ATOM 6299 N N . LYS B 1 284 ? -2.105 -3.492 25.75 1 95.38 284 LYS B N 1
ATOM 6300 C CA . LYS B 1 284 ? -1.007 -2.793 26.422 1 95.38 284 LYS B CA 1
ATOM 6301 C C . LYS B 1 284 ? 0.156 -2.568 25.453 1 95.38 284 LYS B C 1
ATOM 6303 O O . LYS B 1 284 ? 0.516 -3.463 24.688 1 95.38 284 LYS B O 1
ATOM 6308 N N . ILE B 1 285 ? 0.702 -1.367 25.484 1 96.62 285 ILE B N 1
ATOM 6309 C CA . ILE B 1 285 ? 1.848 -0.963 24.672 1 96.62 285 ILE B CA 1
ATOM 6310 C C . ILE B 1 285 ? 2.973 -0.472 25.578 1 96.62 285 ILE B C 1
ATOM 6312 O O . ILE B 1 285 ? 2.783 0.465 26.359 1 96.62 285 ILE B O 1
ATOM 6316 N N . GLU B 1 286 ? 4.086 -1.036 25.516 1 96.31 286 GLU B N 1
ATOM 6317 C CA . GLU B 1 286 ? 5.215 -0.662 26.359 1 96.31 286 GLU B CA 1
ATOM 6318 C C . GLU B 1 286 ? 5.867 0.629 25.859 1 96.31 286 GLU B C 1
ATOM 6320 O O . GLU B 1 286 ? 6.145 0.779 24.672 1 96.31 286 GLU B O 1
ATOM 6325 N N . GLY B 1 287 ? 6.047 1.581 26.75 1 96.75 287 GLY B N 1
ATOM 6326 C CA . GLY B 1 287 ? 6.691 2.844 26.422 1 96.75 287 GLY B CA 1
ATOM 6327 C C . GLY B 1 287 ? 7.996 3.059 27.172 1 96.75 287 GLY B C 1
ATOM 6328 O O . GLY B 1 287 ? 8.75 2.109 27.406 1 96.75 287 GLY B O 1
ATOM 6329 N N . SER B 1 288 ? 8.336 4.309 27.391 1 96.5 288 SER B N 1
ATOM 6330 C CA . SER B 1 288 ? 9.578 4.691 28.062 1 96.5 288 SER B CA 1
ATOM 6331 C C . SER B 1 288 ? 9.648 4.109 29.469 1 96.5 288 SER B C 1
ATOM 6333 O O . SER B 1 288 ? 8.672 4.141 30.219 1 96.5 288 SER B O 1
ATOM 6335 N N . GLY B 1 289 ? 10.812 3.557 29.828 1 94.38 289 GLY B N 1
ATOM 6336 C CA . GLY B 1 289 ? 11.039 3.016 31.156 1 94.38 289 GLY B CA 1
ATOM 6337 C C . GLY B 1 289 ? 10.258 1.747 31.438 1 94.38 289 GLY B C 1
ATOM 6338 O O . GLY B 1 289 ? 10.133 1.324 32.594 1 94.38 289 GLY B O 1
ATOM 6339 N N . GLY B 1 290 ? 9.562 1.192 30.422 1 93.62 290 GLY B N 1
ATOM 6340 C CA . GLY B 1 290 ? 8.82 -0.047 30.594 1 93.62 290 GLY B CA 1
ATOM 6341 C C . GLY B 1 290 ? 7.379 0.171 31.016 1 93.62 290 GLY B C 1
ATOM 6342 O O . GLY B 1 290 ? 6.629 -0.79 31.203 1 93.62 290 GLY B O 1
ATOM 6343 N N . LYS B 1 291 ? 7.039 1.421 31.078 1 96.81 291 LYS B N 1
ATOM 6344 C CA . LYS B 1 291 ? 5.664 1.745 31.453 1 96.81 291 LYS B CA 1
ATOM 6345 C C . LYS B 1 291 ? 4.68 1.27 30.391 1 96.81 291 LYS B C 1
ATOM 6347 O O . LYS B 1 291 ? 4.949 1.381 29.188 1 96.81 291 LYS B O 1
ATOM 6352 N N . GLN B 1 292 ? 3.541 0.713 30.844 1 96.94 292 GLN B N 1
ATOM 6353 C CA . GLN B 1 292 ? 2.521 0.205 29.922 1 96.94 292 GLN B CA 1
ATOM 6354 C C . GLN B 1 292 ? 1.441 1.252 29.672 1 96.94 292 GLN B C 1
ATOM 6356 O O . GLN B 1 292 ? 0.982 1.917 30.609 1 96.94 292 GLN B O 1
ATOM 6361 N N . TYR B 1 293 ? 1.085 1.419 28.469 1 97.94 293 TYR B N 1
ATOM 6362 C CA . TYR B 1 293 ? 0.042 2.352 28.047 1 97.94 293 TYR B CA 1
ATOM 6363 C C . TYR B 1 293 ? -1.089 1.623 27.328 1 97.94 293 TYR B C 1
ATOM 6365 O O . TYR B 1 293 ? -0.906 0.503 26.844 1 97.94 293 TYR B O 1
ATOM 6373 N N . GLN B 1 294 ? -2.225 2.229 27.359 1 97.94 294 GLN B N 1
ATOM 6374 C CA . GLN B 1 294 ? -3.346 1.779 26.531 1 97.94 294 GLN B CA 1
ATOM 6375 C C . GLN B 1 294 ? -3.258 2.354 25.125 1 97.94 294 GLN B C 1
ATOM 6377 O O . GLN B 1 294 ? -2.33 3.104 24.812 1 97.94 294 GLN B O 1
ATOM 6382 N N . ILE B 1 295 ? -4.188 1.935 24.297 1 98.25 295 ILE B N 1
ATOM 6383 C CA . ILE B 1 295 ? -4.207 2.465 22.938 1 98.25 295 ILE B CA 1
ATOM 6384 C C . ILE B 1 295 ? -4.41 3.977 22.969 1 98.25 295 ILE B C 1
ATOM 6386 O O . ILE B 1 295 ? -3.686 4.723 22.312 1 98.25 295 ILE B O 1
ATOM 6390 N N . SER B 1 296 ? -5.332 4.5 23.781 1 97.56 296 SER B N 1
ATOM 6391 C CA . SER B 1 296 ? -5.727 5.902 23.828 1 97.56 296 SER B CA 1
ATOM 6392 C C . SER B 1 296 ? -4.684 6.746 24.562 1 97.56 296 SER B C 1
ATOM 6394 O O . SER B 1 296 ? -4.543 7.938 24.281 1 97.56 296 SER B O 1
ATOM 6396 N N . THR B 1 297 ? -3.91 6.152 25.422 1 97.62 297 THR B N 1
ATOM 6397 C CA . THR B 1 297 ? -2.979 6.938 26.219 1 97.62 297 THR B CA 1
ATOM 6398 C C . THR B 1 297 ? -1.565 6.844 25.656 1 97.62 297 THR B C 1
ATOM 6400 O O . THR B 1 297 ? -0.658 7.543 26.109 1 97.62 297 THR B O 1
ATOM 6403 N N . ALA B 1 298 ? -1.372 6.004 24.672 1 97.5 298 ALA B N 1
ATOM 6404 C CA . ALA B 1 298 ? -0.054 5.852 24.062 1 97.5 298 ALA B CA 1
ATOM 6405 C C . ALA B 1 298 ? 0.449 7.18 23.5 1 97.5 298 ALA B C 1
ATOM 6407 O O . ALA B 1 298 ? 1.658 7.406 23.406 1 97.5 298 ALA B O 1
ATOM 6408 N N . VAL B 1 299 ? -0.415 8.117 23.156 1 96.81 299 VAL B N 1
ATOM 6409 C CA . VAL B 1 299 ? -0.059 9.406 22.547 1 96.81 299 VAL B CA 1
ATOM 6410 C C . VAL B 1 299 ? 0.707 10.25 23.562 1 96.81 299 VAL B C 1
ATOM 6412 O O . VAL B 1 299 ? 1.373 11.219 23.188 1 96.81 299 VAL B O 1
ATOM 6415 N N . GLU B 1 300 ? 0.667 9.883 24.812 1 96.19 300 GLU B N 1
ATOM 6416 C CA . GLU B 1 300 ? 1.337 10.633 25.859 1 96.19 300 GLU B CA 1
ATOM 6417 C C . GLU B 1 300 ? 2.822 10.289 25.922 1 96.19 300 GLU B C 1
ATOM 6419 O O . GLU B 1 300 ? 3.604 11.008 26.562 1 96.19 300 GLU B O 1
ATOM 6424 N N . ASP B 1 301 ? 3.201 9.219 25.328 1 98.19 301 ASP B N 1
ATOM 6425 C CA . ASP B 1 301 ? 4.582 8.75 25.312 1 98.19 301 ASP B CA 1
ATOM 6426 C C . ASP B 1 301 ? 5.023 8.367 23.906 1 98.19 301 ASP B C 1
ATOM 6428 O O . ASP B 1 301 ? 4.539 7.383 23.344 1 98.19 301 ASP B O 1
ATOM 6432 N N . MET B 1 302 ? 6 9.055 23.375 1 98.25 302 MET B N 1
ATOM 6433 C CA . MET B 1 302 ? 6.367 8.898 21.969 1 98.25 302 MET B CA 1
ATOM 6434 C C . MET B 1 302 ? 7.062 7.559 21.734 1 98.25 302 MET B C 1
ATOM 6436 O O . MET B 1 302 ? 7.07 7.051 20.625 1 98.25 302 MET B O 1
ATOM 6440 N N . GLU B 1 303 ? 7.684 6.996 22.766 1 97.94 303 GLU B N 1
ATOM 6441 C CA . GLU B 1 303 ? 8.219 5.648 22.609 1 97.94 303 GLU B CA 1
ATOM 6442 C C . GLU B 1 303 ? 7.105 4.629 22.391 1 97.94 303 GLU B C 1
ATOM 6444 O O . GLU B 1 303 ? 7.207 3.768 21.516 1 97.94 303 GLU B O 1
ATOM 6449 N N . ALA B 1 304 ? 6.066 4.707 23.234 1 98.19 304 ALA B N 1
ATOM 6450 C CA . ALA B 1 304 ? 4.898 3.852 23.062 1 98.19 304 ALA B CA 1
ATOM 6451 C C . ALA B 1 304 ? 4.191 4.145 21.75 1 98.19 304 ALA B C 1
ATOM 6453 O O . ALA B 1 304 ? 3.811 3.225 21.016 1 98.19 304 ALA B O 1
ATOM 6454 N N . TYR B 1 305 ? 4.074 5.445 21.469 1 98.31 305 TYR B N 1
ATOM 6455 C CA . TYR B 1 305 ? 3.324 5.871 20.297 1 98.31 305 TYR B CA 1
ATOM 6456 C C . TYR B 1 305 ? 4.02 5.426 19.016 1 98.31 305 TYR B C 1
ATOM 6458 O O . TYR B 1 305 ? 3.361 5.156 18 1 98.31 305 TYR B O 1
ATOM 6466 N N . THR B 1 306 ? 5.348 5.289 19 1 98.19 306 THR B N 1
ATOM 6467 C CA . THR B 1 306 ? 6.117 4.84 17.844 1 98.19 306 THR B CA 1
ATOM 6468 C C . THR B 1 306 ? 5.75 3.406 17.484 1 98.19 306 THR B C 1
ATOM 6470 O O . THR B 1 306 ? 5.941 2.986 16.344 1 98.19 306 THR B O 1
ATOM 6473 N N . LYS B 1 307 ? 5.16 2.672 18.391 1 97.81 307 LYS B N 1
ATOM 6474 C CA . LYS B 1 307 ? 4.832 1.267 18.172 1 97.81 307 LYS B CA 1
ATOM 6475 C C . LYS B 1 307 ? 3.391 1.11 17.688 1 97.81 307 LYS B C 1
ATOM 6477 O O . LYS B 1 307 ? 2.98 0.02 17.281 1 97.81 307 LYS B O 1
ATOM 6482 N N . LEU B 1 308 ? 2.633 2.18 17.75 1 97.94 308 LEU B N 1
ATOM 6483 C CA . LEU B 1 308 ? 1.209 2.115 17.453 1 97.94 308 LEU B CA 1
ATOM 6484 C C . LEU B 1 308 ? 0.959 2.416 15.977 1 97.94 308 LEU B C 1
ATOM 6486 O O . LEU B 1 308 ? 1.198 3.535 15.516 1 97.94 308 LEU B O 1
ATOM 6490 N N . THR B 1 309 ? 0.54 1.465 15.188 1 98.12 309 THR B N 1
ATOM 6491 C CA . THR B 1 309 ? 0.264 1.56 13.758 1 98.12 309 THR B CA 1
ATOM 6492 C C . THR B 1 309 ? -1.023 0.821 13.406 1 98.12 309 THR B C 1
ATOM 6494 O O . THR B 1 309 ? -1.747 0.365 14.297 1 98.12 309 THR B O 1
ATOM 6497 N N . ASP B 1 310 ? -1.35 0.682 12.109 1 98.38 310 ASP B N 1
ATOM 6498 C CA . ASP B 1 310 ? -2.541 -0.034 11.664 1 98.38 310 ASP B CA 1
ATOM 6499 C C . ASP B 1 310 ? -2.479 -1.507 12.062 1 98.38 310 ASP B C 1
ATOM 6501 O O . ASP B 1 310 ? -3.5 -2.199 12.07 1 98.38 310 ASP B O 1
ATOM 6505 N N . ASN B 1 311 ? -1.338 -1.924 12.43 1 97.19 311 ASN B N 1
ATOM 6506 C CA . ASN B 1 311 ? -1.117 -3.33 12.75 1 97.19 311 ASN B CA 1
ATOM 6507 C C . ASN B 1 311 ? -1.904 -3.756 13.984 1 97.19 311 ASN B C 1
ATOM 6509 O O . ASN B 1 311 ? -2.098 -4.949 14.219 1 97.19 311 ASN B O 1
ATOM 6513 N N . ILE B 1 312 ? -2.303 -2.789 14.773 1 97.94 312 ILE B N 1
ATOM 6514 C CA . ILE B 1 312 ? -3.094 -3.086 15.969 1 97.94 312 ILE B CA 1
ATOM 6515 C C . ILE B 1 312 ? -4.363 -3.838 15.57 1 97.94 312 ILE B C 1
ATOM 6517 O O . ILE B 1 312 ? -4.863 -4.668 16.328 1 97.94 312 ILE B O 1
ATOM 6521 N N . TYR B 1 313 ? -4.887 -3.572 14.359 1 98.38 313 TYR B N 1
ATOM 6522 C CA . TYR B 1 313 ? -6.047 -4.262 13.812 1 98.38 313 TYR B CA 1
ATOM 6523 C C . TYR B 1 313 ? -5.844 -5.773 13.836 1 98.38 313 TYR B C 1
ATOM 6525 O O . TYR B 1 313 ? -6.668 -6.512 14.383 1 98.38 313 TYR B O 1
ATOM 6533 N N . LEU B 1 314 ? -4.742 -6.246 13.305 1 98 314 LEU B N 1
ATOM 6534 C CA . LEU B 1 314 ? -4.473 -7.676 13.195 1 98 314 LEU B CA 1
ATOM 6535 C C . LEU B 1 314 ? -4.109 -8.266 14.555 1 98 314 LEU B C 1
ATOM 6537 O O . LEU B 1 314 ? -4.43 -9.422 14.836 1 98 314 LEU B O 1
ATOM 6541 N N . GLU B 1 315 ? -3.406 -7.48 15.391 1 96.94 315 GLU B N 1
ATOM 6542 C CA . GLU B 1 315 ? -3.053 -7.957 16.719 1 96.94 315 GLU B CA 1
ATOM 6543 C C . GLU B 1 315 ? -4.297 -8.281 17.547 1 96.94 315 GLU B C 1
ATOM 6545 O O . GLU B 1 315 ? -4.332 -9.281 18.266 1 96.94 315 GLU B O 1
ATOM 6550 N N . ILE B 1 316 ? -5.27 -7.41 17.406 1 98.06 316 ILE B N 1
ATOM 6551 C CA . ILE B 1 316 ? -6.527 -7.648 18.109 1 98.06 316 ILE B CA 1
ATOM 6552 C C . ILE B 1 316 ? -7.277 -8.797 17.438 1 98.06 316 ILE B C 1
ATOM 6554 O O . ILE B 1 316 ? -7.754 -9.711 18.109 1 98.06 316 ILE B O 1
ATOM 6558 N N . LEU B 1 317 ? -7.375 -8.805 16.109 1 98.06 317 LEU B N 1
ATOM 6559 C CA . LEU B 1 317 ? -8.125 -9.773 15.328 1 98.06 317 LEU B CA 1
ATOM 6560 C C . LEU B 1 317 ? -7.668 -11.195 15.641 1 98.06 317 LEU B C 1
ATOM 6562 O O . LEU B 1 317 ? -8.484 -12.117 15.711 1 98.06 317 LEU B O 1
ATOM 6566 N N . HIS B 1 318 ? -6.336 -11.375 15.859 1 95.56 318 HIS B N 1
ATOM 6567 C CA . HIS B 1 318 ? -5.797 -12.727 15.984 1 95.56 318 HIS B CA 1
ATOM 6568 C C . HIS B 1 318 ? -5.41 -13.031 17.422 1 95.56 318 HIS B C 1
ATOM 6570 O O . HIS B 1 318 ? -4.785 -14.062 17.703 1 95.56 318 HIS B O 1
ATOM 6576 N N . SER B 1 319 ? -5.762 -12.141 18.328 1 94.25 319 SER B N 1
ATOM 6577 C CA . SER B 1 319 ? -5.488 -12.375 19.734 1 94.25 319 SER B CA 1
ATOM 6578 C C . SER B 1 319 ? -6.355 -13.5 20.281 1 94.25 319 SER B C 1
ATOM 6580 O O . SER B 1 319 ? -7.473 -13.719 19.812 1 94.25 319 SER B O 1
ATOM 6582 N N . SER B 1 320 ? -5.844 -14.203 21.25 1 91.81 320 SER B N 1
ATOM 6583 C CA . SER B 1 320 ? -6.605 -15.25 21.922 1 91.81 320 SER B CA 1
ATOM 6584 C C . SER B 1 320 ? -7.098 -14.789 23.297 1 91.81 320 SER B C 1
ATOM 6586 O O . SER B 1 320 ? -7.758 -15.539 24 1 91.81 320 SER B O 1
ATOM 6588 N N . SER B 1 321 ? -6.797 -13.539 23.688 1 94 321 SER B N 1
ATOM 6589 C CA . SER B 1 321 ? -7.199 -13.023 24.984 1 94 321 SER B CA 1
ATOM 6590 C C . SER B 1 321 ? -8.719 -12.938 25.094 1 94 321 SER B C 1
ATOM 6592 O O . SER B 1 321 ? -9.375 -12.352 24.234 1 94 321 SER B O 1
ATOM 6594 N N . PRO B 1 322 ? -9.266 -13.445 26.156 1 96.62 322 PRO B N 1
ATOM 6595 C CA . PRO B 1 322 ? -10.719 -13.367 26.328 1 96.62 322 PRO B CA 1
ATOM 6596 C C . PRO B 1 322 ? -11.219 -11.93 26.469 1 96.62 322 PRO B C 1
ATOM 6598 O O . PRO B 1 322 ? -12.336 -11.617 26.062 1 96.62 322 PRO B O 1
ATOM 6601 N N . GLU B 1 323 ? -10.344 -11.102 26.984 1 97.5 323 GLU B N 1
ATOM 6602 C CA . GLU B 1 323 ? -10.727 -9.711 27.219 1 97.5 323 GLU B CA 1
ATOM 6603 C C . GLU B 1 323 ? -10.93 -8.961 25.906 1 97.5 323 GLU B C 1
ATOM 6605 O O . GLU B 1 323 ? -11.641 -7.957 25.875 1 97.5 323 GLU B O 1
ATOM 6610 N N . LEU B 1 324 ? -10.383 -9.477 24.844 1 97.94 324 LEU B N 1
ATOM 6611 C CA . LEU B 1 324 ? -10.461 -8.789 23.562 1 97.94 324 LEU B CA 1
ATOM 6612 C C . LEU B 1 324 ? -11.523 -9.422 22.672 1 97.94 324 LEU B C 1
ATOM 6614 O O . LEU B 1 324 ? -11.609 -9.125 21.484 1 97.94 324 LEU B O 1
ATOM 6618 N N . LYS B 1 325 ? -12.352 -10.297 23.219 1 97.94 325 LYS B N 1
ATOM 6619 C CA . LYS B 1 325 ? -13.328 -11.062 22.453 1 97.94 325 LYS B CA 1
ATOM 6620 C C . LYS B 1 325 ? -14.297 -10.148 21.719 1 97.94 325 LYS B C 1
ATOM 6622 O O . LYS B 1 325 ? -14.57 -10.336 20.531 1 97.94 325 LYS B O 1
ATOM 6627 N N . GLU B 1 326 ? -14.852 -9.164 22.438 1 97.5 326 GLU B N 1
ATOM 6628 C CA . GLU B 1 326 ? -15.828 -8.266 21.828 1 97.5 326 GLU B CA 1
ATOM 6629 C C . GLU B 1 326 ? -15.211 -7.477 20.688 1 97.5 326 GLU B C 1
ATOM 6631 O O . GLU B 1 326 ? -15.828 -7.309 19.641 1 97.5 326 GLU B O 1
ATOM 6636 N N . ALA B 1 327 ? -13.992 -6.941 20.906 1 98.56 327 ALA B N 1
ATOM 6637 C CA . ALA B 1 327 ? -13.281 -6.215 19.859 1 98.56 327 ALA B CA 1
ATOM 6638 C C . ALA B 1 327 ? -12.992 -7.121 18.656 1 98.56 327 ALA B C 1
ATOM 6640 O O . ALA B 1 327 ? -13.203 -6.727 17.516 1 98.56 327 ALA B O 1
ATOM 6641 N N . ARG B 1 328 ? -12.555 -8.312 18.922 1 98.19 328 ARG B N 1
ATOM 6642 C CA . ARG B 1 328 ? -12.227 -9.297 17.891 1 98.19 328 ARG B CA 1
ATOM 6643 C C . ARG B 1 328 ? -13.445 -9.633 17.047 1 98.19 328 ARG B C 1
ATOM 6645 O O . ARG B 1 328 ? -13.336 -9.766 15.82 1 98.19 328 ARG B O 1
ATOM 6652 N N . GLU B 1 329 ? -14.609 -9.773 17.688 1 97.81 329 GLU B N 1
ATOM 6653 C CA . GLU B 1 329 ? -15.828 -10.117 16.969 1 97.81 329 GLU B CA 1
ATOM 6654 C C . GLU B 1 329 ? -16.219 -9.031 15.969 1 97.81 329 GLU B C 1
ATOM 6656 O O . GLU B 1 329 ? -16.672 -9.32 14.867 1 97.81 329 GLU B O 1
ATOM 6661 N N . ILE B 1 330 ? -16.062 -7.793 16.344 1 98.12 330 ILE B N 1
ATOM 6662 C CA . ILE B 1 330 ? -16.359 -6.684 15.453 1 98.12 330 ILE B CA 1
ATOM 6663 C C . ILE B 1 330 ? -15.438 -6.73 14.242 1 98.12 330 ILE B C 1
ATOM 6665 O O . ILE B 1 330 ? -15.883 -6.57 13.102 1 98.12 330 ILE B O 1
ATOM 6669 N N . LEU B 1 331 ? -14.133 -6.949 14.492 1 98.69 331 LEU B N 1
ATOM 6670 C CA . LEU B 1 331 ? -13.172 -6.996 13.398 1 98.69 331 LEU B CA 1
ATOM 6671 C C . LEU B 1 331 ? -13.43 -8.195 12.5 1 98.69 331 LEU B C 1
ATOM 6673 O O . LEU B 1 331 ? -13.242 -8.117 11.281 1 98.69 331 LEU B O 1
ATOM 6677 N N . ARG B 1 332 ? -13.828 -9.344 13.07 1 98.06 332 ARG B N 1
ATOM 6678 C CA . ARG B 1 332 ? -14.188 -10.516 12.273 1 98.06 332 ARG B CA 1
ATOM 6679 C C . ARG B 1 332 ? -15.359 -10.211 11.352 1 98.06 332 ARG B C 1
ATOM 6681 O O . ARG B 1 332 ? -15.406 -10.695 10.219 1 98.06 332 ARG B O 1
ATOM 6688 N N . LYS B 1 333 ? -16.328 -9.422 11.859 1 97.94 333 LYS B N 1
ATOM 6689 C CA . LYS B 1 333 ? -17.453 -9 11.023 1 97.94 333 LYS B CA 1
ATOM 6690 C C . LYS B 1 333 ? -16.953 -8.203 9.812 1 97.94 333 LYS B C 1
ATOM 6692 O O . LYS B 1 333 ? -17.469 -8.367 8.703 1 97.94 333 LYS B O 1
ATOM 6697 N N . ILE B 1 334 ? -16 -7.328 10.016 1 98.06 334 ILE B N 1
ATOM 6698 C CA . ILE B 1 334 ? -15.438 -6.539 8.922 1 98.06 334 ILE B CA 1
ATOM 6699 C C . ILE B 1 334 ? -14.805 -7.469 7.887 1 98.06 334 ILE B C 1
ATOM 6701 O O . ILE B 1 334 ? -15.023 -7.316 6.684 1 98.06 334 ILE B O 1
ATOM 6705 N N . GLU B 1 335 ? -14.031 -8.508 8.375 1 97.31 335 GLU B N 1
ATOM 6706 C CA . GLU B 1 335 ? -13.352 -9.445 7.484 1 97.31 335 GLU B CA 1
ATOM 6707 C C . GLU B 1 335 ? -14.352 -10.234 6.648 1 97.31 335 GLU B C 1
ATOM 6709 O O . GLU B 1 335 ? -14.047 -10.633 5.523 1 97.31 335 GLU B O 1
ATOM 6714 N N . ARG B 1 336 ? -15.516 -10.422 7.168 1 96.81 336 ARG B N 1
ATOM 6715 C CA . ARG B 1 336 ? -16.547 -11.188 6.477 1 96.81 336 ARG B CA 1
ATOM 6716 C C . ARG B 1 336 ? -17.531 -10.258 5.766 1 96.81 336 ARG B C 1
ATOM 6718 O O . ARG B 1 336 ? -18.547 -10.711 5.227 1 96.81 336 ARG B O 1
ATOM 6725 N N . ARG B 1 337 ? -17.297 -8.992 5.867 1 96 337 ARG B N 1
ATOM 6726 C CA . ARG B 1 337 ? -18.109 -7.949 5.254 1 96 337 ARG B CA 1
ATOM 6727 C C . ARG B 1 337 ? -19.531 -7.938 5.828 1 96 337 ARG B C 1
ATOM 6729 O O . ARG B 1 337 ? -20.5 -7.703 5.105 1 96 337 ARG B O 1
ATOM 6736 N N . GLU B 1 338 ? -19.641 -8.336 7.059 1 96.75 338 GLU B N 1
ATOM 6737 C CA . GLU B 1 338 ? -20.875 -8.164 7.812 1 96.75 338 GLU B CA 1
ATOM 6738 C C . GLU B 1 338 ? -20.938 -6.793 8.477 1 96.75 338 GLU B C 1
ATOM 6740 O O . GLU B 1 338 ? -20.922 -6.691 9.703 1 96.75 338 GLU B O 1
ATOM 6745 N N . LEU B 1 339 ? -21.141 -5.805 7.637 1 96.88 339 LEU B N 1
ATOM 6746 C CA . LEU B 1 339 ? -21.031 -4.414 8.07 1 96.88 339 LEU B CA 1
ATOM 6747 C C . LEU B 1 339 ? -22.375 -3.906 8.578 1 96.88 339 LEU B C 1
ATOM 6749 O O . LEU B 1 339 ? -23.422 -4.465 8.25 1 96.88 339 LEU B O 1
ATOM 6753 N N . TYR B 1 340 ? -22.281 -2.924 9.414 1 96.31 340 TYR B N 1
ATOM 6754 C CA . TYR B 1 340 ? -23.516 -2.252 9.812 1 96.31 340 TYR B CA 1
ATOM 6755 C C . TYR B 1 340 ? -24.297 -1.775 8.594 1 96.31 340 TYR B C 1
ATOM 6757 O O . TYR B 1 340 ? -23.703 -1.322 7.605 1 96.31 340 TYR B O 1
ATOM 6765 N N . LYS B 1 341 ? -25.562 -1.867 8.664 1 95.12 341 LYS B N 1
ATOM 6766 C CA . LYS B 1 341 ? -26.406 -1.608 7.5 1 95.12 341 LYS B CA 1
ATOM 6767 C C . LYS B 1 341 ? -26.75 -0.125 7.383 1 95.12 341 LYS B C 1
ATOM 6769 O O . LYS B 1 341 ? -27.156 0.501 8.367 1 95.12 341 LYS B O 1
ATOM 6774 N N . PHE B 1 342 ? -26.578 0.396 6.215 1 92.62 342 PHE B N 1
ATOM 6775 C CA . PHE B 1 342 ? -26.906 1.787 5.918 1 92.62 342 PHE B CA 1
ATOM 6776 C C . PHE B 1 342 ? -28.406 1.981 5.828 1 92.62 342 PHE B C 1
ATOM 6778 O O . PHE B 1 342 ? -29.078 1.351 5.004 1 92.62 342 PHE B O 1
ATOM 6785 N N . LEU B 1 343 ? -28.984 2.854 6.59 1 92.44 343 LEU B N 1
ATOM 6786 C CA . LEU B 1 343 ? -30.422 3.066 6.605 1 92.44 343 LEU B CA 1
ATOM 6787 C C . LEU B 1 343 ? -30.812 4.207 5.676 1 92.44 343 LEU B C 1
ATOM 6789 O O . LEU B 1 343 ? -31.922 4.215 5.125 1 92.44 343 LEU B O 1
ATOM 6793 N N . GLY B 1 344 ? -29.953 5.148 5.562 1 90.5 344 GLY B N 1
ATOM 6794 C CA . GLY B 1 344 ? -30.219 6.305 4.719 1 90.5 344 GLY B CA 1
ATOM 6795 C C . GLY B 1 344 ? -29.453 7.543 5.145 1 90.5 344 GLY B C 1
ATOM 6796 O O . GLY B 1 344 ? -28.672 7.5 6.094 1 90.5 344 GLY B O 1
ATOM 6797 N N . GLU B 1 345 ? -29.594 8.539 4.367 1 90.44 345 GLU B N 1
ATOM 6798 C CA . GLU B 1 345 ? -28.969 9.82 4.664 1 90.44 345 GLU B CA 1
ATOM 6799 C C . GLU B 1 345 ? -29.984 10.953 4.633 1 90.44 345 GLU B C 1
ATOM 6801 O O . GLU B 1 345 ? -31 10.859 3.951 1 90.44 345 GLU B O 1
ATOM 6806 N N . THR B 1 346 ? -29.828 11.93 5.445 1 87.19 346 THR B N 1
ATOM 6807 C CA . THR B 1 346 ? -30.703 13.094 5.496 1 87.19 346 THR B CA 1
ATOM 6808 C C . THR B 1 346 ? -29.891 14.367 5.684 1 87.19 346 THR B C 1
ATOM 6810 O O . THR B 1 346 ? -28.672 14.32 5.871 1 87.19 346 THR B O 1
ATOM 6813 N N . GLN B 1 347 ? -30.531 15.469 5.402 1 85.06 347 GLN B N 1
ATOM 6814 C CA . GLN B 1 347 ? -29.938 16.781 5.566 1 85.06 347 GLN B CA 1
ATOM 6815 C C . GLN B 1 347 ? -30.859 17.719 6.328 1 85.06 347 GLN B C 1
ATOM 6817 O O . GLN B 1 347 ? -32.062 17.703 6.137 1 85.06 347 GLN B O 1
ATOM 6822 N N . PRO B 1 348 ? -30.219 18.453 7.203 1 79.25 348 PRO B N 1
ATOM 6823 C CA . PRO B 1 348 ? -31.047 19.469 7.855 1 79.25 348 PRO B CA 1
ATOM 6824 C C . PRO B 1 348 ? -31.516 20.547 6.887 1 79.25 348 PRO B C 1
ATOM 6826 O O . PRO B 1 348 ? -30.781 20.938 5.98 1 79.25 348 PRO B O 1
ATOM 6829 N N . LYS B 1 349 ? -32.812 20.922 6.887 1 68.56 349 LYS B N 1
ATOM 6830 C CA . LYS B 1 349 ? -33.344 21.953 6.008 1 68.56 349 LYS B CA 1
ATOM 6831 C C . LYS B 1 349 ? -32.812 23.328 6.402 1 68.56 349 LYS B C 1
ATOM 6833 O O . LYS B 1 349 ? -32.656 24.203 5.543 1 68.56 349 LYS B O 1
ATOM 6838 N N . THR B 1 350 ? -32.656 23.438 7.723 1 62.91 350 THR B N 1
ATOM 6839 C CA . THR B 1 350 ? -32.188 24.75 8.172 1 62.91 350 THR B CA 1
ATOM 6840 C C . THR B 1 350 ? -30.656 24.734 8.367 1 62.91 350 THR B C 1
ATOM 6842 O O . THR B 1 350 ? -30.047 23.672 8.477 1 62.91 350 THR B O 1
ATOM 6845 N N . ARG B 1 351 ? -30.031 25.891 8.133 1 60.44 351 ARG B N 1
ATOM 6846 C CA . ARG B 1 351 ? -28.594 26.125 8.18 1 60.44 351 ARG B CA 1
ATOM 6847 C C . ARG B 1 351 ? -28.016 25.734 9.539 1 60.44 351 ARG B C 1
ATOM 6849 O O . ARG B 1 351 ? -26.844 26 9.82 1 60.44 351 ARG B O 1
ATOM 6856 N N . SER B 1 352 ? -28.812 25.062 10.383 1 61.78 352 SER B N 1
ATOM 6857 C CA . SER B 1 352 ? -28.234 24.781 11.688 1 61.78 352 SER B CA 1
ATOM 6858 C C . SER B 1 352 ? -27.344 23.531 11.641 1 61.78 352 SER B C 1
ATOM 6860 O O . SER B 1 352 ? -27.75 22.5 11.102 1 61.78 352 SER B O 1
ATOM 6862 N N . GLU B 1 353 ? -26.156 23.719 11.969 1 70.06 353 GLU B N 1
ATOM 6863 C CA . GLU B 1 353 ? -25.156 22.641 12.016 1 70.06 353 GLU B CA 1
ATOM 6864 C C . GLU B 1 353 ? -25.453 21.656 13.141 1 70.06 353 GLU B C 1
ATOM 6866 O O . GLU B 1 353 ? -25.688 22.062 14.289 1 70.06 353 GLU B O 1
ATOM 6871 N N . ILE B 1 354 ? -25.797 20.438 12.773 1 75 354 ILE B N 1
ATOM 6872 C CA . ILE B 1 354 ? -25.984 19.359 13.742 1 75 354 ILE B CA 1
ATOM 6873 C C . ILE B 1 354 ? -24.641 18.859 14.234 1 75 354 ILE B C 1
ATOM 6875 O O . ILE B 1 354 ? -23.719 18.609 13.438 1 75 354 ILE B O 1
ATOM 6879 N N . VAL B 1 355 ? -24.547 18.891 15.523 1 74.62 355 VAL B N 1
ATOM 6880 C CA . VAL B 1 355 ? -23.297 18.438 16.125 1 74.62 355 VAL B CA 1
ATOM 6881 C C . VAL B 1 355 ? -23.391 16.953 16.453 1 74.62 355 VAL B C 1
ATOM 6883 O O . VAL B 1 355 ? -24.406 16.484 16.969 1 74.62 355 VAL B O 1
ATOM 6886 N N . GLN B 1 356 ? -22.359 16.25 16.062 1 77.06 356 GLN B N 1
ATOM 6887 C CA . GLN B 1 356 ? -22.266 14.828 16.391 1 77.06 356 GLN B CA 1
ATOM 6888 C C . GLN B 1 356 ? -22.328 14.602 17.891 1 77.06 356 GLN B C 1
ATOM 6890 O O . GLN B 1 356 ? -21.531 15.172 18.641 1 77.06 356 GLN B O 1
ATOM 6895 N N . ASN B 1 357 ? -23.391 13.914 18.281 1 77.19 357 ASN B N 1
ATOM 6896 C CA . ASN B 1 357 ? -23.516 13.594 19.688 1 77.19 357 ASN B CA 1
ATOM 6897 C C . ASN B 1 357 ? -24.266 12.281 19.906 1 77.19 357 ASN B C 1
ATOM 6899 O O . ASN B 1 357 ? -24.953 11.805 19 1 77.19 357 ASN B O 1
ATOM 6903 N N . ASN B 1 358 ? -24.031 11.75 20.984 1 75.88 358 ASN B N 1
ATOM 6904 C CA . ASN B 1 358 ? -24.672 10.484 21.344 1 75.88 358 ASN B CA 1
ATOM 6905 C C . ASN B 1 358 ? -26.188 10.617 21.453 1 75.88 358 ASN B C 1
ATOM 6907 O O . ASN B 1 358 ? -26.906 9.625 21.359 1 75.88 358 ASN B O 1
ATOM 6911 N N . SER B 1 359 ? -26.641 11.742 21.484 1 84.12 359 SER B N 1
ATOM 6912 C CA . SER B 1 359 ? -28.078 11.969 21.688 1 84.12 359 SER B CA 1
ATOM 6913 C C . SER B 1 359 ? -28.859 11.734 20.406 1 84.12 359 SER B C 1
ATOM 6915 O O . SER B 1 359 ? -30.078 11.516 20.453 1 84.12 359 SER B O 1
ATOM 6917 N N . LEU B 1 360 ? -28.156 11.742 19.391 1 89.62 360 LEU B N 1
ATOM 6918 C CA . LEU B 1 360 ? -28.844 11.562 18.125 1 89.62 360 LEU B CA 1
ATOM 6919 C C . LEU B 1 360 ? -29.391 10.148 18 1 89.62 360 LEU B C 1
ATOM 6921 O O . LEU B 1 360 ? -30.531 9.961 17.562 1 89.62 360 LEU B O 1
ATOM 6925 N N . ALA B 1 361 ? -28.609 9.227 18.359 1 92.12 361 ALA B N 1
ATOM 6926 C CA . ALA B 1 361 ? -29.062 7.84 18.312 1 92.12 361 ALA B CA 1
ATOM 6927 C C . ALA B 1 361 ? -30.234 7.613 19.266 1 92.12 361 ALA B C 1
ATOM 6929 O O . ALA B 1 361 ? -31.156 6.859 18.938 1 92.12 361 ALA B O 1
ATOM 6930 N N . GLU B 1 362 ? -30.172 8.227 20.391 1 93.06 362 GLU B N 1
ATOM 6931 C CA . GLU B 1 362 ? -31.266 8.133 21.344 1 93.06 362 GLU B CA 1
ATOM 6932 C C . GLU B 1 362 ? -32.531 8.742 20.781 1 93.06 362 GLU B C 1
ATOM 6934 O O . GLU B 1 362 ? -33.625 8.203 20.969 1 93.06 362 GLU B O 1
ATOM 6939 N N . SER B 1 363 ? -32.344 9.852 20.125 1 93.12 363 SER B N 1
ATOM 6940 C CA . SER B 1 363 ? -33.469 10.531 19.531 1 93.12 363 SER B CA 1
ATOM 6941 C C . SER B 1 363 ? -34.156 9.656 18.469 1 93.12 363 SER B C 1
ATOM 6943 O O . SER B 1 363 ? -35.375 9.641 18.344 1 93.12 363 SER B O 1
ATOM 6945 N N . ILE B 1 364 ? -33.406 8.914 17.766 1 94 364 ILE B N 1
ATOM 6946 C CA . ILE B 1 364 ? -33.938 8.031 16.734 1 94 364 ILE B CA 1
ATOM 6947 C C . ILE B 1 364 ? -34.656 6.859 17.391 1 94 364 ILE B C 1
ATOM 6949 O O . ILE B 1 364 ? -35.75 6.48 16.938 1 94 364 ILE B O 1
ATOM 6953 N N . ALA B 1 365 ? -34.062 6.34 18.391 1 94.44 365 ALA B N 1
ATOM 6954 C CA . ALA B 1 365 ? -34.656 5.199 19.094 1 94.44 365 ALA B CA 1
ATOM 6955 C C . ALA B 1 365 ? -36 5.578 19.719 1 94.44 365 ALA B C 1
ATOM 6957 O O . ALA B 1 365 ? -36.875 4.727 19.906 1 94.44 365 ALA B O 1
ATOM 6958 N N . LYS B 1 366 ? -36.156 6.801 20.016 1 93.19 366 LYS B N 1
ATOM 6959 C CA . LYS B 1 366 ? -37.375 7.285 20.641 1 93.19 366 LYS B CA 1
ATOM 6960 C C . LYS B 1 366 ? -38.438 7.609 19.578 1 93.19 366 LYS B C 1
ATOM 6962 O O . LYS B 1 366 ? -39.594 7.84 19.906 1 93.19 366 LYS B O 1
ATOM 6967 N N . SER B 1 367 ? -38.062 7.59 18.328 1 93.19 367 SER B N 1
ATOM 6968 C CA . SER B 1 367 ? -38.969 7.945 17.25 1 93.19 367 SER B CA 1
ATOM 6969 C C . SER B 1 367 ? -39.625 6.711 16.656 1 93.19 367 SER B C 1
ATOM 6971 O O . SER B 1 367 ? -39.625 6.508 15.445 1 93.19 367 SER B O 1
ATOM 6973 N N . LYS B 1 368 ? -40.188 5.938 17.531 1 91.5 368 LYS B N 1
ATOM 6974 C CA . LYS B 1 368 ? -40.969 4.805 17.047 1 91.5 368 LYS B CA 1
ATOM 6975 C C . LYS B 1 368 ? -42.219 5.277 16.344 1 91.5 368 LYS B C 1
ATOM 6977 O O . LYS B 1 368 ? -42.969 6.094 16.891 1 91.5 368 LYS B O 1
ATOM 6982 N N . PRO B 1 369 ? -42.406 4.746 15.109 1 90.12 369 PRO B N 1
ATOM 6983 C CA . PRO B 1 369 ? -43.625 5.168 14.422 1 90.12 369 PRO B CA 1
ATOM 6984 C C . PRO B 1 369 ? -44.875 4.824 15.211 1 90.12 369 PRO B C 1
ATOM 6986 O O . PRO B 1 369 ? -44.969 3.746 15.805 1 90.12 369 PRO B O 1
ATOM 6989 N N . GLU B 1 370 ? -45.844 5.746 15.18 1 86.19 370 GLU B N 1
ATOM 6990 C CA . GLU B 1 370 ? -47.094 5.543 15.883 1 86.19 370 GLU B CA 1
ATOM 6991 C C . GLU B 1 370 ? -48.094 4.75 15.031 1 86.19 370 GLU B C 1
ATOM 6993 O O . GLU B 1 370 ? -48.812 3.9 15.547 1 86.19 370 GLU B O 1
ATOM 6998 N N . LYS B 1 371 ? -47.938 5.133 13.797 1 82.44 371 LYS B N 1
ATOM 6999 C CA . LYS B 1 371 ? -48.844 4.43 12.867 1 82.44 371 LYS B CA 1
ATOM 7000 C C . LYS B 1 371 ? -48.188 3.127 12.391 1 82.44 371 LYS B C 1
ATOM 7002 O O . LYS B 1 371 ? -47.156 3.146 11.711 1 82.44 371 LYS B O 1
ATOM 7007 N N . ASP B 1 372 ? -48.719 1.931 12.703 1 83.94 372 ASP B N 1
ATOM 7008 C CA . ASP B 1 372 ? -48.25 0.612 12.297 1 83.94 372 ASP B CA 1
ATOM 7009 C C . ASP B 1 372 ? -46.812 0.376 12.766 1 83.94 372 ASP B C 1
ATOM 7011 O O . ASP B 1 372 ? -45.906 0.161 11.953 1 83.94 372 ASP B O 1
ATOM 7015 N N . PRO B 1 373 ? -46.688 0.462 14.023 1 86.62 373 PRO B N 1
ATOM 7016 C CA . PRO B 1 373 ? -45.344 0.308 14.555 1 86.62 373 PRO B CA 1
ATOM 7017 C C . PRO B 1 373 ? -44.75 -1.067 14.266 1 86.62 373 PRO B C 1
ATOM 7019 O O . PRO B 1 373 ? -45.469 -2.072 14.289 1 86.62 373 PRO B O 1
ATOM 7022 N N . PRO B 1 374 ? -43.5 -1.031 13.867 1 89.88 374 PRO B N 1
ATOM 7023 C CA . PRO B 1 374 ? -42.844 -2.33 13.688 1 89.88 374 PRO B CA 1
ATOM 7024 C C . PRO B 1 374 ? -42.844 -3.168 14.961 1 89.88 374 PRO B C 1
ATOM 7026 O O . PRO B 1 374 ? -42.906 -2.621 16.062 1 89.88 374 PRO B O 1
ATOM 7029 N N . ASN B 1 375 ? -42.719 -4.457 14.844 1 88.06 375 ASN B N 1
ATOM 7030 C CA . ASN B 1 375 ? -42.781 -5.395 15.961 1 88.06 375 ASN B CA 1
ATOM 7031 C C . ASN B 1 375 ? -41.406 -5.531 16.641 1 88.06 375 ASN B C 1
ATOM 7033 O O . ASN B 1 375 ? -41.219 -6.434 17.438 1 88.06 375 ASN B O 1
ATOM 7037 N N . VAL B 1 376 ? -40.5 -4.68 16.359 1 91.81 376 VAL B N 1
ATOM 7038 C CA . VAL B 1 376 ? -39.156 -4.727 16.938 1 91.81 376 VAL B CA 1
ATOM 7039 C C . VAL B 1 376 ? -38.875 -3.447 17.734 1 91.81 376 VAL B C 1
ATOM 7041 O O . VAL B 1 376 ? -39.219 -2.348 17.281 1 91.81 376 VAL B O 1
ATOM 7044 N N . GLU B 1 377 ? -38.5 -3.639 18.938 1 91.94 377 GLU B N 1
ATOM 7045 C CA . GLU B 1 377 ? -38.062 -2.5 19.75 1 91.94 377 GLU B CA 1
ATOM 7046 C C . GLU B 1 377 ? -36.562 -2.262 19.625 1 91.94 377 GLU B C 1
ATOM 7048 O O . GLU B 1 377 ? -35.75 -3.158 19.891 1 91.94 377 GLU B O 1
ATOM 7053 N N . LEU B 1 378 ? -36.281 -1.091 19.219 1 94.5 378 LEU B N 1
ATOM 7054 C CA . LEU B 1 378 ? -34.875 -0.76 18.984 1 94.5 378 LEU B CA 1
ATOM 7055 C C . LEU B 1 378 ? -34.406 0.255 20.016 1 94.5 378 LEU B C 1
ATOM 7057 O O . LEU B 1 378 ? -35.156 1.094 20.484 1 94.5 378 LEU B O 1
ATOM 7061 N N . LYS B 1 379 ? -33.188 0.051 20.406 1 94.69 379 LYS B N 1
ATOM 7062 C CA . LYS B 1 379 ? -32.531 0.946 21.359 1 94.69 379 LYS B CA 1
ATOM 7063 C C . LYS B 1 379 ? -31.484 1.806 20.672 1 94.69 379 LYS B C 1
ATOM 7065 O O . LYS B 1 379 ? -31.156 1.582 19.516 1 94.69 379 LYS B O 1
ATOM 7070 N N . ALA B 1 380 ? -31.016 2.781 21.422 1 94.19 380 ALA B N 1
ATOM 7071 C CA . ALA B 1 380 ? -30.016 3.713 20.875 1 94.19 380 ALA B CA 1
ATOM 7072 C C . ALA B 1 380 ? -28.781 2.975 20.406 1 94.19 380 ALA B C 1
ATOM 7074 O O . ALA B 1 380 ? -28.156 3.361 19.406 1 94.19 380 ALA B O 1
ATOM 7075 N N . GLU B 1 381 ? -28.453 1.884 21.062 1 91.75 381 GLU B N 1
ATOM 7076 C CA . GLU B 1 381 ? -27.234 1.145 20.766 1 91.75 381 GLU B CA 1
ATOM 7077 C C . GLU B 1 381 ? -27.328 0.411 19.438 1 91.75 381 GLU B C 1
ATOM 7079 O O . GLU B 1 381 ? -26.312 -0.012 18.875 1 91.75 381 GLU B O 1
ATOM 7084 N N . ASP B 1 382 ? -28.5 0.333 18.953 1 94.56 382 ASP B N 1
ATOM 7085 C CA . ASP B 1 382 ? -28.719 -0.365 17.688 1 94.56 382 ASP B CA 1
ATOM 7086 C C . ASP B 1 382 ? -28.406 0.545 16.5 1 94.56 382 ASP B C 1
ATOM 7088 O O . ASP B 1 382 ? -28.297 0.076 15.367 1 94.56 382 ASP B O 1
ATOM 7092 N N . PHE B 1 383 ? -28.281 1.834 16.828 1 94.56 383 PHE B N 1
ATOM 7093 C CA . PHE B 1 383 ? -28.109 2.812 15.75 1 94.56 383 PHE B CA 1
ATOM 7094 C C . PHE B 1 383 ? -26.719 3.439 15.812 1 94.56 383 PHE B C 1
ATOM 7096 O O . PHE B 1 383 ? -26.141 3.566 16.891 1 94.56 383 PHE B O 1
ATOM 7103 N N . VAL B 1 384 ? -26.219 3.729 14.695 1 93.31 384 VAL B N 1
ATOM 7104 C CA . VAL B 1 384 ? -25.016 4.543 14.555 1 93.31 384 VAL B CA 1
ATOM 7105 C C . VAL B 1 384 ? -25.312 5.766 13.695 1 93.31 384 VAL B C 1
ATOM 7107 O O . VAL B 1 384 ? -25.859 5.641 12.602 1 93.31 384 VAL B O 1
ATOM 7110 N N . VAL B 1 385 ? -25.062 6.945 14.203 1 92.56 385 VAL B N 1
ATOM 7111 C CA . VAL B 1 385 ? -25.281 8.18 13.461 1 92.56 385 VAL B CA 1
ATOM 7112 C C . VAL B 1 385 ? -23.953 8.812 13.094 1 92.56 385 VAL B C 1
ATOM 7114 O O . VAL B 1 385 ? -23.062 8.961 13.945 1 92.56 385 VAL B O 1
ATOM 7117 N N . ASP B 1 386 ? -23.75 9.102 11.844 1 91.06 386 ASP B N 1
ATOM 7118 C CA . ASP B 1 386 ? -22.547 9.727 11.32 1 91.06 386 ASP B CA 1
ATOM 7119 C C . ASP B 1 386 ? -22.844 11.086 10.695 1 91.06 386 ASP B C 1
ATOM 7121 O O . ASP B 1 386 ? -23.516 11.164 9.656 1 91.06 386 ASP B O 1
ATOM 7125 N N . VAL B 1 387 ? -22.391 12.133 11.32 1 88.81 387 VAL B N 1
ATOM 7126 C CA . VAL B 1 387 ? -22.578 13.477 10.797 1 88.81 387 VAL B CA 1
ATOM 7127 C C . VAL B 1 387 ? -21.359 13.891 9.977 1 88.81 387 VAL B C 1
ATOM 7129 O O . VAL B 1 387 ? -20.25 13.953 10.5 1 88.81 387 VAL B O 1
ATOM 7132 N N . ILE B 1 388 ? -21.562 14.141 8.781 1 85.94 388 ILE B N 1
ATOM 7133 C CA . ILE B 1 388 ? -20.469 14.422 7.852 1 85.94 388 ILE B CA 1
ATOM 7134 C C . ILE B 1 388 ? -20.578 15.867 7.359 1 85.94 388 ILE B C 1
ATOM 7136 O O . ILE B 1 388 ? -21.641 16.297 6.91 1 85.94 388 ILE B O 1
ATOM 7140 N N . ASN B 1 389 ? -19.531 16.516 7.43 1 78.81 389 ASN B N 1
ATOM 7141 C CA . ASN B 1 389 ? -19.422 17.859 6.879 1 78.81 389 ASN B CA 1
ATOM 7142 C C . ASN B 1 389 ? -18.531 17.891 5.637 1 78.81 389 ASN B C 1
ATOM 7144 O O . ASN B 1 389 ? -17.391 17.469 5.68 1 78.81 389 ASN B O 1
ATOM 7148 N N . MET B 1 390 ? -19.125 18.297 4.562 1 74.69 390 MET B N 1
ATOM 7149 C CA . MET B 1 390 ? -18.375 18.406 3.318 1 74.69 390 MET B CA 1
ATOM 7150 C C . MET B 1 390 ? -18.234 19.859 2.891 1 74.69 390 MET B C 1
ATOM 7152 O O . MET B 1 390 ? -19.219 20.609 2.902 1 74.69 390 MET B O 1
ATOM 7156 N N . ASP B 1 391 ? -17.047 20.281 2.729 1 72.44 391 ASP B N 1
ATOM 7157 C CA . ASP B 1 391 ? -16.844 21.641 2.27 1 72.44 391 ASP B CA 1
ATOM 7158 C C . ASP B 1 391 ? -15.688 21.734 1.276 1 72.44 391 ASP B C 1
ATOM 7160 O O . ASP B 1 391 ? -15.023 20.734 0.999 1 72.44 391 ASP B O 1
ATOM 7164 N N . TYR B 1 392 ? -15.602 22.828 0.673 1 67 392 TYR B N 1
ATOM 7165 C CA . TYR B 1 392 ? -14.555 23.078 -0.309 1 67 392 TYR B CA 1
ATOM 7166 C C . TYR B 1 392 ? -13.266 23.516 0.37 1 67 392 TYR B C 1
ATOM 7168 O O . TYR B 1 392 ? -12.438 24.203 -0.241 1 67 392 TYR B O 1
ATOM 7176 N N . GLY B 1 393 ? -13.125 23.219 1.614 1 66.06 393 GLY B N 1
ATOM 7177 C CA . GLY B 1 393 ? -11.875 23.484 2.305 1 66.06 393 GLY B CA 1
ATOM 7178 C C . GLY B 1 393 ? -11.961 24.656 3.262 1 66.06 393 GLY B C 1
ATOM 7179 O O . GLY B 1 393 ? -11.102 24.812 4.133 1 66.06 393 GLY B O 1
ATOM 7180 N N . MET B 1 394 ? -12.891 25.531 3.027 1 69.75 394 MET B N 1
ATOM 7181 C CA . MET B 1 394 ? -13.039 26.703 3.885 1 69.75 394 MET B CA 1
ATOM 7182 C C . MET B 1 394 ? -14.477 26.844 4.371 1 69.75 394 MET B C 1
ATOM 7184 O O . MET B 1 394 ? -15.07 27.922 4.254 1 69.75 394 MET B O 1
ATOM 7188 N N . LYS B 1 395 ? -14.961 25.703 4.77 1 66.06 395 LYS B N 1
ATOM 7189 C CA . LYS B 1 395 ? -16.312 25.688 5.301 1 66.06 395 LYS B CA 1
ATOM 7190 C C . LYS B 1 395 ? -17.297 26.328 4.32 1 66.06 395 LYS B C 1
ATOM 7192 O O . LYS B 1 395 ? -17.344 25.953 3.145 1 66.06 395 LYS B O 1
ATOM 7197 N N . GLU B 1 396 ? -17.969 27.344 4.699 1 67.94 396 GLU B N 1
ATOM 7198 C CA . GLU B 1 396 ? -19.031 27.922 3.865 1 67.94 396 GLU B CA 1
ATOM 7199 C C . GLU B 1 396 ? -18.469 28.953 2.896 1 67.94 396 GLU B C 1
ATOM 7201 O O . GLU B 1 396 ? -19.141 29.344 1.937 1 67.94 396 GLU B O 1
ATOM 7206 N N . GLN B 1 397 ? -17.188 29.188 3.014 1 72 397 GLN B N 1
ATOM 7207 C CA . GLN B 1 397 ? -16.609 30.281 2.217 1 72 397 GLN B CA 1
ATOM 7208 C C . GLN B 1 397 ? -16 29.734 0.922 1 72 397 GLN B C 1
ATOM 7210 O O . GLN B 1 397 ? -15.617 28.578 0.849 1 72 397 GLN B O 1
ATOM 7215 N N . ASN B 1 398 ? -16.141 30.609 -0.097 1 72.31 398 ASN B N 1
ATOM 7216 C CA . ASN B 1 398 ? -15.375 30.328 -1.31 1 72.31 398 ASN B CA 1
ATOM 7217 C C . ASN B 1 398 ? -13.875 30.359 -1.046 1 72.31 398 ASN B C 1
ATOM 7219 O O . ASN B 1 398 ? -13.336 31.391 -0.615 1 72.31 398 ASN B O 1
ATOM 7223 N N . PRO B 1 399 ? -13.258 29.281 -1.282 1 77.19 399 PRO B N 1
ATOM 7224 C CA . PRO B 1 399 ? -11.836 29.234 -0.938 1 77.19 399 PRO B CA 1
ATOM 7225 C C . PRO B 1 399 ? -11 30.203 -1.753 1 77.19 399 PRO B C 1
ATOM 7227 O O . PRO B 1 399 ? -9.945 30.656 -1.29 1 77.19 399 PRO B O 1
ATOM 7230 N N . ILE B 1 400 ? -11.43 30.531 -2.91 1 78.62 400 ILE B N 1
ATOM 7231 C CA . ILE B 1 400 ? -10.672 31.406 -3.791 1 78.62 400 ILE B CA 1
ATOM 7232 C C . ILE B 1 400 ? -10.672 32.812 -3.229 1 78.62 400 ILE B C 1
ATOM 7234 O O . ILE B 1 400 ? -9.758 33.625 -3.504 1 78.62 400 ILE B O 1
ATOM 7238 N N . ASP B 1 401 ? -11.664 33.094 -2.438 1 78.56 401 ASP B N 1
ATOM 7239 C CA . ASP B 1 401 ? -11.773 34.438 -1.875 1 78.56 401 ASP B CA 1
ATOM 7240 C C . ASP B 1 401 ? -10.609 34.719 -0.935 1 78.56 401 ASP B C 1
ATOM 7242 O O . ASP B 1 401 ? -10.305 35.875 -0.667 1 78.56 401 ASP B O 1
ATOM 7246 N N . ASN B 1 402 ? -10 33.75 -0.54 1 78 402 ASN B N 1
ATOM 7247 C CA . ASN B 1 402 ? -8.906 33.938 0.402 1 78 402 ASN B CA 1
ATOM 7248 C C . ASN B 1 402 ? -7.547 33.812 -0.287 1 78 402 ASN B C 1
ATOM 7250 O O . ASN B 1 402 ? -6.508 33.781 0.376 1 78 402 ASN B O 1
ATOM 7254 N N . VAL B 1 403 ? -7.629 33.781 -1.579 1 84.75 403 VAL B N 1
ATOM 7255 C CA . VAL B 1 403 ? -6.387 33.656 -2.328 1 84.75 403 VAL B CA 1
ATOM 7256 C C . VAL B 1 403 ? -5.938 35 -2.861 1 84.75 403 VAL B C 1
ATOM 7258 O O . VAL B 1 403 ? -6.766 35.812 -3.309 1 84.75 403 VAL B O 1
ATOM 7261 N N . LEU B 1 404 ? -4.664 35.312 -2.756 1 85.69 404 LEU B N 1
ATOM 7262 C CA . LEU B 1 404 ? -4.078 36.5 -3.307 1 85.69 404 LEU B CA 1
ATOM 7263 C C . LEU B 1 404 ? -3.43 36.25 -4.66 1 85.69 404 LEU B C 1
ATOM 7265 O O . LEU B 1 404 ? -2.666 35.281 -4.805 1 85.69 404 LEU B O 1
ATOM 7269 N N . PHE B 1 405 ? -3.809 37.125 -5.57 1 86.5 405 PHE B N 1
ATOM 7270 C CA . PHE B 1 405 ? -3.273 37.031 -6.926 1 86.5 405 PHE B CA 1
ATOM 7271 C C . PHE B 1 405 ? -2.404 38.25 -7.25 1 86.5 405 PHE B C 1
ATOM 7273 O O . PHE B 1 405 ? -2.447 39.25 -6.543 1 86.5 405 PHE B O 1
ATOM 7280 N N . TYR B 1 406 ? -1.523 38.062 -8.109 1 85.19 406 TYR B N 1
ATOM 7281 C CA . TYR B 1 406 ? -0.856 39.25 -8.695 1 85.19 406 TYR B CA 1
ATOM 7282 C C . TYR B 1 406 ? -1.075 39.281 -10.195 1 85.19 406 TYR B C 1
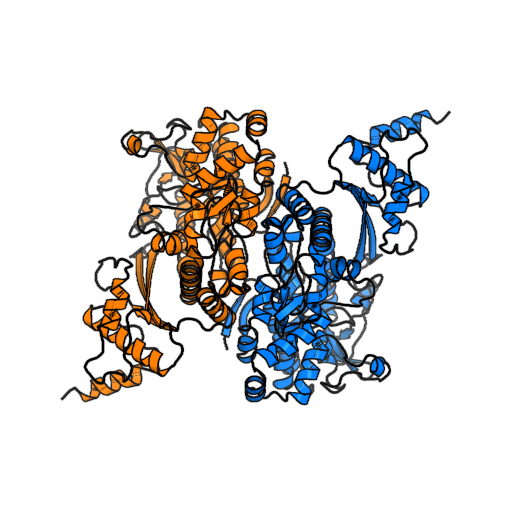ATOM 7284 O O . TYR B 1 406 ? -1.488 38.281 -10.805 1 85.19 406 TYR B O 1
ATOM 7292 N N . CYS B 1 407 ? -0.896 40.469 -10.812 1 84.69 407 CYS B N 1
ATOM 7293 C CA . CYS B 1 407 ? -1.063 40.656 -12.25 1 84.69 407 CYS B CA 1
ATOM 7294 C C . CYS B 1 407 ? 0.28 40.875 -12.93 1 84.69 407 CYS B C 1
ATOM 7296 O O . CYS B 1 407 ? 1.229 41.344 -12.297 1 84.69 407 CYS B O 1
ATOM 7298 N N . LYS B 1 408 ? 0.307 40.594 -14.172 1 80.94 408 LYS B N 1
ATOM 7299 C CA . LYS B 1 408 ? 1.524 40.781 -14.961 1 80.94 408 LYS B CA 1
ATOM 7300 C C . LYS B 1 408 ? 1.986 42.219 -14.953 1 80.94 408 LYS B C 1
ATOM 7302 O O . LYS B 1 408 ? 3.188 42.5 -14.938 1 80.94 408 LYS B O 1
ATOM 7307 N N . ALA B 1 409 ? 1.071 43.094 -14.859 1 80 409 ALA B N 1
ATOM 7308 C CA . ALA B 1 409 ? 1.361 44.531 -14.914 1 80 409 ALA B CA 1
ATOM 7309 C C . ALA B 1 409 ? 2.059 45 -13.641 1 80 409 ALA B C 1
ATOM 7311 O O . ALA B 1 409 ? 2.92 45.875 -13.68 1 80 409 ALA B O 1
ATOM 7312 N N . ASP B 1 410 ? 1.666 44.375 -12.531 1 81.88 410 ASP B N 1
ATOM 7313 C CA . ASP B 1 410 ? 2.297 44.719 -11.258 1 81.88 410 ASP B CA 1
ATOM 7314 C C . ASP B 1 410 ? 2.496 43.469 -10.398 1 81.88 410 ASP B C 1
ATOM 7316 O O . ASP B 1 410 ? 1.695 43.188 -9.508 1 81.88 410 ASP B O 1
ATOM 7320 N N . PRO B 1 411 ? 3.549 42.906 -10.555 1 83.75 411 PRO B N 1
ATOM 7321 C CA . PRO B 1 411 ? 3.801 41.625 -9.875 1 83.75 411 PRO B CA 1
ATOM 7322 C C . PRO B 1 411 ? 4.027 41.781 -8.375 1 83.75 411 PRO B C 1
ATOM 7324 O O . PRO B 1 411 ? 4.07 40.812 -7.641 1 83.75 411 PRO B O 1
ATOM 7327 N N . SER B 1 412 ? 4.125 42.969 -7.934 1 82.62 412 SER B N 1
ATOM 7328 C CA . SER B 1 412 ? 4.414 43.219 -6.52 1 82.62 412 SER B CA 1
ATOM 7329 C C . SER B 1 412 ? 3.135 43.438 -5.723 1 82.62 412 SER B C 1
ATOM 7331 O O . SER B 1 412 ? 3.143 43.375 -4.492 1 82.62 412 SER B O 1
ATOM 7333 N N . LYS B 1 413 ? 2.068 43.656 -6.512 1 82.75 413 LYS B N 1
ATOM 7334 C CA . LYS B 1 413 ? 0.814 43.969 -5.836 1 82.75 413 LYS B CA 1
ATOM 7335 C C . LYS B 1 413 ? -0.137 42.781 -5.848 1 82.75 413 LYS B C 1
ATOM 7337 O O . LYS B 1 413 ? -0.381 42.188 -6.902 1 82.75 413 LYS B O 1
ATOM 7342 N N . ALA B 1 414 ? -0.608 42.5 -4.668 1 87.31 414 ALA B N 1
ATOM 7343 C CA . ALA B 1 414 ? -1.567 41.406 -4.543 1 87.31 414 ALA B CA 1
ATOM 7344 C C . ALA B 1 414 ? -2.994 41.906 -4.773 1 87.31 414 ALA B C 1
ATOM 7346 O O . ALA B 1 414 ? -3.35 43 -4.363 1 87.31 414 ALA B O 1
ATOM 7347 N N . VAL B 1 415 ? -3.777 41.156 -5.453 1 82.69 415 VAL B N 1
ATOM 7348 C CA . VAL B 1 415 ? -5.18 41.5 -5.703 1 82.69 415 VAL B CA 1
ATOM 7349 C C . VAL B 1 415 ? -6.051 40.281 -5.375 1 82.69 415 VAL B C 1
ATOM 7351 O O . VAL B 1 415 ? -5.559 39.156 -5.332 1 82.69 415 VAL B O 1
ATOM 7354 N N . LYS B 1 416 ? -7.266 40.531 -5.039 1 82.5 416 LYS B N 1
ATOM 7355 C CA . LYS B 1 416 ? -8.242 39.469 -4.859 1 82.5 416 LYS B CA 1
ATOM 7356 C C . LYS B 1 416 ? -9.156 39.344 -6.082 1 82.5 416 LYS B C 1
ATOM 7358 O O . LYS B 1 416 ? -9.445 40.344 -6.746 1 82.5 416 LYS B O 1
ATOM 7363 N N . ILE B 1 417 ? -9.43 38.188 -6.406 1 77.31 417 ILE B N 1
ATOM 7364 C CA . ILE B 1 417 ? -10.336 37.938 -7.52 1 77.31 417 ILE B CA 1
ATOM 7365 C C . ILE B 1 417 ? -11.641 37.344 -6.996 1 77.31 417 ILE B C 1
ATOM 7367 O O . ILE B 1 417 ? -11.633 36.375 -6.215 1 77.31 417 ILE B O 1
ATOM 7371 N N . SER B 1 418 ? -12.734 37.938 -7.355 1 70.25 418 SER B N 1
ATOM 7372 C CA . SER B 1 418 ? -14.039 37.438 -6.926 1 70.25 418 SER B CA 1
ATOM 7373 C C . SER B 1 418 ? -14.562 36.375 -7.871 1 70.25 418 SER B C 1
ATOM 7375 O O . SER B 1 418 ? -14.117 36.281 -9.016 1 70.25 418 SER B O 1
ATOM 7377 N N . LYS B 1 419 ? -15.477 35.594 -7.348 1 68.62 419 LYS B N 1
ATOM 7378 C CA . LYS B 1 419 ? -16.094 34.5 -8.102 1 68.62 419 LYS B CA 1
ATOM 7379 C C . LYS B 1 419 ? -16.719 35.031 -9.398 1 68.62 419 LYS B C 1
ATOM 7381 O O . LYS B 1 419 ? -16.641 34.344 -10.43 1 68.62 419 LYS B O 1
ATOM 7386 N N . GLU B 1 420 ? -17.25 36.125 -9.297 1 61.28 420 GLU B N 1
ATOM 7387 C CA . GLU B 1 420 ? -17.953 36.719 -10.438 1 61.28 420 GLU B CA 1
ATOM 7388 C C . GLU B 1 420 ? -16.984 37.031 -11.578 1 61.28 420 GLU B C 1
ATOM 7390 O O . GLU B 1 420 ? -17.375 37.062 -12.742 1 61.28 420 GLU B O 1
ATOM 7395 N N . GLN B 1 421 ? -15.828 37.125 -11.195 1 60.62 421 GLN B N 1
ATOM 7396 C CA . GLN B 1 421 ? -14.812 37.469 -12.18 1 60.62 421 GLN B CA 1
ATOM 7397 C C . GLN B 1 421 ? -14.281 36.25 -12.898 1 60.62 421 GLN B C 1
ATOM 7399 O O . GLN B 1 421 ? -13.633 36.375 -13.938 1 60.62 421 GLN B O 1
ATOM 7404 N N . VAL B 1 422 ? -14.602 35.156 -12.297 1 60.12 422 VAL B N 1
ATOM 7405 C CA . VAL B 1 422 ? -14.031 33.938 -12.867 1 60.12 422 VAL B CA 1
ATOM 7406 C C . VAL B 1 422 ? -15.07 33.219 -13.742 1 60.12 422 VAL B C 1
ATOM 7408 O O . VAL B 1 422 ? -14.828 32.969 -14.922 1 60.12 422 VAL B O 1
ATOM 7411 N N . SER B 1 423 ? -16.094 32.656 -13.164 1 54.09 423 SER B N 1
ATOM 7412 C CA . SER B 1 423 ? -17.125 31.938 -13.914 1 54.09 423 SER B CA 1
ATOM 7413 C C . SER B 1 423 ? -18.469 32 -13.188 1 54.09 423 SER B C 1
ATOM 7415 O O . SER B 1 423 ? -18.531 32 -11.961 1 54.09 423 SER B O 1
ATOM 7417 N N . LYS B 1 424 ? -19.484 32.156 -13.828 1 48.31 424 LYS B N 1
ATOM 7418 C CA . LYS B 1 424 ? -20.844 32.062 -13.305 1 48.31 424 LYS B CA 1
ATOM 7419 C C . LYS B 1 424 ? -21.234 30.625 -13.008 1 48.31 424 LYS B C 1
ATOM 7421 O O . LYS B 1 424 ? -22.297 30.375 -12.414 1 48.31 424 LYS B O 1
ATOM 7426 N N . LEU B 1 425 ? -20.391 29.688 -13.344 1 46.12 425 LEU B N 1
ATOM 7427 C CA . LEU B 1 425 ? -20.75 28.281 -13.242 1 46.12 425 LEU B CA 1
ATOM 7428 C C . LEU B 1 425 ? -20.188 27.672 -11.961 1 46.12 425 LEU B C 1
ATOM 7430 O O . LEU B 1 425 ? -20.234 26.453 -11.781 1 46.12 425 LEU B O 1
ATOM 7434 N N . LEU B 1 426 ? -19.812 28.562 -11.086 1 57.78 426 LEU B N 1
ATOM 7435 C CA . LEU B 1 426 ? -19.25 28.047 -9.836 1 57.78 426 LEU B CA 1
ATOM 7436 C C . LEU B 1 426 ? -20.359 27.734 -8.844 1 57.78 426 LEU B C 1
ATOM 7438 O O . LEU B 1 426 ? -21.453 28.297 -8.922 1 57.78 426 LEU B O 1
ATOM 7442 N N . PRO B 1 427 ? -20.125 26.734 -7.914 1 59.91 427 PRO B N 1
ATOM 7443 C CA . PRO B 1 427 ? -21.141 26.344 -6.938 1 59.91 427 PRO B CA 1
ATOM 7444 C C . PRO B 1 427 ? -21.609 27.516 -6.078 1 59.91 427 PRO B C 1
ATOM 7446 O O . PRO B 1 427 ? -20.828 28.422 -5.785 1 59.91 427 PRO B O 1
ATOM 7449 N N . ARG B 1 428 ? -22.922 27.5 -5.777 1 56.25 428 ARG B N 1
ATOM 7450 C CA . ARG B 1 428 ? -23.5 28.516 -4.91 1 56.25 428 ARG B CA 1
ATOM 7451 C C . ARG B 1 428 ? -23.141 28.266 -3.453 1 56.25 428 ARG B C 1
ATOM 7453 O O . ARG B 1 428 ? -22.922 29.203 -2.689 1 56.25 428 ARG B O 1
ATOM 7460 N N . THR B 1 429 ? -23.094 27 -3.072 1 64.94 429 THR B N 1
ATOM 7461 C CA . THR B 1 429 ? -22.75 26.641 -1.699 1 64.94 429 THR B CA 1
ATOM 7462 C C . THR B 1 429 ? -21.5 25.781 -1.662 1 64.94 429 THR B C 1
ATOM 7464 O O . THR B 1 429 ? -21.297 24.922 -2.527 1 64.94 429 THR B O 1
ATOM 7467 N N . PHE B 1 430 ? -20.797 26.141 -0.592 1 67.44 430 PHE B N 1
ATOM 7468 C CA . PHE B 1 430 ? -19.484 25.484 -0.561 1 67.44 430 PHE B CA 1
ATOM 7469 C C . PHE B 1 430 ? -19.406 24.484 0.586 1 67.44 430 PHE B C 1
ATOM 7471 O O . PHE B 1 430 ? -18.328 23.984 0.907 1 67.44 430 PHE B O 1
ATOM 7478 N N . ALA B 1 431 ? -20.609 24.328 1.275 1 71.69 431 ALA B N 1
ATOM 7479 C CA . ALA B 1 431 ? -20.625 23.359 2.379 1 71.69 431 ALA B CA 1
ATOM 7480 C C . ALA B 1 431 ? -21.953 22.641 2.465 1 71.69 431 ALA B C 1
ATOM 7482 O O . ALA B 1 431 ? -23 23.172 2.07 1 71.69 431 ALA B O 1
ATOM 7483 N N . GLU B 1 432 ? -21.906 21.422 2.76 1 76.94 432 GLU B N 1
ATOM 7484 C CA . GLU B 1 432 ? -23.094 20.594 2.988 1 76.94 432 GLU B CA 1
ATOM 7485 C C . GLU B 1 432 ? -22.875 19.625 4.137 1 76.94 432 GLU B C 1
ATOM 7487 O O . GLU B 1 432 ? -21.766 19.125 4.336 1 76.94 432 GLU B O 1
ATOM 7492 N N . GLN B 1 433 ? -23.891 19.609 4.969 1 82.69 433 GLN B N 1
ATOM 7493 C CA . GLN B 1 433 ? -23.844 18.609 6.035 1 82.69 433 GLN B CA 1
ATOM 7494 C C . GLN B 1 433 ? -24.812 17.469 5.766 1 82.69 433 GLN B C 1
ATOM 7496 O O . GLN B 1 433 ? -25.938 17.688 5.348 1 82.69 433 GLN B O 1
ATOM 7501 N N . VAL B 1 434 ? -24.328 16.281 5.934 1 85.81 434 VAL B N 1
ATOM 7502 C CA . VAL B 1 434 ? -25.141 15.094 5.711 1 85.81 434 VAL B CA 1
ATOM 7503 C C . VAL B 1 434 ? -25.125 14.211 6.957 1 85.81 434 VAL B C 1
ATOM 7505 O O . VAL B 1 434 ? -24.078 14.055 7.598 1 85.81 434 VAL B O 1
ATOM 7508 N N . ILE B 1 435 ? -26.297 13.789 7.34 1 89.25 435 ILE B N 1
ATOM 7509 C CA . ILE B 1 435 ? -26.406 12.859 8.461 1 89.25 435 ILE B CA 1
ATOM 7510 C C . ILE B 1 435 ? -26.734 11.461 7.938 1 89.25 435 ILE B C 1
ATOM 7512 O O . ILE B 1 435 ? -27.75 11.266 7.273 1 89.25 435 ILE B O 1
ATOM 7516 N N . ARG B 1 436 ? -25.859 10.562 8.25 1 92.5 436 ARG B N 1
ATOM 7517 C CA . ARG B 1 436 ? -26.078 9.18 7.859 1 92.5 436 ARG B CA 1
ATOM 7518 C C . ARG B 1 436 ? -26.375 8.305 9.078 1 92.5 436 ARG B C 1
ATOM 7520 O O . ARG B 1 436 ? -25.781 8.492 10.141 1 92.5 436 ARG B O 1
ATOM 7527 N N . VAL B 1 437 ? -27.328 7.449 8.914 1 93.81 437 VAL B N 1
ATOM 7528 C CA . VAL B 1 437 ? -27.719 6.574 10.016 1 93.81 437 VAL B CA 1
ATOM 7529 C C . VAL B 1 437 ? -27.547 5.113 9.602 1 93.81 437 VAL B C 1
ATOM 7531 O O . VAL B 1 437 ? -27.859 4.75 8.461 1 93.81 437 VAL B O 1
ATOM 7534 N N . TYR B 1 438 ? -27.016 4.328 10.547 1 94.44 438 TYR B N 1
ATOM 7535 C CA . TYR B 1 438 ? -26.766 2.912 10.305 1 94.44 438 TYR B CA 1
ATOM 7536 C C . TYR B 1 438 ? -27.391 2.053 11.398 1 94.44 438 TYR B C 1
ATOM 7538 O O . TYR B 1 438 ? -27.641 2.535 12.508 1 94.44 438 TYR B O 1
ATOM 7546 N N . CYS B 1 439 ? -27.703 0.868 11.047 1 95.81 439 CYS B N 1
ATOM 7547 C CA . CYS B 1 439 ? -28.188 -0.14 11.992 1 95.81 439 CYS B CA 1
ATOM 7548 C C . CYS B 1 439 ? -27.141 -1.223 12.211 1 95.81 439 CYS B C 1
ATOM 7550 O O . CYS B 1 439 ? -26.562 -1.753 11.25 1 95.81 439 CYS B O 1
ATOM 7552 N N . LYS B 1 440 ? -26.875 -1.627 13.438 1 94.25 440 LYS B N 1
ATOM 7553 C CA . LYS B 1 440 ? -25.812 -2.578 13.766 1 94.25 440 LYS B CA 1
ATOM 7554 C C . LYS B 1 440 ? -26.25 -4.012 13.477 1 94.25 440 LYS B C 1
ATOM 7556 O O . LYS B 1 440 ? -25.422 -4.922 13.43 1 94.25 440 LYS B O 1
ATOM 7561 N N . HIS B 1 441 ? -27.516 -4.164 13.211 1 92.62 441 HIS B N 1
ATOM 7562 C CA . HIS B 1 441 ? -28.047 -5.504 13 1 92.62 441 HIS B CA 1
ATOM 7563 C C . HIS B 1 441 ? -28.062 -5.863 11.516 1 92.62 441 HIS B C 1
ATOM 7565 O O . HIS B 1 441 ? -28.125 -4.977 10.656 1 92.62 441 HIS B O 1
ATOM 7571 N N . GLN B 1 442 ? -28.047 -7.215 11.305 1 91.38 442 GLN B N 1
ATOM 7572 C CA . GLN B 1 442 ? -28.062 -7.711 9.938 1 91.38 442 GLN B CA 1
ATOM 7573 C C . GLN B 1 442 ? -29.438 -8.258 9.578 1 91.38 442 GLN B C 1
ATOM 7575 O O . GLN B 1 442 ? -29.766 -8.398 8.398 1 91.38 442 GLN B O 1
ATOM 7580 N N . ASP B 1 443 ? -30.203 -8.555 10.562 1 92.5 443 ASP B N 1
ATOM 7581 C CA . ASP B 1 443 ? -31.516 -9.133 10.336 1 92.5 443 ASP B CA 1
ATOM 7582 C C . ASP B 1 443 ? -32.406 -8.18 9.539 1 92.5 443 ASP B C 1
ATOM 7584 O O . ASP B 1 443 ? -32.625 -7.039 9.953 1 92.5 443 ASP B O 1
ATOM 7588 N N . PRO B 1 444 ? -32.938 -8.68 8.453 1 92.31 444 PRO B N 1
ATOM 7589 C CA . PRO B 1 444 ? -33.719 -7.805 7.57 1 92.31 444 PRO B CA 1
ATOM 7590 C C . PRO B 1 444 ? -34.938 -7.184 8.266 1 92.31 444 PRO B C 1
ATOM 7592 O O . PRO B 1 444 ? -35.312 -6.043 7.969 1 92.31 444 PRO B O 1
ATOM 7595 N N . ASP B 1 445 ? -35.531 -7.926 9.18 1 92.81 445 ASP B N 1
ATOM 7596 C CA . ASP B 1 445 ? -36.688 -7.406 9.883 1 92.81 445 ASP B CA 1
ATOM 7597 C C . ASP B 1 445 ? -36.281 -6.262 10.82 1 92.81 445 ASP B C 1
ATOM 7599 O O . ASP B 1 445 ? -37 -5.262 10.914 1 92.81 445 ASP B O 1
ATOM 7603 N N . ILE B 1 446 ? -35.219 -6.488 11.414 1 93.88 446 ILE B N 1
ATOM 7604 C CA . ILE B 1 446 ? -34.75 -5.457 12.328 1 93.88 446 ILE B CA 1
ATOM 7605 C C . ILE B 1 446 ? -34.312 -4.23 11.539 1 93.88 446 ILE B C 1
ATOM 7607 O O . ILE B 1 446 ? -34.562 -3.096 11.945 1 93.88 446 ILE B O 1
ATOM 7611 N N . VAL B 1 447 ? -33.656 -4.441 10.445 1 94.31 447 VAL B N 1
ATOM 7612 C CA . VAL B 1 447 ? -33.188 -3.355 9.602 1 94.31 447 VAL B CA 1
ATOM 7613 C C . VAL B 1 447 ? -34.375 -2.559 9.062 1 94.31 447 VAL B C 1
ATOM 7615 O O . VAL B 1 447 ? -34.312 -1.327 9.016 1 94.31 447 VAL B O 1
ATOM 7618 N N . SER B 1 448 ? -35.375 -3.289 8.672 1 92.44 448 SER B N 1
ATOM 7619 C CA . SER B 1 448 ? -36.562 -2.631 8.18 1 92.44 448 SER B CA 1
ATOM 7620 C C . SER B 1 448 ? -37.219 -1.778 9.266 1 92.44 448 SER B C 1
ATOM 7622 O O . SER B 1 448 ? -37.656 -0.657 9 1 92.44 448 SER B O 1
ATOM 7624 N N . ALA B 1 449 ? -37.281 -2.344 10.414 1 94.19 449 ALA B N 1
ATOM 7625 C CA . ALA B 1 449 ? -37.812 -1.591 11.547 1 94.19 449 ALA B CA 1
ATOM 7626 C C . ALA B 1 449 ? -36.969 -0.346 11.82 1 94.19 449 ALA B C 1
ATOM 7628 O O . ALA B 1 449 ? -37.531 0.732 12.07 1 94.19 449 ALA B O 1
ATOM 7629 N N . ALA B 1 450 ? -35.688 -0.525 11.836 1 95.06 450 ALA B N 1
ATOM 7630 C CA . ALA B 1 450 ? -34.781 0.581 12.078 1 95.06 450 ALA B CA 1
ATOM 7631 C C . ALA B 1 450 ? -34.969 1.697 11.055 1 95.06 450 ALA B C 1
ATOM 7633 O O . ALA B 1 450 ? -34.875 2.879 11.391 1 95.06 450 ALA B O 1
ATOM 7634 N N . LYS B 1 451 ? -35.219 1.324 9.844 1 93.19 451 LYS B N 1
ATOM 7635 C CA . LYS B 1 451 ? -35.469 2.301 8.789 1 93.19 451 LYS B CA 1
ATOM 7636 C C . LYS B 1 451 ? -36.719 3.111 9.078 1 93.19 451 LYS B C 1
ATOM 7638 O O . LYS B 1 451 ? -36.75 4.316 8.836 1 93.19 451 LYS B O 1
ATOM 7643 N N . GLN B 1 452 ? -37.719 2.434 9.562 1 92 452 GLN B N 1
ATOM 7644 C CA . GLN B 1 452 ? -38.938 3.117 9.914 1 92 452 GLN B CA 1
ATOM 7645 C C . GLN B 1 452 ? -38.719 4.121 11.047 1 92 452 GLN B C 1
ATOM 7647 O O . GLN B 1 452 ? -39.281 5.227 11.016 1 92 452 GLN B O 1
ATOM 7652 N N . TYR B 1 453 ? -37.938 3.682 12.031 1 94.19 453 TYR B N 1
ATOM 7653 C CA . TYR B 1 453 ? -37.594 4.59 13.117 1 94.19 453 TYR B CA 1
ATOM 7654 C C . TYR B 1 453 ? -36.875 5.84 12.57 1 94.19 453 TYR B C 1
ATOM 7656 O O . TYR B 1 453 ? -37.219 6.957 12.984 1 94.19 453 TYR B O 1
ATOM 7664 N N . PHE B 1 454 ? -35.969 5.652 11.703 1 93.56 454 PHE B N 1
ATOM 7665 C CA . PHE B 1 454 ? -35.188 6.734 11.125 1 93.56 454 PHE B CA 1
ATOM 7666 C C . PHE B 1 454 ? -36.062 7.688 10.344 1 93.56 454 PHE B C 1
ATOM 7668 O O . PHE B 1 454 ? -35.938 8.906 10.461 1 93.56 454 PHE B O 1
ATOM 7675 N N . ILE B 1 455 ? -36.969 7.16 9.523 1 90.06 455 ILE B N 1
ATOM 7676 C CA . ILE B 1 455 ? -37.875 7.969 8.727 1 90.06 455 ILE B CA 1
ATOM 7677 C C . ILE B 1 455 ? -38.75 8.82 9.641 1 90.06 455 ILE B C 1
ATOM 7679 O O . ILE B 1 455 ? -38.938 10.016 9.398 1 90.06 455 ILE B O 1
ATOM 7683 N N . GLN B 1 456 ? -39.25 8.203 10.641 1 91.12 456 GLN B N 1
ATOM 7684 C CA . GLN B 1 456 ? -40.062 8.938 11.602 1 91.12 456 GLN B CA 1
ATOM 7685 C C . GLN B 1 456 ? -39.281 10.062 12.258 1 91.12 456 GLN B C 1
ATOM 7687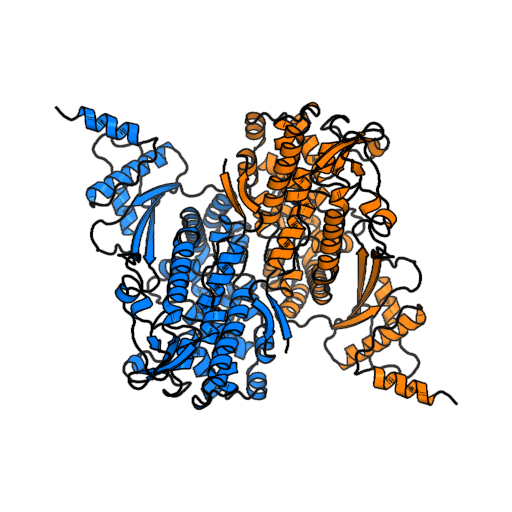 O O . GLN B 1 456 ? -39.812 11.164 12.453 1 91.12 456 GLN B O 1
ATOM 7692 N N . TRP B 1 457 ? -38.062 9.742 12.594 1 92.69 457 TRP B N 1
ATOM 7693 C CA . TRP B 1 457 ? -37.188 10.734 13.195 1 92.69 457 TRP B CA 1
ATOM 7694 C C . TRP B 1 457 ? -36.969 11.914 12.25 1 92.69 457 TRP B C 1
ATOM 7696 O O . TRP B 1 457 ? -36.938 13.07 12.68 1 92.69 457 TRP B O 1
ATOM 7706 N N . CYS B 1 458 ? -36.812 11.672 11.008 1 90.12 458 CYS B N 1
ATOM 7707 C CA . CYS B 1 458 ? -36.656 12.719 10.008 1 90.12 458 CYS B CA 1
ATOM 7708 C C . CYS B 1 458 ? -37.906 13.586 9.906 1 90.12 458 CYS B C 1
ATOM 7710 O O . CYS B 1 458 ? -37.812 14.812 9.773 1 90.12 458 CYS B O 1
ATOM 7712 N N . ILE B 1 459 ? -39 12.945 10 1 85.88 459 ILE B N 1
ATOM 7713 C CA . ILE B 1 459 ? -40.25 13.664 9.93 1 85.88 459 ILE B CA 1
ATOM 7714 C C . ILE B 1 459 ? -40.406 14.586 11.141 1 85.88 459 ILE B C 1
ATOM 7716 O O . ILE B 1 459 ? -40.75 15.758 11 1 85.88 459 ILE B O 1
ATOM 7720 N N . GLU B 1 460 ? -40.094 14.078 12.227 1 88.81 460 GLU B N 1
ATOM 7721 C CA . GLU B 1 460 ? -40.25 14.82 13.469 1 88.81 460 GLU B CA 1
ATOM 7722 C C . GLU B 1 460 ? -39.281 16 13.531 1 88.81 460 GLU B C 1
ATOM 7724 O O . GLU B 1 460 ? -39.594 17.031 14.148 1 88.81 460 GLU B O 1
ATOM 7729 N N . ASN B 1 461 ? -38.156 15.898 12.953 1 87.12 461 ASN B N 1
ATOM 7730 C CA . ASN B 1 461 ? -37.156 16.953 13.023 1 87.12 461 ASN B CA 1
ATOM 7731 C C . ASN B 1 461 ? -37.125 17.797 11.75 1 87.12 461 ASN B C 1
ATOM 7733 O O . ASN B 1 461 ? -36.25 18.656 11.586 1 87.12 461 ASN B O 1
ATOM 7737 N N . ASN B 1 462 ? -37.969 17.562 10.805 1 83.12 462 ASN B N 1
ATOM 7738 C CA . ASN B 1 462 ? -38.094 18.297 9.555 1 83.12 462 ASN B CA 1
ATOM 7739 C C . ASN B 1 462 ? -36.844 18.188 8.703 1 83.12 462 ASN B C 1
ATOM 7741 O O . ASN B 1 462 ? -36.312 19.203 8.234 1 83.12 462 ASN B O 1
ATOM 7745 N N . PHE B 1 463 ? -36.25 17.031 8.711 1 84.88 463 PHE B N 1
ATOM 7746 C CA . PHE B 1 463 ? -35.125 16.734 7.84 1 84.88 463 PHE B CA 1
ATOM 7747 C C . PHE B 1 463 ? -35.594 16.156 6.512 1 84.88 463 PHE B C 1
ATOM 7749 O O . PHE B 1 463 ? -36.781 15.766 6.383 1 84.88 463 PHE B O 1
ATOM 7756 N N . THR B 1 464 ? -34.781 16.188 5.551 1 79.06 464 THR B N 1
ATOM 7757 C CA . THR B 1 464 ? -35.156 15.586 4.273 1 79.06 464 THR B CA 1
ATOM 7758 C C . THR B 1 464 ? -35.312 14.078 4.422 1 79.06 464 THR B C 1
ATOM 7760 O O . THR B 1 464 ? -34.562 13.43 5.156 1 79.06 464 THR B O 1
ATOM 7763 N N . LYS B 1 465 ? -36.344 13.492 3.732 1 73.56 465 LYS B N 1
ATOM 7764 C CA . LYS B 1 465 ? -36.625 12.062 3.795 1 73.56 465 LYS B CA 1
ATOM 7765 C C . LYS B 1 465 ? -35.594 11.281 2.953 1 73.56 465 LYS B C 1
ATOM 7767 O O . LYS B 1 465 ? -35.312 11.672 1.822 1 73.56 465 LYS B O 1
ATOM 7772 N N . PRO B 1 466 ? -34.969 10.383 3.582 1 75 466 PRO B N 1
ATOM 7773 C CA . PRO B 1 466 ? -34.062 9.57 2.799 1 75 466 PRO B CA 1
ATOM 7774 C C . PRO B 1 466 ? -34.719 8.922 1.584 1 75 466 PRO B C 1
ATOM 7776 O O . PRO B 1 466 ? -35.875 8.523 1.649 1 75 466 PRO B O 1
ATOM 7779 N N . PRO B 1 467 ? -34.062 9.172 0.338 1 56.62 467 PRO B N 1
ATOM 7780 C CA . PRO B 1 467 ? -34.688 8.555 -0.837 1 56.62 467 PRO B CA 1
ATOM 7781 C C . PRO B 1 467 ? -35 7.078 -0.627 1 56.62 467 PRO B C 1
ATOM 7783 O O . PRO B 1 467 ? -34.219 6.352 -0.019 1 56.62 467 PRO B O 1
ATOM 7786 N N . VAL B 1 468 ? -36.25 6.812 -0.462 1 48.12 468 VAL B N 1
ATOM 7787 C CA . VAL B 1 468 ? -36.688 5.434 -0.304 1 48.12 468 VAL B CA 1
ATOM 7788 C C . VAL B 1 468 ? -36.188 4.586 -1.467 1 48.12 468 VAL B C 1
ATOM 7790 O O . VAL B 1 468 ? -36.375 4.945 -2.633 1 48.12 468 VAL B O 1
ATOM 7793 N N . THR B 1 469 ? -35.156 4.086 -1.353 1 44.25 469 THR B N 1
ATOM 7794 C CA . THR B 1 469 ? -34.938 3.082 -2.389 1 44.25 469 THR B CA 1
ATOM 7795 C C . THR B 1 469 ? -36.25 2.332 -2.695 1 44.25 469 THR B C 1
ATOM 7797 O O . THR B 1 469 ? -37.125 2.26 -1.852 1 44.25 469 THR B O 1
ATOM 7800 N N . ASN B 1 470 ? -36.5 1.938 -3.98 1 36.25 470 ASN B N 1
ATOM 7801 C CA . ASN B 1 470 ? -37.688 1.373 -4.582 1 36.25 470 ASN B CA 1
ATOM 7802 C C . ASN B 1 470 ? -38.406 0.41 -3.633 1 36.25 470 ASN B C 1
ATOM 7804 O O . ASN B 1 470 ? -39.594 0.104 -3.816 1 36.25 470 ASN B O 1
ATOM 7808 N N . SER B 1 471 ? -37.812 -0.338 -2.787 1 35.09 471 SER B N 1
ATOM 7809 C CA . SER B 1 471 ? -38.75 -1.337 -2.289 1 35.09 471 SER B CA 1
ATOM 7810 C C . SER B 1 471 ? -39.719 -0.728 -1.292 1 35.09 471 SER B C 1
ATOM 7812 O O . SER B 1 471 ? -40.781 -1.292 -1.035 1 35.09 471 SER B O 1
ATOM 7814 N N . LEU B 1 472 ? -39.344 0.29 -0.517 1 34.25 472 LEU B N 1
ATOM 7815 C CA . LEU B 1 472 ? -40.25 0.714 0.545 1 34.25 472 LEU B CA 1
ATOM 7816 C C . LEU B 1 472 ? -41.156 1.832 0.062 1 34.25 472 LEU B C 1
ATOM 7818 O O . LEU B 1 472 ? -42.062 2.252 0.784 1 34.25 472 LEU B O 1
ATOM 7822 N N . VAL B 1 473 ? -40.906 2.549 -0.97 1 34.22 473 VAL B N 1
ATOM 7823 C CA . VAL B 1 473 ? -41.844 3.564 -1.423 1 34.22 473 VAL B CA 1
ATOM 7824 C C . VAL B 1 473 ? -43.219 2.922 -1.693 1 34.22 473 VAL B C 1
ATOM 7826 O O . VAL B 1 473 ? -44.25 3.588 -1.605 1 34.22 473 VAL B O 1
ATOM 7829 N N . ILE B 1 474 ? -43.156 1.663 -2.117 1 33.41 474 ILE B N 1
ATOM 7830 C CA . ILE B 1 474 ? -44.469 1.133 -2.453 1 33.41 474 ILE B CA 1
ATOM 7831 C C . ILE B 1 474 ? -45.375 1.145 -1.215 1 33.41 474 ILE B C 1
ATOM 7833 O O . ILE B 1 474 ? -46.562 1.479 -1.299 1 33.41 474 ILE B O 1
ATOM 7837 N N . PHE B 1 475 ? -44.719 1 -0.056 1 31.59 475 PHE B N 1
ATOM 7838 C CA . PHE B 1 475 ? -45.688 0.806 1.033 1 31.59 475 PHE B CA 1
ATOM 7839 C C . PHE B 1 475 ? -46.188 2.145 1.543 1 31.59 475 PHE B C 1
ATOM 7841 O O . PHE B 1 475 ? -47.375 2.27 1.887 1 31.59 475 PHE B O 1
ATOM 7848 N N . ILE B 1 476 ? -45.344 3.178 1.538 1 33.97 476 ILE B N 1
ATOM 7849 C CA . ILE B 1 476 ? -45.844 4.391 2.174 1 33.97 476 ILE B CA 1
ATOM 7850 C C . ILE B 1 476 ? -46.75 5.152 1.201 1 33.97 476 ILE B C 1
ATOM 7852 O O . ILE B 1 476 ? -47.781 5.676 1.592 1 33.97 476 ILE B O 1
ATOM 7856 N N . VAL B 1 477 ? -46.375 5.238 -0.069 1 33.25 477 VAL B N 1
ATOM 7857 C CA . VAL B 1 477 ? -47.25 5.961 -0.987 1 33.25 477 VAL B CA 1
ATOM 7858 C C . VAL B 1 477 ? -48.594 5.234 -1.102 1 33.25 477 VAL B C 1
ATOM 7860 O O . VAL B 1 477 ? -49.625 5.875 -1.165 1 33.25 477 VAL B O 1
ATOM 7863 N N . LEU B 1 478 ? -48.531 3.922 -1.018 1 32.66 478 LEU B N 1
ATOM 7864 C CA . LEU B 1 478 ? -49.844 3.254 -1.132 1 32.66 478 LEU B CA 1
ATOM 7865 C C . LEU B 1 478 ? -50.719 3.564 0.074 1 32.66 478 LEU B C 1
ATOM 7867 O O . LEU B 1 478 ? -51.938 3.543 -0.028 1 32.66 478 LEU B O 1
ATOM 7871 N N . LYS B 1 479 ? -50.094 3.721 1.153 1 33.81 479 LYS B N 1
ATOM 7872 C CA . LYS B 1 479 ? -50.969 3.996 2.291 1 33.81 479 LYS B CA 1
ATOM 7873 C C . LYS B 1 479 ? -51.375 5.465 2.328 1 33.81 479 LYS B C 1
ATOM 7875 O O . LYS B 1 479 ? -52.438 5.809 2.855 1 33.81 479 LYS B O 1
ATOM 7880 N N . ALA B 1 480 ? -50.531 6.363 1.861 1 32 480 ALA B N 1
ATOM 7881 C CA . ALA B 1 480 ? -50.938 7.766 1.882 1 32 480 ALA B CA 1
ATOM 7882 C C . ALA B 1 480 ? -52.031 8.023 0.869 1 32 480 ALA B C 1
ATOM 7884 O O . ALA B 1 480 ? -52.875 8.914 1.064 1 32 480 ALA B O 1
ATOM 7885 N N . LEU B 1 481 ? -52.031 7.359 -0.265 1 33.78 481 LEU B N 1
ATOM 7886 C CA . LEU B 1 481 ? -53.156 7.562 -1.169 1 33.78 481 LEU B CA 1
ATOM 7887 C C . LEU B 1 481 ? -54.469 7.098 -0.527 1 33.78 481 LEU B C 1
ATOM 7889 O O . LEU B 1 481 ? -55.531 7.547 -0.916 1 33.78 481 LEU B O 1
ATOM 7893 N N . HIS B 1 482 ? -54.406 6.113 0.357 1 31.06 482 HIS B N 1
ATOM 7894 C CA . HIS B 1 482 ? -55.719 5.68 0.831 1 31.06 482 HIS B CA 1
ATOM 7895 C C . HIS B 1 482 ? -56.25 6.621 1.907 1 31.06 482 HIS B C 1
ATOM 7897 O O . HIS B 1 482 ? -57.344 6.43 2.408 1 31.06 482 HIS B O 1
ATOM 7903 N N . VAL B 1 483 ? -55.375 7.52 2.496 1 28.17 483 VAL B N 1
ATOM 7904 C CA . VAL B 1 483 ? -56 8.266 3.584 1 28.17 483 VAL B CA 1
ATOM 7905 C C . VAL B 1 483 ? -56.656 9.539 3.039 1 28.17 483 VAL B C 1
ATOM 7907 O O . VAL B 1 483 ? -57.094 10.391 3.807 1 28.17 483 VAL B O 1
ATOM 7910 N N . CYS B 1 484 ? -56.406 9.828 1.765 1 26.55 484 CYS B N 1
ATOM 7911 C CA . CYS B 1 484 ? -57.25 10.969 1.438 1 26.55 484 CYS B CA 1
ATOM 7912 C C . CYS B 1 484 ? -58.719 10.562 1.418 1 26.55 484 CYS B C 1
ATOM 7914 O O . CYS B 1 484 ? -59.094 9.602 0.748 1 26.55 484 CYS B O 1
ATOM 7916 N N . PRO B 1 485 ? -59.562 11.023 2.377 1 27.72 485 PRO B N 1
ATOM 7917 C CA . PRO B 1 485 ? -60.969 10.938 2.074 1 27.72 485 PRO B CA 1
ATOM 7918 C C . PRO B 1 485 ? -61.344 11.539 0.717 1 27.72 485 PRO B C 1
ATOM 7920 O O . PRO B 1 485 ? -60.625 12.438 0.236 1 27.72 485 PRO B O 1
#

Organism: Strigops habroptila (NCBI:txid2489341)

Solvent-accessible surface area (backbone atoms only — not comparable to full-atom values): 51184 Å² total; per-residue (Å²): 115,47,76,42,52,33,47,83,78,39,76,40,73,39,56,60,70,56,50,56,52,52,36,25,57,59,47,46,39,27,65,46,19,35,60,55,26,46,32,33,82,66,31,59,35,40,44,47,30,39,36,46,51,23,52,47,15,15,49,43,30,35,53,51,51,50,46,40,36,70,75,39,58,87,67,65,71,46,72,58,52,42,52,36,46,19,48,22,24,39,42,37,65,57,24,51,38,35,29,23,62,51,29,52,70,46,41,40,41,72,76,37,67,84,54,91,64,46,37,31,59,39,7,41,54,38,49,52,46,47,38,61,78,64,62,39,62,64,60,46,42,73,74,65,45,51,62,88,38,46,51,47,35,25,39,31,42,40,52,36,60,83,50,71,80,33,69,78,45,98,67,49,55,80,36,54,60,63,87,52,43,37,66,50,33,41,52,45,18,88,74,49,61,67,22,31,49,54,54,36,52,49,52,48,50,19,59,29,51,53,42,83,63,68,47,58,61,71,63,49,58,75,42,48,43,71,22,63,51,93,91,31,35,36,71,24,33,39,56,85,48,52,62,46,51,52,30,37,42,48,40,51,41,50,43,37,64,65,46,76,59,22,69,68,25,50,49,49,40,51,48,51,39,53,20,47,61,57,26,23,88,75,44,74,37,60,27,69,96,67,42,72,26,32,66,80,54,17,78,80,33,60,61,18,35,53,72,51,32,40,59,55,58,56,56,46,53,70,48,83,56,75,82,36,44,70,20,22,52,48,49,50,26,55,37,46,62,60,58,62,35,77,60,43,49,31,32,65,74,56,94,65,81,79,72,84,53,76,60,55,26,43,51,30,38,68,20,62,44,80,77,82,50,61,96,62,88,61,49,35,85,42,40,45,72,46,67,44,79,46,44,50,80,42,48,70,39,66,41,60,67,51,37,46,20,21,42,92,90,43,66,59,46,64,42,73,60,55,61,81,75,71,49,88,82,56,77,91,66,31,50,48,59,40,40,34,37,29,29,67,53,79,50,65,68,56,43,53,35,50,37,46,16,46,52,39,32,23,60,76,67,57,30,45,73,41,79,61,55,77,79,58,44,59,59,53,54,57,51,56,65,64,64,57,128,114,46,75,41,51,33,46,84,78,39,78,39,73,39,55,59,70,56,51,57,52,51,36,26,56,58,47,46,39,27,64,46,18,35,59,56,27,44,33,32,82,67,30,58,35,40,44,47,29,38,36,48,50,23,52,47,14,15,48,45,31,35,52,52,50,50,48,40,35,69,75,40,61,87,66,65,72,46,72,59,54,43,53,36,47,19,49,21,24,39,40,37,67,56,24,50,38,37,30,23,63,51,28,50,70,46,40,41,42,71,75,38,66,85,56,90,64,48,38,32,60,39,6,43,54,36,48,52,47,47,37,61,78,64,62,40,62,64,59,47,42,74,75,63,45,52,63,89,39,46,50,46,35,25,38,31,44,40,53,36,60,83,51,72,80,32,70,77,45,99,66,52,54,80,36,54,60,60,86,52,43,36,63,50,33,40,51,46,19,86,76,51,62,67,24,30,48,52,55,38,52,49,52,48,50,20,60,29,51,52,43,82,63,67,46,57,62,70,64,49,58,75,43,49,46,70,23,64,54,94,91,32,36,36,71,23,35,40,55,85,47,51,63,46,51,50,29,38,44,47,41,51,42,51,44,38,64,67,47,77,61,23,67,69,25,51,49,50,40,50,47,51,39,52,21,49,61,58,27,24,89,74,43,75,37,63,27,69,95,66,42,73,26,31,64,81,53,17,78,81,33,62,61,18,35,52,70,51,32,41,58,55,57,54,54,46,53,71,49,84,54,74,82,35,44,71,20,22,50,48,48,50,26,54,38,45,62,61,58,63,35,79,60,44,49,31,33,66,74,55,94,65,81,79,72,82,55,77,60,55,25,42,52,28,39,69,22,62,44,81,76,81,50,60,96,61,88,62,49,34,85,43,40,46,73,46,67,44,78,47,46,49,82,43,47,71,41,66,42,58,67,52,38,45,20,20,42,91,91,42,66,59,45,64,42,73,59,55,62,82,76,70,47,88,83,57,79,92,66,32,50,50,58,41,39,33,38,29,29,66,52,80,51,66,67,57,43,52,36,51,35,46,16,47,51,39,31,23,60,74,68,56,29,45,73,43,82,61,59,78,80,57,44,58,58,54,55,57,51,56,64,66,64,60,127

pLDDT: mean 88.88, std 14.76, range [26.53, 98.88]

Radius of gyration: 30.74 Å; Cα contacts (8 Å, |Δi|>4): 1685; chains: 2; bounding box: 121×85×76 Å

Foldseek 3Di:
DDWDADPQPGTFDDDVLLVVLCPFLLLVLQQFAFPQFLLCLVFVLSRGTVNSLLQQQLRVQLLLVVLQCVVPVVLVQDPLLSNLSSNLSNQLQSQAFASGCLCQPPQLCVVPVPDPDDSLVLSLVLVVVSCVVSVCVVVCVVVPYDCVQSNQVSSCLRNNQPDPVCVPPPDRGRNDDQSNVQSSCANANPQQRDYSSLVRCLSVVCVRRVHDQQADVVVQSNFWYWADDPNGIHIAGAPVCLVNVVSSLVSVQCCVVPGSVPPLSVQSSVLLSVLLVLCFVPDWFAAPPRDTHGLNCLSVGSRRRSPGYNCVLVCLLPDPDPSSVVSNVSSVCSVVVVTWAWLFKWFDPDPDQDDDDLVVLQLLLVLADPPPGAPDRDHSVQKDKDKDKAFSRPRFDDSQQSHWHDYPVDRRDTDGDDPVNPDPPDDPTGMGIMMIMTGSDDDPSVSVNSSNSVQSSCVVNVIDGGPPDPPCVVPPVVVVVVPPD/DDWDADPQPGTFDDDVLLVVLCPFLLLVLQQFAFPQFLLCLVFVLSNGTVNSLLQQQLRQQLLLVVLQCVVCVVLVQDPLLSNLSSNLSNQLQSQAFASGCLCQPPQLCVVPVPDPDDSLVLSLVLVVCSCVVSVCVVVCVVVPYDCVQSNQVSSCLRNNQPDPVCVPPPDRGRNDDQSNVQSSCANANPQQRDYSSLVRCLSVVCVSRVHDQQADVVVQSNFWYWADDPNGIHIAGAPVCLVNVVSSLVSVQCCVVPGSVPPLSVQLSVLLSVLLVLCFVPDWFAAPPRDTHGPNCLSVGSRRRSPGYNCVLVCLLPDPDPSSVVSNVSSVCSVVVVTWAWLFKWFDPDPDQDDDDLVVLQLLLVLADPPPGAPDRDHSVQKDKDKDKAFSRPAFDDSQQSHWHDYPVDRRDTDGDDPVNPDPPDDPTGMGMMMIMTGSDDDPSVSVNSSNSVQSSCVVNVIDGGPPDPPCVVPPVVVVVVPPD

Secondary structure (DSSP, 8-state):
-EEEEETTTEEEEE-HHHHHHHTSHHHHGGGGSBTTGGGGGT-TT---BHHHHHHHHHHHHHHHHHHHHHH-GGG---HHHHHHHHHHHHHTTTT--TTTHHIIIIIHHHH-TT----HHHHHHHHHHHHHHHTT-HHHHHHTT--HHHHHHHHHHHHH--S-GGGGGSS---SSS-GGGGGGGGSS--TTT--SHHHHHHHHHHHHHHT------HHHHHHTEEEEEETTEEEEEEEGGGHHHHHHHHHHHHHHIIIIIT-HHHHHHHHHHHHHHHHHTTT--EE-GGG-EE-TTTGGG-HHHHTT-STTHHHHHHT---GGGHHHHHHHHHHHTT-PPEEEEEE-BSSS--PPP-THHHHHHHT---SSS--S----GGGEEEEEEEEESSSTTS-GGGG--EEETTEEEEEE---GGGT-TTS-S-SEEEEEEEEES---HHHHHHHHHHHHHHHHHHTBPPP---HHHHHHHHHHHHTT--/-EEEEETTTEEEEE-HHHHHHHTSHHHHGGGGSBTTGGGGGT-TT---BHHHHHHHHHHHHHHHHHHHHHH-GGG---HHHHHHHHHHHHHTTTT--TTTHHIIIIIHHHH-TT----HHHHHHHHHHHHHHHTT-HHHHHHTT--HHHHHHHHHHHHH--S-SGGGGSS---SSS-GGGGGGGGSS--TTT--SHHHHHHHHHHHHHHT------HHHHHHTEEEEEETTEEEEEEEGGGHHHHHHHHHHHHHHIIIIIT-HHHHHHHHHHHHHHHHHTTT--EE-GGG-EE-TTTGGG-HHHHTT-STTHHHHHHT---GGGHHHHHHHHHHHTT-PPEEEEEE-BSSS--PPP-THHHHHHHT---SSS--S----GGGEEEEEEEEESSSTTS-GGGG--EEETTEEEEEE---GGGT-TTS-S-SEEEEEEEEES---HHHHHHHHHHHHHHHHHHTBPPP---HHHHHHHHHHHHTT--

Nearest PDB structures (foldseek):
  8gb1-assembly1_A  TM=9.484E-01  e=2.135E-58  Homo sapiens
  8gb1-assembly2_D  TM=9.430E-01  e=1.941E-58  Homo sapiens
  8tdw-assembly1_B  TM=9.503E-01  e=2.503E-56  Homo sapiens
  8gb1-assembly2_C  TM=9.496E-01  e=4.098E-54  Homo sapiens
  8gb1-assembly1_B  TM=9.393E-01  e=8.506E-55  Homo sapiens